Protein AF-0000000084883515 (afdb_homodimer)

Organism: Fusarium pseudograminearum (strain CS3096) (NCBI:txid1028729)

Secondary structure (DSSP, 8-state):
------------SSEEEE---HHHHHHHHHHHHHHHHHHHHHHHHHHHIIIII-SSB-HHHHHHHHHHHHHHHHHHHHHHHHHHHHHHHHHHHHHHHHS-B-HHHHHHHHTTTSHHHHHHHHHH---HHHHHHHHHHHHHHHHHHHHHHHHGGGEEEEE-SSB-B--S-EEEEEE--SS-PPSS---S----HHHHHHHHHHHHHHGGGS-EEETT-PPPTTBEE-TTS--EEEETTEEEEEEEEEEPPS-HHHHHHTTTT----EEEEEEEEEEEEEEEEEEEEESTTTT-SEEEEEEE-TTSS-EEEEEEE-----SSS-EEEEEEEEEESSTTEEEEEEEE--SS--EEEEEEEEEEEEET--SGGGPPPHHHHHHHHTGGG--SS---GGG--TTEEEEEE-TTSTT----TT-HHHHHHHHHHHHHHHHHHHHHHSPEEEEEE---B--EEEEES-HHHHHHHHHHHHHHHHHHHHHHHHHHTTSPPPPSSHHHHHHHTHHHHH---TTTEEEEEEEEEEETTTEEEEEEEEEETHHHHHTT-/------------SSEEEE---HHHHHHHHHHHHHHHHHHHHHHHHHHHIIIII-SSB-HHHHHHHHHHHHHHHHHHHHHHHHHHHHHHHHHHHHHHHHS-B-HHHHHHHHTTTSHHHHHHHHHH---HHHHHHHHHHHHHHHHHHHHHHHHGGGEEEEE-SSB-B--S-EEEEEE--SS-PPSS---S----HHHHHHHHHHHHHHGGGS-EEETT-PPPTTBEE-TTS--EEEETTEEEEEEEEEEPPS-HHHHHHTTTT----EEEEEEEEEEEEEEEEEEEEESTTTT-SEEEEEEE-TTSS-EEEEEEE-----SSS-EEEEEEEEEE-STTEEEEEEEE--SS--EEEEEEEEEPPPBT--SGGGPPPHHHHHHHHTGGG--SS---GGG--TTEEEEEE-TTSTT----TT-HHHHHHHHHHHHHHHHHHHHHHSPEEEEEE---B--EEEEES-HHHHHHHHHHHHHHHHHHHHHHHHHHTTSPPPPSSHHHHHHHTHHHHH---TTTEEEEEEEEEEETTTEEEEEEEEEEHHHHHHTT-

pLDDT: mean 80.45, std 13.88, range [23.86, 98.0]

Foldseek 3Di:
DPCPPPPPPPPFLFDKDFFDDLVVVVVVLVVLLVQLVVLLVQLVVLLCCQFPVVFWFDPVVVVVSVCSNVVSLVVNLVSLLVSLLVLLCLLLQLVQFPDWDAPLLNVLSNVLSDLVSLVVQLVPDPDPVSVVVSVVSNCVNVCSVVLSVVLVVQKDKDWDQWFFDQDDWDKKKFFQQQAQDADDPPVDPPSDPLRRLQRLQVLLQVLVVADEAAPPPDDDFGTWDDPNDHQWHDDLFFIKGWTKIWFDDPDPVVCVVVVVPDDTTITTHPKMKTKGKFKAKWWWDPDLQLQDQKTWTWDDDPVPDDTDIDIDGHDRPVHALKKKKKFFLPDAPDQLKGKIKIWHGHPPTIMIMIMIMHIDWIPPDDDPSSTNDRSSSNSLLRSNAGNSAADDPPVVPRRMGMDMGHNPDPLRPPPSRPRSVNRHSSRSSSSSSVVSSRVRGDIDMDIGRHTDTTIHMDRNDPPVSVVSSVCSSVVSVVSSVVSSVSSSVDRDFDDDPSSVCRQCVVVVPDPDSGFWIWGWDWADDDPVRITRIHIDIDGPVVVVVVVD/DPCPPPPPPPPFLFDKDFFDDLVVLVVVLVVLLVQLVVLLVQLVVLLCCQFPVVQWFDPVVVVVSCCSNVVSLVVNLVSLLVSLLVLLQLLLQLVQFPDWFAPLLNVLSNVLSDLVSLVVQLVPPPDVVSVVVSVVSNCVNVCSVVLSVVLVVQKDKDWDQWFFDQDDWDKKKFFQQQAQDADDPPVDPPPDPLRRLQRLQVLLQVLVQADEAAPPPDDDFGTWDDPNDHQWHDDLFFIKGWTKIWFDPPDPVVCVVVVVPDDTTITTHPKMKTKGKFKAKWWWDPDQQLQDQKTWTWDDDPVPDDTDIDIDGHDRPVHALKKKKKFFLVDAPDFLKGWIKIWHGHPPTIMIMIMIMHIGWIPPDDDPSSTNDRSSSNSLLRSNAGNSAADDCPVVPRRMGMDMGHNPDPLRDPPSRPRSVNRHSSRSSSSSSVVSSRVRGDIDMDIGRHTDTTIHMDRNDPPVSVVSSVCSSVVSVVSSVVSSVSSSVDRDFDDDPSSVCRQCVVVVPDPDSGFWIWGWDWADDDPVRITRIHIDIDGPVVVVVVVD

Nearest PDB structures (foldseek):
  8tn1-assembly1_B  TM=4.192E-01  e=4.732E+00  synthetic construct
  8xmf-assembly1_A  TM=3.199E-01  e=9.939E+00  Homo sapiens
  8dhm-assembly1_A  TM=3.535E-01  e=5.627E+00  Homo sapiens

Sequence (1096 aa):
MSFVPMEEDIRFRGLQASRTATWKYLVSVFLRWVVTLLLSIAIWKILWFYSEAMVIMAKPATRDFNVWITGLTIALGLAFAGSLDKLARDTRWWILSRRHRSRRKLEAILEAENVLSVLQMAFSSRRITIQVTAWSWFLVFVASQIGLAVLGLFYSVDVSDKLALQVIPGNVSIANMSAVQPLGFVFSDSQSRSDQEYAANMYGAMSLTYLTGVRGLEPQIGDLRLASDPDLFCDINGCDFMFVESSVPSDPEKELAEMSSWQPIMVATPRKMAISTKCESYPVISGGDGSSTEIEYRKNATSGKGQETVRVGVPFTAETDQTIFITNTSTTCGSGCSTVMALETSAKDPWFYSCNTTVGAVTNGTIPEHQVPEYVRVMVSHAIALQGFSANSSFNTSDLQYLVYPAQSPFRTPLQGTVQAIELTVSRFAAGVIAMMAKVNDAIVVDGLPPTKGWSLNVDHWDYILIILAVIVWFQFAFSVVVAFMATRVVMPHGGATSMAKVLCAMAADDDPNGTDWIYRSRKVSADGVYDLYLEGRPRAEQQGKSFMSFVPMEEDIRFRGLQASRTATWKYLVSVFLRWVVTLLLSIAIWKILWFYSEAMVIMAKPATRDFNVWITGLTIALGLAFAGSLDKLARDTRWWILSRRHRSRRKLEAILEAENVLSVLQMAFSSRRITIQVTAWSWFLVFVASQIGLAVLGLFYSVDVSDKLALQVIPGNVSIANMSAVQPLGFVFSDSQSRSDQEYAANMYGAMSLTYLTGVRGLEPQIGDLRLASDPDLFCDINGCDFMFVESSVPSDPEKELAEMSSWQPIMVATPRKMAISTKCESYPVISGGDGSSTEIEYRKNATSGKGQETVRVGVPFTAETDQTIFITNTSTTCGSGCSTVMALETSAKDPWFYSCNTTVGAVTNGTIPEHQVPEYVRVMVSHAIALQGFSANSSFNTSDLQYLVYPAQSPFRTPLQGTVQAIELTVSRFAAGVIAMMAKVNDAIVVDGLPPTKGWSLNVDHWDYILIILAVIVWFQFAFSVVVAFMATRVVMPHGGATSMAKVLCAMAADDDPNGTDWIYRSRKVSADGVYDLYLEGRPRAEQQGKSF

Structure (mmCIF, N/CA/C/O backbone):
data_AF-0000000084883515-model_v1
#
loop_
_entity.id
_entity.type
_entity.pdbx_description
1 polymer 'Uncharacterized protein'
#
loop_
_atom_site.group_PDB
_atom_site.id
_atom_site.type_symbol
_atom_site.label_atom_id
_atom_site.label_alt_id
_atom_site.label_comp_id
_atom_site.label_asym_id
_atom_site.label_entity_id
_atom_site.label_seq_id
_atom_site.pdbx_PDB_ins_code
_atom_site.Cartn_x
_atom_site.Cartn_y
_atom_site.Cartn_z
_atom_site.occupancy
_atom_site.B_iso_or_equiv
_atom_site.auth_seq_id
_atom_site.auth_comp_id
_atom_site.auth_asym_id
_atom_site.auth_atom_id
_atom_site.pdbx_PDB_model_num
ATOM 1 N N . MET A 1 1 ? 6.438 94.688 5.375 1 24.27 1 MET A N 1
ATOM 2 C CA . MET A 1 1 ? 6.875 93.812 6.441 1 24.27 1 MET A CA 1
ATOM 3 C C . MET A 1 1 ? 5.703 93 6.996 1 24.27 1 MET A C 1
ATOM 5 O O . MET A 1 1 ? 4.793 93.562 7.605 1 24.27 1 MET A O 1
ATOM 9 N N . SER A 1 2 ? 5.121 92.062 6.305 1 27.38 2 SER A N 1
ATOM 10 C CA . SER A 1 2 ? 3.939 91.25 6.512 1 27.38 2 SER A CA 1
ATOM 11 C C . SER A 1 2 ? 4.039 90.438 7.809 1 27.38 2 SER A C 1
ATOM 13 O O . SER A 1 2 ? 5.105 89.875 8.141 1 27.38 2 SER A O 1
ATOM 15 N N . PHE A 1 3 ? 3.295 90.812 8.922 1 29.69 3 PHE A N 1
ATOM 16 C CA . PHE A 1 3 ? 3.209 90.25 10.273 1 29.69 3 PHE A CA 1
ATOM 17 C C . PHE A 1 3 ? 3.051 88.75 10.227 1 29.69 3 PHE A C 1
ATOM 19 O O . PHE A 1 3 ? 2.053 88.25 9.711 1 29.69 3 PHE A O 1
ATOM 26 N N . VAL A 1 4 ? 4.094 88 9.883 1 36.75 4 VAL A N 1
ATOM 27 C CA . VAL A 1 4 ? 4.07 86.562 10.117 1 36.75 4 VAL A CA 1
ATOM 28 C C . VAL A 1 4 ? 3.582 86.25 11.531 1 36.75 4 VAL A C 1
ATOM 30 O O . VAL A 1 4 ? 4.164 86.75 12.508 1 36.75 4 VAL A O 1
ATOM 33 N N . PRO A 1 5 ? 2.24 86.125 11.711 1 36.12 5 PRO A N 1
ATOM 34 C CA . PRO A 1 5 ? 1.729 85.875 13.062 1 36.12 5 PRO A CA 1
ATOM 35 C C . PRO A 1 5 ? 2.645 85 13.883 1 36.12 5 PRO A C 1
ATOM 37 O O . PRO A 1 5 ? 3.344 84.125 13.328 1 36.12 5 PRO A O 1
ATOM 40 N N . MET A 1 6 ? 3.293 85.438 14.953 1 35.19 6 MET A N 1
ATOM 41 C CA . MET A 1 6 ? 4.105 84.875 16.031 1 35.19 6 MET A CA 1
ATOM 42 C C . MET A 1 6 ? 3.666 83.5 16.359 1 35.19 6 MET A C 1
ATOM 44 O O . MET A 1 6 ? 2.502 83.125 16.172 1 35.19 6 MET A O 1
ATOM 48 N N . GLU A 1 7 ? 4.602 82.5 16.391 1 37.88 7 GLU A N 1
ATOM 49 C CA . GLU A 1 7 ? 4.652 81.125 16.859 1 37.88 7 GLU A CA 1
ATOM 50 C C . GLU A 1 7 ? 3.799 80.938 18.109 1 37.88 7 GLU A C 1
ATOM 52 O O . GLU A 1 7 ? 4.242 81.25 19.219 1 37.88 7 GLU A O 1
ATOM 57 N N . GLU A 1 8 ? 2.633 81.5 18.281 1 39.34 8 GLU A N 1
ATOM 58 C CA . GLU A 1 8 ? 1.737 81.375 19.422 1 39.34 8 GLU A CA 1
ATOM 59 C C . GLU A 1 8 ? 1.772 80 20.016 1 39.34 8 GLU A C 1
ATOM 61 O O . GLU A 1 8 ? 2.062 79 19.312 1 39.34 8 GLU A O 1
ATOM 66 N N . ASP A 1 9 ? 1.884 79.812 21.422 1 43.44 9 ASP A N 1
ATOM 67 C CA . ASP A 1 9 ? 1.814 78.688 22.344 1 43.44 9 ASP A CA 1
ATOM 68 C C . ASP A 1 9 ? 0.822 77.625 21.859 1 43.44 9 ASP A C 1
ATOM 70 O O . ASP A 1 9 ? -0.387 77.75 22.062 1 43.44 9 ASP A O 1
ATOM 74 N N . ILE A 1 10 ? 0.94 77 20.75 1 50.69 10 ILE A N 1
ATOM 75 C CA . ILE A 1 10 ? 0.044 76 20.203 1 50.69 10 ILE A CA 1
ATOM 76 C C . ILE A 1 10 ? -0.158 74.875 21.219 1 50.69 10 ILE A C 1
ATOM 78 O O . ILE A 1 10 ? 0.788 74.125 21.562 1 50.69 10 ILE A O 1
ATOM 82 N N . ARG A 1 11 ? -1.005 74.875 22.203 1 62.22 11 ARG A N 1
ATOM 83 C CA . ARG A 1 11 ? -1.429 73.875 23.141 1 62.22 11 ARG A CA 1
ATOM 84 C C . ARG A 1 11 ? -1.944 72.625 22.406 1 62.22 11 ARG A C 1
ATOM 86 O O . ARG A 1 11 ? -2.969 72.688 21.719 1 62.22 11 ARG A O 1
ATOM 93 N N . PHE A 1 12 ? -1.076 71.562 22.266 1 72.62 12 PHE A N 1
ATOM 94 C CA . PHE A 1 12 ? -1.475 70.312 21.656 1 72.62 12 PHE A CA 1
ATOM 95 C C . PHE A 1 12 ? -2.566 69.625 22.484 1 72.62 12 PHE A C 1
ATOM 97 O O . PHE A 1 12 ? -2.477 69.562 23.703 1 72.62 12 PHE A O 1
ATOM 104 N N . ARG A 1 13 ? -3.639 69.312 21.875 1 75.12 13 ARG A N 1
ATOM 105 C CA . ARG A 1 13 ? -4.754 68.688 22.547 1 75.12 13 ARG A CA 1
ATOM 106 C C . ARG A 1 13 ? -4.465 67.188 22.75 1 75.12 13 ARG A C 1
ATOM 108 O O . ARG A 1 13 ? -4.988 66.562 23.672 1 75.12 13 ARG A O 1
ATOM 115 N N . GLY A 1 14 ? -3.564 66.812 21.797 1 79.44 14 GLY A N 1
ATOM 116 C CA . GLY A 1 14 ? -3.268 65.375 21.906 1 79.44 14 GLY A CA 1
ATOM 117 C C . GLY A 1 14 ? -1.815 65.062 21.609 1 79.44 14 GLY A C 1
ATOM 118 O O . GLY A 1 14 ? -0.911 65.625 22.234 1 79.44 14 GLY A O 1
ATOM 119 N N . LEU A 1 15 ? -1.63 64.188 20.5 1 83.38 15 LEU A N 1
ATOM 120 C CA . LEU A 1 15 ? -0.289 63.688 20.188 1 83.38 15 LEU A CA 1
ATOM 121 C C . LEU A 1 15 ? 0.311 64.438 19.031 1 83.38 15 LEU A C 1
ATOM 123 O O . LEU A 1 15 ? -0.37 64.75 18.031 1 83.38 15 LEU A O 1
ATOM 127 N N . GLN A 1 16 ? 1.554 64.938 19.312 1 79.44 16 GLN A N 1
ATOM 128 C CA . GLN A 1 16 ? 2.312 65.562 18.219 1 79.44 16 GLN A CA 1
ATOM 129 C C . GLN A 1 16 ? 2.953 64.5 17.328 1 79.44 16 GLN A C 1
ATOM 131 O O . GLN A 1 16 ? 3.686 63.656 17.797 1 79.44 16 GLN A O 1
ATOM 136 N N . ALA A 1 17 ? 2.451 64.438 16.141 1 80.88 17 ALA A N 1
ATOM 137 C CA . ALA A 1 17 ? 3.01 63.406 15.258 1 80.88 17 ALA A CA 1
ATOM 138 C C . ALA A 1 17 ? 3.379 64 13.906 1 80.88 17 ALA A C 1
ATOM 140 O O . ALA A 1 17 ? 2.83 65 13.5 1 80.88 17 ALA A O 1
ATOM 141 N N . SER A 1 18 ? 4.504 63.531 13.438 1 76.62 18 SER A N 1
ATOM 142 C CA . SER A 1 18 ? 4.879 63.906 12.07 1 76.62 18 SER A CA 1
ATOM 143 C C . SER A 1 18 ? 4.43 62.812 11.086 1 76.62 18 SER A C 1
ATOM 145 O O . SER A 1 18 ? 4.32 61.656 11.438 1 76.62 18 SER A O 1
ATOM 147 N N . ARG A 1 19 ? 3.973 63.312 9.961 1 75.12 19 ARG A N 1
ATOM 148 C CA . ARG A 1 19 ? 3.518 62.375 8.945 1 75.12 19 ARG A CA 1
ATOM 149 C C . ARG A 1 19 ? 4.66 61.469 8.477 1 75.12 19 ARG A C 1
ATOM 151 O O . ARG A 1 19 ? 5.742 61.969 8.141 1 75.12 19 ARG A O 1
ATOM 158 N N . THR A 1 20 ? 4.523 60.156 8.812 1 70.69 20 THR A N 1
ATOM 159 C CA . THR A 1 20 ? 5.492 59.219 8.25 1 70.69 20 THR A CA 1
ATOM 160 C C . THR A 1 20 ? 5.484 59.281 6.727 1 70.69 20 THR A C 1
ATOM 162 O O . THR A 1 20 ? 4.43 59.438 6.113 1 70.69 20 THR A O 1
ATOM 165 N N . ALA A 1 21 ? 6.73 59.344 6.18 1 74.81 21 ALA A N 1
ATOM 166 C CA . ALA A 1 21 ? 6.848 59.344 4.723 1 74.81 21 ALA A CA 1
ATOM 167 C C . ALA A 1 21 ? 6.086 58.188 4.098 1 74.81 21 ALA A C 1
ATOM 169 O O . ALA A 1 21 ? 6.227 57.031 4.535 1 74.81 21 ALA A O 1
ATOM 170 N N . THR A 1 22 ? 5.145 58.469 3.262 1 80.5 22 THR A N 1
ATOM 171 C CA . THR A 1 22 ? 4.312 57.5 2.576 1 80.5 22 THR A CA 1
ATOM 172 C C . THR A 1 22 ? 5.168 56.406 1.947 1 80.5 22 THR A C 1
ATOM 174 O O . THR A 1 22 ? 4.793 55.219 1.958 1 80.5 22 THR A O 1
ATOM 177 N N . TRP A 1 23 ? 6.418 56.781 1.527 1 83.25 23 TRP A N 1
ATOM 178 C CA . TRP A 1 23 ? 7.266 55.781 0.858 1 83.25 23 TRP A CA 1
ATOM 179 C C . TRP A 1 23 ? 7.82 54.781 1.854 1 83.25 23 TRP A C 1
ATOM 181 O O . TRP A 1 23 ? 7.945 53.594 1.541 1 83.25 23 TRP A O 1
ATOM 191 N N . LYS A 1 24 ? 8.117 55.188 3.02 1 81.56 24 LYS A N 1
ATOM 192 C CA . LYS A 1 24 ? 8.641 54.25 4.031 1 81.56 24 LYS A CA 1
ATOM 193 C C . LYS A 1 24 ? 7.566 53.281 4.473 1 81.56 24 LYS A C 1
ATOM 195 O O . LYS A 1 24 ? 7.859 52.094 4.711 1 81.56 24 LYS A O 1
ATOM 200 N N . TYR A 1 25 ? 6.406 53.781 4.523 1 83.94 25 TYR A N 1
ATOM 201 C CA . TYR A 1 25 ? 5.293 52.906 4.875 1 83.94 25 TYR A CA 1
ATOM 202 C C . TYR A 1 25 ? 5.035 51.875 3.777 1 83.94 25 TYR A C 1
ATOM 204 O O . TYR A 1 25 ? 4.852 50.688 4.059 1 83.94 25 TYR A O 1
ATOM 212 N N . LEU A 1 26 ? 5.098 52.344 2.541 1 87 26 LEU A N 1
ATOM 213 C CA . LEU A 1 26 ? 4.844 51.438 1.414 1 87 26 LEU A CA 1
ATOM 214 C C . LEU A 1 26 ? 5.934 50.375 1.305 1 87 26 LEU A C 1
ATOM 216 O O . LEU A 1 26 ? 5.652 49.219 0.978 1 87 26 LEU A O 1
ATOM 220 N N . VAL A 1 27 ? 7.125 50.719 1.646 1 88.25 27 VAL A N 1
ATOM 221 C CA . VAL A 1 27 ? 8.234 49.781 1.593 1 88.25 27 VAL A CA 1
ATOM 222 C C . VAL A 1 27 ? 8.078 48.75 2.689 1 88.25 27 VAL A C 1
ATOM 224 O O . VAL A 1 27 ? 8.367 47.562 2.477 1 88.25 27 VAL A O 1
ATOM 227 N N . SER A 1 28 ? 7.594 49.125 3.816 1 84.62 28 SER A N 1
ATOM 228 C CA . SER A 1 28 ? 7.406 48.188 4.914 1 84.62 28 SER A CA 1
ATOM 229 C C . SER A 1 28 ? 6.324 47.156 4.586 1 84.62 28 SER A C 1
ATOM 231 O O . SER A 1 28 ? 6.492 45.969 4.844 1 84.62 28 SER A O 1
ATOM 233 N N . VAL A 1 29 ? 5.289 47.625 4.039 1 87.12 29 VAL A N 1
ATOM 234 C CA . VAL A 1 29 ? 4.195 46.75 3.676 1 87.12 29 VAL A CA 1
ATOM 235 C C . VAL A 1 29 ? 4.629 45.844 2.529 1 87.12 29 VAL A C 1
ATOM 237 O O . VAL A 1 29 ? 4.293 44.656 2.51 1 87.12 29 VAL A O 1
ATOM 240 N N . PHE A 1 30 ? 5.422 46.375 1.703 1 90.62 30 PHE A N 1
ATOM 241 C CA . PHE A 1 30 ? 5.906 45.594 0.567 1 90.62 30 PHE A CA 1
ATOM 242 C C . PHE A 1 30 ? 6.875 44.5 1.024 1 90.62 30 PHE A C 1
ATOM 244 O O . PHE A 1 30 ? 6.852 43.375 0.512 1 90.62 30 PHE A O 1
ATOM 251 N N . LEU A 1 31 ? 7.707 44.844 1.965 1 91.19 31 LEU A N 1
ATOM 252 C CA . LEU A 1 31 ? 8.672 43.875 2.469 1 91.19 31 LEU A CA 1
ATOM 253 C C . LEU A 1 31 ? 7.957 42.688 3.148 1 91.19 31 LEU A C 1
ATOM 255 O O . LEU A 1 31 ? 8.383 41.531 3.025 1 91.19 31 LEU A O 1
ATOM 259 N N . ARG A 1 32 ? 6.941 42.969 3.834 1 90.44 32 ARG A N 1
ATOM 260 C CA . ARG A 1 32 ? 6.172 41.906 4.469 1 90.44 32 ARG A CA 1
ATOM 261 C C . ARG A 1 32 ? 5.512 41 3.426 1 90.44 32 ARG A C 1
ATOM 263 O O . ARG A 1 32 ? 5.41 39.781 3.619 1 90.44 32 ARG A O 1
ATOM 270 N N . TRP A 1 33 ? 5.094 41.594 2.404 1 92.5 33 TRP A N 1
ATOM 271 C CA . TRP A 1 33 ? 4.496 40.844 1.312 1 92.5 33 TRP A CA 1
ATOM 272 C C . TRP A 1 33 ? 5.539 39.938 0.633 1 92.5 33 TRP A C 1
ATOM 274 O O . TRP A 1 33 ? 5.25 38.812 0.275 1 92.5 33 TRP A O 1
ATOM 284 N N . VAL A 1 34 ? 6.762 40.469 0.482 1 94.69 34 VAL A N 1
ATOM 285 C CA . VAL A 1 34 ? 7.84 39.719 -0.148 1 94.69 34 VAL A CA 1
ATOM 286 C C . VAL A 1 34 ? 8.164 38.469 0.693 1 94.69 34 VAL A C 1
ATOM 288 O O . VAL A 1 34 ? 8.469 37.406 0.152 1 94.69 34 VAL A O 1
ATOM 291 N N . VAL A 1 35 ? 8.062 38.594 1.98 1 92.94 35 VAL A N 1
ATOM 292 C CA . VAL A 1 35 ? 8.312 37.469 2.855 1 92.94 35 VAL A CA 1
ATOM 293 C C . VAL A 1 35 ? 7.266 36.375 2.613 1 92.94 35 VAL A C 1
ATOM 295 O O . VAL A 1 35 ? 7.59 35.188 2.531 1 92.94 35 VAL A O 1
ATOM 298 N N . THR A 1 36 ? 6.066 36.781 2.463 1 91.69 36 THR A N 1
ATOM 299 C CA . THR A 1 36 ? 5 35.844 2.186 1 91.69 36 THR A CA 1
ATOM 300 C C . THR A 1 36 ? 5.203 35.188 0.823 1 91.69 36 THR A C 1
ATOM 302 O O . THR A 1 36 ? 4.984 33.969 0.669 1 91.69 36 THR A O 1
ATOM 305 N N . LEU A 1 37 ? 5.629 35.969 -0.054 1 95.19 37 LEU A N 1
ATOM 306 C CA . LEU A 1 37 ? 5.883 35.438 -1.392 1 95.19 37 LEU A CA 1
ATOM 307 C C . LEU A 1 37 ? 7.035 34.438 -1.373 1 95.19 37 LEU A C 1
ATOM 309 O O . LEU A 1 37 ? 6.93 33.375 -1.962 1 95.19 37 LEU A O 1
ATOM 313 N N . LEU A 1 38 ? 8.055 34.812 -0.662 1 96.12 38 LEU A N 1
ATOM 314 C CA . LEU A 1 38 ? 9.219 33.938 -0.605 1 96.12 38 LEU A CA 1
ATOM 315 C C . LEU A 1 38 ? 8.891 32.625 0.118 1 96.12 38 LEU A C 1
ATOM 317 O O . LEU A 1 38 ? 9.344 31.562 -0.29 1 96.12 38 LEU A O 1
ATOM 321 N N . LEU A 1 39 ? 8.133 32.75 1.149 1 94 39 LEU A N 1
ATOM 322 C CA . LEU A 1 39 ? 7.742 31.531 1.877 1 94 39 LEU A CA 1
ATOM 323 C C . LEU A 1 39 ? 6.84 30.656 1.023 1 94 39 LEU A C 1
ATOM 325 O O . LEU A 1 39 ? 6.945 29.422 1.067 1 94 39 LEU A O 1
ATOM 329 N N . SER A 1 40 ? 6.012 31.266 0.254 1 93.38 40 SER A N 1
ATOM 330 C CA . SER A 1 40 ? 5.137 30.516 -0.638 1 93.38 40 SER A CA 1
ATOM 331 C C . SER A 1 40 ? 5.938 29.828 -1.735 1 93.38 40 SER A C 1
ATOM 333 O O . SER A 1 40 ? 5.664 28.672 -2.07 1 93.38 40 SER A O 1
ATOM 335 N N . ILE A 1 41 ? 6.891 30.5 -2.221 1 95.69 41 ILE A N 1
ATOM 336 C CA . ILE A 1 41 ? 7.75 29.906 -3.242 1 95.69 41 ILE A CA 1
ATOM 337 C C . ILE A 1 41 ? 8.57 28.781 -2.635 1 95.69 41 ILE A C 1
ATOM 339 O O . ILE A 1 41 ? 8.773 27.734 -3.27 1 95.69 41 ILE A O 1
ATOM 343 N N . ALA A 1 42 ? 8.977 29.016 -1.414 1 95.5 42 ALA A N 1
ATOM 344 C CA . ALA A 1 42 ? 9.75 27.969 -0.731 1 95.5 42 ALA A CA 1
ATOM 345 C C . ALA A 1 42 ? 8.914 26.703 -0.541 1 95.5 42 ALA A C 1
ATOM 347 O O . ALA A 1 42 ? 9.406 25.594 -0.725 1 95.5 42 ALA A O 1
ATOM 348 N N . ILE A 1 43 ? 7.699 26.891 -0.186 1 93.38 43 ILE A N 1
ATOM 349 C CA . ILE A 1 43 ? 6.805 25.75 -0.009 1 93.38 43 ILE A CA 1
ATOM 350 C C . ILE A 1 43 ? 6.617 25.031 -1.343 1 93.38 43 ILE A C 1
ATOM 352 O O . ILE A 1 43 ? 6.695 23.812 -1.409 1 93.38 43 ILE A O 1
ATOM 356 N N . TRP A 1 44 ? 6.422 25.812 -2.365 1 93.81 44 TRP A N 1
ATOM 357 C CA . TRP A 1 44 ? 6.266 25.234 -3.697 1 93.81 44 TRP A CA 1
ATOM 358 C C . TRP A 1 44 ? 7.523 24.484 -4.109 1 93.81 44 TRP A C 1
ATOM 360 O O . TRP A 1 44 ? 7.434 23.359 -4.637 1 93.81 44 TRP A O 1
ATOM 370 N N . LYS A 1 45 ? 8.617 25.047 -3.85 1 94.31 45 LYS A N 1
ATOM 371 C CA . LYS A 1 45 ? 9.883 24.438 -4.25 1 94.31 45 LYS A CA 1
ATOM 372 C C . LYS A 1 45 ? 10.125 23.141 -3.48 1 94.31 45 LYS A C 1
ATOM 374 O O . LYS A 1 45 ? 10.625 22.172 -4.043 1 94.31 45 LYS A O 1
ATOM 379 N N . ILE A 1 46 ? 9.828 23.141 -2.27 1 93.19 46 ILE A N 1
ATOM 380 C CA . ILE A 1 46 ? 10.031 21.953 -1.454 1 93.19 46 ILE A CA 1
ATOM 381 C C . ILE A 1 46 ? 9.109 20.844 -1.93 1 93.19 46 ILE A C 1
ATOM 383 O O . ILE A 1 46 ? 9.523 19.672 -2.037 1 93.19 46 ILE A O 1
ATOM 387 N N . LEU A 1 47 ? 7.891 21.188 -2.188 1 91.62 47 LEU A N 1
ATOM 388 C CA . LEU A 1 47 ? 6.945 20.188 -2.682 1 91.62 47 LEU A CA 1
ATOM 389 C C . LEU A 1 47 ? 7.379 19.656 -4.047 1 91.62 47 LEU A C 1
ATOM 391 O O . LEU A 1 47 ? 7.293 18.453 -4.305 1 91.62 47 LEU A O 1
ATOM 395 N N . TRP A 1 48 ? 7.898 20.578 -4.832 1 91.5 48 TRP A N 1
ATOM 396 C CA . TRP A 1 48 ? 8.367 20.188 -6.156 1 91.5 48 TRP A CA 1
ATOM 397 C C . TRP A 1 48 ? 9.609 19.312 -6.055 1 91.5 48 TRP A C 1
ATOM 399 O O . TRP A 1 48 ? 9.727 18.297 -6.75 1 91.5 48 TRP A O 1
ATOM 409 N N . PHE A 1 49 ? 10.477 19.641 -5.184 1 91.38 49 PHE A N 1
ATOM 410 C CA . PHE A 1 49 ? 11.727 18.906 -5.016 1 91.38 49 PHE A CA 1
ATOM 411 C C . PHE A 1 49 ? 11.469 17.484 -4.535 1 91.38 49 PHE A C 1
ATOM 413 O O . PHE A 1 49 ? 12 16.531 -5.098 1 91.38 49 PHE A O 1
ATOM 420 N N . TYR A 1 50 ? 10.609 17.297 -3.582 1 89.38 50 TYR A N 1
ATOM 421 C CA . TYR A 1 50 ? 10.391 15.984 -2.992 1 89.38 50 TYR A CA 1
ATOM 422 C C . TYR A 1 50 ? 9.406 15.172 -3.818 1 89.38 50 TYR A C 1
ATOM 424 O O . TYR A 1 50 ? 9.328 13.945 -3.68 1 89.38 50 TYR A O 1
ATOM 432 N N . SER A 1 51 ? 8.664 15.75 -4.695 1 86.88 51 SER A N 1
ATOM 433 C CA . SER A 1 51 ? 7.711 15.016 -5.523 1 86.88 51 SER A CA 1
ATOM 434 C C . SER A 1 51 ? 8.32 14.641 -6.867 1 86.88 51 SER A C 1
ATOM 436 O O . SER A 1 51 ? 8.141 13.516 -7.344 1 86.88 51 SER A O 1
ATOM 438 N N . GLU A 1 52 ? 8.969 15.586 -7.473 1 84.56 52 GLU A N 1
ATOM 439 C CA . GLU A 1 52 ? 9.43 15.359 -8.844 1 84.56 52 GLU A CA 1
ATOM 440 C C . GLU A 1 52 ? 10.922 15.047 -8.883 1 84.56 52 GLU A C 1
ATOM 442 O O . GLU A 1 52 ? 11.367 14.211 -9.672 1 84.56 52 GLU A O 1
ATOM 447 N N . ALA A 1 53 ? 11.633 15.703 -8.055 1 80.5 53 ALA A N 1
ATOM 448 C CA . ALA A 1 53 ? 13.078 15.516 -8.109 1 80.5 53 ALA A CA 1
ATOM 449 C C . ALA A 1 53 ? 13.492 14.266 -7.336 1 80.5 53 ALA A C 1
ATOM 451 O O . ALA A 1 53 ? 14.352 13.5 -7.793 1 80.5 53 ALA A O 1
ATOM 452 N N . MET A 1 54 ? 12.945 14.117 -6.172 1 79.69 54 MET A N 1
ATOM 453 C CA . MET A 1 54 ? 13.234 12.93 -5.367 1 79.69 54 MET A CA 1
ATOM 454 C C . MET A 1 54 ? 12.109 11.906 -5.48 1 79.69 54 MET A C 1
ATOM 456 O O . MET A 1 54 ? 11.188 11.898 -4.66 1 79.69 54 MET A O 1
ATOM 460 N N . VAL A 1 55 ? 12.195 11.07 -6.406 1 74.25 55 VAL A N 1
ATOM 461 C CA . VAL A 1 55 ? 11.125 10.148 -6.766 1 74.25 55 VAL A CA 1
ATOM 462 C C . VAL A 1 55 ? 10.891 9.164 -5.625 1 74.25 55 VAL A C 1
ATOM 464 O O . VAL A 1 55 ? 9.758 8.75 -5.383 1 74.25 55 VAL A O 1
ATOM 467 N N . ILE A 1 56 ? 11.984 8.836 -4.809 1 79.94 56 ILE A N 1
ATOM 468 C CA . ILE A 1 56 ? 11.844 7.895 -3.701 1 79.94 56 ILE A CA 1
ATOM 469 C C . ILE A 1 56 ? 12.641 8.391 -2.496 1 79.94 56 ILE A C 1
ATOM 471 O O . ILE A 1 56 ? 13.742 8.914 -2.648 1 79.94 56 ILE A O 1
ATOM 475 N N . MET A 1 57 ? 11.883 8.312 -1.396 1 81.62 57 MET A N 1
ATOM 476 C CA . MET A 1 57 ? 12.492 8.805 -0.163 1 81.62 57 MET A CA 1
ATOM 477 C C . MET A 1 57 ? 12.695 7.672 0.836 1 81.62 57 MET A C 1
ATOM 479 O O . MET A 1 57 ? 11.852 6.781 0.944 1 81.62 57 MET A O 1
ATOM 483 N N . ALA A 1 58 ? 13.859 7.797 1.5 1 79 58 ALA A N 1
ATOM 484 C CA . ALA A 1 58 ? 14.078 6.922 2.648 1 79 58 ALA A CA 1
ATOM 485 C C . ALA A 1 58 ? 13.344 7.441 3.881 1 79 58 ALA A C 1
ATOM 487 O O . ALA A 1 58 ? 12.789 8.547 3.865 1 79 58 ALA A O 1
ATOM 488 N N . LYS A 1 59 ? 13.305 6.68 4.941 1 74.31 59 LYS A N 1
ATOM 489 C CA . LYS A 1 59 ? 12.562 7.027 6.152 1 74.31 59 LYS A CA 1
ATOM 490 C C . LYS A 1 59 ? 13.07 8.336 6.75 1 74.31 59 LYS A C 1
ATOM 492 O O . LYS A 1 59 ? 12.281 9.227 7.074 1 74.31 59 LYS A O 1
ATOM 497 N N . PRO A 1 60 ? 14.328 8.539 6.793 1 77.06 60 PRO A N 1
ATOM 498 C CA . PRO A 1 60 ? 14.789 9.828 7.332 1 77.06 60 PRO A CA 1
ATOM 499 C C . PRO A 1 60 ? 14.445 11.008 6.426 1 77.06 60 PRO A C 1
ATOM 501 O O . PRO A 1 60 ? 14.203 12.109 6.914 1 77.06 60 PRO A O 1
ATOM 504 N N . ALA A 1 61 ? 14.438 10.695 5.191 1 82.38 61 ALA A N 1
ATOM 505 C CA . ALA A 1 61 ? 14.094 11.773 4.262 1 82.38 61 ALA A CA 1
ATOM 506 C C . ALA A 1 61 ? 12.641 12.203 4.422 1 82.38 61 ALA A C 1
ATOM 508 O O . ALA A 1 61 ? 12.305 13.367 4.195 1 82.38 61 ALA A O 1
ATOM 509 N N . THR A 1 62 ? 11.883 11.289 4.75 1 80.94 62 THR A N 1
ATOM 510 C CA . THR A 1 62 ? 10.484 11.633 4.988 1 80.94 62 THR A CA 1
ATOM 511 C C . THR A 1 62 ? 10.344 12.523 6.219 1 80.94 62 THR A C 1
ATOM 513 O O . THR A 1 62 ? 9.508 13.422 6.246 1 80.94 62 THR A O 1
ATOM 516 N N . ARG A 1 63 ? 11.195 12.25 7.164 1 77.31 63 ARG A N 1
ATOM 517 C CA . ARG A 1 63 ? 11.195 13.086 8.359 1 77.31 63 ARG A CA 1
ATOM 518 C C . ARG A 1 63 ? 11.656 14.5 8.039 1 77.31 63 ARG A C 1
ATOM 520 O O . ARG A 1 63 ? 11.086 15.477 8.531 1 77.31 63 ARG A O 1
ATOM 527 N N . ASP A 1 64 ? 12.656 14.539 7.25 1 83.62 64 ASP A N 1
ATOM 528 C CA . ASP A 1 64 ? 13.141 15.852 6.836 1 83.62 64 ASP A CA 1
ATOM 529 C C . ASP A 1 64 ? 12.07 16.625 6.062 1 83.62 64 ASP A C 1
ATOM 531 O O . ASP A 1 64 ? 11.883 17.812 6.27 1 83.62 64 ASP A O 1
ATOM 535 N N . PHE A 1 65 ? 11.43 16 5.301 1 87.56 65 PHE A N 1
ATOM 536 C CA . PHE A 1 65 ? 10.367 16.641 4.535 1 87.56 65 PHE A CA 1
ATOM 537 C C . PHE A 1 65 ? 9.297 17.203 5.461 1 87.56 65 PHE A C 1
ATOM 539 O O . PHE A 1 65 ? 8.891 18.359 5.312 1 87.56 65 PHE A O 1
ATOM 546 N N . ASN A 1 66 ? 8.953 16.344 6.398 1 76.88 66 ASN A N 1
ATOM 547 C CA . ASN A 1 66 ? 7.906 16.766 7.332 1 76.88 66 ASN A CA 1
ATOM 548 C C . ASN A 1 66 ? 8.336 17.984 8.148 1 76.88 66 ASN A C 1
ATOM 550 O O . ASN A 1 66 ? 7.531 18.859 8.422 1 76.88 66 ASN A O 1
ATOM 554 N N . VAL A 1 67 ? 9.547 17.984 8.5 1 77.69 67 VAL A N 1
ATOM 555 C CA . VAL A 1 67 ? 10.07 19.109 9.266 1 77.69 67 VAL A CA 1
ATOM 556 C C . VAL A 1 67 ? 10.047 20.375 8.406 1 77.69 67 VAL A C 1
ATOM 558 O O . VAL A 1 67 ? 9.602 21.438 8.852 1 77.69 67 VAL A O 1
ATOM 561 N N . TRP A 1 68 ? 10.438 20.219 7.191 1 85.69 68 TRP A N 1
ATOM 562 C CA . TRP A 1 68 ? 10.5 21.375 6.293 1 85.69 68 TRP A CA 1
ATOM 563 C C . TRP A 1 68 ? 9.109 21.891 5.973 1 85.69 68 TRP A C 1
ATOM 565 O O . TRP A 1 68 ? 8.852 23.094 6.082 1 85.69 68 TRP A O 1
ATOM 575 N N . ILE A 1 69 ? 8.25 21.047 5.652 1 85.12 69 ILE A N 1
ATOM 576 C CA . ILE A 1 69 ? 6.934 21.484 5.211 1 85.12 69 ILE A CA 1
ATOM 577 C C . ILE A 1 69 ? 6.152 22.047 6.402 1 85.12 69 ILE A C 1
ATOM 579 O O . ILE A 1 69 ? 5.461 23.062 6.277 1 85.12 69 ILE A O 1
ATOM 583 N N . THR A 1 70 ? 6.246 21.438 7.531 1 75.38 70 THR A N 1
ATOM 584 C CA . THR A 1 70 ? 5.574 21.938 8.727 1 75.38 70 THR A CA 1
ATOM 585 C C . THR A 1 70 ? 6.164 23.281 9.156 1 75.38 70 THR A C 1
ATOM 587 O O . THR A 1 70 ? 5.426 24.219 9.469 1 75.38 70 THR A O 1
ATOM 590 N N . GLY A 1 71 ? 7.473 23.297 9.164 1 77.19 71 GLY A N 1
ATOM 591 C CA . GLY A 1 71 ? 8.125 24.547 9.523 1 77.19 71 GLY A CA 1
ATOM 592 C C . GLY A 1 71 ? 7.762 25.703 8.602 1 77.19 71 GLY A C 1
ATOM 593 O O . GLY A 1 71 ? 7.465 26.812 9.062 1 77.19 71 GLY A O 1
ATOM 594 N N . LEU A 1 72 ? 7.723 25.453 7.371 1 85.94 72 LEU A N 1
ATOM 595 C CA . LEU A 1 72 ? 7.43 26.5 6.398 1 85.94 72 LEU A CA 1
ATOM 596 C C . LEU A 1 72 ? 5.961 26.891 6.457 1 85.94 72 LEU A C 1
ATOM 598 O O . LEU A 1 72 ? 5.629 28.078 6.297 1 85.94 72 LEU A O 1
ATOM 602 N N . THR A 1 73 ? 5.109 25.984 6.676 1 82.06 73 THR A N 1
ATOM 603 C CA . THR A 1 73 ? 3.689 26.297 6.758 1 82.06 73 THR A CA 1
ATOM 604 C C . THR A 1 73 ? 3.391 27.109 8.016 1 82.06 73 THR A C 1
ATOM 606 O O . THR A 1 73 ? 2.59 28.047 7.988 1 82.06 73 THR A O 1
ATOM 609 N N . ILE A 1 74 ? 4.027 26.766 9.07 1 74.06 74 ILE A N 1
ATOM 610 C CA . ILE A 1 74 ? 3.877 27.531 10.297 1 74.06 74 ILE A CA 1
ATOM 611 C C . ILE A 1 74 ? 4.426 28.953 10.078 1 74.06 74 ILE A C 1
ATOM 613 O O . ILE A 1 74 ? 3.795 29.938 10.469 1 74.06 74 ILE A O 1
ATOM 617 N N . ALA A 1 75 ? 5.562 29 9.453 1 80.19 75 ALA A N 1
ATOM 618 C CA . ALA A 1 75 ? 6.168 30.297 9.18 1 80.19 75 ALA A CA 1
ATOM 619 C C . ALA A 1 75 ? 5.262 31.156 8.289 1 80.19 75 ALA A C 1
ATOM 621 O O . ALA A 1 75 ? 5.098 32.344 8.523 1 80.19 75 ALA A O 1
ATOM 622 N N . LEU A 1 76 ? 4.723 30.562 7.289 1 85.19 76 LEU A N 1
ATOM 623 C CA . LEU A 1 76 ? 3.824 31.266 6.391 1 85.19 76 LEU A CA 1
ATOM 624 C C . LEU A 1 76 ? 2.57 31.734 7.129 1 85.19 76 LEU A C 1
ATOM 626 O O . LEU A 1 76 ? 2.113 32.844 6.949 1 85.19 76 LEU A O 1
ATOM 630 N N . GLY A 1 77 ? 2.07 30.844 7.938 1 77.75 77 GLY A N 1
ATOM 631 C CA . GLY A 1 77 ? 0.909 31.219 8.734 1 77.75 77 GLY A CA 1
ATOM 632 C C . GLY A 1 77 ? 1.172 32.375 9.664 1 77.75 77 GLY A C 1
ATOM 633 O O . GLY A 1 77 ? 0.356 33.312 9.758 1 77.75 77 GLY A O 1
ATOM 634 N N . LEU A 1 78 ? 2.264 32.312 10.281 1 73.81 78 LEU A N 1
ATOM 635 C CA . LEU A 1 78 ? 2.631 33.375 11.203 1 73.81 78 LEU A CA 1
ATOM 636 C C . LEU A 1 78 ? 2.9 34.688 10.445 1 73.81 78 LEU A C 1
ATOM 638 O O . LEU A 1 78 ? 2.518 35.781 10.898 1 73.81 78 LEU A O 1
ATOM 642 N N . ALA A 1 79 ? 3.598 34.531 9.359 1 81.31 79 ALA A N 1
ATOM 643 C CA . ALA A 1 79 ? 3.875 35.719 8.547 1 81.31 79 ALA A CA 1
ATOM 644 C C . ALA A 1 79 ? 2.584 36.344 8.023 1 81.31 79 ALA A C 1
ATOM 646 O O . ALA A 1 79 ? 2.426 37.562 8.062 1 81.31 79 ALA A O 1
ATOM 647 N N . PHE A 1 80 ? 1.778 35.531 7.605 1 82 80 PHE A N 1
ATOM 648 C CA . PHE A 1 80 ? 0.5 36 7.086 1 82 80 PHE A CA 1
ATOM 649 C C . PHE A 1 80 ? -0.33 36.656 8.188 1 82 80 PHE A C 1
ATOM 651 O O . PHE A 1 80 ? -0.884 37.75 8 1 82 80 PHE A O 1
ATOM 658 N N . ALA A 1 81 ? -0.427 36.031 9.312 1 75.44 81 ALA A N 1
ATOM 659 C CA . ALA A 1 81 ? -1.166 36.594 10.445 1 75.44 81 ALA A CA 1
ATOM 660 C C . ALA A 1 81 ? -0.542 37.906 10.93 1 75.44 81 ALA A C 1
ATOM 662 O O . ALA A 1 81 ? -1.255 38.844 11.273 1 75.44 81 ALA A O 1
ATOM 663 N N . GLY A 1 82 ? 0.725 37.875 10.969 1 75.69 82 GLY A N 1
ATOM 664 C CA . GLY A 1 82 ? 1.419 39.094 11.367 1 75.69 82 GLY A CA 1
ATOM 665 C C . GLY A 1 82 ? 1.168 40.25 10.438 1 75.69 82 GLY A C 1
ATOM 666 O O . GLY A 1 82 ? 1.007 41.406 10.891 1 75.69 82 GLY A O 1
ATOM 667 N N . SER A 1 83 ? 1.126 39.969 9.211 1 83 83 SER A N 1
ATOM 668 C CA . SER A 1 83 ? 0.849 41.031 8.234 1 83 83 SER A CA 1
ATOM 669 C C . SER A 1 83 ? -0.582 41.531 8.367 1 83 83 SER A C 1
ATOM 671 O O . SER A 1 83 ? -0.826 42.75 8.281 1 83 83 SER A O 1
ATOM 673 N N . LEU A 1 84 ? -1.436 40.688 8.578 1 79.25 84 LEU A N 1
ATOM 674 C CA . LEU A 1 84 ? -2.832 41.094 8.727 1 79.25 84 LEU A CA 1
ATOM 675 C C . LEU A 1 84 ? -3.031 41.906 10 1 79.25 84 LEU A C 1
ATOM 677 O O . LEU A 1 84 ? -3.818 42.875 10.008 1 79.25 84 LEU A O 1
ATOM 681 N N . ASP A 1 85 ? -2.324 41.531 10.992 1 76.81 85 ASP A N 1
ATOM 682 C CA . ASP A 1 85 ? -2.396 42.281 12.242 1 76.81 85 ASP A CA 1
ATOM 683 C C . ASP A 1 85 ? -1.905 43.719 12.055 1 76.81 85 ASP A C 1
ATOM 685 O O . ASP A 1 85 ? -2.518 44.656 12.562 1 76.81 85 ASP A O 1
ATOM 689 N N . LYS A 1 86 ? -0.873 43.844 11.398 1 79.94 86 LYS A N 1
ATOM 690 C CA . LYS A 1 86 ? -0.34 45.188 11.141 1 79.94 86 LYS A CA 1
ATOM 691 C C . LYS A 1 86 ? -1.31 46.031 10.305 1 79.94 86 LYS A C 1
ATOM 693 O O . LYS A 1 86 ? -1.522 47.188 10.578 1 79.94 86 LYS A O 1
ATOM 698 N N . LEU A 1 87 ? -1.826 45.406 9.344 1 81.69 87 LEU A N 1
ATOM 699 C CA . LEU A 1 87 ? -2.76 46.094 8.469 1 81.69 87 LEU A CA 1
ATOM 700 C C . LEU A 1 87 ? -4.023 46.5 9.234 1 81.69 87 LEU A C 1
ATOM 702 O O . LEU A 1 87 ? -4.582 47.562 9 1 81.69 87 LEU A O 1
ATOM 706 N N . ALA A 1 88 ? -4.441 45.688 10.117 1 78.44 88 ALA A N 1
ATOM 707 C CA . ALA A 1 88 ? -5.605 46 10.945 1 78.44 88 ALA A CA 1
ATOM 708 C C . ALA A 1 88 ? -5.316 47.188 11.867 1 78.44 88 ALA A C 1
ATOM 710 O O . ALA A 1 88 ? -6.164 48.062 12.047 1 78.44 88 ALA A O 1
ATOM 711 N N . ARG A 1 89 ? -4.172 47.219 12.414 1 80.19 89 ARG A N 1
ATOM 712 C CA . ARG A 1 89 ? -3.783 48.312 13.305 1 80.19 89 ARG A CA 1
ATOM 713 C C . ARG A 1 89 ? -3.725 49.625 12.555 1 80.19 89 ARG A C 1
ATOM 715 O O . ARG A 1 89 ? -4.055 50.688 13.109 1 80.19 89 ARG A O 1
ATOM 722 N N . ASP A 1 90 ? -3.42 49.562 11.352 1 82.5 90 ASP A N 1
ATOM 723 C CA . ASP A 1 90 ? -3.305 50.781 10.562 1 82.5 90 ASP A CA 1
ATOM 724 C C . ASP A 1 90 ? -4.672 51.25 10.062 1 82.5 90 ASP A C 1
ATOM 726 O O . ASP A 1 90 ? -4.957 52.438 10.047 1 82.5 90 ASP A O 1
ATOM 730 N N . THR A 1 91 ? -5.469 50.344 9.727 1 81.69 91 THR A N 1
ATOM 731 C CA . THR A 1 91 ? -6.762 50.688 9.148 1 81.69 91 THR A CA 1
ATOM 732 C C . THR A 1 91 ? -7.703 51.25 10.211 1 81.69 91 THR A C 1
ATOM 734 O O . THR A 1 91 ? -8.641 52 9.906 1 81.69 91 THR A O 1
ATOM 737 N N . ARG A 1 92 ? -7.477 50.906 11.414 1 82.38 92 ARG A N 1
ATOM 738 C CA . ARG A 1 92 ? -8.398 51.344 12.469 1 82.38 92 ARG A CA 1
ATOM 739 C C . ARG A 1 92 ? -8.453 52.875 12.562 1 82.38 92 ARG A C 1
ATOM 741 O O . ARG A 1 92 ? -9.516 53.438 12.812 1 82.38 92 ARG A O 1
ATOM 748 N N . TRP A 1 93 ? -7.34 53.562 12.336 1 84 93 TRP A N 1
ATOM 749 C CA . TRP A 1 93 ? -7.305 55.031 12.469 1 84 93 TRP A CA 1
ATOM 750 C C . TRP A 1 93 ? -8.086 55.688 11.336 1 84 93 TRP A C 1
ATOM 752 O O . TRP A 1 93 ? -8.703 56.75 11.531 1 84 93 TRP A O 1
ATOM 762 N N . TRP A 1 94 ? -8.008 55.062 10.234 1 84.19 94 TRP A N 1
ATOM 763 C CA . TRP A 1 94 ? -8.812 55.594 9.133 1 84.19 94 TRP A CA 1
ATOM 764 C C . TRP A 1 94 ? -10.297 55.406 9.406 1 84.19 94 TRP A C 1
ATOM 766 O O . TRP A 1 94 ? -11.102 56.312 9.117 1 84.19 94 TRP A O 1
ATOM 776 N N . ILE A 1 95 ? -10.656 54.344 9.922 1 81.81 95 ILE A N 1
ATOM 777 C CA . ILE A 1 95 ? -12.055 54.062 10.227 1 81.81 95 ILE A CA 1
ATOM 778 C C . ILE A 1 95 ? -12.555 55.062 11.281 1 81.81 95 ILE A C 1
ATOM 780 O O . ILE A 1 95 ? -13.688 55.531 11.203 1 81.81 95 ILE A O 1
ATOM 784 N N . LEU A 1 96 ? -11.727 55.406 12.219 1 86.5 96 LEU A N 1
ATOM 785 C CA . LEU A 1 96 ? -12.094 56.312 13.305 1 86.5 96 LEU A CA 1
ATOM 786 C C . LEU A 1 96 ? -12.172 57.75 12.812 1 86.5 96 LEU A C 1
ATOM 788 O O . LEU A 1 96 ? -12.812 58.594 13.453 1 86.5 96 LEU A O 1
ATOM 792 N N . SER A 1 97 ? -11.609 58.094 11.711 1 87.25 97 SER A N 1
ATOM 793 C CA . SER A 1 97 ? -11.602 59.469 11.195 1 87.25 97 SER A CA 1
ATOM 794 C C . SER A 1 97 ? -12.82 59.719 10.312 1 87.25 97 SER A C 1
ATOM 796 O O . SER A 1 97 ? -13.094 60.875 9.953 1 87.25 97 SER A O 1
ATOM 798 N N . ARG A 1 98 ? -13.578 58.812 10.078 1 82.88 98 ARG A N 1
ATOM 799 C CA . ARG A 1 98 ? -14.656 59 9.109 1 82.88 98 ARG A CA 1
ATOM 800 C C . ARG A 1 98 ? -15.914 59.531 9.773 1 82.88 98 ARG A C 1
ATOM 802 O O . ARG A 1 98 ? -16.594 60.406 9.227 1 82.88 98 ARG A O 1
ATOM 809 N N . ARG A 1 99 ? -16.234 58.938 10.883 1 82.31 99 ARG A N 1
ATOM 810 C CA . ARG A 1 99 ? -17.469 59.375 11.516 1 82.31 99 ARG A CA 1
ATOM 811 C C . ARG A 1 99 ? -17.344 59.375 13.039 1 82.31 99 ARG A C 1
ATOM 813 O O . ARG A 1 99 ? -16.422 58.75 13.586 1 82.31 99 ARG A O 1
ATOM 820 N N . HIS A 1 100 ? -18.312 60.125 13.656 1 87.06 100 HIS A N 1
ATOM 821 C CA . HIS A 1 100 ? -18.406 60.125 15.109 1 87.06 100 HIS A CA 1
ATOM 822 C C . HIS A 1 100 ? -18.984 58.812 15.641 1 87.06 100 HIS A C 1
ATOM 824 O O . HIS A 1 100 ? -19.938 58.281 15.055 1 87.06 100 HIS A O 1
ATOM 830 N N . ARG A 1 101 ? -18.297 58.312 16.562 1 83.88 101 ARG A N 1
ATOM 831 C CA . ARG A 1 101 ? -18.75 57.062 17.141 1 83.88 101 ARG A CA 1
ATOM 832 C C . ARG A 1 101 ? -18.812 57.125 18.656 1 83.88 101 ARG A C 1
ATOM 834 O O . ARG A 1 101 ? -18.203 58 19.266 1 83.88 101 ARG A O 1
ATOM 841 N N . SER A 1 102 ? -19.609 56.156 19.125 1 83.38 102 SER A N 1
ATOM 842 C CA . SER A 1 102 ? -19.734 56.062 20.578 1 83.38 102 SER A CA 1
ATOM 843 C C . SER A 1 102 ? -18.469 55.5 21.219 1 83.38 102 SER A C 1
ATOM 845 O O . SER A 1 102 ? -17.625 54.938 20.516 1 83.38 102 SER A O 1
ATOM 847 N N . ARG A 1 103 ? -18.266 55.719 22.484 1 83.5 103 ARG A N 1
ATOM 848 C CA . ARG A 1 103 ? -17.078 55.312 23.234 1 83.5 103 ARG A CA 1
ATOM 849 C C . ARG A 1 103 ? -16.922 53.781 23.156 1 83.5 103 ARG A C 1
ATOM 851 O O . ARG A 1 103 ? -15.812 53.281 22.984 1 83.5 103 ARG A O 1
ATOM 858 N N . ARG A 1 104 ? -17.906 53.094 23.266 1 77.31 104 ARG A N 1
ATOM 859 C CA . ARG A 1 104 ? -17.844 51.625 23.25 1 77.31 104 ARG A CA 1
ATOM 860 C C . ARG A 1 104 ? -17.375 51.094 21.906 1 77.31 104 ARG A C 1
ATOM 862 O O . ARG A 1 104 ? -16.562 50.188 21.844 1 77.31 104 ARG A O 1
ATOM 869 N N . LYS A 1 105 ? -17.859 51.625 20.875 1 79.12 105 LYS A N 1
ATOM 870 C CA . LYS A 1 105 ? -17.469 51.219 19.531 1 79.12 105 LYS A CA 1
ATOM 871 C C . LYS A 1 105 ? -16.016 51.625 19.234 1 79.12 105 LYS A C 1
ATOM 873 O O . LYS A 1 105 ? -15.297 50.875 18.578 1 79.12 105 LYS A O 1
ATOM 878 N N . LEU A 1 106 ? -15.695 52.75 19.703 1 83 106 LEU A N 1
ATOM 879 C CA . LEU A 1 106 ? -14.312 53.188 19.516 1 83 106 LEU A CA 1
ATOM 880 C C . LEU A 1 106 ? -13.336 52.25 20.219 1 83 106 LEU A C 1
ATOM 882 O O . LEU A 1 106 ? -12.289 51.906 19.656 1 83 106 LEU A O 1
ATOM 886 N N . GLU A 1 107 ? -13.672 51.812 21.391 1 80.81 107 GLU A N 1
ATOM 887 C CA . GLU A 1 107 ? -12.812 50.906 22.125 1 80.81 107 GLU A CA 1
ATOM 888 C C . GLU A 1 107 ? -12.719 49.531 21.406 1 80.81 107 GLU A C 1
ATOM 890 O O . GLU A 1 107 ? -11.656 48.938 21.375 1 80.81 107 GLU A O 1
ATOM 895 N N . ALA A 1 108 ? -13.734 49.156 20.859 1 77.81 108 ALA A N 1
ATOM 896 C CA . ALA A 1 108 ? -13.75 47.875 20.141 1 77.81 108 ALA A CA 1
ATOM 897 C C . ALA A 1 108 ? -12.875 47.938 18.891 1 77.81 108 ALA A C 1
ATOM 899 O O . ALA A 1 108 ? -12.195 46.969 18.547 1 77.81 108 ALA A O 1
ATOM 900 N N . ILE A 1 109 ? -12.906 49.031 18.234 1 78.44 109 ILE A N 1
ATOM 901 C CA . ILE A 1 109 ? -12.117 49.219 17.016 1 78.44 109 ILE A CA 1
ATOM 902 C C . ILE A 1 109 ? -10.633 49.281 17.375 1 78.44 109 ILE A C 1
ATOM 904 O O . ILE A 1 109 ? -9.789 48.781 16.625 1 78.44 109 ILE A O 1
ATOM 908 N N . LEU A 1 110 ? -10.406 49.844 18.516 1 81.12 110 LEU A N 1
ATOM 909 C CA . LEU A 1 110 ? -9.008 49.969 18.922 1 81.12 110 LEU A CA 1
ATOM 910 C C . LEU A 1 110 ? -8.445 48.625 19.328 1 81.12 110 LEU A C 1
ATOM 912 O O . LEU A 1 110 ? -7.234 48.406 19.25 1 81.12 110 LEU A O 1
ATOM 916 N N . GLU A 1 111 ? -9.336 47.719 19.734 1 74.38 111 GLU A N 1
ATOM 917 C CA . GLU A 1 111 ? -8.898 46.375 20.109 1 74.38 111 GLU A CA 1
ATOM 918 C C . GLU A 1 111 ? -9.125 45.375 18.953 1 74.38 111 GLU A C 1
ATOM 920 O O . GLU A 1 111 ? -9.367 44.188 19.188 1 74.38 111 GLU A O 1
ATOM 925 N N . ALA A 1 112 ? -9.211 45.781 17.844 1 69.5 112 ALA A N 1
ATOM 926 C CA . ALA A 1 112 ? -9.492 44.969 16.672 1 69.5 112 ALA A CA 1
ATOM 927 C C . ALA A 1 112 ? -8.43 43.875 16.5 1 69.5 112 ALA A C 1
ATOM 929 O O . ALA A 1 112 ? -8.641 42.906 15.758 1 69.5 112 ALA A O 1
ATOM 930 N N . GLU A 1 113 ? -7.344 43.906 17.219 1 66.62 113 GLU A N 1
ATOM 931 C CA . GLU A 1 113 ? -6.301 42.906 17.094 1 66.62 113 GLU A CA 1
ATOM 932 C C . GLU A 1 113 ? -6.723 41.594 17.766 1 66.62 113 GLU A C 1
ATOM 934 O O . GLU A 1 113 ? -6.215 40.531 17.438 1 66.62 113 GLU A O 1
ATOM 939 N N . ASN A 1 114 ? -7.66 41.75 18.594 1 66.81 114 ASN A N 1
ATOM 940 C CA . ASN A 1 114 ? -8.188 40.562 19.281 1 66.81 114 ASN A CA 1
ATOM 941 C C . ASN A 1 114 ? -9.461 40.062 18.609 1 66.81 114 ASN A C 1
ATOM 943 O O . ASN A 1 114 ? -10.445 40.781 18.5 1 66.81 114 ASN A O 1
ATOM 947 N N . VAL A 1 115 ? -9.328 38.844 18.141 1 66.12 115 VAL A N 1
ATOM 948 C CA . VAL A 1 115 ? -10.422 38.25 17.391 1 66.12 115 VAL A CA 1
ATOM 949 C C . VAL A 1 115 ? -11.688 38.219 18.25 1 66.12 115 VAL A C 1
ATOM 951 O O . VAL A 1 115 ? -12.789 38.438 17.734 1 66.12 115 VAL A O 1
ATOM 954 N N . LEU A 1 116 ? -11.5 38.094 19.5 1 63.66 116 LEU A N 1
ATOM 955 C CA . LEU A 1 116 ? -12.664 38.031 20.375 1 63.66 116 LEU A CA 1
ATOM 956 C C . LEU A 1 116 ? -13.367 39.375 20.453 1 63.66 116 LEU A C 1
ATOM 958 O O . LEU A 1 116 ? -14.602 39.438 20.484 1 63.66 116 LEU A O 1
ATOM 962 N N . SER A 1 117 ? -12.547 40.375 20.422 1 67.56 117 SER A N 1
ATOM 963 C CA . SER A 1 117 ? -13.125 41.719 20.469 1 67.56 117 SER A CA 1
ATOM 964 C C . SER A 1 117 ? -13.859 42.031 19.172 1 67.56 117 SER A C 1
ATOM 966 O O . SER A 1 117 ? -14.906 42.688 19.188 1 67.56 117 SER A O 1
ATOM 968 N N . VAL A 1 118 ? -13.32 41.469 18.156 1 71.25 118 VAL A N 1
ATOM 969 C CA . VAL A 1 118 ? -13.945 41.688 16.859 1 71.25 118 VAL A CA 1
ATOM 970 C C . VAL A 1 118 ? -15.273 40.938 16.781 1 71.25 118 VAL A C 1
ATOM 972 O O . VAL A 1 118 ? -16.25 41.469 16.25 1 71.25 118 VAL A O 1
ATOM 975 N N . LEU A 1 119 ? -15.211 39.75 17.359 1 72.81 119 LEU A N 1
ATOM 976 C CA . LEU A 1 119 ? -16.438 38.969 17.344 1 72.81 119 LEU A CA 1
ATOM 977 C C . LEU A 1 119 ? -17.516 39.594 18.219 1 72.81 119 LEU A C 1
ATOM 979 O O . LEU A 1 119 ? -18.688 39.594 17.844 1 72.81 119 LEU A O 1
ATOM 983 N N . GLN A 1 120 ? -17.141 40.125 19.312 1 70.75 120 GLN A N 1
ATOM 984 C CA . GLN A 1 120 ? -18.078 40.812 20.188 1 70.75 120 GLN A CA 1
ATOM 985 C C . GLN A 1 120 ? -18.672 42.031 19.516 1 70.75 120 GLN A C 1
ATOM 987 O O . GLN A 1 120 ? -19.859 42.344 19.672 1 70.75 120 GLN A O 1
ATOM 992 N N . MET A 1 121 ? -17.859 42.719 18.812 1 72.56 121 MET A N 1
ATOM 993 C CA . MET A 1 121 ? -18.297 43.906 18.094 1 72.56 121 MET A CA 1
ATOM 994 C C . MET A 1 121 ? -19.266 43.562 16.969 1 72.56 121 MET A C 1
ATOM 996 O O . MET A 1 121 ? -20.234 44.25 16.719 1 72.56 121 MET A O 1
ATOM 1000 N N . ALA A 1 122 ? -18.969 42.438 16.406 1 74.19 122 ALA A N 1
ATOM 1001 C CA . ALA A 1 122 ? -19.828 42 15.297 1 74.19 122 ALA A CA 1
ATOM 1002 C C . ALA A 1 122 ? -21.219 41.656 15.797 1 74.19 122 ALA A C 1
ATOM 1004 O O . ALA A 1 122 ? -22.219 41.938 15.109 1 74.19 122 ALA A O 1
ATOM 1005 N N . PHE A 1 123 ? -21.328 41.188 17 1 74.62 123 PHE A N 1
ATOM 1006 C CA . PHE A 1 123 ? -22.625 40.75 17.516 1 74.62 123 PHE A CA 1
ATOM 1007 C C . PHE A 1 123 ? -23.344 41.906 18.203 1 74.62 123 PHE A C 1
ATOM 1009 O O . PHE A 1 123 ? -24.578 41.938 18.25 1 74.62 123 PHE A O 1
ATOM 1016 N N . SER A 1 124 ? -22.656 42.906 18.703 1 69.75 124 SER A N 1
ATOM 1017 C CA . SER A 1 124 ? -23.266 43.938 19.5 1 69.75 124 SER A CA 1
ATOM 1018 C C . SER A 1 124 ? -23.625 45.156 18.641 1 69.75 124 SER A C 1
ATOM 1020 O O . SER A 1 124 ? -24.438 46 19.047 1 69.75 124 SER A O 1
ATOM 1022 N N . SER A 1 125 ? -23.047 45.219 17.469 1 71.5 125 SER A N 1
ATOM 1023 C CA . SER A 1 125 ? -23.25 46.438 16.703 1 71.5 125 SER A CA 1
ATOM 1024 C C . SER A 1 125 ? -24.547 46.375 15.914 1 71.5 125 SER A C 1
ATOM 1026 O O . SER A 1 125 ? -24.969 45.312 15.461 1 71.5 125 SER A O 1
ATOM 1028 N N . ARG A 1 126 ? -25.375 47.344 15.922 1 72.44 126 ARG A N 1
ATOM 1029 C CA . ARG A 1 126 ? -26.641 47.438 15.211 1 72.44 126 ARG A CA 1
ATOM 1030 C C . ARG A 1 126 ? -26.438 47.938 13.781 1 72.44 126 ARG A C 1
ATOM 1032 O O . ARG A 1 126 ? -27.312 47.781 12.938 1 72.44 126 ARG A O 1
ATOM 1039 N N . ARG A 1 127 ? -25.219 48.469 13.516 1 71.88 127 ARG A N 1
ATOM 1040 C CA . ARG A 1 127 ? -25 48.969 12.164 1 71.88 127 ARG A CA 1
ATOM 1041 C C . ARG A 1 127 ? -24.438 47.906 11.25 1 71.88 127 ARG A C 1
ATOM 1043 O O . ARG A 1 127 ? -23.5 47.188 11.617 1 71.88 127 ARG A O 1
ATOM 1050 N N . ILE A 1 128 ? -24.938 47.844 10.133 1 77.31 128 ILE A N 1
ATOM 1051 C CA . ILE A 1 128 ? -24.625 46.812 9.172 1 77.31 128 ILE A CA 1
ATOM 1052 C C . ILE A 1 128 ? -23.203 46.969 8.664 1 77.31 128 ILE A C 1
ATOM 1054 O O . ILE A 1 128 ? -22.516 45.969 8.414 1 77.31 128 ILE A O 1
ATOM 1058 N N . THR A 1 129 ? -22.703 48.188 8.547 1 72.31 129 THR A N 1
ATOM 1059 C CA . THR A 1 129 ? -21.359 48.406 8.008 1 72.31 129 THR A CA 1
ATOM 1060 C C . THR A 1 129 ? -20.297 47.844 8.953 1 72.31 129 THR A C 1
ATOM 1062 O O . THR A 1 129 ? -19.297 47.281 8.516 1 72.31 129 THR A O 1
ATOM 1065 N N . ILE A 1 130 ? -20.484 48 10.234 1 72.5 130 ILE A N 1
ATOM 1066 C CA . ILE A 1 130 ? -19.547 47.5 11.219 1 72.5 130 ILE A CA 1
ATOM 1067 C C . ILE A 1 130 ? -19.609 45.969 11.258 1 72.5 130 ILE A C 1
ATOM 1069 O O . ILE A 1 130 ? -18.594 45.312 11.391 1 72.5 130 ILE A O 1
ATOM 1073 N N . GLN A 1 131 ? -20.812 45.5 11.023 1 77.06 131 GLN A N 1
ATOM 1074 C CA . GLN A 1 131 ? -20.984 44.062 11.023 1 77.06 131 GLN A CA 1
ATOM 1075 C C . GLN A 1 131 ? -20.266 43.438 9.844 1 77.06 131 GLN A C 1
ATOM 1077 O O . GLN A 1 131 ? -19.578 42.406 10 1 77.06 131 GLN A O 1
ATOM 1082 N N . VAL A 1 132 ? -20.328 44.031 8.773 1 74.69 132 VAL A N 1
ATOM 1083 C CA . VAL A 1 132 ? -19.734 43.469 7.566 1 74.69 132 VAL A CA 1
ATOM 1084 C C . VAL A 1 132 ? -18.219 43.5 7.668 1 74.69 132 VAL A C 1
ATOM 1086 O O . VAL A 1 132 ? -17.531 42.562 7.289 1 74.69 132 VAL A O 1
ATOM 1089 N N . THR A 1 133 ? -17.75 44.562 8.227 1 73.38 133 THR A N 1
ATOM 1090 C CA . THR A 1 133 ? -16.297 44.656 8.336 1 73.38 133 THR A CA 1
ATOM 1091 C C . THR A 1 133 ? -15.75 43.688 9.359 1 73.38 133 THR A C 1
ATOM 1093 O O . THR A 1 133 ? -14.711 43.062 9.133 1 73.38 133 THR A O 1
ATOM 1096 N N . ALA A 1 134 ? -16.484 43.594 10.422 1 75.12 134 ALA A N 1
ATOM 1097 C CA . ALA A 1 134 ? -16.047 42.688 11.469 1 75.12 134 ALA A CA 1
ATOM 1098 C C . ALA A 1 134 ? -16.094 41.219 10.992 1 75.12 134 ALA A C 1
ATOM 1100 O O . ALA A 1 134 ? -15.148 40.469 11.211 1 75.12 134 ALA A O 1
ATOM 1101 N N . TRP A 1 135 ? -17.109 40.938 10.297 1 77.06 135 TRP A N 1
ATOM 1102 C CA . TRP A 1 135 ? -17.25 39.562 9.797 1 77.06 135 TRP A CA 1
ATOM 1103 C C . TRP A 1 135 ? -16.219 39.281 8.703 1 77.06 135 TRP A C 1
ATOM 1105 O O . TRP A 1 135 ? -15.656 38.188 8.641 1 77.06 135 TRP A O 1
ATOM 1115 N N . SER A 1 136 ? -16.062 40.188 7.863 1 72.62 136 SER A N 1
ATOM 1116 C CA . SER A 1 136 ? -15.07 40 6.809 1 72.62 136 SER A CA 1
ATOM 1117 C C . SER A 1 136 ? -13.672 39.812 7.387 1 72.62 136 SER A C 1
ATOM 1119 O O . SER A 1 136 ? -12.922 38.969 6.906 1 72.62 136 SER A O 1
ATOM 1121 N N . TRP A 1 137 ? -13.5 40.531 8.469 1 72.56 137 TRP A N 1
ATOM 1122 C CA . TRP A 1 137 ? -12.203 40.406 9.125 1 72.56 137 TRP A CA 1
ATOM 1123 C C . TRP A 1 137 ? -12.078 39.031 9.781 1 72.56 137 TRP A C 1
ATOM 1125 O O . TRP A 1 137 ? -11.031 38.375 9.695 1 72.56 137 TRP A O 1
ATOM 1135 N N . PHE A 1 138 ? -13.062 38.594 10.312 1 71.69 138 PHE A N 1
ATOM 1136 C CA . PHE A 1 138 ? -13.086 37.281 10.953 1 71.69 138 PHE A CA 1
ATOM 1137 C C . PHE A 1 138 ? -12.898 36.156 9.93 1 71.69 138 PHE A C 1
ATOM 1139 O O . PHE A 1 138 ? -12.148 35.219 10.172 1 71.69 138 PHE A O 1
ATOM 1146 N N . LEU A 1 139 ? -13.5 36.344 8.875 1 71.25 139 LEU A N 1
ATOM 1147 C CA . LEU A 1 139 ? -13.414 35.312 7.832 1 71.25 139 LEU A CA 1
ATOM 1148 C C . LEU A 1 139 ? -12.008 35.25 7.242 1 71.25 139 LEU A C 1
ATOM 1150 O O . LEU A 1 139 ? -11.5 34.188 6.945 1 71.25 139 LEU A O 1
ATOM 1154 N N . VAL A 1 140 ? -11.477 36.344 7.105 1 68.62 140 VAL A N 1
ATOM 1155 C CA . VAL A 1 140 ? -10.117 36.406 6.574 1 68.62 140 VAL A CA 1
ATOM 1156 C C . VAL A 1 140 ? -9.156 35.719 7.543 1 68.62 140 VAL A C 1
ATOM 1158 O O . VAL A 1 140 ? -8.258 35 7.121 1 68.62 140 VAL A O 1
ATOM 1161 N N . PHE A 1 141 ? -9.445 35.938 8.789 1 66.38 141 PHE A N 1
ATOM 1162 C CA . PHE A 1 141 ? -8.594 35.344 9.805 1 66.38 141 PHE A CA 1
ATOM 1163 C C . PHE A 1 141 ? -8.734 33.812 9.797 1 66.38 141 PHE A C 1
ATOM 1165 O O . PHE A 1 141 ? -7.734 33.094 9.82 1 66.38 141 PHE A O 1
ATOM 1172 N N . VAL A 1 142 ? -9.875 33.406 9.727 1 66.5 142 VAL A N 1
ATOM 1173 C CA . VAL A 1 142 ? -10.156 31.984 9.75 1 66.5 142 VAL A CA 1
ATOM 1174 C C . VAL A 1 142 ? -9.633 31.328 8.477 1 66.5 142 VAL A C 1
ATOM 1176 O O . VAL A 1 142 ? -9.031 30.25 8.523 1 66.5 142 VAL A O 1
ATOM 1179 N N . ALA A 1 143 ? -9.922 31.953 7.434 1 65.75 143 ALA A N 1
ATOM 1180 C CA . ALA A 1 143 ? -9.484 31.438 6.141 1 65.75 143 ALA A CA 1
ATOM 1181 C C . ALA A 1 143 ? -7.969 31.297 6.082 1 65.75 143 ALA A C 1
ATOM 1183 O O . ALA A 1 143 ? -7.445 30.359 5.492 1 65.75 143 ALA A O 1
ATOM 1184 N N . SER A 1 144 ? -7.367 32.219 6.773 1 64.19 144 SER A N 1
ATOM 1185 C CA . SER A 1 144 ? -5.906 32.188 6.738 1 64.19 144 SER A CA 1
ATOM 1186 C C . SER A 1 144 ? -5.363 30.969 7.504 1 64.19 144 SER A C 1
ATOM 1188 O O . SER A 1 144 ? -4.348 30.391 7.117 1 64.19 144 SER A O 1
ATOM 1190 N N . GLN A 1 145 ? -6.078 30.672 8.477 1 62.78 145 GLN A N 1
ATOM 1191 C CA . GLN A 1 145 ? -5.645 29.516 9.266 1 62.78 145 GLN A CA 1
ATOM 1192 C C . GLN A 1 145 ? -5.996 28.203 8.578 1 62.78 145 GLN A C 1
ATOM 1194 O O . GLN A 1 145 ? -5.211 27.266 8.602 1 62.78 145 GLN A O 1
ATOM 1199 N N . ILE A 1 146 ? -7.098 28.234 7.902 1 63.78 146 ILE A N 1
ATOM 1200 C CA . ILE A 1 146 ? -7.594 27.016 7.258 1 63.78 146 ILE A CA 1
ATOM 1201 C C . ILE A 1 146 ? -6.812 26.766 5.973 1 63.78 146 ILE A C 1
ATOM 1203 O O . ILE A 1 146 ? -6.543 25.609 5.621 1 63.78 146 ILE A O 1
ATOM 1207 N N . GLY A 1 147 ? -6.551 27.875 5.363 1 62.19 147 GLY A N 1
ATOM 1208 C CA . GLY A 1 147 ? -5.91 27.719 4.066 1 62.19 147 GLY A CA 1
ATOM 1209 C C . GLY A 1 147 ? -4.621 26.922 4.137 1 62.19 147 GLY A C 1
ATOM 1210 O O . GLY A 1 147 ? -4.383 26.047 3.309 1 62.19 147 GLY A O 1
ATOM 1211 N N . LEU A 1 148 ? -3.928 27.078 5.152 1 66.38 148 LEU A N 1
ATOM 1212 C CA . LEU A 1 148 ? -2.646 26.391 5.258 1 66.38 148 LEU A CA 1
ATOM 1213 C C . LEU A 1 148 ? -2.85 24.922 5.617 1 66.38 148 LEU A C 1
ATOM 1215 O O . LEU A 1 148 ? -2.094 24.047 5.164 1 66.38 148 LEU A O 1
ATOM 1219 N N . ALA A 1 149 ? -3.938 24.688 6.297 1 67.38 149 ALA A N 1
ATOM 1220 C CA . ALA A 1 149 ? -4.234 23.297 6.676 1 67.38 149 ALA A CA 1
ATOM 1221 C C . ALA A 1 149 ? -4.758 22.516 5.484 1 67.38 149 ALA A C 1
ATOM 1223 O O . ALA A 1 149 ? -4.543 21.297 5.391 1 67.38 149 ALA A O 1
ATOM 1224 N N . VAL A 1 150 ? -5.332 23.219 4.566 1 72.06 150 VAL A N 1
ATOM 1225 C CA . VAL A 1 150 ? -5.93 22.562 3.41 1 72.06 150 VAL A CA 1
ATOM 1226 C C . VAL A 1 150 ? -4.828 22.094 2.461 1 72.06 150 VAL A C 1
ATOM 1228 O O . VAL A 1 150 ? -5.02 21.125 1.709 1 72.06 150 VAL A O 1
ATOM 1231 N N . LEU A 1 151 ? -3.723 22.75 2.586 1 76.88 151 LEU A N 1
ATOM 1232 C CA . LEU A 1 151 ? -2.602 22.344 1.746 1 76.88 151 LEU A CA 1
ATOM 1233 C C . LEU A 1 151 ? -2.225 20.891 2 1 76.88 151 LEU A C 1
ATOM 1235 O O . LEU A 1 151 ? -1.85 20.172 1.073 1 76.88 151 LEU A O 1
ATOM 1239 N N . GLY A 1 152 ? -2.447 20.484 3.152 1 72.75 152 GLY A N 1
ATOM 1240 C CA . GLY A 1 152 ? -2.08 19.125 3.529 1 72.75 152 GLY A CA 1
ATOM 1241 C C . GLY A 1 152 ? -2.986 18.078 2.924 1 72.75 152 GLY A C 1
ATOM 1242 O O . GLY A 1 152 ? -2.623 16.906 2.855 1 72.75 152 GLY A O 1
ATOM 1243 N N . LEU A 1 153 ? -4.035 18.484 2.363 1 67 153 LEU A N 1
ATOM 1244 C CA . LEU A 1 153 ? -4.988 17.531 1.788 1 67 153 LEU A CA 1
ATOM 1245 C C . LEU A 1 153 ? -4.594 17.156 0.365 1 67 153 LEU A C 1
ATOM 1247 O O . LEU A 1 153 ? -5.086 16.172 -0.182 1 67 153 LEU A O 1
ATOM 1251 N N . PHE A 1 154 ? -3.711 17.906 -0.158 1 77.56 154 PHE A N 1
ATOM 1252 C CA . PHE A 1 154 ? -3.469 17.719 -1.583 1 77.56 154 PHE A CA 1
ATOM 1253 C C . PHE A 1 154 ? -2.143 17 -1.816 1 77.56 154 PHE A C 1
ATOM 1255 O O . PHE A 1 154 ? -1.694 16.875 -2.957 1 77.56 154 PHE A O 1
ATOM 1262 N N . TYR A 1 155 ? -1.545 16.641 -0.759 1 77.44 155 TYR A N 1
ATOM 1263 C CA . TYR A 1 155 ? -0.365 15.805 -0.912 1 77.44 155 TYR A CA 1
ATOM 1264 C C . TYR A 1 155 ? -0.332 14.711 0.151 1 77.44 155 TYR A C 1
ATOM 1266 O O . TYR A 1 155 ? -0.906 14.867 1.231 1 77.44 155 TYR A O 1
ATOM 1274 N N . SER A 1 156 ? 0.222 13.57 -0.295 1 75.94 156 SER A N 1
ATOM 1275 C CA . SER A 1 156 ? 0.326 12.445 0.634 1 75.94 156 SER A CA 1
ATOM 1276 C C . SER A 1 156 ? 1.646 11.703 0.458 1 75.94 156 SER A C 1
ATOM 1278 O O . SER A 1 156 ? 2.209 11.68 -0.638 1 75.94 156 SER A O 1
ATOM 1280 N N . VAL A 1 157 ? 2.1 11.273 1.61 1 75.31 157 VAL A N 1
ATOM 1281 C CA . VAL A 1 157 ? 3.283 10.422 1.578 1 75.31 157 VAL A CA 1
ATOM 1282 C C . VAL A 1 157 ? 2.863 8.953 1.619 1 75.31 157 VAL A C 1
ATOM 1284 O O . VAL A 1 157 ? 2.285 8.492 2.607 1 75.31 157 VAL A O 1
ATOM 1287 N N . ASP A 1 158 ? 3.113 8.328 0.498 1 72.69 158 ASP A N 1
ATOM 1288 C CA . ASP A 1 158 ? 2.707 6.93 0.388 1 72.69 158 ASP A CA 1
ATOM 1289 C C . ASP A 1 158 ? 3.91 6.023 0.147 1 72.69 158 ASP A C 1
ATOM 1291 O O . ASP A 1 158 ? 4.977 6.492 -0.263 1 72.69 158 ASP A O 1
ATOM 1295 N N . VAL A 1 159 ? 3.615 4.781 0.505 1 71.25 159 VAL A N 1
ATOM 1296 C CA . VAL A 1 159 ? 4.641 3.799 0.168 1 71.25 159 VAL A CA 1
ATOM 1297 C C . VAL A 1 159 ? 4.777 3.697 -1.35 1 71.25 159 VAL A C 1
ATOM 1299 O O . VAL A 1 159 ? 3.777 3.676 -2.07 1 71.25 159 VAL A O 1
ATOM 1302 N N . SER A 1 160 ? 6.016 3.693 -1.759 1 72.69 160 SER A N 1
ATOM 1303 C CA . SER A 1 160 ? 6.25 3.656 -3.199 1 72.69 160 SER A CA 1
ATOM 1304 C C . SER A 1 160 ? 5.844 2.309 -3.789 1 72.69 160 SER A C 1
ATOM 1306 O O . SER A 1 160 ? 6.121 1.261 -3.201 1 72.69 160 SER A O 1
ATOM 1308 N N . ASP A 1 161 ? 5.164 2.324 -4.871 1 66.44 161 ASP A N 1
ATOM 1309 C CA . ASP A 1 161 ? 4.75 1.088 -5.527 1 66.44 161 ASP A CA 1
ATOM 1310 C C . ASP A 1 161 ? 5.598 0.815 -6.77 1 66.44 161 ASP A C 1
ATOM 1312 O O . ASP A 1 161 ? 5.449 -0.228 -7.406 1 66.44 161 ASP A O 1
ATOM 1316 N N . LYS A 1 162 ? 6.582 1.68 -7.004 1 69.19 162 LYS A N 1
ATOM 1317 C CA . LYS A 1 162 ? 7.285 1.497 -8.273 1 69.19 162 LYS A CA 1
ATOM 1318 C C . LYS A 1 162 ? 8.758 1.166 -8.039 1 69.19 162 LYS A C 1
ATOM 1320 O O . LYS A 1 162 ? 9.328 0.316 -8.727 1 69.19 162 LYS A O 1
ATOM 1325 N N . LEU A 1 163 ? 9.352 1.906 -7.086 1 73.5 163 LEU A N 1
ATOM 1326 C CA . LEU A 1 163 ? 10.789 1.729 -6.898 1 73.5 163 LEU A CA 1
ATOM 1327 C C . LEU A 1 163 ? 11.102 1.375 -5.449 1 73.5 163 LEU A C 1
ATOM 1329 O O . LEU A 1 163 ? 10.414 1.825 -4.531 1 73.5 163 LEU A O 1
ATOM 1333 N N . ALA A 1 164 ? 12.07 0.474 -5.328 1 73.38 164 ALA A N 1
ATOM 1334 C CA . ALA A 1 164 ? 12.57 0.143 -3.996 1 73.38 164 ALA A CA 1
ATOM 1335 C C . ALA A 1 164 ? 13.93 0.793 -3.744 1 73.38 164 ALA A C 1
ATOM 1337 O O . ALA A 1 164 ? 14.641 1.146 -4.688 1 73.38 164 ALA A O 1
ATOM 1338 N N . LEU A 1 165 ? 14.156 1.052 -2.48 1 70.69 165 LEU A N 1
ATOM 1339 C CA . LEU A 1 165 ? 15.438 1.638 -2.088 1 70.69 165 LEU A CA 1
ATOM 1340 C C . LEU A 1 165 ? 16.453 0.551 -1.785 1 70.69 165 LEU A C 1
ATOM 1342 O O . LEU A 1 165 ? 16.156 -0.424 -1.095 1 70.69 165 LEU A O 1
ATOM 1346 N N . GLN A 1 166 ? 17.594 0.644 -2.555 1 70.69 166 GLN A N 1
ATOM 1347 C CA . GLN A 1 166 ? 18.688 -0.279 -2.291 1 70.69 166 GLN A CA 1
ATOM 1348 C C . GLN A 1 166 ? 19.953 0.472 -1.863 1 70.69 166 GLN A C 1
ATOM 1350 O O . GLN A 1 166 ? 20.891 0.603 -2.645 1 70.69 166 GLN A O 1
ATOM 1355 N N . VAL A 1 167 ? 19.922 0.981 -0.674 1 67.62 167 VAL A N 1
ATOM 1356 C CA . VAL A 1 167 ? 21.031 1.865 -0.328 1 67.62 167 VAL A CA 1
ATOM 1357 C C . VAL A 1 167 ? 21.859 1.236 0.785 1 67.62 167 VAL A C 1
ATOM 1359 O O . VAL A 1 167 ? 23.094 1.38 0.807 1 67.62 167 VAL A O 1
ATOM 1362 N N . ILE A 1 168 ? 21.328 0.416 1.564 1 72.69 168 ILE A N 1
ATOM 1363 C CA . ILE A 1 168 ? 22.047 -0.114 2.715 1 72.69 168 ILE A CA 1
ATOM 1364 C C . ILE A 1 168 ? 22.438 -1.57 2.461 1 72.69 168 ILE A C 1
ATOM 1366 O O . ILE A 1 168 ? 21.578 -2.389 2.107 1 72.69 168 ILE A O 1
ATOM 1370 N N . PRO A 1 169 ? 23.719 -1.795 2.549 1 84.94 169 PRO A N 1
ATOM 1371 C CA . PRO A 1 169 ? 24.125 -3.191 2.375 1 84.94 169 PRO A CA 1
ATOM 1372 C C . PRO A 1 169 ? 23.547 -4.109 3.449 1 84.94 169 PRO A C 1
ATOM 1374 O O . PRO A 1 169 ? 23.406 -3.703 4.605 1 84.94 169 PRO A O 1
ATOM 1377 N N . GLY A 1 170 ? 23.094 -5.145 3.08 1 86.44 170 GLY A N 1
ATOM 1378 C CA . GLY A 1 170 ? 22.531 -6.129 3.982 1 86.44 170 GLY A CA 1
ATOM 1379 C C . GLY A 1 170 ? 22.328 -7.484 3.334 1 86.44 170 GLY A C 1
ATOM 1380 O O . GLY A 1 170 ? 23 -7.824 2.361 1 86.44 170 GLY A O 1
ATOM 1381 N N . ASN A 1 171 ? 21.469 -8.219 3.979 1 88.56 171 ASN A N 1
ATOM 1382 C CA . ASN A 1 171 ? 21.172 -9.555 3.477 1 88.56 171 ASN A CA 1
ATOM 1383 C C . ASN A 1 171 ? 20.047 -9.539 2.445 1 88.56 171 ASN A C 1
ATOM 1385 O O . ASN A 1 171 ? 19.047 -8.836 2.621 1 88.56 171 ASN A O 1
ATOM 1389 N N . VAL A 1 172 ? 20.391 -10.188 1.383 1 90.75 172 VAL A N 1
ATOM 1390 C CA . VAL A 1 172 ? 19.375 -10.328 0.342 1 90.75 172 VAL A CA 1
ATOM 1391 C C . VAL A 1 172 ? 19.094 -11.812 0.083 1 90.75 172 VAL A C 1
ATOM 1393 O O . VAL A 1 172 ? 20 -12.648 0.2 1 90.75 172 VAL A O 1
ATOM 1396 N N . SER A 1 173 ? 17.891 -12.07 -0.176 1 92.44 173 SER A N 1
ATOM 1397 C CA . SER A 1 173 ? 17.484 -13.438 -0.492 1 92.44 173 SER A CA 1
ATOM 1398 C C . SER A 1 173 ? 17.453 -13.664 -1.999 1 92.44 173 SER A C 1
ATOM 1400 O O . SER A 1 173 ? 16.828 -12.891 -2.732 1 92.44 173 SER A O 1
ATOM 1402 N N . ILE A 1 174 ? 18.172 -14.695 -2.471 1 93.88 174 ILE A N 1
ATOM 1403 C CA . ILE A 1 174 ? 18.172 -15.062 -3.883 1 93.88 174 ILE A CA 1
ATOM 1404 C C . ILE A 1 174 ? 17.797 -16.531 -4.035 1 93.88 174 ILE A C 1
ATOM 1406 O O . ILE A 1 174 ? 17.906 -17.312 -3.082 1 93.88 174 ILE A O 1
ATOM 1410 N N . ALA A 1 175 ? 17.281 -16.859 -5.164 1 93.31 175 ALA A N 1
ATOM 1411 C CA . ALA A 1 175 ? 16.906 -18.25 -5.418 1 93.31 175 ALA A CA 1
ATOM 1412 C C . ALA A 1 175 ? 18.125 -19.141 -5.531 1 93.31 175 ALA A C 1
ATOM 1414 O O . ALA A 1 175 ? 19.125 -18.766 -6.156 1 93.31 175 ALA A O 1
ATOM 1415 N N . ASN A 1 176 ? 18.109 -20.281 -4.902 1 94.19 176 ASN A N 1
ATOM 1416 C CA . ASN A 1 176 ? 19.141 -21.297 -5.062 1 94.19 176 ASN A CA 1
ATOM 1417 C C . ASN A 1 176 ? 19.016 -22.031 -6.395 1 94.19 176 ASN A C 1
ATOM 1419 O O . ASN A 1 176 ? 18.141 -22.906 -6.543 1 94.19 176 ASN A O 1
ATOM 1423 N N . MET A 1 177 ? 19.891 -21.734 -7.285 1 95.44 177 MET A N 1
ATOM 1424 C CA . MET A 1 177 ? 19.781 -22.312 -8.625 1 95.44 177 MET A CA 1
ATOM 1425 C C . MET A 1 177 ? 20.766 -23.453 -8.812 1 95.44 177 MET A C 1
ATOM 1427 O O . MET A 1 177 ? 21.094 -23.828 -9.938 1 95.44 177 MET A O 1
ATOM 1431 N N . SER A 1 178 ? 21.312 -24.047 -7.758 1 93.5 178 SER A N 1
ATOM 1432 C CA . SER A 1 178 ? 22.328 -25.078 -7.832 1 93.5 178 SER A CA 1
ATOM 1433 C C . SER A 1 178 ? 21.75 -26.391 -8.344 1 93.5 178 SER A C 1
ATOM 1435 O O . SER A 1 178 ? 22.469 -27.203 -8.945 1 93.5 178 SER A O 1
ATOM 1437 N N . ALA A 1 179 ? 20.469 -26.578 -8.078 1 92.12 179 ALA A N 1
ATOM 1438 C CA . ALA A 1 179 ? 19.781 -27.797 -8.516 1 92.12 179 ALA A CA 1
ATOM 1439 C C . ALA A 1 179 ? 18.281 -27.562 -8.68 1 92.12 179 ALA A C 1
ATOM 1441 O O . ALA A 1 179 ? 17.75 -26.578 -8.148 1 92.12 179 ALA A O 1
ATOM 1442 N N . VAL A 1 180 ? 17.719 -28.422 -9.461 1 90.5 180 VAL A N 1
ATOM 1443 C CA . VAL A 1 180 ? 16.25 -28.406 -9.562 1 90.5 180 VAL A CA 1
ATOM 1444 C C . VAL A 1 180 ? 15.648 -29.094 -8.352 1 90.5 180 VAL A C 1
ATOM 1446 O O . VAL A 1 180 ? 15.828 -30.312 -8.164 1 90.5 180 VAL A O 1
ATOM 1449 N N . GLN A 1 181 ? 14.984 -28.312 -7.543 1 83.94 181 GLN A N 1
ATOM 1450 C CA . GLN A 1 181 ? 14.367 -28.875 -6.348 1 83.94 181 GLN A CA 1
ATOM 1451 C C . GLN A 1 181 ? 12.906 -29.234 -6.605 1 83.94 181 GLN A C 1
ATOM 1453 O O . GLN A 1 181 ? 12.094 -28.375 -6.945 1 83.94 181 GLN A O 1
ATOM 1458 N N . PRO A 1 182 ? 12.609 -30.469 -6.523 1 78.44 182 PRO A N 1
ATOM 1459 C CA . PRO A 1 182 ? 11.227 -30.875 -6.789 1 78.44 182 PRO A CA 1
ATOM 1460 C C . PRO A 1 182 ? 10.242 -30.297 -5.781 1 78.44 182 PRO A C 1
ATOM 1462 O O . PRO A 1 182 ? 10.594 -30.062 -4.621 1 78.44 182 PRO A O 1
ATOM 1465 N N . LEU A 1 183 ? 9.031 -29.953 -6.305 1 74.31 183 LEU A N 1
ATOM 1466 C CA . LEU A 1 183 ? 7.941 -29.453 -5.477 1 74.31 183 LEU A CA 1
ATOM 1467 C C . LEU A 1 183 ? 7.367 -30.562 -4.598 1 74.31 183 LEU A C 1
ATOM 1469 O O . LEU A 1 183 ? 7.227 -31.703 -5.047 1 74.31 183 LEU A O 1
ATOM 1473 N N . GLY A 1 184 ? 6.996 -30.281 -3.348 1 60.5 184 GLY A N 1
ATOM 1474 C CA . GLY A 1 184 ? 6.293 -31.203 -2.471 1 60.5 184 GLY A CA 1
ATOM 1475 C C . GLY A 1 184 ? 7.199 -31.844 -1.433 1 60.5 184 GLY A C 1
ATOM 1476 O O . GLY A 1 184 ? 8.414 -31.609 -1.432 1 60.5 184 GLY A O 1
ATOM 1477 N N . PHE A 1 185 ? 6.656 -32.406 -0.32 1 48.41 185 PHE A N 1
ATOM 1478 C CA . PHE A 1 185 ? 7.352 -33.125 0.757 1 48.41 185 PHE A CA 1
ATOM 1479 C C . PHE A 1 185 ? 8.172 -34.281 0.211 1 48.41 185 PHE A C 1
ATOM 1481 O O . PHE A 1 185 ? 7.621 -35.312 -0.173 1 48.41 185 PHE A O 1
ATOM 1488 N N . VAL A 1 186 ? 9.047 -33.906 -0.584 1 48.75 186 VAL A N 1
ATOM 1489 C CA . VAL A 1 186 ? 9.828 -35.062 -1.003 1 48.75 186 VAL A CA 1
ATOM 1490 C C . VAL A 1 186 ? 10.477 -35.719 0.214 1 48.75 186 VAL A C 1
ATOM 1492 O O . VAL A 1 186 ? 11.266 -35.062 0.917 1 48.75 186 VAL A O 1
ATOM 1495 N N . PHE A 1 187 ? 9.758 -36.531 0.885 1 40.69 187 PHE A N 1
ATOM 1496 C CA . PHE A 1 187 ? 10.367 -37.281 1.986 1 40.69 187 PHE A CA 1
ATOM 1497 C C . PHE A 1 187 ? 11.812 -37.625 1.663 1 40.69 187 PHE A C 1
ATOM 1499 O O . PHE A 1 187 ? 12.625 -37.844 2.568 1 40.69 187 PHE A O 1
ATOM 1506 N N . SER A 1 188 ? 11.977 -38.219 0.525 1 42 188 SER A N 1
ATOM 1507 C CA . SER A 1 188 ? 13.336 -38.719 0.439 1 42 188 SER A CA 1
ATOM 1508 C C . SER A 1 188 ? 14.32 -37.625 0.02 1 42 188 SER A C 1
ATOM 1510 O O . SER A 1 188 ? 14.016 -36.812 -0.843 1 42 188 SER A O 1
ATOM 1512 N N . ASP A 1 189 ? 15.086 -37.25 0.866 1 44.97 189 ASP A N 1
ATOM 1513 C CA . ASP A 1 189 ? 16.312 -36.469 0.669 1 44.97 189 ASP A CA 1
ATOM 1514 C C . ASP A 1 189 ? 16.891 -36.719 -0.72 1 44.97 189 ASP A C 1
ATOM 1516 O O . ASP A 1 189 ? 17.984 -36.219 -1.032 1 44.97 189 ASP A O 1
ATOM 1520 N N . SER A 1 190 ? 16.547 -37.75 -1.406 1 48.66 190 SER A N 1
ATOM 1521 C CA . SER A 1 190 ? 17.391 -38.156 -2.525 1 48.66 190 SER A CA 1
ATOM 1522 C C . SER A 1 190 ? 17.125 -37.281 -3.752 1 48.66 190 SER A C 1
ATOM 1524 O O . SER A 1 190 ? 16 -37.219 -4.25 1 48.66 190 SER A O 1
ATOM 1526 N N . GLN A 1 191 ? 17.734 -36.156 -3.797 1 63.16 191 GLN A N 1
ATOM 1527 C CA . GLN A 1 191 ? 17.906 -35.312 -4.992 1 63.16 191 GLN A CA 1
ATOM 1528 C C . GLN A 1 191 ? 18.5 -36.156 -6.137 1 63.16 191 GLN A C 1
ATOM 1530 O O . GLN A 1 191 ? 19.625 -35.875 -6.582 1 63.16 191 GLN A O 1
ATOM 1535 N N . SER A 1 192 ? 17.781 -37.25 -6.52 1 74.38 192 SER A N 1
ATOM 1536 C CA . SER A 1 192 ? 18.266 -38.062 -7.637 1 74.38 192 SER A CA 1
ATOM 1537 C C . SER A 1 192 ? 18.109 -37.312 -8.961 1 74.38 192 SER A C 1
ATOM 1539 O O . SER A 1 192 ? 17.344 -36.344 -9.055 1 74.38 192 SER A O 1
ATOM 1541 N N . ARG A 1 193 ? 18.953 -37.625 -9.852 1 81.06 193 ARG A N 1
ATOM 1542 C CA . ARG A 1 193 ? 18.922 -37.031 -11.188 1 81.06 193 ARG A CA 1
ATOM 1543 C C . ARG A 1 193 ? 17.547 -37.219 -11.828 1 81.06 193 ARG A C 1
ATOM 1545 O O . ARG A 1 193 ? 17.031 -36.312 -12.469 1 81.06 193 ARG A O 1
ATOM 1552 N N . SER A 1 194 ? 16.922 -38.344 -11.562 1 78.88 194 SER A N 1
ATOM 1553 C CA . SER A 1 194 ? 15.602 -38.656 -12.125 1 78.88 194 SER A CA 1
ATOM 1554 C C . SER A 1 194 ? 14.531 -37.719 -11.547 1 78.88 194 SER A C 1
ATOM 1556 O O . SER A 1 194 ? 13.633 -37.281 -12.258 1 78.88 194 SER A O 1
ATOM 1558 N N . ASP A 1 195 ? 14.75 -37.375 -10.305 1 78.38 195 ASP A N 1
ATOM 1559 C CA . ASP A 1 195 ? 13.805 -36.469 -9.656 1 78.38 195 ASP A CA 1
ATOM 1560 C C . ASP A 1 195 ? 13.914 -35.062 -10.234 1 78.38 195 ASP A C 1
ATOM 1562 O O . ASP A 1 195 ? 12.906 -34.375 -10.438 1 78.38 195 ASP A O 1
ATOM 1566 N N . GLN A 1 196 ? 15.047 -34.75 -10.5 1 86.62 196 GLN A N 1
ATOM 1567 C CA . GLN A 1 196 ? 15.273 -33.438 -11.039 1 86.62 196 GLN A CA 1
ATOM 1568 C C . GLN A 1 196 ? 14.742 -33.312 -12.461 1 86.62 196 GLN A C 1
ATOM 1570 O O . GLN A 1 196 ? 14.18 -32.281 -12.844 1 86.62 196 GLN A O 1
ATOM 1575 N N . GLU A 1 197 ? 14.922 -34.406 -13.219 1 88.81 197 GLU A N 1
ATOM 1576 C CA . GLU A 1 197 ? 14.438 -34.406 -14.602 1 88.81 197 GLU A CA 1
ATOM 1577 C C . GLU A 1 197 ? 12.914 -34.312 -14.656 1 88.81 197 GLU A C 1
ATOM 1579 O O . GLU A 1 197 ? 12.359 -33.562 -15.477 1 88.81 197 GLU A O 1
ATOM 1584 N N . TYR A 1 198 ? 12.32 -34.969 -13.797 1 83.56 198 TYR A N 1
ATOM 1585 C CA . TYR A 1 198 ? 10.867 -34.906 -13.734 1 83.56 198 TYR A CA 1
ATOM 1586 C C . TYR A 1 198 ? 10.414 -33.531 -13.305 1 83.56 198 TYR A C 1
ATOM 1588 O O . TYR A 1 198 ? 9.469 -32.969 -13.875 1 83.56 198 TYR A O 1
ATOM 1596 N N . ALA A 1 199 ? 11.055 -33.031 -12.273 1 86.31 199 ALA A N 1
ATOM 1597 C CA . ALA A 1 199 ? 10.711 -31.719 -11.781 1 86.31 199 ALA A CA 1
ATOM 1598 C C . ALA A 1 199 ? 10.914 -30.656 -12.859 1 86.31 199 ALA A C 1
ATOM 1600 O O . ALA A 1 199 ? 10.109 -29.719 -12.984 1 86.31 199 ALA A O 1
ATOM 1601 N N . ALA A 1 200 ? 11.922 -30.797 -13.586 1 92.5 200 ALA A N 1
ATOM 1602 C CA . ALA A 1 200 ? 12.203 -29.828 -14.641 1 92.5 200 ALA A CA 1
ATOM 1603 C C . ALA A 1 200 ? 11.07 -29.797 -15.672 1 92.5 200 ALA A C 1
ATOM 1605 O O . ALA A 1 200 ? 10.633 -28.734 -16.094 1 92.5 200 ALA A O 1
ATOM 1606 N N . ASN A 1 201 ? 10.656 -30.922 -16.078 1 91.44 201 ASN A N 1
ATOM 1607 C CA . ASN A 1 201 ? 9.547 -30.953 -17.031 1 91.44 201 ASN A CA 1
ATOM 1608 C C . ASN A 1 201 ? 8.281 -30.344 -16.438 1 91.44 201 ASN A C 1
ATOM 1610 O O . ASN A 1 201 ? 7.598 -29.562 -17.109 1 91.44 201 ASN A O 1
ATOM 1614 N N . MET A 1 202 ? 8.07 -30.703 -15.227 1 86.56 202 MET A N 1
ATOM 1615 C CA . MET A 1 202 ? 6.883 -30.156 -14.562 1 86.56 202 MET A CA 1
ATOM 1616 C C . MET A 1 202 ? 6.957 -28.641 -14.469 1 86.56 202 MET A C 1
ATOM 1618 O O . MET A 1 202 ? 5.961 -27.953 -14.688 1 86.56 202 MET A O 1
ATOM 1622 N N . TYR A 1 203 ? 8.07 -28.219 -14.18 1 91.5 203 TYR A N 1
ATOM 1623 C CA . TYR A 1 203 ? 8.258 -26.766 -14.047 1 91.5 203 TYR A CA 1
ATOM 1624 C C . TYR A 1 203 ? 8.039 -26.078 -15.383 1 91.5 203 TYR A C 1
ATOM 1626 O O . TYR A 1 203 ? 7.473 -24.984 -15.438 1 91.5 203 TYR A O 1
ATOM 1634 N N . GLY A 1 204 ? 8.469 -26.656 -16.422 1 92.56 204 GLY A N 1
ATOM 1635 C CA . GLY A 1 204 ? 8.211 -26.078 -17.734 1 92.56 204 GLY A CA 1
ATOM 1636 C C . GLY A 1 204 ? 6.734 -25.953 -18.047 1 92.56 204 GLY A C 1
ATOM 1637 O O . GLY A 1 204 ? 6.289 -24.922 -18.547 1 92.56 204 GLY A O 1
ATOM 1638 N N . ALA A 1 205 ? 6.059 -26.922 -17.672 1 87.19 205 ALA A N 1
ATOM 1639 C CA . ALA A 1 205 ? 4.613 -26.891 -17.891 1 87.19 205 ALA A CA 1
ATOM 1640 C C . ALA A 1 205 ? 3.939 -25.891 -16.969 1 87.19 205 ALA A C 1
ATOM 1642 O O . ALA A 1 205 ? 3.051 -25.141 -17.391 1 87.19 205 ALA A O 1
ATOM 1643 N N . MET A 1 206 ? 4.426 -25.891 -15.789 1 85.56 206 MET A N 1
ATOM 1644 C CA . MET A 1 206 ? 3.846 -25 -14.781 1 85.56 206 MET A CA 1
ATOM 1645 C C . MET A 1 206 ? 4.113 -23.547 -15.133 1 85.56 206 MET A C 1
ATOM 1647 O O . MET A 1 206 ? 3.344 -22.656 -14.75 1 85.56 206 MET A O 1
ATOM 1651 N N . SER A 1 207 ? 5.098 -23.297 -15.789 1 90.06 207 SER A N 1
ATOM 1652 C CA . SER A 1 207 ? 5.488 -21.938 -16.109 1 90.06 207 SER A CA 1
ATOM 1653 C C . SER A 1 207 ? 4.492 -21.266 -17.047 1 90.06 207 SER A C 1
ATOM 1655 O O . SER A 1 207 ? 4.516 -20.047 -17.234 1 90.06 207 SER A O 1
ATOM 1657 N N . LEU A 1 208 ? 3.545 -22.047 -17.562 1 85.25 208 LEU A N 1
ATOM 1658 C CA . LEU A 1 208 ? 2.529 -21.484 -18.453 1 85.25 208 LEU A CA 1
ATOM 1659 C C . LEU A 1 208 ? 1.603 -20.547 -17.688 1 85.25 208 LEU A C 1
ATOM 1661 O O . LEU A 1 208 ? 0.901 -19.734 -18.281 1 85.25 208 LEU A O 1
ATOM 1665 N N . THR A 1 209 ? 1.657 -20.672 -16.391 1 79.69 209 THR A N 1
ATOM 1666 C CA . THR A 1 209 ? 0.822 -19.797 -15.57 1 79.69 209 THR A CA 1
ATOM 1667 C C . THR A 1 209 ? 1.442 -18.406 -15.453 1 79.69 209 THR A C 1
ATOM 1669 O O . THR A 1 209 ? 0.773 -17.453 -15.047 1 79.69 209 THR A O 1
ATOM 1672 N N . TYR A 1 210 ? 2.676 -18.344 -15.836 1 83.19 210 TYR A N 1
ATOM 1673 C CA . TYR A 1 210 ? 3.359 -17.062 -15.766 1 83.19 210 TYR A CA 1
ATOM 1674 C C . TYR A 1 210 ? 3.107 -16.234 -17.016 1 83.19 210 TYR A C 1
ATOM 1676 O O . TYR A 1 210 ? 3.047 -16.781 -18.125 1 83.19 210 TYR A O 1
ATOM 1684 N N . LEU A 1 211 ? 3.1 -14.977 -16.797 1 82.75 211 LEU A N 1
ATOM 1685 C CA . LEU A 1 211 ? 3 -14.07 -17.938 1 82.75 211 LEU A CA 1
ATOM 1686 C C . LEU A 1 211 ? 4.336 -13.961 -18.656 1 82.75 211 LEU A C 1
ATOM 1688 O O . LEU A 1 211 ? 5.395 -14.008 -18.031 1 82.75 211 LEU A O 1
ATOM 1692 N N . THR A 1 212 ? 4.16 -13.938 -19.953 1 89 212 THR A N 1
ATOM 1693 C CA . THR A 1 212 ? 5.348 -13.734 -20.781 1 89 212 THR A CA 1
ATOM 1694 C C . THR A 1 212 ? 5.383 -12.32 -21.344 1 89 212 THR A C 1
ATOM 1696 O O . THR A 1 212 ? 4.43 -11.875 -21.984 1 89 212 THR A O 1
ATOM 1699 N N . GLY A 1 213 ? 6.488 -11.664 -21.016 1 88.75 213 GLY A N 1
ATOM 1700 C CA . GLY A 1 213 ? 6.656 -10.328 -21.562 1 88.75 213 GLY A CA 1
ATOM 1701 C C . GLY A 1 213 ? 7.363 -10.312 -22.906 1 88.75 213 GLY A C 1
ATOM 1702 O O . GLY A 1 213 ? 7.812 -11.359 -23.375 1 88.75 213 GLY A O 1
ATOM 1703 N N . VAL A 1 214 ? 7.375 -9.156 -23.438 1 90.62 214 VAL A N 1
ATOM 1704 C CA . VAL A 1 214 ? 8.047 -8.953 -24.719 1 90.62 214 VAL A CA 1
ATOM 1705 C C . VAL A 1 214 ? 9.508 -8.578 -24.484 1 90.62 214 VAL A C 1
ATOM 1707 O O . VAL A 1 214 ? 9.805 -7.719 -23.656 1 90.62 214 VAL A O 1
ATOM 1710 N N . ARG A 1 215 ? 10.289 -9.305 -25.234 1 91.31 215 ARG A N 1
ATOM 1711 C CA . ARG A 1 215 ? 11.703 -8.984 -25.141 1 91.31 215 ARG A CA 1
ATOM 1712 C C . ARG A 1 215 ? 11.969 -7.523 -25.516 1 91.31 215 ARG A C 1
ATOM 1714 O O . ARG A 1 215 ? 11.422 -7.023 -26.5 1 91.31 215 ARG A O 1
ATOM 1721 N N . GLY A 1 216 ? 12.742 -6.773 -24.75 1 86.38 216 GLY A N 1
ATOM 1722 C CA . GLY A 1 216 ? 12.977 -5.352 -24.938 1 86.38 216 GLY A CA 1
ATOM 1723 C C . GLY A 1 216 ? 12.242 -4.484 -23.938 1 86.38 216 GLY A C 1
ATOM 1724 O O . GLY A 1 216 ? 12.609 -3.33 -23.703 1 86.38 216 GLY A O 1
ATOM 1725 N N . LEU A 1 217 ? 11.227 -5.043 -23.344 1 88.12 217 LEU A N 1
ATOM 1726 C CA . LEU A 1 217 ? 10.461 -4.32 -22.328 1 88.12 217 LEU A CA 1
ATOM 1727 C C . LEU A 1 217 ? 10.734 -4.883 -20.938 1 88.12 217 LEU A C 1
ATOM 1729 O O . LEU A 1 217 ? 9.812 -5.016 -20.141 1 88.12 217 LEU A O 1
ATOM 1733 N N . GLU A 1 218 ? 11.945 -5.246 -20.719 1 90.25 218 GLU A N 1
ATOM 1734 C CA . GLU A 1 218 ? 12.344 -5.762 -19.422 1 90.25 218 GLU A CA 1
ATOM 1735 C C . GLU A 1 218 ? 12.375 -4.648 -18.375 1 90.25 218 GLU A C 1
ATOM 1737 O O . GLU A 1 218 ? 12.578 -3.479 -18.719 1 90.25 218 GLU A O 1
ATOM 1742 N N . PRO A 1 219 ? 12.133 -4.996 -17.219 1 87.62 219 PRO A N 1
ATOM 1743 C CA . PRO A 1 219 ? 12.195 -3.992 -16.156 1 87.62 219 PRO A CA 1
ATOM 1744 C C . PRO A 1 219 ? 13.609 -3.449 -15.945 1 87.62 219 PRO A C 1
ATOM 1746 O O . PRO A 1 219 ? 14.586 -4.098 -16.328 1 87.62 219 PRO A O 1
ATOM 1749 N N . GLN A 1 220 ? 13.625 -2.309 -15.414 1 85.25 220 GLN A N 1
ATOM 1750 C CA . GLN A 1 220 ? 14.914 -1.706 -15.078 1 85.25 220 GLN A CA 1
ATOM 1751 C C . GLN A 1 220 ? 15.414 -2.184 -13.719 1 85.25 220 GLN A C 1
ATOM 1753 O O . GLN A 1 220 ? 14.633 -2.678 -12.906 1 85.25 220 GLN A O 1
ATOM 1758 N N . ILE A 1 221 ? 16.688 -2.053 -13.555 1 83.25 221 ILE A N 1
ATOM 1759 C CA . ILE A 1 221 ? 17.297 -2.447 -12.297 1 83.25 221 ILE A CA 1
ATOM 1760 C C . ILE A 1 221 ? 16.688 -1.646 -11.148 1 83.25 221 ILE A C 1
ATOM 1762 O O . ILE A 1 221 ? 16.562 -0.423 -11.234 1 83.25 221 ILE A O 1
ATOM 1766 N N . GLY A 1 222 ? 16.266 -2.365 -10.148 1 80.75 222 GLY A N 1
ATOM 1767 C CA . GLY A 1 222 ? 15.727 -1.688 -8.984 1 80.75 222 GLY A CA 1
ATOM 1768 C C . GLY A 1 222 ? 14.219 -1.539 -9.016 1 80.75 222 GLY A C 1
ATOM 1769 O O . GLY A 1 222 ? 13.609 -1.125 -8.023 1 80.75 222 GLY A O 1
ATOM 1770 N N . ASP A 1 223 ? 13.602 -1.895 -10.117 1 84.06 223 ASP A N 1
ATOM 1771 C CA . ASP A 1 223 ? 12.148 -1.825 -10.219 1 84.06 223 ASP A CA 1
ATOM 1772 C C . ASP A 1 223 ? 11.477 -2.816 -9.273 1 84.06 223 ASP A C 1
ATOM 1774 O O . ASP A 1 223 ? 11.914 -3.965 -9.156 1 84.06 223 ASP A O 1
ATOM 1778 N N . LEU A 1 224 ? 10.484 -2.285 -8.633 1 84.44 224 LEU A N 1
ATOM 1779 C CA . LEU A 1 224 ? 9.703 -3.176 -7.781 1 84.44 224 LEU A CA 1
ATOM 1780 C C . LEU A 1 224 ? 8.93 -4.195 -8.617 1 84.44 224 LEU A C 1
ATOM 1782 O O . LEU A 1 224 ? 8.336 -3.842 -9.633 1 84.44 224 LEU A O 1
ATOM 1786 N N . ARG A 1 225 ? 9.039 -5.406 -8.133 1 84.38 225 ARG A N 1
ATOM 1787 C CA . ARG A 1 225 ? 8.352 -6.477 -8.852 1 84.38 225 ARG A CA 1
ATOM 1788 C C . ARG A 1 225 ? 7.27 -7.109 -7.988 1 84.38 225 ARG A C 1
ATOM 1790 O O . ARG A 1 225 ? 7.469 -7.316 -6.789 1 84.38 225 ARG A O 1
ATOM 1797 N N . LEU A 1 226 ? 6.141 -7.34 -8.633 1 76.38 226 LEU A N 1
ATOM 1798 C CA . LEU A 1 226 ? 5.059 -8.07 -7.988 1 76.38 226 LEU A CA 1
ATOM 1799 C C . LEU A 1 226 ? 5.047 -9.531 -8.438 1 76.38 226 LEU A C 1
ATOM 1801 O O . LEU A 1 226 ? 5.641 -9.875 -9.461 1 76.38 226 LEU A O 1
ATOM 1805 N N . ALA A 1 227 ? 4.379 -10.273 -7.695 1 70.56 227 ALA A N 1
ATOM 1806 C CA . ALA A 1 227 ? 4.309 -11.695 -8.016 1 70.56 227 ALA A CA 1
ATOM 1807 C C . ALA A 1 227 ? 3.613 -11.922 -9.352 1 70.56 227 ALA A C 1
ATOM 1809 O O . ALA A 1 227 ? 3.895 -12.906 -10.047 1 70.56 227 ALA A O 1
ATOM 1810 N N . SER A 1 228 ? 2.842 -10.945 -9.766 1 72.25 228 SER A N 1
ATOM 1811 C CA . SER A 1 228 ? 2.074 -11.102 -11 1 72.25 228 SER A CA 1
ATOM 1812 C C . SER A 1 228 ? 2.848 -10.578 -12.203 1 72.25 228 SER A C 1
ATOM 1814 O O . SER A 1 228 ? 2.445 -10.797 -13.344 1 72.25 228 SER A O 1
ATOM 1816 N N . ASP A 1 229 ? 3.938 -9.992 -11.984 1 80.06 229 ASP A N 1
ATOM 1817 C CA . ASP A 1 229 ? 4.723 -9.438 -13.086 1 80.06 229 ASP A CA 1
ATOM 1818 C C . ASP A 1 229 ? 5.484 -10.531 -13.828 1 80.06 229 ASP A C 1
ATOM 1820 O O . ASP A 1 229 ? 5.902 -11.523 -13.219 1 80.06 229 ASP A O 1
ATOM 1824 N N . PRO A 1 230 ? 5.625 -10.32 -15.102 1 87.69 230 PRO A N 1
ATOM 1825 C CA . PRO A 1 230 ? 6.379 -11.32 -15.859 1 87.69 230 PRO A CA 1
ATOM 1826 C C . PRO A 1 230 ? 7.883 -11.266 -15.586 1 87.69 230 PRO A C 1
ATOM 1828 O O . PRO A 1 230 ? 8.438 -10.18 -15.406 1 87.69 230 PRO A O 1
ATOM 1831 N N . ASP A 1 231 ? 8.477 -12.383 -15.508 1 89.06 231 ASP A N 1
ATOM 1832 C CA . ASP A 1 231 ? 9.922 -12.484 -15.383 1 89.06 231 ASP A CA 1
ATOM 1833 C C . ASP A 1 231 ? 10.547 -13.102 -16.625 1 89.06 231 ASP A C 1
ATOM 1835 O O . ASP A 1 231 ? 11.766 -13.234 -16.719 1 89.06 231 ASP A O 1
ATOM 1839 N N . LEU A 1 232 ? 9.633 -13.531 -17.531 1 94.5 232 LEU A N 1
ATOM 1840 C CA . LEU A 1 232 ? 10.07 -14.102 -18.812 1 94.5 232 LEU A CA 1
ATOM 1841 C C . LEU A 1 232 ? 9.789 -13.148 -19.969 1 94.5 232 LEU A C 1
ATOM 1843 O O . LEU A 1 232 ? 8.695 -12.594 -20.062 1 94.5 232 LEU A O 1
ATOM 1847 N N . PHE A 1 233 ? 10.828 -12.977 -20.766 1 95.06 233 PHE A N 1
ATOM 1848 C CA . PHE A 1 233 ? 10.695 -12.109 -21.938 1 95.06 233 PHE A CA 1
ATOM 1849 C C . PHE A 1 233 ? 11.164 -12.836 -23.188 1 95.06 233 PHE A C 1
ATOM 1851 O O . PHE A 1 233 ? 12.32 -13.242 -23.297 1 95.06 233 PHE A O 1
ATOM 1858 N N . CYS A 1 234 ? 10.188 -12.992 -24.125 1 95.31 234 CYS A N 1
ATOM 1859 C CA . CYS A 1 234 ? 10.492 -13.812 -25.281 1 95.31 234 CYS A CA 1
ATOM 1860 C C . CYS A 1 234 ? 10.258 -13.039 -26.578 1 95.31 234 CYS A C 1
ATOM 1862 O O . CYS A 1 234 ? 9.5 -12.07 -26.594 1 95.31 234 CYS A O 1
ATOM 1864 N N . ASP A 1 235 ? 11.031 -13.391 -27.562 1 93.38 235 ASP A N 1
ATOM 1865 C CA . ASP A 1 235 ? 10.836 -12.992 -28.953 1 93.38 235 ASP A CA 1
ATOM 1866 C C . ASP A 1 235 ? 11.133 -14.148 -29.906 1 93.38 235 ASP A C 1
ATOM 1868 O O . ASP A 1 235 ? 11.211 -15.305 -29.484 1 93.38 235 ASP A O 1
ATOM 1872 N N . ILE A 1 236 ? 11.219 -13.93 -31.203 1 89 236 ILE A N 1
ATOM 1873 C CA . ILE A 1 236 ? 11.406 -14.961 -32.219 1 89 236 ILE A CA 1
ATOM 1874 C C . ILE A 1 236 ? 12.781 -15.602 -32.062 1 89 236 ILE A C 1
ATOM 1876 O O . ILE A 1 236 ? 12.984 -16.766 -32.406 1 89 236 ILE A O 1
ATOM 1880 N N . ASN A 1 237 ? 13.695 -14.875 -31.391 1 91.19 237 ASN A N 1
ATOM 1881 C CA . ASN A 1 237 ? 15.07 -15.352 -31.312 1 91.19 237 ASN A CA 1
ATOM 1882 C C . ASN A 1 237 ? 15.336 -16.109 -30.016 1 91.19 237 ASN A C 1
ATOM 1884 O O . ASN A 1 237 ? 16.391 -16.719 -29.844 1 91.19 237 ASN A O 1
ATOM 1888 N N . GLY A 1 238 ? 14.414 -16 -29.109 1 94.94 238 GLY A N 1
ATOM 1889 C CA . GLY A 1 238 ? 14.625 -16.688 -27.844 1 94.94 238 GLY A CA 1
ATOM 1890 C C . GLY A 1 238 ? 13.953 -16 -26.672 1 94.94 238 GLY A C 1
ATOM 1891 O O . GLY A 1 238 ? 13.055 -15.172 -26.859 1 94.94 238 GLY A O 1
ATOM 1892 N N . CYS A 1 239 ? 14.305 -16.516 -25.516 1 96.81 239 CYS A N 1
ATOM 1893 C CA . CYS A 1 239 ? 13.703 -15.984 -24.297 1 96.81 239 CYS A CA 1
ATOM 1894 C C . CYS A 1 239 ? 14.773 -15.602 -23.281 1 96.81 239 CYS A C 1
ATOM 1896 O O . CYS A 1 239 ? 15.836 -16.219 -23.234 1 96.81 239 CYS A O 1
ATOM 1898 N N . ASP A 1 240 ? 14.477 -14.555 -22.516 1 96.44 240 ASP A N 1
ATOM 1899 C CA . ASP A 1 240 ? 15.336 -14.109 -21.438 1 96.44 240 ASP A CA 1
ATOM 1900 C C . ASP A 1 240 ? 14.625 -14.242 -20.078 1 96.44 240 ASP A C 1
ATOM 1902 O O . ASP A 1 240 ? 13.43 -13.953 -19.969 1 96.44 240 ASP A O 1
ATOM 1906 N N . PHE A 1 241 ? 15.375 -14.711 -19.156 1 96.62 241 PHE A N 1
ATOM 1907 C CA . PHE A 1 241 ? 14.883 -14.727 -17.781 1 96.62 241 PHE A CA 1
ATOM 1908 C C . PHE A 1 241 ? 15.641 -13.711 -16.922 1 96.62 241 PHE A C 1
ATOM 1910 O O . PHE A 1 241 ? 16.875 -13.688 -16.922 1 96.62 241 PHE A O 1
ATOM 1917 N N . MET A 1 242 ? 14.867 -12.93 -16.25 1 95.56 242 MET A N 1
ATOM 1918 C CA . MET A 1 242 ? 15.461 -11.93 -15.367 1 95.56 242 MET A CA 1
ATOM 1919 C C . MET A 1 242 ? 15.328 -12.336 -13.898 1 95.56 242 MET A C 1
ATOM 1921 O O . MET A 1 242 ? 14.227 -12.633 -13.438 1 95.56 242 MET A O 1
ATOM 1925 N N . PHE A 1 243 ? 16.438 -12.281 -13.203 1 95.5 243 PHE A N 1
ATOM 1926 C CA . PHE A 1 243 ? 16.438 -12.664 -11.797 1 95.5 243 PHE A CA 1
ATOM 1927 C C . PHE A 1 243 ? 15.906 -11.531 -10.93 1 95.5 243 PHE A C 1
ATOM 1929 O O . PHE A 1 243 ? 16.047 -10.352 -11.273 1 95.5 243 PHE A O 1
ATOM 1936 N N . VAL A 1 244 ? 15.305 -11.945 -9.852 1 92.31 244 VAL A N 1
ATOM 1937 C CA . VAL A 1 244 ? 14.82 -10.984 -8.859 1 92.31 244 VAL A CA 1
ATOM 1938 C C . VAL A 1 244 ? 15.484 -11.258 -7.512 1 92.31 244 VAL A C 1
ATOM 1940 O O . VAL A 1 244 ? 15.969 -12.367 -7.262 1 92.31 244 VAL A O 1
ATOM 1943 N N . GLU A 1 245 ? 15.586 -10.219 -6.715 1 90.94 245 GLU A N 1
ATOM 1944 C CA . GLU A 1 245 ? 16.062 -10.312 -5.34 1 90.94 245 GLU A CA 1
ATOM 1945 C C . GLU A 1 245 ? 15 -9.867 -4.348 1 90.94 245 GLU A C 1
ATOM 1947 O O . GLU A 1 245 ? 14.203 -8.969 -4.641 1 90.94 245 GLU A O 1
ATOM 1952 N N . SER A 1 246 ? 14.961 -10.594 -3.264 1 89.31 246 SER A N 1
ATOM 1953 C CA . SER A 1 246 ? 13.922 -10.305 -2.279 1 89.31 246 SER A CA 1
ATOM 1954 C C . SER A 1 246 ? 14.531 -9.891 -0.942 1 89.31 246 SER A C 1
ATOM 1956 O O . SER A 1 246 ? 15.68 -10.234 -0.645 1 89.31 246 SER A O 1
ATOM 1958 N N . SER A 1 247 ? 13.75 -9.125 -0.179 1 86.12 247 SER A N 1
ATOM 1959 C CA . SER A 1 247 ? 14.18 -8.711 1.153 1 86.12 247 SER A CA 1
ATOM 1960 C C . SER A 1 247 ? 14.047 -9.852 2.156 1 86.12 247 SER A C 1
ATOM 1962 O O . SER A 1 247 ? 13.25 -10.773 1.953 1 86.12 247 SER A O 1
ATOM 1964 N N . VAL A 1 248 ? 14.914 -9.812 3.098 1 81.88 248 VAL A N 1
ATOM 1965 C CA . VAL A 1 248 ? 14.875 -10.797 4.172 1 81.88 248 VAL A CA 1
ATOM 1966 C C . VAL A 1 248 ? 14.195 -10.195 5.402 1 81.88 248 VAL A C 1
ATOM 1968 O O . VAL A 1 248 ? 14.383 -9.016 5.711 1 81.88 248 VAL A O 1
ATOM 1971 N N . PRO A 1 249 ? 13.195 -11.016 5.934 1 70.44 249 PRO A N 1
ATOM 1972 C CA . PRO A 1 249 ? 12.57 -10.469 7.141 1 70.44 249 PRO A CA 1
ATOM 1973 C C . PRO A 1 249 ? 13.586 -10.18 8.25 1 70.44 249 PRO A C 1
ATOM 1975 O O . PRO A 1 249 ? 14.562 -10.914 8.398 1 70.44 249 PRO A O 1
ATOM 1978 N N . SER A 1 250 ? 13.672 -8.969 8.711 1 60.12 250 SER A N 1
ATOM 1979 C CA . SER A 1 250 ? 14.602 -8.578 9.766 1 60.12 250 SER A CA 1
ATOM 1980 C C . SER A 1 250 ? 14.398 -9.43 11.023 1 60.12 250 SER A C 1
ATOM 1982 O O . SER A 1 250 ? 15.359 -9.758 11.719 1 60.12 250 SER A O 1
ATOM 1984 N N . ASP A 1 251 ? 13.133 -9.719 11.359 1 56 251 ASP A N 1
ATOM 1985 C CA . ASP A 1 251 ? 12.828 -10.539 12.531 1 56 251 ASP A CA 1
ATOM 1986 C C . ASP A 1 251 ? 11.914 -11.703 12.164 1 56 251 ASP A C 1
ATOM 1988 O O . ASP A 1 251 ? 10.711 -11.523 11.977 1 56 251 ASP A O 1
ATOM 1992 N N . PRO A 1 252 ? 12.602 -12.844 11.914 1 54.28 252 PRO A N 1
ATOM 1993 C CA . PRO A 1 252 ? 11.828 -14 11.453 1 54.28 252 PRO A CA 1
ATOM 1994 C C . PRO A 1 252 ? 10.641 -14.32 12.367 1 54.28 252 PRO A C 1
ATOM 1996 O O . PRO A 1 252 ? 9.578 -14.727 11.883 1 54.28 252 PRO A O 1
ATOM 1999 N N . GLU A 1 253 ? 10.828 -14.164 13.625 1 49.97 253 GLU A N 1
ATOM 2000 C CA . GLU A 1 253 ? 9.773 -14.5 14.578 1 49.97 253 GLU A CA 1
ATOM 2001 C C . GLU A 1 253 ? 8.578 -13.562 14.438 1 49.97 253 GLU A C 1
ATOM 2003 O O . GLU A 1 253 ? 7.43 -14 14.484 1 49.97 253 GLU A O 1
ATOM 2008 N N . LYS A 1 254 ? 8.891 -12.438 14.602 1 49.78 254 LYS A N 1
ATOM 2009 C CA . LYS A 1 254 ? 7.789 -11.477 14.523 1 49.78 254 LYS A CA 1
ATOM 2010 C C . LYS A 1 254 ? 7.09 -11.555 13.172 1 49.78 254 LYS A C 1
ATOM 2012 O O . LYS A 1 254 ? 5.871 -11.398 13.086 1 49.78 254 LYS A O 1
ATOM 2017 N N . GLU A 1 255 ? 7.852 -11.711 12.227 1 48.81 255 GLU A N 1
ATOM 2018 C CA . GLU A 1 255 ? 7.301 -11.766 10.875 1 48.81 255 GLU A CA 1
ATOM 2019 C C . GLU A 1 255 ? 6.5 -13.047 10.648 1 48.81 255 GLU A C 1
ATOM 2021 O O . GLU A 1 255 ? 5.531 -13.055 9.891 1 48.81 255 GLU A O 1
ATOM 2026 N N . LEU A 1 256 ? 7.004 -14.047 11.273 1 45.72 256 LEU A N 1
ATOM 2027 C CA . LEU A 1 256 ? 6.164 -15.242 11.266 1 45.72 256 LEU A CA 1
ATOM 2028 C C . LEU A 1 256 ? 4.797 -14.945 11.875 1 45.72 256 LEU A C 1
ATOM 2030 O O . LEU A 1 256 ? 3.777 -15.453 11.398 1 45.72 256 LEU A O 1
ATOM 2034 N N . ALA A 1 257 ? 5 -14.344 13.055 1 44.25 257 ALA A N 1
ATOM 2035 C CA . ALA A 1 257 ? 3.734 -14.047 13.719 1 44.25 257 ALA A CA 1
ATOM 2036 C C . ALA A 1 257 ? 2.836 -13.18 12.844 1 44.25 257 ALA A C 1
ATOM 2038 O O . ALA A 1 257 ? 1.612 -13.336 12.852 1 44.25 257 ALA A O 1
ATOM 2039 N N . GLU A 1 258 ? 3.455 -12.242 12.164 1 44.5 258 GLU A N 1
ATOM 2040 C CA . GLU A 1 258 ? 2.684 -11.391 11.258 1 44.5 258 GLU A CA 1
ATOM 2041 C C . GLU A 1 258 ? 2.703 -11.938 9.836 1 44.5 258 GLU A C 1
ATOM 2043 O O . GLU A 1 258 ? 2.703 -11.172 8.867 1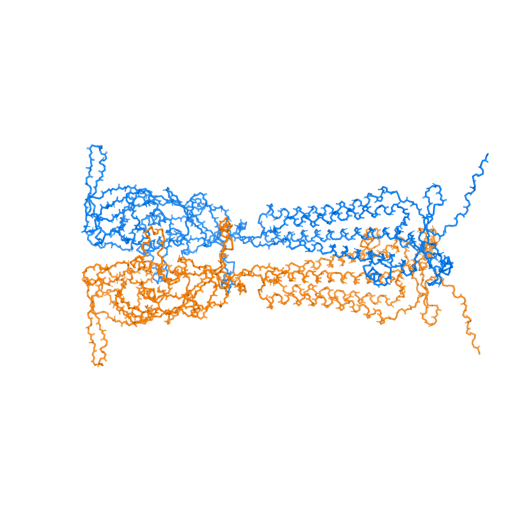 44.5 258 GLU A O 1
ATOM 2048 N N . MET A 1 259 ? 3.232 -12.984 9.602 1 44.19 259 MET A N 1
ATOM 2049 C CA . MET A 1 259 ? 3.445 -13.742 8.375 1 44.19 259 MET A CA 1
ATOM 2050 C C . MET A 1 259 ? 2.361 -13.438 7.348 1 44.19 259 MET A C 1
ATOM 2052 O O . MET A 1 259 ? 2.635 -13.383 6.148 1 44.19 259 MET A O 1
ATOM 2056 N N . SER A 1 260 ? 1.146 -13.43 7.863 1 44.75 260 SER A N 1
ATOM 2057 C CA . SER A 1 260 ? 0.057 -13.25 6.906 1 44.75 260 SER A CA 1
ATOM 2058 C C . SER A 1 260 ? 0.21 -11.945 6.133 1 44.75 260 SER A C 1
ATOM 2060 O O . SER A 1 260 ? -0.257 -11.828 5 1 44.75 260 SER A O 1
ATOM 2062 N N . SER A 1 261 ? 1.007 -10.945 6.762 1 51.16 261 SER A N 1
ATOM 2063 C CA . SER A 1 261 ? 0.918 -9.648 6.109 1 51.16 261 SER A CA 1
ATOM 2064 C C . SER A 1 261 ? 2.254 -9.242 5.496 1 51.16 261 SER A C 1
ATOM 2066 O O . SER A 1 261 ? 2.346 -8.227 4.809 1 51.16 261 SER A O 1
ATOM 2068 N N . TRP A 1 262 ? 3.258 -10.164 5.75 1 56.31 262 TRP A N 1
ATOM 2069 C CA . TRP A 1 262 ? 4.527 -9.695 5.207 1 56.31 262 TRP A CA 1
ATOM 2070 C C . TRP A 1 262 ? 4.75 -10.227 3.797 1 56.31 262 TRP A C 1
ATOM 2072 O O . TRP A 1 262 ? 4.613 -11.43 3.553 1 56.31 262 TRP A O 1
ATOM 2082 N N . GLN A 1 263 ? 4.82 -9.312 2.914 1 65.25 263 GLN A N 1
ATOM 2083 C CA . GLN A 1 263 ? 5.242 -9.68 1.567 1 65.25 263 GLN A CA 1
ATOM 2084 C C . GLN A 1 263 ? 6.66 -9.188 1.279 1 65.25 263 GLN A C 1
ATOM 2086 O O . GLN A 1 263 ? 6.988 -8.031 1.544 1 65.25 263 GLN A O 1
ATOM 2091 N N . PRO A 1 264 ? 7.496 -10.203 1.033 1 77.12 264 PRO A N 1
ATOM 2092 C CA . PRO A 1 264 ? 8.836 -9.75 0.662 1 77.12 264 PRO A CA 1
ATOM 2093 C C . PRO A 1 264 ? 8.828 -8.742 -0.487 1 77.12 264 PRO A C 1
ATOM 2095 O O . PRO A 1 264 ? 8 -8.852 -1.396 1 77.12 264 PRO A O 1
ATOM 2098 N N . ILE A 1 265 ? 9.68 -7.816 -0.334 1 82.06 265 ILE A N 1
ATOM 2099 C CA . ILE A 1 265 ? 9.859 -6.859 -1.419 1 82.06 265 ILE A CA 1
ATOM 2100 C C . ILE A 1 265 ? 10.812 -7.434 -2.461 1 82.06 265 ILE A C 1
ATOM 2102 O O . ILE A 1 265 ? 11.922 -7.867 -2.125 1 82.06 265 ILE A O 1
ATOM 2106 N N . MET A 1 266 ? 10.312 -7.492 -3.656 1 88.31 266 MET A N 1
ATOM 2107 C CA . MET A 1 266 ? 11.117 -8.047 -4.742 1 88.31 266 MET A CA 1
ATOM 2108 C C . MET A 1 266 ? 11.531 -6.953 -5.723 1 88.31 266 MET A C 1
ATOM 2110 O O . MET A 1 266 ? 10.727 -6.082 -6.066 1 88.31 266 MET A O 1
ATOM 2114 N N . VAL A 1 267 ? 12.797 -7.031 -6.125 1 90.06 267 VAL A N 1
ATOM 2115 C CA . VAL A 1 267 ? 13.312 -6.035 -7.062 1 90.06 267 VAL A CA 1
ATOM 2116 C C . VAL A 1 267 ? 14.008 -6.738 -8.227 1 90.06 267 VAL A C 1
ATOM 2118 O O . VAL A 1 267 ? 14.57 -7.824 -8.062 1 90.06 267 VAL A O 1
ATOM 2121 N N . ALA A 1 268 ? 13.945 -6.09 -9.352 1 91.44 268 ALA A N 1
ATOM 2122 C CA . ALA A 1 268 ? 14.617 -6.621 -10.539 1 91.44 268 ALA A CA 1
ATOM 2123 C C . ALA A 1 268 ? 16.125 -6.402 -10.461 1 91.44 268 ALA A C 1
ATOM 2125 O O . ALA A 1 268 ? 16.578 -5.352 -10 1 91.44 268 ALA A O 1
ATOM 2126 N N . THR A 1 269 ? 16.922 -7.328 -10.828 1 91.69 269 THR A N 1
ATOM 2127 C CA . THR A 1 269 ? 18.375 -7.246 -10.891 1 91.69 269 THR A CA 1
ATOM 2128 C C . THR A 1 269 ? 18.859 -7.266 -12.336 1 91.69 269 THR A C 1
ATOM 2130 O O . THR A 1 269 ? 18.094 -7.57 -13.25 1 91.69 269 THR A O 1
ATOM 2133 N N . PRO A 1 270 ? 20.109 -6.914 -12.555 1 91.38 270 PRO A N 1
ATOM 2134 C CA . PRO A 1 270 ? 20.625 -6.969 -13.922 1 91.38 270 PRO A CA 1
ATOM 2135 C C . PRO A 1 270 ? 21.016 -8.383 -14.344 1 91.38 270 PRO A C 1
ATOM 2137 O O . PRO A 1 270 ? 21.406 -8.602 -15.492 1 91.38 270 PRO A O 1
ATOM 2140 N N . ARG A 1 271 ? 20.922 -9.297 -13.469 1 95.19 271 ARG A N 1
ATOM 2141 C CA . ARG A 1 271 ? 21.25 -10.68 -13.812 1 95.19 271 ARG A CA 1
ATOM 2142 C C . ARG A 1 271 ? 20.203 -11.289 -14.727 1 95.19 271 ARG A C 1
ATOM 2144 O O . ARG A 1 271 ? 19 -11.195 -14.445 1 95.19 271 ARG A O 1
ATOM 2151 N N . LYS A 1 272 ? 20.625 -11.883 -15.75 1 95.69 272 LYS A N 1
ATOM 2152 C CA . LYS A 1 272 ? 19.688 -12.5 -16.688 1 95.69 272 LYS A CA 1
ATOM 2153 C C . LYS A 1 272 ? 20.297 -13.734 -17.344 1 95.69 272 LYS A C 1
ATOM 2155 O O . LYS A 1 272 ? 21.516 -13.93 -17.312 1 95.69 272 LYS A O 1
ATOM 2160 N N . MET A 1 273 ? 19.5 -14.562 -17.781 1 97.19 273 MET A N 1
ATOM 2161 C CA . MET A 1 273 ? 19.875 -15.734 -18.562 1 97.19 273 MET A CA 1
ATOM 2162 C C . MET A 1 273 ? 19.156 -15.727 -19.922 1 97.19 273 MET A C 1
ATOM 2164 O O . MET A 1 273 ? 17.969 -15.438 -20 1 97.19 273 MET A O 1
ATOM 2168 N N . ALA A 1 274 ? 19.953 -16.016 -20.922 1 97.25 274 ALA A N 1
ATOM 2169 C CA . ALA A 1 274 ? 19.391 -16.047 -22.266 1 97.25 274 ALA A CA 1
ATOM 2170 C C . ALA A 1 274 ? 19.266 -17.484 -22.766 1 97.25 274 ALA A C 1
ATOM 2172 O O . ALA A 1 274 ? 20.188 -18.281 -22.625 1 97.25 274 ALA A O 1
ATOM 2173 N N . ILE A 1 275 ? 18.141 -17.828 -23.297 1 98 275 ILE A N 1
ATOM 2174 C CA . ILE A 1 275 ? 17.875 -19.141 -23.875 1 98 275 ILE A CA 1
ATOM 2175 C C . ILE A 1 275 ? 17.547 -19 -25.359 1 98 275 ILE A C 1
ATOM 2177 O O . ILE A 1 275 ? 16.734 -18.156 -25.75 1 98 275 ILE A O 1
ATOM 2181 N N . SER A 1 276 ? 18.156 -19.75 -26.125 1 97 276 SER A N 1
ATOM 2182 C CA . SER A 1 276 ? 17.906 -19.734 -27.562 1 97 276 SER A CA 1
ATOM 2183 C C . SER A 1 276 ? 17.875 -21.156 -28.141 1 97 276 SER A C 1
ATOM 2185 O O . SER A 1 276 ? 18.625 -22.031 -27.688 1 97 276 SER A O 1
ATOM 2187 N N . THR A 1 277 ? 16.969 -21.375 -29.047 1 97.12 277 THR A N 1
ATOM 2188 C CA . THR A 1 277 ? 16.828 -22.672 -29.703 1 97.12 277 THR A CA 1
ATOM 2189 C C . THR A 1 277 ? 16.922 -22.516 -31.219 1 97.12 277 THR A C 1
ATOM 2191 O O . THR A 1 277 ? 16.406 -21.547 -31.781 1 97.12 277 THR A O 1
ATOM 2194 N N . LYS A 1 278 ? 17.688 -23.344 -31.859 1 96.5 278 LYS A N 1
ATOM 2195 C CA . LYS A 1 278 ? 17.766 -23.453 -33.312 1 96.5 278 LYS A CA 1
ATOM 2196 C C . LYS A 1 278 ? 17.297 -24.812 -33.812 1 96.5 278 LYS A C 1
ATOM 2198 O O . LYS A 1 278 ? 17.781 -25.844 -33.312 1 96.5 278 LYS A O 1
ATOM 2203 N N . CYS A 1 279 ? 16.328 -24.766 -34.719 1 95.56 279 CYS A N 1
ATOM 2204 C CA . CYS A 1 279 ? 15.742 -26.031 -35.156 1 95.56 279 CYS A CA 1
ATOM 2205 C C . CYS A 1 279 ? 15.852 -26.188 -36.656 1 95.56 279 CYS A C 1
ATOM 2207 O O . CYS A 1 279 ? 16.031 -25.219 -37.406 1 95.56 279 CYS A O 1
ATOM 2209 N N . GLU A 1 280 ? 15.867 -27.438 -37.094 1 93.56 280 GLU A N 1
ATOM 2210 C CA . GLU A 1 280 ? 15.68 -27.844 -38.5 1 93.56 280 GLU A CA 1
ATOM 2211 C C . GLU A 1 280 ? 14.414 -28.688 -38.656 1 93.56 280 GLU A C 1
ATOM 2213 O O . GLU A 1 280 ? 14.07 -29.469 -37.781 1 93.56 280 GLU A O 1
ATOM 2218 N N . SER A 1 281 ? 13.703 -28.422 -39.688 1 93.56 281 SER A N 1
ATOM 2219 C CA . SER A 1 281 ? 12.469 -29.172 -39.906 1 93.56 281 SER A CA 1
ATOM 2220 C C . SER A 1 281 ? 12.57 -30.047 -41.156 1 93.56 281 SER A C 1
ATOM 2222 O O . SER A 1 281 ? 13.172 -29.641 -42.156 1 93.56 281 SER A O 1
ATOM 2224 N N . TYR A 1 282 ? 11.953 -31.234 -41.062 1 92.56 282 TYR A N 1
ATOM 2225 C CA . TYR A 1 282 ? 11.945 -32.219 -42.156 1 92.56 282 TYR A CA 1
ATOM 2226 C C . TYR A 1 282 ? 10.562 -32.812 -42.344 1 92.56 282 TYR A C 1
ATOM 2228 O O . TYR A 1 282 ? 9.922 -33.219 -41.344 1 92.56 282 TYR A O 1
ATOM 2236 N N . PRO A 1 283 ? 10.062 -32.844 -43.594 1 90.81 283 PRO A N 1
ATOM 2237 C CA . PRO A 1 283 ? 8.805 -33.531 -43.812 1 90.81 283 PRO A CA 1
ATOM 2238 C C . PRO A 1 283 ? 8.961 -35.062 -43.688 1 90.81 283 PRO A C 1
ATOM 2240 O O . PRO A 1 283 ? 9.93 -35.625 -44.219 1 90.81 283 PRO A O 1
ATOM 2243 N N . VAL A 1 284 ? 8.094 -35.656 -42.969 1 91.88 284 VAL A N 1
ATOM 2244 C CA . VAL A 1 284 ? 8.148 -37.125 -42.781 1 91.88 284 VAL A CA 1
ATOM 2245 C C . VAL A 1 284 ? 7.434 -37.812 -43.938 1 91.88 284 VAL A C 1
ATOM 2247 O O . VAL A 1 284 ? 6.301 -37.438 -44.281 1 91.88 284 VAL A O 1
ATOM 2250 N N . ILE A 1 285 ? 8.07 -38.844 -44.531 1 88.75 285 ILE A N 1
ATOM 2251 C CA . ILE A 1 285 ? 7.539 -39.469 -45.75 1 88.75 285 ILE A CA 1
ATOM 2252 C C . ILE A 1 285 ? 6.812 -40.75 -45.344 1 88.75 285 ILE A C 1
ATOM 2254 O O . ILE A 1 285 ? 5.852 -41.156 -46 1 88.75 285 ILE A O 1
ATOM 2258 N N . SER A 1 286 ? 7.332 -41.375 -44.312 1 88.56 286 SER A N 1
ATOM 2259 C CA . SER A 1 286 ? 6.703 -42.625 -43.875 1 88.56 286 SER A CA 1
ATOM 2260 C C . SER A 1 286 ? 6.676 -42.75 -42.375 1 88.56 286 SER A C 1
ATOM 2262 O O . SER A 1 286 ? 7.637 -42.375 -41.688 1 88.56 286 SER A O 1
ATOM 2264 N N . GLY A 1 287 ? 5.527 -43.25 -41.812 1 85.62 287 GLY A N 1
ATOM 2265 C CA . GLY A 1 287 ? 5.41 -43.562 -40.406 1 85.62 287 GLY A CA 1
ATOM 2266 C C . GLY A 1 287 ? 5.023 -42.344 -39.562 1 85.62 287 GLY A C 1
ATOM 2267 O O . GLY A 1 287 ? 5.172 -42.375 -38.344 1 85.62 287 GLY A O 1
ATOM 2268 N N . GLY A 1 288 ? 4.652 -41.312 -40.156 1 86.19 288 GLY A N 1
ATOM 2269 C CA . GLY A 1 288 ? 4.414 -40.062 -39.438 1 86.19 288 GLY A CA 1
ATOM 2270 C C . GLY A 1 288 ? 3.062 -40.031 -38.75 1 86.19 288 GLY A C 1
ATOM 2271 O O . GLY A 1 288 ? 2.738 -39.062 -38.062 1 86.19 288 GLY A O 1
ATOM 2272 N N . ASP A 1 289 ? 2.293 -41.062 -38.875 1 82.38 289 ASP A N 1
ATOM 2273 C CA . ASP A 1 289 ? 0.961 -41.094 -38.281 1 82.38 289 ASP A CA 1
ATOM 2274 C C . ASP A 1 289 ? 1.015 -41.594 -36.844 1 82.38 289 ASP A C 1
ATOM 2276 O O . ASP A 1 289 ? -0.005 -41.625 -36.156 1 82.38 289 ASP A O 1
ATOM 2280 N N . GLY A 1 290 ? 2.129 -41.969 -36.344 1 77.56 290 GLY A N 1
ATOM 2281 C CA . GLY A 1 290 ? 2.271 -42.438 -34.969 1 77.56 290 GLY A CA 1
ATOM 2282 C C . GLY A 1 290 ? 2.174 -43.938 -34.844 1 77.56 290 GLY A C 1
ATOM 2283 O O . GLY A 1 290 ? 2.334 -44.469 -33.75 1 77.56 290 GLY A O 1
ATOM 2284 N N . SER A 1 291 ? 1.951 -44.688 -35.906 1 75.25 291 SER A N 1
ATOM 2285 C CA . SER A 1 291 ? 1.706 -46.125 -35.844 1 75.25 291 SER A CA 1
ATOM 2286 C C . SER A 1 291 ? 2.992 -46.906 -36.062 1 75.25 291 SER A C 1
ATOM 2288 O O . SER A 1 291 ? 2.979 -48.156 -36.031 1 75.25 291 SER A O 1
ATOM 2290 N N . SER A 1 292 ? 4.016 -46.219 -36.281 1 78.69 292 SER A N 1
ATOM 2291 C CA . SER A 1 292 ? 5.281 -46.906 -36.531 1 78.69 292 SER A CA 1
ATOM 2292 C C . SER A 1 292 ? 6.348 -46.469 -35.531 1 78.69 292 SER A C 1
ATOM 2294 O O . SER A 1 292 ? 6.262 -45.406 -34.938 1 78.69 292 SER A O 1
ATOM 2296 N N . THR A 1 293 ? 7.305 -47.375 -35.25 1 83.12 293 THR A N 1
ATOM 2297 C CA . THR A 1 293 ? 8.406 -47.062 -34.344 1 83.12 293 THR A CA 1
ATOM 2298 C C . THR A 1 293 ? 9.594 -46.5 -35.125 1 83.12 293 THR A C 1
ATOM 2300 O O . THR A 1 293 ? 10.656 -46.25 -34.531 1 83.12 293 THR A O 1
ATOM 2303 N N . GLU A 1 294 ? 9.336 -46.375 -36.406 1 87.44 294 GLU A N 1
ATOM 2304 C CA . GLU A 1 294 ? 10.383 -45.812 -37.219 1 87.44 294 GLU A CA 1
ATOM 2305 C C . GLU A 1 294 ? 9.789 -44.812 -38.25 1 87.44 294 GLU A C 1
ATOM 2307 O O . GLU A 1 294 ? 8.727 -45.094 -38.812 1 87.44 294 GLU A O 1
ATOM 2312 N N . ILE A 1 295 ? 10.508 -43.719 -38.344 1 90.31 295 ILE A N 1
ATOM 2313 C CA . ILE A 1 295 ? 10.062 -42.75 -39.344 1 90.31 295 ILE A CA 1
ATOM 2314 C C . ILE A 1 295 ? 11.18 -42.5 -40.375 1 90.31 295 ILE A C 1
ATOM 2316 O O . ILE A 1 295 ? 12.352 -42.719 -40.062 1 90.31 295 ILE A O 1
ATOM 2320 N N . GLU A 1 296 ? 10.711 -42.156 -41.562 1 91.69 296 GLU A N 1
ATOM 2321 C CA . GLU A 1 296 ? 11.641 -41.75 -42.625 1 91.69 296 GLU A CA 1
ATOM 2322 C C . GLU A 1 296 ? 11.414 -40.312 -43.062 1 91.69 296 GLU A C 1
ATOM 2324 O O . GLU A 1 296 ? 10.273 -39.906 -43.25 1 91.69 296 GLU A O 1
ATOM 2329 N N . TYR A 1 297 ? 12.477 -39.562 -43.031 1 90.19 297 TYR A N 1
ATOM 2330 C CA . TYR A 1 297 ? 12.367 -38.219 -43.562 1 90.19 297 TYR A CA 1
ATOM 2331 C C . TYR A 1 297 ? 13.477 -37.938 -44.562 1 90.19 297 TYR A C 1
ATOM 2333 O O . TYR A 1 297 ? 14.469 -38.656 -44.625 1 90.19 297 TYR A O 1
ATOM 2341 N N . ARG A 1 298 ? 13.234 -36.906 -45.438 1 83.44 298 ARG A N 1
ATOM 2342 C CA . ARG A 1 298 ? 14.188 -36.531 -46.469 1 83.44 298 ARG A CA 1
ATOM 2343 C C . ARG A 1 298 ? 15.008 -35.312 -46.062 1 83.44 298 ARG A C 1
ATOM 2345 O O . ARG A 1 298 ? 14.461 -34.312 -45.562 1 83.44 298 ARG A O 1
ATOM 2352 N N . LYS A 1 299 ? 16.281 -35.531 -45.906 1 82.69 299 LYS A N 1
ATOM 2353 C CA . LYS A 1 299 ? 17.219 -34.438 -45.656 1 82.69 299 LYS A CA 1
ATOM 2354 C C . LYS A 1 299 ? 18.031 -34.094 -46.875 1 82.69 299 LYS A C 1
ATOM 2356 O O . LYS A 1 299 ? 18.312 -34.969 -47.719 1 82.69 299 LYS A O 1
ATOM 2361 N N . ASN A 1 300 ? 18.172 -32.75 -47.094 1 73.25 300 ASN A N 1
ATOM 2362 C CA . ASN A 1 300 ? 19.031 -32.375 -48.219 1 73.25 300 ASN A CA 1
ATOM 2363 C C . ASN A 1 300 ? 20.469 -32.812 -48 1 73.25 300 ASN A C 1
ATOM 2365 O O . ASN A 1 300 ? 21.016 -32.688 -46.875 1 73.25 300 ASN A O 1
ATOM 2369 N N . ALA A 1 301 ? 20.953 -33.656 -48.781 1 63.44 301 ALA A N 1
ATOM 2370 C CA . ALA A 1 301 ? 22.312 -34.188 -48.688 1 63.44 301 ALA A CA 1
ATOM 2371 C C . ALA A 1 301 ? 23.344 -33.062 -48.625 1 63.44 301 ALA A C 1
ATOM 2373 O O . ALA A 1 301 ? 23.156 -32.031 -49.281 1 63.44 301 ALA A O 1
ATOM 2374 N N . THR A 1 302 ? 24.234 -33 -47.562 1 59.28 302 THR A N 1
ATOM 2375 C CA . THR A 1 302 ? 25.328 -32.062 -47.438 1 59.28 302 THR A CA 1
ATOM 2376 C C . THR A 1 302 ? 26.094 -31.953 -48.75 1 59.28 302 THR A C 1
ATOM 2378 O O . THR A 1 302 ? 26.797 -30.969 -49 1 59.28 302 THR A O 1
ATOM 2381 N N . SER A 1 303 ? 26.281 -33.031 -49.406 1 55.16 303 SER A N 1
ATOM 2382 C CA . SER A 1 303 ? 27.188 -33.031 -50.562 1 55.16 303 SER A CA 1
ATOM 2383 C C . SER A 1 303 ? 26.484 -32.5 -51.812 1 55.16 303 SER A C 1
ATOM 2385 O O . SER A 1 303 ? 27 -32.656 -52.938 1 55.16 303 SER A O 1
ATOM 2387 N N . GLY A 1 304 ? 25.562 -31.609 -51.875 1 53.16 304 GLY A N 1
ATOM 2388 C CA . GLY A 1 304 ? 25.016 -30.891 -53 1 53.16 304 GLY A CA 1
ATOM 2389 C C . GLY A 1 304 ? 23.938 -31.656 -53.75 1 53.16 304 GLY A C 1
ATOM 2390 O O . GLY A 1 304 ? 23.016 -31.047 -54.312 1 53.16 304 GLY A O 1
ATOM 2391 N N . LYS A 1 305 ? 24.094 -32.812 -54.531 1 58.59 305 LYS A N 1
ATOM 2392 C CA . LYS A 1 305 ? 23.406 -33.312 -55.719 1 58.59 305 LYS A CA 1
ATOM 2393 C C . LYS A 1 305 ? 22.406 -34.406 -55.344 1 58.59 305 LYS A C 1
ATOM 2395 O O . LYS A 1 305 ? 21.844 -35.094 -56.219 1 58.59 305 LYS A O 1
ATOM 2400 N N . GLY A 1 306 ? 21.562 -34.406 -53.938 1 63.09 306 GLY A N 1
ATOM 2401 C CA . GLY A 1 306 ? 20.469 -35.375 -53.812 1 63.09 306 GLY A CA 1
ATOM 2402 C C . GLY A 1 306 ? 19.844 -35.406 -52.438 1 63.09 306 GLY A C 1
ATOM 2403 O O . GLY A 1 306 ? 20.297 -34.688 -51.531 1 63.09 306 GLY A O 1
ATOM 2404 N N . GLN A 1 307 ? 18.547 -35.688 -52.25 1 73.69 307 GLN A N 1
ATOM 2405 C CA . GLN A 1 307 ? 17.812 -35.906 -51.031 1 73.69 307 GLN A CA 1
ATOM 2406 C C . GLN A 1 307 ? 18.125 -37.25 -50.406 1 73.69 307 GLN A C 1
ATOM 2408 O O . GLN A 1 307 ? 18.219 -38.25 -51.125 1 73.69 307 GLN A O 1
ATOM 2413 N N . GLU A 1 308 ? 18.766 -37.25 -49.281 1 81.81 308 GLU A N 1
ATOM 2414 C CA . GLU A 1 308 ? 19 -38.5 -48.562 1 81.81 308 GLU A CA 1
ATOM 2415 C C . GLU A 1 308 ? 17.875 -38.812 -47.594 1 81.81 308 GLU A C 1
ATOM 2417 O O . GLU A 1 308 ? 17.312 -37.875 -46.969 1 81.81 308 GLU A O 1
ATOM 2422 N N . THR A 1 309 ? 17.422 -40.094 -47.625 1 86.44 309 THR A N 1
ATOM 2423 C CA . THR A 1 309 ? 16.391 -40.562 -46.688 1 86.44 309 THR A CA 1
ATOM 2424 C C . THR A 1 309 ? 17.016 -41.062 -45.406 1 86.44 309 THR A C 1
ATOM 2426 O O . THR A 1 309 ? 17.938 -41.875 -45.406 1 86.44 309 THR A O 1
ATOM 2429 N N . VAL A 1 310 ? 16.656 -40.438 -44.344 1 88.62 310 VAL A N 1
ATOM 2430 C CA . VAL A 1 310 ? 17.172 -40.781 -43 1 88.62 310 VAL A CA 1
ATOM 2431 C C . VAL A 1 310 ? 16.078 -41.5 -42.188 1 88.62 310 VAL A C 1
ATOM 2433 O O . VAL A 1 310 ? 14.93 -41.062 -42.188 1 88.62 310 VAL A O 1
ATOM 2436 N N . ARG A 1 311 ? 16.422 -42.594 -41.625 1 89.88 311 ARG A N 1
ATOM 2437 C CA . ARG A 1 311 ? 15.508 -43.312 -40.75 1 89.88 311 ARG A CA 1
ATOM 2438 C C . ARG A 1 311 ? 15.844 -43.094 -39.281 1 89.88 311 ARG A C 1
ATOM 2440 O O . ARG A 1 311 ? 17.016 -43.156 -38.875 1 89.88 311 ARG A O 1
ATOM 2447 N N . VAL A 1 312 ? 14.875 -42.719 -38.5 1 86.75 312 VAL A N 1
ATOM 2448 C CA . VAL A 1 312 ? 15.07 -42.469 -37.062 1 86.75 312 VAL A CA 1
ATOM 2449 C C . VAL A 1 312 ? 14.047 -43.25 -36.25 1 86.75 312 VAL A C 1
ATOM 2451 O O . VAL A 1 312 ? 12.891 -43.375 -36.656 1 86.75 312 VAL A O 1
ATOM 2454 N N . GLY A 1 313 ? 14.508 -43.875 -35.188 1 81.81 313 GLY A N 1
ATOM 2455 C CA . GLY A 1 313 ? 13.609 -44.562 -34.25 1 81.81 313 GLY A CA 1
ATOM 2456 C C . GLY A 1 313 ? 12.828 -43.594 -33.375 1 81.81 313 GLY A C 1
ATOM 2457 O O . GLY A 1 313 ? 13.383 -42.656 -32.812 1 81.81 313 GLY A O 1
ATOM 2458 N N . VAL A 1 314 ? 11.453 -43.75 -33.375 1 81.75 314 VAL A N 1
ATOM 2459 C CA . VAL A 1 314 ? 10.594 -42.938 -32.531 1 81.75 314 VAL A CA 1
ATOM 2460 C C . VAL A 1 314 ? 9.695 -43.844 -31.688 1 81.75 314 VAL A C 1
ATOM 2462 O O . VAL A 1 314 ? 9.453 -45 -32.031 1 81.75 314 VAL A O 1
ATOM 2465 N N . PRO A 1 315 ? 9.352 -43.312 -30.578 1 74.94 315 PRO A N 1
ATOM 2466 C CA . PRO A 1 315 ? 8.43 -44.094 -29.75 1 74.94 315 PRO A CA 1
ATOM 2467 C C . PRO A 1 315 ? 7.055 -44.25 -30.406 1 74.94 315 PRO A C 1
ATOM 2469 O O . PRO A 1 315 ? 6.629 -43.375 -31.172 1 74.94 315 PRO A O 1
ATOM 2472 N N . PHE A 1 316 ? 6.434 -45.344 -30.016 1 66.19 316 PHE A N 1
ATOM 2473 C CA . PHE A 1 316 ? 5.102 -45.656 -30.516 1 66.19 316 PHE A CA 1
ATOM 2474 C C . PHE A 1 316 ? 4.043 -44.844 -29.766 1 66.19 316 PHE A C 1
ATOM 2476 O O . PHE A 1 316 ? 4.016 -44.844 -28.531 1 66.19 316 PHE A O 1
ATOM 2483 N N . THR A 1 317 ? 3.229 -43.938 -30.359 1 64.56 317 THR A N 1
ATOM 2484 C CA . THR A 1 317 ? 2.209 -43.125 -29.672 1 64.56 317 THR A CA 1
ATOM 2485 C C . THR A 1 317 ? 0.811 -43.656 -30.031 1 64.56 317 THR A C 1
ATOM 2487 O O . THR A 1 317 ? -0.156 -43.344 -29.328 1 64.56 317 THR A O 1
ATOM 2490 N N . ALA A 1 318 ? 0.623 -44.594 -30.828 1 56.41 318 ALA A N 1
ATOM 2491 C CA . ALA A 1 318 ? -0.622 -45.25 -31.219 1 56.41 318 ALA A CA 1
ATOM 2492 C C . ALA A 1 318 ? -1.633 -44.219 -31.75 1 56.41 318 ALA A C 1
ATOM 2494 O O . ALA A 1 318 ? -2.635 -44.594 -32.375 1 56.41 318 ALA A O 1
ATOM 2495 N N . GLU A 1 319 ? -1.594 -42.875 -31.391 1 65.94 319 GLU A N 1
ATOM 2496 C CA . GLU A 1 319 ? -2.576 -41.875 -31.828 1 65.94 319 GLU A CA 1
ATOM 2497 C C . GLU A 1 319 ? -1.935 -40.812 -32.719 1 65.94 319 GLU A C 1
ATOM 2499 O O . GLU A 1 319 ? -0.719 -40.625 -32.656 1 65.94 319 GLU A O 1
ATOM 2504 N N . THR A 1 320 ? -2.951 -40.25 -33.531 1 72.25 320 THR A N 1
ATOM 2505 C CA . THR A 1 320 ? -2.514 -39.188 -34.406 1 72.25 320 THR A CA 1
ATOM 2506 C C . THR A 1 320 ? -2.689 -37.812 -33.75 1 72.25 320 THR A C 1
ATOM 2508 O O . THR A 1 320 ? -3.277 -37.719 -32.656 1 72.25 320 THR A O 1
ATOM 2511 N N . ASP A 1 321 ? -1.989 -36.844 -34.219 1 77.94 321 ASP A N 1
ATOM 2512 C CA . ASP A 1 321 ? -2.1 -35.438 -33.844 1 77.94 321 ASP A CA 1
ATOM 2513 C C . ASP A 1 321 ? -1.478 -35.188 -32.469 1 77.94 321 ASP A C 1
ATOM 2515 O O . ASP A 1 321 ? -2.088 -34.562 -31.609 1 77.94 321 ASP A O 1
ATOM 2519 N N . GLN A 1 322 ? -0.414 -35.844 -32.281 1 79.81 322 GLN A N 1
ATOM 2520 C CA . GLN A 1 322 ? 0.381 -35.656 -31.078 1 79.81 322 GLN A CA 1
ATOM 2521 C C . GLN A 1 322 ? 1.793 -35.188 -31.422 1 79.81 322 GLN A C 1
ATOM 2523 O O . GLN A 1 322 ? 2.234 -35.312 -32.562 1 79.81 322 GLN A O 1
ATOM 2528 N N . THR A 1 323 ? 2.295 -34.531 -30.484 1 86.25 323 THR A N 1
ATOM 2529 C CA . THR A 1 323 ? 3.705 -34.188 -30.641 1 86.25 323 THR A CA 1
ATOM 2530 C C . THR A 1 323 ? 4.551 -34.938 -29.594 1 86.25 323 THR A C 1
ATOM 2532 O O . THR A 1 323 ? 4.23 -34.938 -28.406 1 86.25 323 THR A O 1
ATOM 2535 N N . ILE A 1 324 ? 5.559 -35.562 -30.094 1 86.62 324 ILE A N 1
ATOM 2536 C CA . ILE A 1 324 ? 6.469 -36.312 -29.219 1 86.62 324 ILE A CA 1
ATOM 2537 C C . ILE A 1 324 ? 7.824 -35.625 -29.172 1 86.62 324 ILE A C 1
ATOM 2539 O O . ILE A 1 324 ? 8.422 -35.344 -30.219 1 86.62 324 ILE A O 1
ATOM 2543 N N . PHE A 1 325 ? 8.195 -35.344 -28.047 1 92 325 PHE A N 1
ATOM 2544 C CA . PHE A 1 325 ? 9.547 -34.812 -27.859 1 92 325 PHE A CA 1
ATOM 2545 C C . PHE A 1 325 ? 10.477 -35.906 -27.344 1 92 325 PHE A C 1
ATOM 2547 O O . PHE A 1 325 ? 10.133 -36.625 -26.422 1 92 325 PHE A O 1
ATOM 2554 N N . ILE A 1 326 ? 11.641 -36 -28.016 1 90.56 326 ILE A N 1
ATOM 2555 C CA . ILE A 1 326 ? 12.609 -37.031 -27.719 1 90.56 326 ILE A CA 1
ATOM 2556 C C . ILE A 1 326 ? 13.977 -36.406 -27.453 1 90.56 326 ILE A C 1
ATOM 2558 O O . ILE A 1 326 ? 14.391 -35.5 -28.156 1 90.56 326 ILE A O 1
ATOM 2562 N N . THR A 1 327 ? 14.594 -36.906 -26.422 1 93.06 327 THR A N 1
ATOM 2563 C CA . THR A 1 327 ? 15.945 -36.406 -26.172 1 93.06 327 THR A CA 1
ATOM 2564 C C . THR A 1 327 ? 16.844 -37.562 -25.703 1 93.06 327 THR A C 1
ATOM 2566 O O . THR A 1 327 ? 16.359 -38.562 -25.188 1 93.06 327 THR A O 1
ATOM 2569 N N . ASN A 1 328 ? 18.109 -37.406 -26.047 1 88.12 328 ASN A N 1
ATOM 2570 C CA . ASN A 1 328 ? 19.172 -38.25 -25.516 1 88.12 328 ASN A CA 1
ATOM 2571 C C . ASN A 1 328 ? 20 -37.5 -24.469 1 88.12 328 ASN A C 1
ATOM 2573 O O . ASN A 1 328 ? 20.719 -36.562 -24.797 1 88.12 328 ASN A O 1
ATOM 2577 N N . THR A 1 329 ? 19.906 -37.969 -23.234 1 87.5 329 THR A N 1
ATOM 2578 C CA . THR A 1 329 ? 20.5 -37.219 -22.125 1 87.5 329 THR A CA 1
ATOM 2579 C C . THR A 1 329 ? 22.031 -37.375 -22.156 1 87.5 329 THR A C 1
ATOM 2581 O O . THR A 1 329 ? 22.734 -36.625 -21.469 1 87.5 329 THR A O 1
ATOM 2584 N N . SER A 1 330 ? 22.562 -38.219 -22.953 1 82.81 330 SER A N 1
ATOM 2585 C CA . SER A 1 330 ? 24 -38.438 -23 1 82.81 330 SER A CA 1
ATOM 2586 C C . SER A 1 330 ? 24.656 -37.594 -24.094 1 82.81 330 SER A C 1
ATOM 2588 O O . SER A 1 330 ? 25.891 -37.469 -24.125 1 82.81 330 SER A O 1
ATOM 2590 N N . THR A 1 331 ? 23.844 -37 -24.953 1 81.12 331 THR A N 1
ATOM 2591 C CA . THR A 1 331 ? 24.422 -36.219 -26.047 1 81.12 331 THR A CA 1
ATOM 2592 C C . THR A 1 331 ? 24.266 -34.719 -25.781 1 81.12 331 THR A C 1
ATOM 2594 O O . THR A 1 331 ? 23.219 -34.281 -25.312 1 81.12 331 THR A O 1
ATOM 2597 N N . THR A 1 332 ? 25.422 -34.062 -25.875 1 86.12 332 THR A N 1
ATOM 2598 C CA . THR A 1 332 ? 25.406 -32.594 -25.703 1 86.12 332 THR A CA 1
ATOM 2599 C C . THR A 1 332 ? 25.875 -31.891 -26.969 1 86.12 332 THR A C 1
ATOM 2601 O O . THR A 1 332 ? 26.656 -32.469 -27.734 1 86.12 332 THR A O 1
ATOM 2604 N N . CYS A 1 333 ? 25.375 -30.766 -27.281 1 91.75 333 CYS A N 1
ATOM 2605 C CA . CYS A 1 333 ? 25.75 -29.969 -28.453 1 91.75 333 CYS A CA 1
ATOM 2606 C C . CYS A 1 333 ? 26.672 -28.812 -28.047 1 91.75 333 CYS A C 1
ATOM 2608 O O . CYS A 1 333 ? 26.828 -27.859 -28.797 1 91.75 333 CYS A O 1
ATOM 2610 N N . GLY A 1 334 ? 27.203 -28.812 -26.875 1 91.25 334 GLY A N 1
ATOM 2611 C CA . GLY A 1 334 ? 28.062 -27.75 -26.359 1 91.25 334 GLY A CA 1
ATOM 2612 C C . GLY A 1 334 ? 27.75 -27.406 -24.906 1 91.25 334 GLY A C 1
ATOM 2613 O O . GLY A 1 334 ? 27.016 -28.125 -24.234 1 91.25 334 GLY A O 1
ATOM 2614 N N . SER A 1 335 ? 28.312 -26.234 -24.516 1 93.25 335 SER A N 1
ATOM 2615 C CA . SER A 1 335 ? 28.109 -25.797 -23.125 1 93.25 335 SER A CA 1
ATOM 2616 C C . SER A 1 335 ? 26.672 -25.328 -22.906 1 93.25 335 SER A C 1
ATOM 2618 O O . SER A 1 335 ? 26.219 -24.375 -23.547 1 93.25 335 SER A O 1
ATOM 2620 N N . GLY A 1 336 ? 25.984 -26.016 -22.016 1 95.44 336 GLY A N 1
ATOM 2621 C CA . GLY A 1 336 ? 24.609 -25.656 -21.703 1 95.44 336 GLY A CA 1
ATOM 2622 C C . GLY A 1 336 ? 23.641 -25.953 -22.812 1 95.44 336 GLY A C 1
ATOM 2623 O O . GLY A 1 336 ? 22.547 -25.359 -22.875 1 95.44 336 GLY A O 1
ATOM 2624 N N . CYS A 1 337 ? 24.031 -26.812 -23.703 1 96.38 337 CYS A N 1
ATOM 2625 C CA . CYS A 1 337 ? 23.234 -27.078 -24.891 1 96.38 337 CYS A CA 1
ATOM 2626 C C . CYS A 1 337 ? 22.844 -28.562 -24.953 1 96.38 337 CYS A C 1
ATOM 2628 O O . CYS A 1 337 ? 23.641 -29.422 -24.594 1 96.38 337 CYS A O 1
ATOM 2630 N N . SER A 1 338 ? 21.641 -28.797 -25.359 1 96.25 338 SER A N 1
ATOM 2631 C CA . SER A 1 338 ? 21.172 -30.156 -25.594 1 96.25 338 SER A CA 1
ATOM 2632 C C . SER A 1 338 ? 20.312 -30.234 -26.859 1 96.25 338 SER A C 1
ATOM 2634 O O . SER A 1 338 ? 19.875 -29.203 -27.375 1 96.25 338 SER A O 1
ATOM 2636 N N . THR A 1 339 ? 20.203 -31.469 -27.312 1 95.31 339 THR A N 1
ATOM 2637 C CA . THR A 1 339 ? 19.422 -31.688 -28.531 1 95.31 339 THR A CA 1
ATOM 2638 C C . THR A 1 339 ? 18.062 -32.312 -28.188 1 95.31 339 THR A C 1
ATOM 2640 O O . THR A 1 339 ? 17.984 -33.25 -27.422 1 95.31 339 THR A O 1
ATOM 2643 N N . VAL A 1 340 ? 17.078 -31.719 -28.75 1 95.12 340 VAL A N 1
ATOM 2644 C CA . VAL A 1 340 ? 15.719 -32.219 -28.594 1 95.12 340 VAL A CA 1
ATOM 2645 C C . VAL A 1 340 ? 15.102 -32.469 -29.969 1 95.12 340 VAL A C 1
ATOM 2647 O O . VAL A 1 340 ? 15.164 -31.609 -30.859 1 95.12 340 VAL A O 1
ATOM 2650 N N . MET A 1 341 ? 14.609 -33.656 -30.125 1 93.62 341 MET A N 1
ATOM 2651 C CA . MET A 1 341 ? 13.875 -34 -31.344 1 93.62 341 MET A CA 1
ATOM 2652 C C . MET A 1 341 ? 12.367 -33.938 -31.094 1 93.62 341 MET A C 1
ATOM 2654 O O . MET A 1 341 ? 11.914 -34.219 -30 1 93.62 341 MET A O 1
ATOM 2658 N N . ALA A 1 342 ? 11.688 -33.5 -32.094 1 92.81 342 ALA A N 1
ATOM 2659 C CA . ALA A 1 342 ? 10.234 -33.438 -32 1 92.81 342 ALA A CA 1
ATOM 2660 C C . ALA A 1 342 ? 9.562 -34.031 -33.219 1 92.81 342 ALA A C 1
ATOM 2662 O O . ALA A 1 342 ? 9.984 -33.781 -34.344 1 92.81 342 ALA A O 1
ATOM 2663 N N . LEU A 1 343 ? 8.641 -34.938 -33.031 1 90.69 343 LEU A N 1
ATOM 2664 C CA . LEU A 1 343 ? 7.84 -35.5 -34.094 1 90.69 343 LEU A CA 1
ATOM 2665 C C . LEU A 1 343 ? 6.383 -35.062 -33.969 1 90.69 343 LEU A C 1
ATOM 2667 O O . LEU A 1 343 ? 5.723 -35.344 -32.969 1 90.69 343 LEU A O 1
ATOM 2671 N N . GLU A 1 344 ? 5.969 -34.375 -34.938 1 89.38 344 GLU A N 1
ATOM 2672 C CA . GLU A 1 344 ? 4.559 -34.031 -35.062 1 89.38 344 GLU A CA 1
ATOM 2673 C C . GLU A 1 344 ? 3.803 -35.062 -35.875 1 89.38 344 GLU A C 1
ATOM 2675 O O . GLU A 1 344 ? 3.963 -35.125 -37.094 1 89.38 344 GLU A O 1
ATOM 2680 N N . THR A 1 345 ? 3.041 -35.812 -35.219 1 86.69 345 THR A N 1
ATOM 2681 C CA . THR A 1 345 ? 2.32 -36.875 -35.938 1 86.69 345 THR A CA 1
ATOM 2682 C C . THR A 1 345 ? 1.062 -36.312 -36.594 1 86.69 345 THR A C 1
ATOM 2684 O O . THR A 1 345 ? 0.393 -35.438 -36.031 1 86.69 345 THR A O 1
ATOM 2687 N N . SER A 1 346 ? 0.843 -36.656 -37.75 1 84.88 346 SER A N 1
ATOM 2688 C CA . SER A 1 346 ? -0.339 -36.281 -38.531 1 84.88 346 SER A CA 1
ATOM 2689 C C . SER A 1 346 ? -0.626 -37.312 -39.625 1 84.88 346 SER A C 1
ATOM 2691 O O . SER A 1 346 ? 0.296 -37.938 -40.156 1 84.88 346 SER A O 1
ATOM 2693 N N . ALA A 1 347 ? -1.911 -37.469 -39.844 1 80.69 347 ALA A N 1
ATOM 2694 C CA . ALA A 1 347 ? -2.266 -38.375 -40.938 1 80.69 347 ALA A CA 1
ATOM 2695 C C . ALA A 1 347 ? -1.936 -37.75 -42.281 1 80.69 347 ALA A C 1
ATOM 2697 O O . ALA A 1 347 ? -1.632 -38.469 -43.25 1 80.69 347 ALA A O 1
ATOM 2698 N N . LYS A 1 348 ? -1.913 -36.469 -42.344 1 81.5 348 LYS A N 1
ATOM 2699 C CA . LYS A 1 348 ? -1.778 -35.812 -43.625 1 81.5 348 LYS A CA 1
ATOM 2700 C C . LYS A 1 348 ? -0.383 -35.219 -43.781 1 81.5 348 LYS A C 1
ATOM 2702 O O . LYS A 1 348 ? 0.279 -35.438 -44.812 1 81.5 348 LYS A O 1
ATOM 2707 N N . ASP A 1 349 ? 0.027 -34.469 -42.75 1 86.81 349 ASP A N 1
ATOM 2708 C CA . ASP A 1 349 ? 1.27 -33.719 -42.906 1 86.81 349 ASP A CA 1
ATOM 2709 C C . ASP A 1 349 ? 2.127 -33.844 -41.625 1 86.81 349 ASP A C 1
ATOM 2711 O O . ASP A 1 349 ? 2.305 -32.875 -40.906 1 86.81 349 ASP A O 1
ATOM 2715 N N . PRO A 1 350 ? 2.752 -35.031 -41.438 1 90.44 350 PRO A N 1
ATOM 2716 C CA . PRO A 1 350 ? 3.652 -35.188 -40.281 1 90.44 350 PRO A CA 1
ATOM 2717 C C . PRO A 1 350 ? 5.004 -34.5 -40.5 1 90.44 350 PRO A C 1
ATOM 2719 O O . PRO A 1 350 ? 5.516 -34.5 -41.625 1 90.44 350 PRO A O 1
ATOM 2722 N N . TRP A 1 351 ? 5.559 -33.969 -39.469 1 91.69 351 TRP A N 1
ATOM 2723 C CA . TRP A 1 351 ? 6.832 -33.25 -39.562 1 91.69 351 TRP A CA 1
ATOM 2724 C C . TRP A 1 351 ? 7.77 -33.719 -38.438 1 91.69 351 TRP A C 1
ATOM 2726 O O . TRP A 1 351 ? 7.324 -34.031 -37.344 1 91.69 351 TRP A O 1
ATOM 2736 N N . PHE A 1 352 ? 9.008 -33.719 -38.75 1 92.56 352 PHE A N 1
ATOM 2737 C CA . PHE A 1 352 ? 10.078 -34.031 -37.812 1 92.56 352 PHE A CA 1
ATOM 2738 C C . PHE A 1 352 ? 11 -32.844 -37.625 1 92.56 352 PHE A C 1
ATOM 2740 O O . PHE A 1 352 ? 11.336 -32.156 -38.625 1 92.56 352 PHE A O 1
ATOM 2747 N N . TYR A 1 353 ? 11.305 -32.562 -36.406 1 93.56 353 TYR A N 1
ATOM 2748 C CA . TYR A 1 353 ? 12.172 -31.438 -36.062 1 93.56 353 TYR A CA 1
ATOM 2749 C C . TYR A 1 353 ? 13.383 -31.891 -35.281 1 93.56 353 TYR A C 1
ATOM 2751 O O . TYR A 1 353 ? 13.281 -32.812 -34.438 1 93.56 353 TYR A O 1
ATOM 2759 N N . SER A 1 354 ? 14.5 -31.344 -35.5 1 93.56 354 SER A N 1
ATOM 2760 C CA . SER A 1 354 ? 15.703 -31.469 -34.688 1 93.56 354 SER A CA 1
ATOM 2761 C C . SER A 1 354 ? 16.141 -30.125 -34.156 1 93.56 354 SER A C 1
ATOM 2763 O O . SER A 1 354 ? 16.484 -29.219 -34.938 1 93.56 354 SER A O 1
ATOM 2765 N N . CYS A 1 355 ? 16.125 -30 -32.906 1 95.5 355 CYS A N 1
ATOM 2766 C CA . CYS A 1 355 ? 16.359 -28.703 -32.281 1 95.5 355 CYS A CA 1
ATOM 2767 C C . CYS A 1 355 ? 17.547 -28.75 -31.328 1 95.5 355 CYS A C 1
ATOM 2769 O O . CYS A 1 355 ? 17.719 -29.734 -30.609 1 95.5 355 CYS A O 1
ATOM 2771 N N . ASN A 1 356 ? 18.391 -27.75 -31.344 1 96.94 356 ASN A N 1
ATOM 2772 C CA . ASN A 1 356 ? 19.438 -27.5 -30.359 1 96.94 356 ASN A CA 1
ATOM 2773 C C . ASN A 1 356 ? 19.109 -26.297 -29.469 1 96.94 356 ASN A C 1
ATOM 2775 O O . ASN A 1 356 ? 19 -25.172 -29.969 1 96.94 356 ASN A O 1
ATOM 2779 N N . THR A 1 357 ? 18.875 -26.578 -28.266 1 97.12 357 THR A N 1
ATOM 2780 C CA . THR A 1 357 ? 18.547 -25.531 -27.312 1 97.12 357 THR A CA 1
ATOM 2781 C C . THR A 1 357 ? 19.75 -25.203 -26.438 1 97.12 357 THR A C 1
ATOM 2783 O O . THR A 1 357 ? 20.344 -26.094 -25.828 1 97.12 357 THR A O 1
ATOM 2786 N N . THR A 1 358 ? 20.125 -23.938 -26.375 1 97.75 358 THR A N 1
ATOM 2787 C CA . THR A 1 358 ? 21.234 -23.469 -25.562 1 97.75 358 THR A CA 1
ATOM 2788 C C . THR A 1 358 ? 20.75 -22.562 -24.438 1 97.75 358 THR A C 1
ATOM 2790 O O . THR A 1 358 ? 20.047 -21.578 -24.672 1 97.75 358 THR A O 1
ATOM 2793 N N . VAL A 1 359 ? 21.031 -22.953 -23.25 1 98 359 VAL A N 1
ATOM 2794 C CA . VAL A 1 359 ? 20.781 -22.125 -22.062 1 98 359 VAL A CA 1
ATOM 2795 C C . VAL A 1 359 ? 22.062 -21.438 -21.641 1 98 359 VAL A C 1
ATOM 2797 O O . VAL A 1 359 ? 23 -22.078 -21.156 1 98 359 VAL A O 1
ATOM 2800 N N . GLY A 1 360 ? 22.078 -20.156 -21.828 1 96.62 360 GLY A N 1
ATOM 2801 C CA . GLY A 1 360 ? 23.281 -19.391 -21.531 1 96.62 360 GLY A CA 1
ATOM 2802 C C . GLY A 1 360 ? 23.594 -19.297 -20.062 1 96.62 360 GLY A C 1
ATOM 2803 O O . GLY A 1 360 ? 22.734 -19.609 -19.219 1 96.62 360 GLY A O 1
ATOM 2804 N N . ALA A 1 361 ? 24.844 -18.906 -19.828 1 96.56 361 ALA A N 1
ATOM 2805 C CA . ALA A 1 361 ? 25.234 -18.625 -18.453 1 96.56 361 ALA A CA 1
ATOM 2806 C C . ALA A 1 361 ? 24.625 -17.328 -17.953 1 96.56 361 ALA A C 1
ATOM 2808 O O . ALA A 1 361 ? 24.078 -16.547 -18.734 1 96.56 361 ALA A O 1
ATOM 2809 N N . VAL A 1 362 ? 24.656 -17.234 -16.641 1 97.5 362 VAL A N 1
ATOM 2810 C CA . VAL A 1 362 ? 24.094 -16.031 -16.047 1 97.5 362 VAL A CA 1
ATOM 2811 C C . VAL A 1 362 ? 24.953 -14.82 -16.422 1 97.5 362 VAL A C 1
ATOM 2813 O O . VAL A 1 362 ? 26.172 -14.844 -16.266 1 97.5 362 VAL A O 1
ATOM 2816 N N . THR A 1 363 ? 24.312 -13.844 -16.984 1 96 363 THR A N 1
ATOM 2817 C CA . THR A 1 363 ? 24.984 -12.586 -17.281 1 96 363 THR A CA 1
ATOM 2818 C C . THR A 1 363 ? 24.906 -11.625 -16.094 1 96 363 THR A C 1
ATOM 2820 O O . THR A 1 363 ? 23.875 -11.539 -15.43 1 96 363 THR A O 1
ATOM 2823 N N . ASN A 1 364 ? 25.969 -10.953 -15.758 1 93.69 364 ASN A N 1
ATOM 2824 C CA . ASN A 1 364 ? 26.062 -9.953 -14.711 1 93.69 364 ASN A CA 1
ATOM 2825 C C . ASN A 1 364 ? 26 -10.578 -13.32 1 93.69 364 ASN A C 1
ATOM 2827 O O . ASN A 1 364 ? 25.422 -10.008 -12.398 1 93.69 364 ASN A O 1
ATOM 2831 N N . GLY A 1 365 ? 26.438 -11.828 -13.312 1 92.94 365 GLY A N 1
ATOM 2832 C CA . GLY A 1 365 ? 26.609 -12.43 -12 1 92.94 365 GLY A CA 1
ATOM 2833 C C . GLY A 1 365 ? 27.906 -12.016 -11.32 1 92.94 365 GLY A C 1
ATOM 2834 O O . GLY A 1 365 ? 28.969 -12.023 -11.945 1 92.94 365 GLY A O 1
ATOM 2835 N N . THR A 1 366 ? 27.859 -11.672 -10.047 1 90.44 366 THR A N 1
ATOM 2836 C CA . THR A 1 366 ? 29.031 -11.133 -9.375 1 90.44 366 THR A CA 1
ATOM 2837 C C . THR A 1 366 ? 29.578 -12.117 -8.344 1 90.44 366 THR A C 1
ATOM 2839 O O . THR A 1 366 ? 30.75 -12.07 -7.988 1 90.44 366 THR A O 1
ATOM 2842 N N . ILE A 1 367 ? 28.781 -13.031 -7.906 1 93.25 367 ILE A N 1
ATOM 2843 C CA . ILE A 1 367 ? 29.203 -14.008 -6.906 1 93.25 367 ILE A CA 1
ATOM 2844 C C . ILE A 1 367 ? 28.938 -15.422 -7.422 1 93.25 367 ILE A C 1
ATOM 2846 O O . ILE A 1 367 ? 28.141 -15.617 -8.344 1 93.25 367 ILE A O 1
ATOM 2850 N N . PRO A 1 368 ? 29.531 -16.391 -6.852 1 93.56 368 PRO A N 1
ATOM 2851 C CA . PRO A 1 368 ? 29.344 -17.766 -7.316 1 93.56 368 PRO A CA 1
ATOM 2852 C C . PRO A 1 368 ? 27.906 -18.266 -7.129 1 93.56 368 PRO A C 1
ATOM 2854 O O . PRO A 1 368 ? 27.422 -19.078 -7.926 1 93.56 368 PRO A O 1
ATOM 2857 N N . GLU A 1 369 ? 27.266 -17.75 -6.145 1 94.12 369 GLU A N 1
ATOM 2858 C CA . GLU A 1 369 ? 25.906 -18.188 -5.867 1 94.12 369 GLU A CA 1
ATOM 2859 C C . GLU A 1 369 ? 24.938 -17.703 -6.945 1 94.12 369 GLU A C 1
ATOM 2861 O O . GLU A 1 369 ? 23.812 -18.203 -7.055 1 94.12 369 GLU A O 1
ATOM 2866 N N . HIS A 1 370 ? 25.484 -16.781 -7.781 1 94.5 370 HIS A N 1
ATOM 2867 C CA . HIS A 1 370 ? 24.641 -16.25 -8.852 1 94.5 370 HIS A CA 1
ATOM 2868 C C . HIS A 1 370 ? 24.641 -17.203 -10.055 1 94.5 370 HIS A C 1
ATOM 2870 O O . HIS A 1 370 ? 23.766 -17.094 -10.922 1 94.5 370 HIS A O 1
ATOM 2876 N N . GLN A 1 371 ? 25.531 -18.078 -10.055 1 95.19 371 GLN A N 1
ATOM 2877 C CA . GLN A 1 371 ? 25.719 -18.875 -11.25 1 95.19 371 GLN A CA 1
ATOM 2878 C C . GLN A 1 371 ? 24.844 -20.125 -11.227 1 95.19 371 GLN A C 1
ATOM 2880 O O . GLN A 1 371 ? 24.516 -20.641 -10.148 1 95.19 371 GLN A O 1
ATOM 2885 N N . VAL A 1 372 ? 24.406 -20.5 -12.359 1 96.75 372 VAL A N 1
ATOM 2886 C CA . VAL A 1 372 ? 23.719 -21.766 -12.555 1 96.75 372 VAL A CA 1
ATOM 2887 C C . VAL A 1 372 ? 24.672 -22.797 -13.141 1 96.75 372 VAL A C 1
ATOM 2889 O O . VAL A 1 372 ? 25.266 -22.578 -14.195 1 96.75 372 VAL A O 1
ATOM 2892 N N . PRO A 1 373 ? 24.859 -23.859 -12.445 1 96 373 PRO A N 1
ATOM 2893 C CA . PRO A 1 373 ? 25.812 -24.875 -12.93 1 96 373 PRO A CA 1
ATOM 2894 C C . PRO A 1 373 ? 25.438 -25.391 -14.32 1 96 373 PRO A C 1
ATOM 2896 O O . PRO A 1 373 ? 24.281 -25.359 -14.711 1 96 373 PRO A O 1
ATOM 2899 N N . GLU A 1 374 ? 26.438 -25.906 -14.984 1 95.56 374 GLU A N 1
ATOM 2900 C CA . GLU A 1 374 ? 26.266 -26.375 -16.359 1 95.56 374 GLU A CA 1
ATOM 2901 C C . GLU A 1 374 ? 25.312 -27.578 -16.422 1 95.56 374 GLU A C 1
ATOM 2903 O O . GLU A 1 374 ? 24.531 -27.688 -17.359 1 95.56 374 GLU A O 1
ATOM 2908 N N . TYR A 1 375 ? 25.406 -28.438 -15.477 1 93.88 375 TYR A N 1
ATOM 2909 C CA . TYR A 1 375 ? 24.547 -29.625 -15.531 1 93.88 375 TYR A CA 1
ATOM 2910 C C . TYR A 1 375 ? 23.078 -29.25 -15.453 1 93.88 375 TYR A C 1
ATOM 2912 O O . TYR A 1 375 ? 22.234 -29.875 -16.094 1 93.88 375 TYR A O 1
ATOM 2920 N N . VAL A 1 376 ? 22.797 -28.234 -14.672 1 95.62 376 VAL A N 1
ATOM 2921 C CA . VAL A 1 376 ? 21.422 -27.75 -14.578 1 95.62 376 VAL A CA 1
ATOM 2922 C C . VAL A 1 376 ? 21.016 -27.109 -15.898 1 95.62 376 VAL A C 1
ATOM 2924 O O . VAL A 1 376 ? 19.891 -27.328 -16.391 1 95.62 376 VAL A O 1
ATOM 2927 N N . ARG A 1 377 ? 21.859 -26.359 -16.516 1 97.38 377 ARG A N 1
ATOM 2928 C CA . ARG A 1 377 ? 21.562 -25.703 -17.797 1 97.38 377 ARG A CA 1
ATOM 2929 C C . ARG A 1 377 ? 21.281 -26.719 -18.891 1 97.38 377 ARG A C 1
ATOM 2931 O O . ARG A 1 377 ? 20.375 -26.547 -19.688 1 97.38 377 ARG A O 1
ATOM 2938 N N . VAL A 1 378 ? 22.031 -27.781 -18.844 1 96.44 378 VAL A N 1
ATOM 2939 C CA . VAL A 1 378 ? 21.844 -28.844 -19.828 1 96.44 378 VAL A CA 1
ATOM 2940 C C . VAL A 1 378 ? 20.5 -29.531 -19.578 1 96.44 378 VAL A C 1
ATOM 2942 O O . VAL A 1 378 ? 19.734 -29.781 -20.516 1 96.44 378 VAL A O 1
ATOM 2945 N N . MET A 1 379 ? 20.188 -29.781 -18.391 1 94.81 379 MET A N 1
ATOM 2946 C CA . MET A 1 379 ? 18.938 -30.422 -18.047 1 94.81 379 MET A CA 1
ATOM 2947 C C . MET A 1 379 ? 17.75 -29.578 -18.469 1 94.81 379 MET A C 1
ATOM 2949 O O . MET A 1 379 ? 16.781 -30.078 -19.031 1 94.81 379 MET A O 1
ATOM 2953 N N . VAL A 1 380 ? 17.828 -28.344 -18.219 1 96.88 380 VAL A N 1
ATOM 2954 C CA . VAL A 1 380 ? 16.766 -27.406 -18.531 1 96.88 380 VAL A CA 1
ATOM 2955 C C . VAL A 1 380 ? 16.578 -27.297 -20.031 1 96.88 380 VAL A C 1
ATOM 2957 O O . VAL A 1 380 ? 15.453 -27.156 -20.516 1 96.88 380 VAL A O 1
ATOM 2960 N N . SER A 1 381 ? 17.625 -27.391 -20.812 1 97.25 381 SER A N 1
ATOM 2961 C CA . SER A 1 381 ? 17.594 -27.219 -22.266 1 97.25 381 SER A CA 1
ATOM 2962 C C . SER A 1 381 ? 16.75 -28.297 -22.938 1 97.25 381 SER A C 1
ATOM 2964 O O . SER A 1 381 ? 16.219 -28.094 -24.031 1 97.25 381 SER A O 1
ATOM 2966 N N . HIS A 1 382 ? 16.656 -29.469 -22.359 1 96.38 382 HIS A N 1
ATOM 2967 C CA . HIS A 1 382 ? 15.852 -30.516 -22.969 1 96.38 382 HIS A CA 1
ATOM 2968 C C . HIS A 1 382 ? 14.734 -30.984 -22.047 1 96.38 382 HIS A C 1
ATOM 2970 O O . HIS A 1 382 ? 14.273 -32.125 -22.125 1 96.38 382 HIS A O 1
ATOM 2976 N N . ALA A 1 383 ? 14.336 -30.109 -21.125 1 96.19 383 ALA A N 1
ATOM 2977 C CA . ALA A 1 383 ? 13.359 -30.438 -20.094 1 96.19 383 ALA A CA 1
ATOM 2978 C C . ALA A 1 383 ? 12.023 -30.844 -20.719 1 96.19 383 ALA A C 1
ATOM 2980 O O . ALA A 1 383 ? 11.281 -31.641 -20.141 1 96.19 383 ALA A O 1
ATOM 2981 N N . ILE A 1 384 ? 11.695 -30.359 -21.875 1 94.56 384 ILE A N 1
ATOM 2982 C CA . ILE A 1 384 ? 10.406 -30.609 -22.5 1 94.56 384 ILE A CA 1
ATOM 2983 C C . ILE A 1 384 ? 10.258 -32.094 -22.828 1 94.56 384 ILE A C 1
ATOM 2985 O O . ILE A 1 384 ? 9.141 -32.594 -22.922 1 94.56 384 ILE A O 1
ATOM 2989 N N . ALA A 1 385 ? 11.359 -32.75 -23 1 93.56 385 ALA A N 1
ATOM 2990 C CA . ALA A 1 385 ? 11.336 -34.156 -23.406 1 93.56 385 ALA A CA 1
ATOM 2991 C C . ALA A 1 385 ? 11.625 -35.094 -22.219 1 93.56 385 ALA A C 1
ATOM 2993 O O . ALA A 1 385 ? 11.625 -36.312 -22.359 1 93.56 385 ALA A O 1
ATOM 2994 N N . LEU A 1 386 ? 11.867 -34.5 -21.062 1 90.19 386 LEU A N 1
ATOM 2995 C CA . LEU A 1 386 ? 12.266 -35.312 -19.906 1 90.19 386 LEU A CA 1
ATOM 2996 C C . LEU A 1 386 ? 11.039 -35.875 -19.188 1 90.19 386 LEU A C 1
ATOM 2998 O O . LEU A 1 386 ? 10.023 -35.188 -19.078 1 90.19 386 LEU A O 1
ATOM 3002 N N . GLN A 1 387 ? 11.062 -37.062 -18.797 1 81 387 GLN A N 1
ATOM 3003 C CA . GLN A 1 387 ? 9.992 -37.656 -18.016 1 81 387 GLN A CA 1
ATOM 3004 C C . GLN A 1 387 ? 10.516 -38.219 -16.688 1 81 387 GLN A C 1
ATOM 3006 O O . GLN A 1 387 ? 9.734 -38.625 -15.836 1 81 387 GLN A O 1
ATOM 3011 N N . GLY A 1 388 ? 11.867 -38.219 -16.484 1 73.31 388 GLY A N 1
ATOM 3012 C CA . GLY A 1 388 ? 12.453 -38.656 -15.227 1 73.31 388 GLY A CA 1
ATOM 3013 C C . GLY A 1 388 ? 12.812 -40.125 -15.211 1 73.31 388 GLY A C 1
ATOM 3014 O O . GLY A 1 388 ? 13.328 -40.625 -14.211 1 73.31 388 GLY A O 1
ATOM 3015 N N . PHE A 1 389 ? 12.414 -40.875 -16.203 1 70.69 389 PHE A N 1
ATOM 3016 C CA . PHE A 1 389 ? 12.812 -42.281 -16.312 1 70.69 389 PHE A CA 1
ATOM 3017 C C . PHE A 1 389 ? 13.07 -42.656 -17.766 1 70.69 389 PHE A C 1
ATOM 3019 O O . PHE A 1 389 ? 12.57 -42 -18.688 1 70.69 389 PHE A O 1
ATOM 3026 N N . SER A 1 390 ? 14.031 -43.594 -17.828 1 64.31 390 SER A N 1
ATOM 3027 C CA . SER A 1 390 ? 14.43 -44 -19.172 1 64.31 390 SER A CA 1
ATOM 3028 C C . SER A 1 390 ? 13.281 -44.719 -19.906 1 64.31 390 SER A C 1
ATOM 3030 O O . SER A 1 390 ? 12.5 -45.438 -19.281 1 64.31 390 SER A O 1
ATOM 3032 N N . ALA A 1 391 ? 12.961 -44.219 -21.094 1 59.41 391 ALA A N 1
ATOM 3033 C CA . ALA A 1 391 ? 11.938 -44.844 -21.922 1 59.41 391 ALA A CA 1
ATOM 3034 C C . ALA A 1 391 ? 12.195 -46.344 -22.078 1 59.41 391 ALA A C 1
ATOM 3036 O O . ALA A 1 391 ? 13.344 -46.781 -22.062 1 59.41 391 ALA A O 1
ATOM 3037 N N . ASN A 1 392 ? 11.383 -47.156 -21.656 1 52.91 392 ASN A N 1
ATOM 3038 C CA . ASN A 1 392 ? 11.508 -48.594 -21.781 1 52.91 392 ASN A CA 1
ATOM 3039 C C . ASN A 1 392 ? 12.422 -49 -22.938 1 52.91 392 ASN A C 1
ATOM 3041 O O . ASN A 1 392 ? 12.664 -48.188 -23.844 1 52.91 392 ASN A O 1
ATOM 3045 N N . SER A 1 393 ? 12.789 -50.281 -22.875 1 47.88 393 SER A N 1
ATOM 3046 C CA . SER A 1 393 ? 13.664 -51.312 -23.453 1 47.88 393 SER A CA 1
ATOM 3047 C C . SER A 1 393 ? 13.57 -51.312 -24.984 1 47.88 393 SER A C 1
ATOM 3049 O O . SER A 1 393 ? 14.281 -52.031 -25.656 1 47.88 393 SER A O 1
ATOM 3051 N N . SER A 1 394 ? 12.5 -50.812 -25.469 1 46.03 394 SER A N 1
ATOM 3052 C CA . SER A 1 394 ? 12.57 -51.188 -26.875 1 46.03 394 SER A CA 1
ATOM 3053 C C . SER A 1 394 ? 13.734 -50.469 -27.578 1 46.03 394 SER A C 1
ATOM 3055 O O . SER A 1 394 ? 14.094 -50.844 -28.703 1 46.03 394 SER A O 1
ATOM 3057 N N . PHE A 1 395 ? 14.102 -49.344 -27.047 1 47.44 395 PHE A N 1
ATOM 3058 C CA . PHE A 1 395 ? 15.18 -48.719 -27.812 1 47.44 395 PHE A CA 1
ATOM 3059 C C . PHE A 1 395 ? 16.547 -49.094 -27.25 1 47.44 395 PHE A C 1
ATOM 3061 O O . PHE A 1 395 ? 17.578 -48.625 -27.719 1 47.44 395 PHE A O 1
ATOM 3068 N N . ASN A 1 396 ? 16.594 -50.219 -26.688 1 46.72 396 ASN A N 1
ATOM 3069 C CA . ASN A 1 396 ? 17.875 -50.719 -26.203 1 46.72 396 ASN A CA 1
ATOM 3070 C C . ASN A 1 396 ? 18.75 -49.594 -25.672 1 46.72 396 ASN A C 1
ATOM 3072 O O . ASN A 1 396 ? 19.969 -49.75 -25.562 1 46.72 396 ASN A O 1
ATOM 3076 N N . THR A 1 397 ? 18.328 -48.312 -25.719 1 54.44 397 THR A N 1
ATOM 3077 C CA . THR A 1 397 ? 19.281 -47.312 -25.25 1 54.44 397 THR A CA 1
ATOM 3078 C C . THR A 1 397 ? 18.797 -46.688 -23.953 1 54.44 397 THR A C 1
ATOM 3080 O O . THR A 1 397 ? 17.672 -46.188 -23.859 1 54.44 397 THR A O 1
ATOM 3083 N N . SER A 1 398 ? 19.531 -46.781 -22.812 1 61.5 398 SER A N 1
ATOM 3084 C CA . SER A 1 398 ? 19.281 -46.438 -21.422 1 61.5 398 SER A CA 1
ATOM 3085 C C . SER A 1 398 ? 19.188 -44.906 -21.25 1 61.5 398 SER A C 1
ATOM 3087 O O . SER A 1 398 ? 18.703 -44.438 -20.234 1 61.5 398 SER A O 1
ATOM 3089 N N . ASP A 1 399 ? 19.484 -44.062 -22.281 1 77.44 399 ASP A N 1
ATOM 3090 C CA . ASP A 1 399 ? 19.531 -42.625 -21.984 1 77.44 399 ASP A CA 1
ATOM 3091 C C . ASP A 1 399 ? 18.516 -41.875 -22.812 1 77.44 399 ASP A C 1
ATOM 3093 O O . ASP A 1 399 ? 18.562 -40.625 -22.891 1 77.44 399 ASP A O 1
ATOM 3097 N N . LEU A 1 400 ? 17.562 -42.688 -23.422 1 84.5 400 LEU A N 1
ATOM 3098 C CA . LEU A 1 400 ? 16.547 -42 -24.234 1 84.5 400 LEU A CA 1
ATOM 3099 C C . LEU A 1 400 ? 15.297 -41.719 -23.406 1 84.5 400 LEU A C 1
ATOM 3101 O O . LEU A 1 400 ? 14.828 -42.594 -22.656 1 84.5 400 LEU A O 1
ATOM 3105 N N . GLN A 1 401 ? 14.906 -40.469 -23.438 1 87.25 401 GLN A N 1
ATOM 3106 C CA . GLN A 1 401 ? 13.656 -40.094 -22.797 1 87.25 401 GLN A CA 1
ATOM 3107 C C . GLN A 1 401 ? 12.719 -39.406 -23.797 1 87.25 401 GLN A C 1
ATOM 3109 O O . GLN A 1 401 ? 13.172 -38.781 -24.766 1 87.25 401 GLN A O 1
ATOM 3114 N N . TYR A 1 402 ? 11.438 -39.594 -23.641 1 86.25 402 TYR A N 1
ATOM 3115 C CA . TYR A 1 402 ? 10.477 -38.906 -24.5 1 86.25 402 TYR A CA 1
ATOM 3116 C C . TYR A 1 402 ? 9.18 -38.625 -23.75 1 86.25 402 TYR A C 1
ATOM 3118 O O . TYR A 1 402 ? 8.867 -39.281 -22.766 1 86.25 402 TYR A O 1
ATOM 3126 N N . LEU A 1 403 ? 8.547 -37.656 -24.172 1 84.06 403 LEU A N 1
ATOM 3127 C CA . LEU A 1 403 ? 7.238 -37.281 -23.641 1 84.06 403 LEU A CA 1
ATOM 3128 C C . LEU A 1 403 ? 6.266 -36.969 -24.781 1 84.06 403 LEU A C 1
ATOM 3130 O O . LEU A 1 403 ? 6.633 -36.312 -25.75 1 84.06 403 LEU A O 1
ATOM 3134 N N . VAL A 1 404 ? 5.07 -37.531 -24.641 1 78.81 404 VAL A N 1
ATOM 3135 C CA . VAL A 1 404 ? 4.039 -37.312 -25.641 1 78.81 404 VAL A CA 1
ATOM 3136 C C . VAL A 1 404 ? 3.066 -36.25 -25.188 1 78.81 404 VAL A C 1
ATOM 3138 O O . VAL A 1 404 ? 2.545 -36.281 -24.078 1 78.81 404 VAL A O 1
ATOM 3141 N N . TYR A 1 405 ? 2.924 -35.281 -26 1 81 405 TYR A N 1
ATOM 3142 C CA . TYR A 1 405 ? 1.955 -34.219 -25.75 1 81 405 TYR A CA 1
ATOM 3143 C C . TYR A 1 405 ? 0.738 -34.375 -26.656 1 81 405 TYR A C 1
ATOM 3145 O O . TYR A 1 405 ? 0.857 -34.312 -27.875 1 81 405 TYR A O 1
ATOM 3153 N N . PRO A 1 406 ? -0.333 -34.531 -26.031 1 75.06 406 PRO A N 1
ATOM 3154 C CA . PRO A 1 406 ? -1.537 -34.75 -26.844 1 75.06 406 PRO A CA 1
ATOM 3155 C C . PRO A 1 406 ? -1.971 -33.469 -27.578 1 75.06 406 PRO A C 1
ATOM 3157 O O . PRO A 1 406 ? -1.372 -32.406 -27.406 1 75.06 406 PRO A O 1
ATOM 3160 N N . ALA A 1 407 ? -2.91 -33.625 -28.484 1 67.88 407 ALA A N 1
ATOM 3161 C CA . ALA A 1 407 ? -3.383 -32.562 -29.359 1 67.88 407 ALA A CA 1
ATOM 3162 C C . ALA A 1 407 ? -3.869 -31.359 -28.547 1 67.88 407 ALA A C 1
ATOM 3164 O O . ALA A 1 407 ? -3.77 -30.219 -29 1 67.88 407 ALA A O 1
ATOM 3165 N N . GLN A 1 408 ? -4.176 -31.688 -27.344 1 64.06 408 GLN A N 1
ATOM 3166 C CA . GLN A 1 408 ? -4.805 -30.641 -26.531 1 64.06 408 GLN A CA 1
ATOM 3167 C C . GLN A 1 408 ? -3.779 -29.922 -25.672 1 64.06 408 GLN A C 1
ATOM 3169 O O . GLN A 1 408 ? -4.109 -28.938 -25 1 64.06 408 GLN A O 1
ATOM 3174 N N . SER A 1 409 ? -2.586 -30.328 -25.812 1 73.88 409 SER A N 1
ATOM 3175 C CA . SER A 1 409 ? -1.527 -29.688 -25.031 1 73.88 409 SER A CA 1
ATOM 3176 C C . SER A 1 409 ? -1.06 -28.391 -25.703 1 73.88 409 SER A C 1
ATOM 3178 O O . SER A 1 409 ? -1.056 -28.297 -26.938 1 73.88 409 SER A O 1
ATOM 3180 N N . PRO A 1 410 ? -0.853 -27.375 -24.797 1 73.56 410 PRO A N 1
ATOM 3181 C CA . PRO A 1 410 ? -0.31 -26.141 -25.375 1 73.56 410 PRO A CA 1
ATOM 3182 C C . PRO A 1 410 ? 1.01 -26.359 -26.109 1 73.56 410 PRO A C 1
ATOM 3184 O O . PRO A 1 410 ? 1.443 -25.484 -26.875 1 73.56 410 PRO A O 1
ATOM 3187 N N . PHE A 1 411 ? 1.502 -27.516 -25.984 1 77.12 411 PHE A N 1
ATOM 3188 C CA . PHE A 1 411 ? 2.797 -27.766 -26.609 1 77.12 411 PHE A CA 1
ATOM 3189 C C . PHE A 1 411 ? 2.629 -28.531 -27.922 1 77.12 411 PHE A C 1
ATOM 3191 O O . PHE A 1 411 ? 3.615 -28.891 -28.562 1 77.12 411 PHE A O 1
ATOM 3198 N N . ARG A 1 412 ? 1.322 -28.781 -28.219 1 71.38 412 ARG A N 1
ATOM 3199 C CA . ARG A 1 412 ? 1.065 -29.516 -29.453 1 71.38 412 ARG A CA 1
ATOM 3200 C C . ARG A 1 412 ? 0.479 -28.594 -30.516 1 71.38 412 ARG A C 1
ATOM 3202 O O . ARG A 1 412 ? -0.098 -29.062 -31.5 1 71.38 412 ARG A O 1
ATOM 3209 N N . THR A 1 413 ? 0.842 -27.453 -30.781 1 65.25 413 THR A N 1
ATOM 3210 C CA . THR A 1 413 ? 0.293 -26.672 -31.891 1 65.25 413 THR A CA 1
ATOM 3211 C C . THR A 1 413 ? 0.932 -27.094 -33.219 1 65.25 413 THR A C 1
ATOM 3213 O O . THR A 1 413 ? 2.158 -27.172 -33.312 1 65.25 413 THR A O 1
ATOM 3216 N N . PRO A 1 414 ? -0.116 -27.672 -34.031 1 72.31 414 PRO A N 1
ATOM 3217 C CA . PRO A 1 414 ? 0.48 -28 -35.344 1 72.31 414 PRO A CA 1
ATOM 3218 C C . PRO A 1 414 ? 1.323 -26.875 -35.906 1 72.31 414 PRO A C 1
ATOM 3220 O O . PRO A 1 414 ? 0.821 -25.766 -36.125 1 72.31 414 PRO A O 1
ATOM 3223 N N . LEU A 1 415 ? 2.543 -27.156 -36.094 1 79.81 415 LEU A N 1
ATOM 3224 C CA . LEU A 1 415 ? 3.461 -26.125 -36.562 1 79.81 415 LEU A CA 1
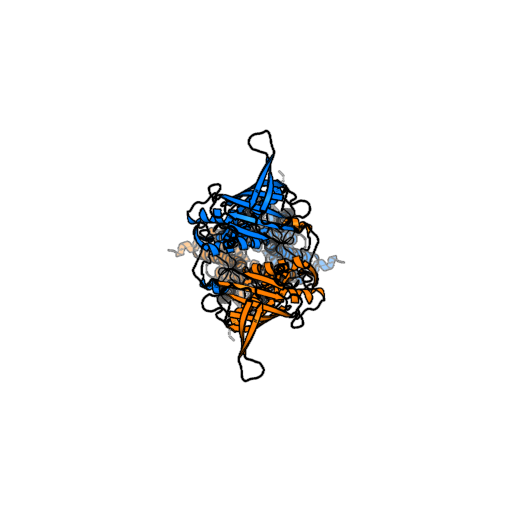ATOM 3225 C C . LEU A 1 415 ? 3.721 -26.234 -38.062 1 79.81 415 LEU A C 1
ATOM 3227 O O . LEU A 1 415 ? 4.246 -25.312 -38.688 1 79.81 415 LEU A O 1
ATOM 3231 N N . GLN A 1 416 ? 3.232 -27.297 -38.719 1 80.94 416 GLN A N 1
ATOM 3232 C CA . GLN A 1 416 ? 3.309 -27.516 -40.156 1 80.94 416 GLN A CA 1
ATOM 3233 C C . GLN A 1 416 ? 4.699 -27.188 -40.688 1 80.94 416 GLN A C 1
ATOM 3235 O O . GLN A 1 416 ? 4.828 -26.5 -41.719 1 80.94 416 GLN A O 1
ATOM 3240 N N . GLY A 1 417 ? 5.688 -27.484 -39.906 1 85.19 417 GLY A N 1
ATOM 3241 C CA . GLY A 1 417 ? 7.055 -27.344 -40.375 1 85.19 417 GLY A CA 1
ATOM 3242 C C . GLY A 1 417 ? 7.645 -25.969 -40.094 1 85.19 417 GLY A C 1
ATOM 3243 O O . GLY A 1 417 ? 8.773 -25.672 -40.5 1 85.19 417 GLY A O 1
ATOM 3244 N N . THR A 1 418 ? 6.938 -25.125 -39.469 1 89.19 418 THR A N 1
ATOM 3245 C CA . THR A 1 418 ? 7.445 -23.797 -39.156 1 89.19 418 THR A CA 1
ATOM 3246 C C . THR A 1 418 ? 8.508 -23.875 -38.062 1 89.19 418 THR A C 1
ATOM 3248 O O . THR A 1 418 ? 8.18 -24.109 -36.875 1 89.19 418 THR A O 1
ATOM 3251 N N . VAL A 1 419 ? 9.688 -23.547 -38.406 1 92.31 419 VAL A N 1
ATOM 3252 C CA . VAL A 1 419 ? 10.836 -23.703 -37.531 1 92.31 419 VAL A CA 1
ATOM 3253 C C . VAL A 1 419 ? 10.789 -22.672 -36.406 1 92.31 419 VAL A C 1
ATOM 3255 O O . VAL A 1 419 ? 11.102 -22.969 -35.25 1 92.31 419 VAL A O 1
ATOM 3258 N N . GLN A 1 420 ? 10.359 -21.469 -36.719 1 90.88 420 GLN A N 1
ATOM 3259 C CA . GLN A 1 420 ? 10.344 -20.391 -35.75 1 90.88 420 GLN A CA 1
ATOM 3260 C C . GLN A 1 420 ? 9.375 -20.688 -34.594 1 90.88 420 GLN A C 1
ATOM 3262 O O . GLN A 1 420 ? 9.656 -20.375 -33.438 1 90.88 420 GLN A O 1
ATOM 3267 N N . ALA A 1 421 ? 8.312 -21.297 -34.906 1 88.94 421 ALA A N 1
ATOM 3268 C CA . ALA A 1 421 ? 7.289 -21.578 -33.906 1 88.94 421 ALA A CA 1
ATOM 3269 C C . ALA A 1 421 ? 7.777 -22.641 -32.906 1 88.94 421 ALA A C 1
ATOM 3271 O O . ALA A 1 421 ? 7.574 -22.5 -31.688 1 88.94 421 ALA A O 1
ATOM 3272 N N . ILE A 1 422 ? 8.391 -23.672 -33.406 1 92.19 422 ILE A N 1
ATOM 3273 C CA . ILE A 1 422 ? 8.867 -24.719 -32.5 1 92.19 422 ILE A CA 1
ATOM 3274 C C . ILE A 1 422 ? 10.055 -24.203 -31.688 1 92.19 422 ILE A C 1
ATOM 3276 O O . ILE A 1 422 ? 10.227 -24.562 -30.531 1 92.19 422 ILE A O 1
ATOM 3280 N N . GLU A 1 423 ? 10.859 -23.359 -32.344 1 95.12 423 GLU A N 1
ATOM 3281 C CA . GLU A 1 423 ? 11.969 -22.734 -31.609 1 95.12 423 GLU A CA 1
ATOM 3282 C C . GLU A 1 423 ? 11.477 -21.922 -30.422 1 95.12 423 GLU A C 1
ATOM 3284 O O . GLU A 1 423 ? 12.047 -22 -29.328 1 95.12 423 GLU A O 1
ATOM 3289 N N . LEU A 1 424 ? 10.477 -21.219 -30.656 1 92.31 424 LEU A N 1
ATOM 3290 C CA . LEU A 1 424 ? 9.922 -20.406 -29.578 1 92.31 424 LEU A CA 1
ATOM 3291 C C . LEU A 1 424 ? 9.32 -21.297 -28.5 1 92.31 424 LEU A C 1
ATOM 3293 O O . LEU A 1 424 ? 9.469 -21 -27.297 1 92.31 424 LEU A O 1
ATOM 3297 N N . THR A 1 425 ? 8.664 -22.344 -28.844 1 90.94 425 THR A N 1
ATOM 3298 C CA . THR A 1 425 ? 8.031 -23.234 -27.875 1 90.94 425 THR A CA 1
ATOM 3299 C C . THR A 1 425 ? 9.07 -23.875 -26.969 1 90.94 425 THR A C 1
ATOM 3301 O O . THR A 1 425 ? 8.922 -23.891 -25.75 1 90.94 425 THR A O 1
ATOM 3304 N N . VAL A 1 426 ? 10.102 -24.359 -27.562 1 94.81 426 VAL A N 1
ATOM 3305 C CA . VAL A 1 426 ? 11.125 -25.062 -26.797 1 94.81 426 VAL A CA 1
ATOM 3306 C C . VAL A 1 426 ? 11.906 -24.062 -25.953 1 94.81 426 VAL A C 1
ATOM 3308 O O . VAL A 1 426 ? 12.219 -24.344 -24.781 1 94.81 426 VAL A O 1
ATOM 3311 N N . SER A 1 427 ? 12.172 -22.906 -26.5 1 95.94 427 SER A N 1
ATOM 3312 C CA . SER A 1 427 ? 12.875 -21.875 -25.75 1 95.94 427 SER A CA 1
ATOM 3313 C C . SER A 1 427 ? 12.047 -21.406 -24.547 1 95.94 427 SER A C 1
ATOM 3315 O O . SER A 1 427 ? 12.578 -21.266 -23.438 1 95.94 427 SER A O 1
ATOM 3317 N N . ARG A 1 428 ? 10.82 -21.172 -24.828 1 94.62 428 ARG A N 1
ATOM 3318 C CA . ARG A 1 428 ? 9.945 -20.719 -23.75 1 94.62 428 ARG A CA 1
ATOM 3319 C C . ARG A 1 428 ? 9.812 -21.781 -22.656 1 94.62 428 ARG A C 1
ATOM 3321 O O . ARG A 1 428 ? 9.734 -21.453 -21.469 1 94.62 428 ARG A O 1
ATOM 3328 N N . PHE A 1 429 ? 9.711 -23 -23.047 1 94.75 429 PHE A N 1
ATOM 3329 C CA . PHE A 1 429 ? 9.633 -24.094 -22.078 1 94.75 429 PHE A CA 1
ATOM 3330 C C . PHE A 1 429 ? 10.875 -24.109 -21.203 1 94.75 429 PHE A C 1
ATOM 3332 O O . PHE A 1 429 ? 10.766 -24.219 -19.969 1 94.75 429 PHE A O 1
ATOM 3339 N N . ALA A 1 430 ? 11.977 -24.031 -21.812 1 97.38 430 ALA A N 1
ATOM 3340 C CA . ALA A 1 430 ? 13.227 -24.047 -21.062 1 97.38 430 ALA A CA 1
ATOM 3341 C C . ALA A 1 430 ? 13.344 -22.828 -20.156 1 97.38 430 ALA A C 1
ATOM 3343 O O . ALA A 1 430 ? 13.734 -22.938 -18.984 1 97.38 430 ALA A O 1
ATOM 3344 N N . ALA A 1 431 ? 13.023 -21.719 -20.688 1 97.12 431 ALA A N 1
ATOM 3345 C CA . ALA A 1 431 ? 13.039 -20.5 -19.875 1 97.12 431 ALA A CA 1
ATOM 3346 C C . ALA A 1 431 ? 12.062 -20.609 -18.703 1 97.12 431 ALA A C 1
ATOM 3348 O O . ALA A 1 431 ? 12.336 -20.125 -17.609 1 97.12 431 ALA A O 1
ATOM 3349 N N . GLY A 1 432 ? 10.961 -21.188 -19 1 95.88 432 GLY A N 1
ATOM 3350 C CA . GLY A 1 432 ? 9.969 -21.406 -17.953 1 95.88 432 GLY A CA 1
ATOM 3351 C C . GLY A 1 432 ? 10.477 -22.25 -16.812 1 95.88 432 GLY A C 1
ATOM 3352 O O . GLY A 1 432 ? 10.156 -22 -15.656 1 95.88 432 GLY A O 1
ATOM 3353 N N . VAL A 1 433 ? 11.258 -23.234 -17.141 1 96.56 433 VAL A N 1
ATOM 3354 C CA . VAL A 1 433 ? 11.844 -24.078 -16.109 1 96.56 433 VAL A CA 1
ATOM 3355 C C . VAL A 1 433 ? 12.711 -23.234 -15.18 1 96.56 433 VAL A C 1
ATOM 3357 O O . VAL A 1 433 ? 12.617 -23.344 -13.953 1 96.56 433 VAL A O 1
ATOM 3360 N N . ILE A 1 434 ? 13.484 -22.406 -15.758 1 97.12 434 ILE A N 1
ATOM 3361 C CA . ILE A 1 434 ? 14.367 -21.547 -14.969 1 97.12 434 ILE A CA 1
ATOM 3362 C C . ILE A 1 434 ? 13.539 -20.625 -14.094 1 97.12 434 ILE A C 1
ATOM 3364 O O . ILE A 1 434 ? 13.844 -20.438 -12.914 1 97.12 434 ILE A O 1
ATOM 3368 N N . ALA A 1 435 ? 12.539 -20.062 -14.672 1 94.81 435 ALA A N 1
ATOM 3369 C CA . ALA A 1 435 ? 11.672 -19.141 -13.938 1 94.81 435 ALA A CA 1
ATOM 3370 C C . ALA A 1 435 ? 11.008 -19.844 -12.758 1 94.81 435 ALA A C 1
ATOM 3372 O O . ALA A 1 435 ? 10.969 -19.312 -11.648 1 94.81 435 ALA A O 1
ATOM 3373 N N . MET A 1 436 ? 10.531 -21 -13.008 1 92.69 436 MET A N 1
ATOM 3374 C CA . MET A 1 436 ? 9.867 -21.75 -11.945 1 92.69 436 MET A CA 1
ATOM 3375 C C . MET A 1 436 ? 10.875 -22.188 -10.891 1 92.69 436 MET A C 1
ATOM 3377 O O . MET A 1 436 ? 10.555 -22.219 -9.695 1 92.69 436 MET A O 1
ATOM 3381 N N . MET A 1 437 ? 12.031 -22.594 -11.258 1 93.5 437 MET A N 1
ATOM 3382 C CA . MET A 1 437 ? 13.078 -22.938 -10.305 1 93.5 437 MET A CA 1
ATOM 3383 C C . MET A 1 437 ? 13.359 -21.766 -9.359 1 93.5 437 MET A C 1
ATOM 3385 O O . MET A 1 437 ? 13.477 -21.969 -8.148 1 93.5 437 MET A O 1
ATOM 3389 N N . ALA A 1 438 ? 13.422 -20.641 -9.953 1 93.25 438 ALA A N 1
ATOM 3390 C CA . ALA A 1 438 ? 13.727 -19.453 -9.164 1 93.25 438 ALA A CA 1
ATOM 3391 C C . ALA A 1 438 ? 12.617 -19.172 -8.148 1 93.25 438 ALA A C 1
ATOM 3393 O O . ALA A 1 438 ? 12.875 -18.609 -7.086 1 93.25 438 ALA A O 1
ATOM 3394 N N . LYS A 1 439 ? 11.453 -19.516 -8.469 1 87.12 439 LYS A N 1
ATOM 3395 C CA . LYS A 1 439 ? 10.312 -19.234 -7.598 1 87.12 439 LYS A CA 1
ATOM 3396 C C . LYS A 1 439 ? 10.148 -20.328 -6.547 1 87.12 439 LYS A C 1
ATOM 3398 O O . LYS A 1 439 ? 9.773 -20.047 -5.406 1 87.12 439 LYS A O 1
ATOM 3403 N N . VAL A 1 440 ? 10.469 -21.562 -6.902 1 85.56 440 VAL A N 1
ATOM 3404 C CA . VAL A 1 440 ? 10.102 -22.688 -6.062 1 85.56 440 VAL A CA 1
ATOM 3405 C C . VAL A 1 440 ? 11.297 -23.125 -5.215 1 85.56 440 VAL A C 1
ATOM 3407 O O . VAL A 1 440 ? 11.133 -23.562 -4.074 1 85.56 440 VAL A O 1
ATOM 3410 N N . ASN A 1 441 ? 12.453 -23.031 -5.754 1 88.25 441 ASN A N 1
ATOM 3411 C CA . ASN A 1 441 ? 13.633 -23.469 -5.016 1 88.25 441 ASN A CA 1
ATOM 3412 C C . ASN A 1 441 ? 13.789 -22.703 -3.703 1 88.25 441 ASN A C 1
ATOM 3414 O O . ASN A 1 441 ? 13.25 -21.609 -3.553 1 88.25 441 ASN A O 1
ATOM 3418 N N . ASP A 1 442 ? 14.531 -23.328 -2.869 1 87.12 442 ASP A N 1
ATOM 3419 C CA . ASP A 1 442 ? 14.844 -22.672 -1.61 1 87.12 442 ASP A CA 1
ATOM 3420 C C . ASP A 1 442 ? 15.672 -21.406 -1.85 1 87.12 442 ASP A C 1
ATOM 3422 O O . ASP A 1 442 ? 16.5 -21.359 -2.766 1 87.12 442 ASP A O 1
ATOM 3426 N N . ALA A 1 443 ? 15.398 -20.5 -1.013 1 89.81 443 ALA A N 1
ATOM 3427 C CA . ALA A 1 443 ? 16.156 -19.266 -1.12 1 89.81 443 ALA A CA 1
ATOM 3428 C C . ALA A 1 443 ? 17.438 -19.328 -0.286 1 89.81 443 ALA A C 1
ATOM 3430 O O . ALA A 1 443 ? 17.484 -20.047 0.714 1 89.81 443 ALA A O 1
ATOM 3431 N N . ILE A 1 444 ? 18.438 -18.672 -0.762 1 93.25 444 ILE A N 1
ATOM 3432 C CA . ILE A 1 444 ? 19.688 -18.516 -0.003 1 93.25 444 ILE A CA 1
ATOM 3433 C C . ILE A 1 444 ? 19.906 -17.047 0.308 1 93.25 444 ILE A C 1
ATOM 3435 O O . ILE A 1 444 ? 19.531 -16.172 -0.476 1 93.25 444 ILE A O 1
ATOM 3439 N N . VAL A 1 445 ? 20.469 -16.859 1.479 1 92.69 445 VAL A N 1
ATOM 3440 C CA . VAL A 1 445 ? 20.734 -15.5 1.916 1 92.69 445 VAL A CA 1
ATOM 3441 C C . VAL A 1 445 ? 22.188 -15.133 1.616 1 92.69 445 VAL A C 1
ATOM 3443 O O . VAL A 1 445 ? 23.109 -15.859 2.002 1 92.69 445 VAL A O 1
ATOM 3446 N N . VAL A 1 446 ? 22.359 -14.125 0.855 1 93.31 446 VAL A N 1
ATOM 3447 C CA . VAL A 1 446 ? 23.703 -13.664 0.508 1 93.31 446 VAL A CA 1
ATOM 3448 C C . VAL A 1 446 ? 23.844 -12.188 0.86 1 93.31 446 VAL A C 1
ATOM 3450 O O . VAL A 1 446 ? 22.859 -11.523 1.197 1 93.31 446 VAL A O 1
ATOM 3453 N N . ASP A 1 447 ? 25.047 -11.734 0.73 1 89.81 447 ASP A N 1
ATOM 3454 C CA . ASP A 1 447 ? 25.312 -10.312 0.976 1 89.81 447 ASP A CA 1
ATOM 3455 C C . ASP A 1 447 ? 25 -9.477 -0.261 1 89.81 447 ASP A C 1
ATOM 3457 O O . ASP A 1 447 ? 25.359 -9.852 -1.379 1 89.81 447 ASP A O 1
ATOM 3461 N N . GLY A 1 448 ? 24.203 -8.445 -0.084 1 88.19 448 GLY A N 1
ATOM 3462 C CA . GLY A 1 448 ? 23.859 -7.52 -1.152 1 88.19 448 GLY A CA 1
ATOM 3463 C C . GLY A 1 448 ? 23.156 -6.27 -0.656 1 88.19 448 GLY A C 1
ATOM 3464 O O . GLY A 1 448 ? 23.469 -5.75 0.413 1 88.19 448 GLY A O 1
ATOM 3465 N N . LEU A 1 449 ? 22.406 -5.707 -1.514 1 86 449 LEU A N 1
ATOM 3466 C CA . LEU A 1 449 ? 21.609 -4.531 -1.16 1 86 449 LEU A CA 1
ATOM 3467 C C . LEU A 1 449 ? 20.141 -4.883 -1.037 1 86 449 LEU A C 1
ATOM 3469 O O . LEU A 1 449 ? 19.422 -4.93 -2.041 1 86 449 LEU A O 1
ATOM 3473 N N . PRO A 1 450 ? 19.719 -5.141 0.169 1 85.81 450 PRO A N 1
ATOM 3474 C CA . PRO A 1 450 ? 18.312 -5.512 0.335 1 85.81 450 PRO A CA 1
ATOM 3475 C C . PRO A 1 450 ? 17.359 -4.387 -0.059 1 85.81 450 PRO A C 1
ATOM 3477 O O . PRO A 1 450 ? 17.594 -3.223 0.261 1 85.81 450 PRO A O 1
ATOM 3480 N N . PRO A 1 451 ? 16.344 -4.754 -0.808 1 85.44 451 PRO A N 1
ATOM 3481 C CA . PRO A 1 451 ? 15.336 -3.748 -1.156 1 85.44 451 PRO A CA 1
ATOM 3482 C C . PRO A 1 451 ? 14.477 -3.334 0.036 1 85.44 451 PRO A C 1
ATOM 3484 O O . PRO A 1 451 ? 14.07 -4.184 0.832 1 85.44 451 PRO A O 1
ATOM 3487 N N . THR A 1 452 ? 14.383 -2.109 0.245 1 79.5 452 THR A N 1
ATOM 3488 C CA . THR A 1 452 ? 13.523 -1.58 1.301 1 79.5 452 THR A CA 1
ATOM 3489 C C . THR A 1 452 ? 12.406 -0.726 0.712 1 79.5 452 THR A C 1
ATOM 3491 O O . THR A 1 452 ? 12.539 -0.19 -0.39 1 79.5 452 THR A O 1
ATOM 3494 N N . LYS A 1 453 ? 11.289 -0.749 1.499 1 74.88 453 LYS A N 1
ATOM 3495 C CA . LYS A 1 453 ? 10.164 0.057 1.048 1 74.88 453 LYS A CA 1
ATOM 3496 C C . LYS A 1 453 ? 10.492 1.545 1.095 1 74.88 453 LYS A C 1
ATOM 3498 O O . LYS A 1 453 ? 11.102 2.021 2.055 1 74.88 453 LYS A O 1
ATOM 3503 N N . GLY A 1 454 ? 10.367 2.141 -0.042 1 76.56 454 GLY A N 1
ATOM 3504 C CA . GLY A 1 454 ? 10.531 3.584 -0.086 1 76.56 454 GLY A CA 1
ATOM 3505 C C . GLY A 1 454 ? 9.219 4.34 -0.051 1 76.56 454 GLY A C 1
ATOM 3506 O O . GLY A 1 454 ? 8.148 3.736 -0.139 1 76.56 454 GLY A O 1
ATOM 3507 N N . TRP A 1 455 ? 9.375 5.664 0.252 1 80.5 455 TRP A N 1
ATOM 3508 C CA . TRP A 1 455 ? 8.211 6.535 0.296 1 80.5 455 TRP A CA 1
ATOM 3509 C C . TRP A 1 455 ? 8.266 7.574 -0.816 1 80.5 455 TRP A C 1
ATOM 3511 O O . TRP A 1 455 ? 9.344 8.008 -1.221 1 80.5 455 TRP A O 1
ATOM 3521 N N . SER A 1 456 ? 7.105 7.766 -1.367 1 83.12 456 SER A N 1
ATOM 3522 C CA . SER A 1 456 ? 7.016 8.789 -2.398 1 83.12 456 SER A CA 1
ATOM 3523 C C . SER A 1 456 ? 5.953 9.828 -2.055 1 83.12 456 SER A C 1
ATOM 3525 O O . SER A 1 456 ? 4.918 9.5 -1.474 1 83.12 456 SER A O 1
ATOM 3527 N N . LEU A 1 457 ? 6.297 11.047 -2.361 1 85.94 457 LEU A N 1
ATOM 3528 C CA . LEU A 1 457 ? 5.344 12.133 -2.193 1 85.94 457 LEU A CA 1
ATOM 3529 C C . LEU A 1 457 ? 4.457 12.281 -3.428 1 85.94 457 LEU A C 1
ATOM 3531 O O . LEU A 1 457 ? 4.953 12.555 -4.523 1 85.94 457 LEU A O 1
ATOM 3535 N N . ASN A 1 458 ? 3.193 12.023 -3.221 1 81.56 458 ASN A N 1
ATOM 3536 C CA . ASN A 1 458 ? 2.242 12.125 -4.324 1 81.56 458 ASN A CA 1
ATOM 3537 C C . ASN A 1 458 ? 1.38 13.375 -4.211 1 81.56 458 ASN A C 1
ATOM 3539 O O . ASN A 1 458 ? 0.744 13.609 -3.18 1 81.56 458 ASN A O 1
ATOM 3543 N N . VAL A 1 459 ? 1.502 14.188 -5.285 1 84.12 459 VAL A N 1
ATOM 3544 C CA . VAL A 1 459 ? 0.67 15.383 -5.371 1 84.12 459 VAL A CA 1
ATOM 3545 C C . VAL A 1 459 ? -0.446 15.164 -6.391 1 84.12 459 VAL A C 1
ATOM 3547 O O . VAL A 1 459 ? -0.186 15.055 -7.59 1 84.12 459 VAL A O 1
ATOM 3550 N N . ASP A 1 460 ? -1.645 14.992 -5.953 1 73.19 460 ASP A N 1
ATOM 3551 C CA . ASP A 1 460 ? -2.785 14.688 -6.812 1 73.19 460 ASP A CA 1
ATOM 3552 C C . ASP A 1 460 ? -3.055 15.828 -7.793 1 73.19 460 ASP A C 1
ATOM 3554 O O . ASP A 1 460 ? -3.293 15.594 -8.977 1 73.19 460 ASP A O 1
ATOM 3558 N N . HIS A 1 461 ? -3.057 17.062 -7.211 1 82 461 HIS A N 1
ATOM 3559 C CA . HIS A 1 461 ? -3.402 18.203 -8.039 1 82 461 HIS A CA 1
ATOM 3560 C C . HIS A 1 461 ? -2.475 19.391 -7.762 1 82 461 HIS A C 1
ATOM 3562 O O . HIS A 1 461 ? -2.705 20.156 -6.828 1 82 461 HIS A O 1
ATOM 3568 N N . TRP A 1 462 ? -1.536 19.594 -8.594 1 86.38 462 TRP A N 1
ATOM 3569 C CA . TRP A 1 462 ? -0.615 20.719 -8.492 1 86.38 462 TRP A CA 1
ATOM 3570 C C . TRP A 1 462 ? -1.346 22.047 -8.695 1 86.38 462 TRP A C 1
ATOM 3572 O O . TRP A 1 462 ? -0.99 23.047 -8.094 1 86.38 462 TRP A O 1
ATOM 3582 N N . ASP A 1 463 ? -2.385 21.922 -9.453 1 89.69 463 ASP A N 1
ATOM 3583 C CA . ASP A 1 463 ? -3.146 23.141 -9.75 1 89.69 463 ASP A CA 1
ATOM 3584 C C . ASP A 1 463 ? -3.777 23.719 -8.492 1 89.69 463 ASP A C 1
ATOM 3586 O O . ASP A 1 463 ? -3.75 24.922 -8.273 1 89.69 463 ASP A O 1
ATOM 3590 N N . TYR A 1 464 ? -4.293 22.875 -7.754 1 84.75 464 TYR A N 1
ATOM 3591 C CA . TYR A 1 464 ? -4.957 23.359 -6.547 1 84.75 464 TYR A CA 1
ATOM 3592 C C . TYR A 1 464 ? -3.947 23.938 -5.562 1 84.75 464 TYR A C 1
ATOM 3594 O O . TYR A 1 464 ? -4.223 24.953 -4.898 1 84.75 464 TYR A O 1
ATOM 3602 N N . ILE A 1 465 ? -2.811 23.328 -5.449 1 87.12 465 ILE A N 1
ATOM 3603 C CA . ILE A 1 465 ? -1.772 23.828 -4.559 1 87.12 465 ILE A CA 1
ATOM 3604 C C . ILE A 1 465 ? -1.342 25.219 -5.016 1 87.12 465 ILE A C 1
ATOM 3606 O O . ILE A 1 465 ? -1.227 26.141 -4.199 1 87.12 465 ILE A O 1
ATOM 3610 N N . LEU A 1 466 ? -1.187 25.406 -6.289 1 90.56 466 LEU A N 1
ATOM 3611 C CA . LEU A 1 466 ? -0.767 26.688 -6.832 1 90.56 466 LEU A CA 1
ATOM 3612 C C . LEU A 1 466 ? -1.857 27.75 -6.648 1 90.56 466 LEU A C 1
ATOM 3614 O O . LEU A 1 466 ? -1.563 28.906 -6.355 1 90.56 466 LEU A O 1
ATOM 3618 N N . ILE A 1 467 ? -3.041 27.297 -6.766 1 88.88 467 ILE A N 1
ATOM 3619 C 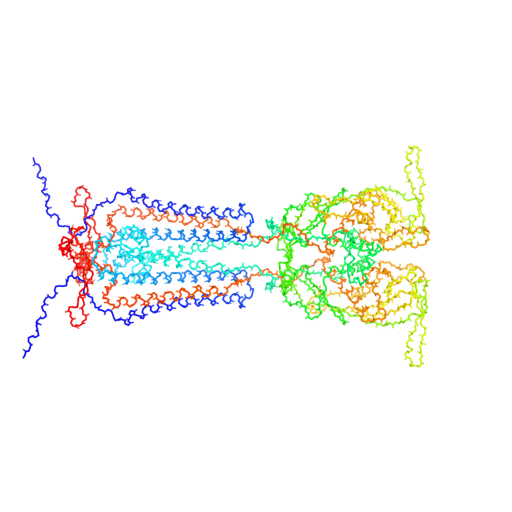CA . ILE A 1 467 ? -4.152 28.234 -6.586 1 88.88 467 ILE A CA 1
ATOM 3620 C C . ILE A 1 467 ? -4.219 28.688 -5.129 1 88.88 467 ILE A C 1
ATOM 3622 O O . ILE A 1 467 ? -4.41 29.875 -4.852 1 88.88 467 ILE A O 1
ATOM 3626 N N . ILE A 1 468 ? -4.066 27.812 -4.227 1 85.31 468 ILE A N 1
ATOM 3627 C CA . ILE A 1 468 ? -4.125 28.156 -2.807 1 85.31 468 ILE A CA 1
ATOM 3628 C C . ILE A 1 468 ? -3.01 29.141 -2.467 1 85.31 468 ILE A C 1
ATOM 3630 O O . ILE A 1 468 ? -3.256 30.172 -1.837 1 85.31 468 ILE A O 1
ATOM 3634 N N . LEU A 1 469 ? -1.819 28.812 -2.902 1 89.19 469 LEU A N 1
ATOM 3635 C CA . LEU A 1 469 ? -0.686 29.672 -2.619 1 89.19 469 LEU A CA 1
ATOM 3636 C C . LEU A 1 469 ? -0.85 31.031 -3.316 1 89.19 469 LEU A C 1
ATOM 3638 O O . LEU A 1 469 ? -0.579 32.062 -2.723 1 89.19 469 LEU A O 1
ATOM 3642 N N . ALA A 1 470 ? -1.389 31.016 -4.523 1 91.12 470 ALA A N 1
ATOM 3643 C CA . ALA A 1 470 ? -1.608 32.25 -5.277 1 91.12 470 ALA A CA 1
ATOM 3644 C C . ALA A 1 470 ? -2.695 33.094 -4.629 1 91.12 470 ALA A C 1
ATOM 3646 O O . ALA A 1 470 ? -2.582 34.312 -4.574 1 91.12 470 ALA A O 1
ATOM 3647 N N . VAL A 1 471 ? -3.666 32.469 -4.176 1 87 471 VAL A N 1
ATOM 3648 C CA . VAL A 1 471 ? -4.758 33.188 -3.529 1 87 471 VAL A CA 1
ATOM 3649 C C . VAL A 1 471 ? -4.246 33.875 -2.268 1 87 471 VAL A C 1
ATOM 3651 O O . VAL A 1 471 ? -4.605 35.031 -1.992 1 87 471 VAL A O 1
ATOM 3654 N N . ILE A 1 472 ? -3.422 33.219 -1.513 1 84.75 472 ILE A N 1
ATOM 3655 C CA . ILE A 1 472 ? -2.873 33.812 -0.292 1 84.75 472 ILE A CA 1
ATOM 3656 C C . ILE A 1 472 ? -2.018 35.031 -0.639 1 84.75 472 ILE A C 1
ATOM 3658 O O . ILE A 1 472 ? -2.178 36.094 -0.045 1 84.75 472 ILE A O 1
ATOM 3662 N N . VAL A 1 473 ? -1.176 34.875 -1.63 1 90.06 473 VAL A N 1
ATOM 3663 C CA . VAL A 1 473 ? -0.252 35.938 -2.021 1 90.06 473 VAL A CA 1
ATOM 3664 C C . VAL A 1 473 ? -1.03 37.094 -2.615 1 90.06 473 VAL A C 1
ATOM 3666 O O . VAL A 1 473 ? -0.806 38.25 -2.246 1 90.06 473 VAL A O 1
ATOM 3669 N N . TRP A 1 474 ? -1.963 36.844 -3.428 1 91.06 474 TRP A N 1
ATOM 3670 C CA . TRP A 1 474 ? -2.723 37.875 -4.102 1 91.06 474 TRP A CA 1
ATOM 3671 C C . TRP A 1 474 ? -3.674 38.562 -3.129 1 91.06 474 TRP A C 1
ATOM 3673 O O . TRP A 1 474 ? -3.869 39.781 -3.199 1 91.06 474 TRP A O 1
ATOM 3683 N N . PHE A 1 475 ? -4.238 37.781 -2.35 1 85.81 475 PHE A N 1
ATOM 3684 C CA . PHE A 1 475 ? -5.137 38.375 -1.358 1 85.81 475 PHE A CA 1
ATOM 3685 C C . PHE A 1 475 ? -4.383 39.312 -0.431 1 85.81 475 PHE A C 1
ATOM 3687 O O . PHE A 1 475 ? -4.859 40.406 -0.134 1 85.81 475 PHE A O 1
ATOM 3694 N N . GLN A 1 476 ? -3.271 38.938 0.067 1 87.38 476 GLN A N 1
ATOM 3695 C CA . GLN A 1 476 ? -2.484 39.781 0.941 1 87.38 476 GLN A CA 1
ATOM 3696 C C . GLN A 1 476 ? -2.045 41.062 0.212 1 87.38 476 GLN A C 1
ATOM 3698 O O . GLN A 1 476 ? -2.047 42.156 0.791 1 87.38 476 GLN A O 1
ATOM 3703 N N . PHE A 1 477 ? -1.738 40.875 -1.052 1 91.19 477 PHE A N 1
ATOM 3704 C CA . PHE A 1 477 ? -1.309 42.031 -1.841 1 91.19 477 PHE A CA 1
ATOM 3705 C C . PHE A 1 477 ? -2.459 43 -2.045 1 91.19 477 PHE A C 1
ATOM 3707 O O . PHE A 1 477 ? -2.309 44.219 -1.815 1 91.19 477 PHE A O 1
ATOM 3714 N N . ALA A 1 478 ? -3.564 42.531 -2.459 1 89.44 478 ALA A N 1
ATOM 3715 C CA . ALA A 1 478 ? -4.738 43.375 -2.689 1 89.44 478 ALA A CA 1
ATOM 3716 C C . ALA A 1 478 ? -5.168 44.094 -1.408 1 89.44 478 ALA A C 1
ATOM 3718 O O . ALA A 1 478 ? -5.465 45.281 -1.421 1 89.44 478 ALA A O 1
ATOM 3719 N N . PHE A 1 479 ? -5.133 43.344 -0.375 1 85.25 479 PHE A N 1
ATOM 3720 C CA . PHE A 1 479 ? -5.523 43.938 0.911 1 85.25 479 PHE A CA 1
ATOM 3721 C C . PHE A 1 479 ? -4.52 44.969 1.365 1 85.25 479 PHE A C 1
ATOM 3723 O O . PHE A 1 479 ? -4.902 46 1.921 1 85.25 479 PHE A O 1
ATOM 3730 N N . SER A 1 480 ? -3.295 44.719 1.172 1 88.38 480 SER A N 1
ATOM 3731 C CA . SER A 1 480 ? -2.254 45.656 1.551 1 88.38 480 SER A CA 1
ATOM 3732 C C . SER A 1 480 ? -2.363 46.938 0.744 1 88.38 480 SER A C 1
ATOM 3734 O O . SER A 1 480 ? -2.156 48.031 1.278 1 88.38 480 SER A O 1
ATOM 3736 N N . VAL A 1 481 ? -2.719 46.812 -0.464 1 87.56 481 VAL A N 1
ATOM 3737 C CA . VAL A 1 481 ? -2.85 48 -1.325 1 87.56 481 VAL A CA 1
ATOM 3738 C C . VAL A 1 481 ? -4.043 48.844 -0.877 1 87.56 481 VAL A C 1
ATOM 3740 O O . VAL A 1 481 ? -3.945 50.062 -0.779 1 87.56 481 VAL A O 1
ATOM 3743 N N . VAL A 1 482 ? -5.09 48.219 -0.594 1 85.38 482 VAL A N 1
ATOM 3744 C CA . VAL A 1 482 ? -6.285 48.906 -0.15 1 85.38 482 VAL A CA 1
ATOM 3745 C C . VAL A 1 482 ? -6.004 49.625 1.165 1 85.38 482 VAL A C 1
ATOM 3747 O O . VAL A 1 482 ? -6.355 50.812 1.326 1 85.38 482 VAL A O 1
ATOM 3750 N N . VAL A 1 483 ? -5.336 48.969 2.051 1 84.44 483 VAL A N 1
ATOM 3751 C CA . VAL A 1 483 ? -5.051 49.562 3.359 1 84.44 483 VAL A CA 1
ATOM 3752 C C . VAL A 1 483 ? -4.02 50.656 3.217 1 84.44 483 VAL A C 1
ATOM 3754 O O . VAL A 1 483 ? -4.094 51.688 3.914 1 84.44 483 VAL A O 1
ATOM 3757 N N . ALA A 1 484 ? -3.125 50.438 2.318 1 84.56 484 ALA A N 1
ATOM 3758 C CA . ALA A 1 484 ? -2.141 51.5 2.084 1 84.56 484 ALA A CA 1
ATOM 3759 C C . ALA A 1 484 ? -2.809 52.781 1.557 1 84.56 484 ALA A C 1
ATOM 3761 O O . ALA A 1 484 ? -2.449 53.875 1.954 1 84.56 484 ALA A O 1
ATOM 3762 N N . PHE A 1 485 ? -3.781 52.656 0.749 1 85.5 485 PHE A N 1
ATOM 3763 C CA . PHE A 1 485 ? -4.512 53.781 0.205 1 85.5 485 PHE A CA 1
ATOM 3764 C C . PHE A 1 485 ? -5.316 54.469 1.294 1 85.5 485 PHE A C 1
ATOM 3766 O O . PHE A 1 485 ? -5.387 55.719 1.331 1 85.5 485 PHE A O 1
ATOM 3773 N N . MET A 1 486 ? -5.801 53.75 2.168 1 82.88 486 MET A N 1
ATOM 3774 C CA . MET A 1 486 ? -6.598 54.312 3.254 1 82.88 486 MET A CA 1
ATOM 3775 C C . MET A 1 486 ? -5.699 54.938 4.316 1 82.88 486 MET A C 1
ATOM 3777 O O . MET A 1 486 ? -6.016 56 4.855 1 82.88 486 MET A O 1
ATOM 3781 N N . ALA A 1 487 ? -4.625 54.281 4.586 1 78.62 487 ALA A N 1
ATOM 3782 C CA . ALA A 1 487 ? -3.744 54.719 5.676 1 78.62 487 ALA A CA 1
ATOM 3783 C C . ALA A 1 487 ? -2.955 55.969 5.293 1 78.62 487 ALA A C 1
ATOM 3785 O O . ALA A 1 487 ? -2.547 56.75 6.16 1 78.62 487 ALA A O 1
ATOM 3786 N N . THR A 1 488 ? -2.768 56.188 4.066 1 80.06 488 THR A N 1
ATOM 3787 C CA . THR A 1 488 ? -1.997 57.344 3.639 1 80.06 488 THR A CA 1
ATOM 3788 C C . THR A 1 488 ? -2.863 58.594 3.648 1 80.06 488 THR A C 1
ATOM 3790 O O . THR A 1 488 ? -2.35 59.719 3.57 1 80.06 488 THR A O 1
ATOM 3793 N N . ARG A 1 489 ? -4.113 58.469 3.938 1 80.31 489 ARG A N 1
ATOM 3794 C CA . ARG A 1 489 ? -5.012 59.625 3.953 1 80.31 489 ARG A CA 1
ATOM 3795 C C . ARG A 1 489 ? -5.066 60.25 5.34 1 80.31 489 ARG A C 1
ATOM 3797 O O . ARG A 1 489 ? -5.48 61.406 5.484 1 80.31 489 ARG A O 1
ATOM 3804 N N . VAL A 1 490 ? -4.723 59.469 6.289 1 82.69 490 VAL A N 1
ATOM 3805 C CA . VAL A 1 490 ? -4.754 60 7.652 1 82.69 490 VAL A CA 1
ATOM 3806 C C . VAL A 1 490 ? -3.381 59.844 8.297 1 82.69 490 VAL A C 1
ATOM 3808 O O . VAL A 1 490 ? -2.609 58.969 7.918 1 82.69 490 VAL A O 1
ATOM 3811 N N . VAL A 1 491 ? -3.076 60.781 9.141 1 84.25 491 VAL A N 1
ATOM 3812 C CA . VAL A 1 491 ? -1.82 60.656 9.875 1 84.25 491 VAL A CA 1
ATOM 3813 C C . VAL A 1 491 ? -1.991 59.719 11.047 1 84.25 491 VAL A C 1
ATOM 3815 O O . VAL A 1 491 ? -2.871 59.906 11.891 1 84.25 491 VAL A O 1
ATOM 3818 N N . MET A 1 492 ? -1.249 58.688 11.008 1 83.69 492 MET A N 1
ATOM 3819 C CA . MET A 1 492 ? -1.352 57.688 12.039 1 83.69 492 MET A CA 1
ATOM 3820 C C . MET A 1 492 ? -0.33 57.906 13.148 1 83.69 492 MET A C 1
ATOM 3822 O O . MET A 1 492 ? 0.786 58.375 12.883 1 83.69 492 MET A O 1
ATOM 3826 N N . PRO A 1 493 ? -0.904 57.719 14.383 1 82 493 PRO A N 1
ATOM 3827 C CA . PRO A 1 493 ? 0.068 57.812 15.477 1 82 493 PRO A CA 1
ATOM 3828 C C . PRO A 1 493 ? 1.146 56.719 15.414 1 82 493 PRO A C 1
ATOM 3830 O O . PRO A 1 493 ? 0.912 55.656 14.867 1 82 493 PRO A O 1
ATOM 3833 N N . HIS A 1 494 ? 2.32 57.219 15.812 1 71.81 494 HIS A N 1
ATOM 3834 C CA . HIS A 1 494 ? 3.395 56.219 15.859 1 71.81 494 HIS A CA 1
ATOM 3835 C C . HIS A 1 494 ? 3.07 55.094 16.844 1 71.81 494 HIS A C 1
ATOM 3837 O O . HIS A 1 494 ? 2.371 55.312 17.828 1 71.81 494 HIS A O 1
ATOM 3843 N N . GLY A 1 495 ? 3.094 53.969 16.578 1 68.06 495 GLY A N 1
ATOM 3844 C CA . GLY A 1 495 ? 2.818 52.781 17.391 1 68.06 495 GLY A CA 1
ATOM 3845 C C . GLY A 1 495 ? 3.283 52.906 18.828 1 68.06 495 GLY A C 1
ATOM 3846 O O . GLY A 1 495 ? 4.105 53.781 19.141 1 68.06 495 GLY A O 1
ATOM 3847 N N . GLY A 1 496 ? 2.551 52.438 19.844 1 73.06 496 GLY A N 1
ATOM 3848 C CA . GLY A 1 496 ? 2.912 52.438 21.25 1 73.06 496 GLY A CA 1
ATOM 3849 C C . GLY A 1 496 ? 1.752 52.75 22.172 1 73.06 496 GLY A C 1
ATOM 3850 O O . GLY A 1 496 ? 0.795 53.406 21.75 1 73.06 496 GLY A O 1
ATOM 3851 N N . ALA A 1 497 ? 1.831 52.375 23.25 1 76.94 497 ALA A N 1
ATOM 3852 C CA . ALA A 1 497 ? 0.778 52.594 24.234 1 76.94 497 ALA A CA 1
ATOM 3853 C C . ALA A 1 497 ? 0.718 54.062 24.656 1 76.94 497 ALA A C 1
ATOM 3855 O O . ALA A 1 497 ? -0.366 54.594 24.891 1 76.94 497 ALA A O 1
ATOM 3856 N N . THR A 1 498 ? 1.851 54.781 24.641 1 80.5 498 THR A N 1
ATOM 3857 C CA . THR A 1 498 ? 1.887 56.156 25.062 1 80.5 498 THR A CA 1
ATOM 3858 C C . THR A 1 498 ? 1.242 57.062 24 1 80.5 498 THR A C 1
ATOM 3860 O O . THR A 1 498 ? 0.514 58 24.344 1 80.5 498 THR A O 1
ATOM 3863 N N . SER A 1 499 ? 1.602 56.719 22.844 1 82.19 499 SER A N 1
ATOM 3864 C CA . SER A 1 499 ? 0.997 57.5 21.766 1 82.19 499 SER A CA 1
ATOM 3865 C C . SER A 1 499 ? -0.519 57.344 21.75 1 82.19 499 SER A C 1
ATOM 3867 O O . SER A 1 499 ? -1.253 58.312 21.516 1 82.19 499 SER A O 1
ATOM 3869 N N . MET A 1 500 ? -0.9 56.219 22.047 1 84.88 500 MET A N 1
ATOM 3870 C CA . MET A 1 500 ? -2.338 55.938 22.078 1 84.88 500 MET A CA 1
ATOM 3871 C C . MET A 1 500 ? -2.996 56.656 23.25 1 84.88 500 MET A C 1
ATOM 3873 O O . MET A 1 500 ? -4.102 57.188 23.125 1 84.88 500 MET A O 1
ATOM 3877 N N . ALA A 1 501 ? -2.305 56.656 24.312 1 83.56 501 ALA A N 1
ATOM 3878 C CA . ALA A 1 501 ? -2.842 57.312 25.5 1 83.56 501 ALA A CA 1
ATOM 3879 C C . ALA A 1 501 ? -2.979 58.812 25.281 1 83.56 501 ALA A C 1
ATOM 3881 O O . ALA A 1 501 ? -3.939 59.438 25.734 1 83.56 501 ALA A O 1
ATOM 3882 N N . LYS A 1 502 ? -2.078 59.375 24.562 1 84.94 502 LYS A N 1
ATOM 3883 C CA . LYS A 1 502 ? -2.123 60.812 24.297 1 84.94 502 LYS A CA 1
ATOM 3884 C C . LYS A 1 502 ? -3.279 61.188 23.375 1 84.94 502 LYS A C 1
ATOM 3886 O O . LYS A 1 502 ? -3.928 62.219 23.547 1 84.94 502 LYS A O 1
ATOM 3891 N N . VAL A 1 503 ? -3.473 60.344 22.516 1 86.44 503 VAL A N 1
ATOM 3892 C CA . VAL A 1 503 ? -4.562 60.562 21.578 1 86.44 503 VAL A CA 1
ATOM 3893 C C . VAL A 1 503 ? -5.902 60.406 22.297 1 86.44 503 VAL A C 1
ATOM 3895 O O . VAL A 1 503 ? -6.859 61.125 22 1 86.44 503 VAL A O 1
ATOM 3898 N N . LEU A 1 504 ? -5.934 59.531 23.281 1 87.38 504 LEU A N 1
ATOM 3899 C CA . LEU A 1 504 ? -7.199 59.219 23.953 1 87.38 504 LEU A CA 1
ATOM 3900 C C . LEU A 1 504 ? -7.367 60.062 25.203 1 87.38 504 LEU A C 1
ATOM 3902 O O . LEU A 1 504 ? -8.312 59.875 25.969 1 87.38 504 LEU A O 1
ATOM 3906 N N . CYS A 1 505 ? -6.543 60.969 25.406 1 82.25 505 CYS A N 1
ATOM 3907 C CA . CYS A 1 505 ? -6.547 61.781 26.641 1 82.25 505 CYS A CA 1
ATOM 3908 C C . CYS A 1 505 ? -7.871 62.5 26.812 1 82.25 505 CYS A C 1
ATOM 3910 O O . CYS A 1 505 ? -8.445 62.5 27.891 1 82.25 505 CYS A O 1
ATOM 3912 N N . ALA A 1 506 ? -8.352 63.031 25.719 1 81.06 506 ALA A N 1
ATOM 3913 C CA . ALA A 1 506 ? -9.609 63.781 25.797 1 81.06 506 ALA A CA 1
ATOM 3914 C C . ALA A 1 506 ? -10.773 62.875 26.141 1 81.06 506 ALA A C 1
ATOM 3916 O O . ALA A 1 506 ? -11.656 63.25 26.922 1 81.06 506 ALA A O 1
ATOM 3917 N N . MET A 1 507 ? -10.719 61.781 25.609 1 85.19 507 MET A N 1
ATOM 3918 C CA . MET A 1 507 ? -11.797 60.844 25.875 1 85.19 507 MET A CA 1
ATOM 3919 C C . MET A 1 507 ? -11.688 60.281 27.281 1 85.19 507 MET A C 1
ATOM 3921 O O . MET A 1 507 ? -12.703 60 27.938 1 85.19 507 MET A O 1
ATOM 3925 N N . ALA A 1 508 ? -10.492 60.062 27.766 1 80.94 508 ALA A N 1
ATOM 3926 C CA . ALA A 1 508 ? -10.266 59.531 29.109 1 80.94 508 ALA A CA 1
ATOM 3927 C C . ALA A 1 508 ? -10.672 60.531 30.172 1 80.94 508 ALA A C 1
ATOM 3929 O O . ALA A 1 508 ? -11.062 60.156 31.281 1 80.94 508 ALA A O 1
ATOM 3930 N N . ALA A 1 509 ? -10.633 61.75 29.797 1 75.25 509 ALA A N 1
ATOM 3931 C CA . ALA A 1 509 ? -10.953 62.812 30.75 1 75.25 509 ALA A CA 1
ATOM 3932 C C . ALA A 1 509 ? -12.461 63.031 30.844 1 75.25 509 ALA A C 1
ATOM 3934 O O . ALA A 1 509 ? -12.953 63.594 31.812 1 75.25 509 ALA A O 1
ATOM 3935 N N . ASP A 1 510 ? -13.117 62.5 29.828 1 76.56 510 ASP A N 1
ATOM 3936 C CA . ASP A 1 510 ? -14.562 62.688 29.812 1 76.56 510 ASP A CA 1
ATOM 3937 C C . ASP A 1 510 ? -15.273 61.719 30.734 1 76.56 510 ASP A C 1
ATOM 3939 O O . ASP A 1 510 ? -15.062 60.5 30.656 1 76.56 510 ASP A O 1
ATOM 3943 N N . ASP A 1 511 ? -15.992 62.156 31.766 1 63.66 511 ASP A N 1
ATOM 3944 C CA . ASP A 1 511 ? -16.625 61.375 32.781 1 63.66 511 ASP A CA 1
ATOM 3945 C C . ASP A 1 511 ? -18 60.844 32.344 1 63.66 511 ASP A C 1
ATOM 3947 O O . ASP A 1 511 ? -18.609 60 32.969 1 63.66 511 ASP A O 1
ATOM 3951 N N . ASP A 1 512 ? -18.531 61.406 31.172 1 65.5 512 ASP A N 1
ATOM 3952 C CA . ASP A 1 512 ? -19.859 60.969 30.75 1 65.5 512 ASP A CA 1
ATOM 3953 C C . ASP A 1 512 ? -19.766 59.906 29.656 1 65.5 512 ASP A C 1
ATOM 3955 O O . ASP A 1 512 ? -19.516 60.219 28.5 1 65.5 512 ASP A O 1
ATOM 3959 N N . PRO A 1 513 ? -19.844 58.625 30.031 1 66.31 513 PRO A N 1
ATOM 3960 C CA . PRO A 1 513 ? -19.625 57.531 29.078 1 66.31 513 PRO A CA 1
ATOM 3961 C C . PRO A 1 513 ? -20.672 57.531 27.953 1 66.31 513 PRO A C 1
ATOM 3963 O O . PRO A 1 513 ? -20.391 57.062 26.844 1 66.31 513 PRO A O 1
ATOM 3966 N N . ASN A 1 514 ? -21.844 57.969 28.172 1 67 514 ASN A N 1
ATOM 3967 C CA . ASN A 1 514 ? -22.922 57.781 27.203 1 67 514 ASN A CA 1
ATOM 3968 C C . ASN A 1 514 ? -23.281 59.094 26.516 1 67 514 ASN A C 1
ATOM 3970 O O . ASN A 1 514 ? -24.141 59.125 25.641 1 67 514 ASN A O 1
ATOM 3974 N N . GLY A 1 515 ? -22.547 60.188 26.797 1 69.5 515 GLY A N 1
ATOM 3975 C CA . GLY A 1 515 ? -23.094 61.438 26.297 1 69.5 515 GLY A CA 1
ATOM 3976 C C . GLY A 1 515 ? -22.297 62.031 25.141 1 69.5 515 GLY A C 1
ATOM 3977 O O . GLY A 1 515 ? -22.75 62.938 24.469 1 69.5 515 GLY A O 1
ATOM 3978 N N . THR A 1 516 ? -21.047 61.469 24.844 1 83.69 516 THR A N 1
ATOM 3979 C CA . THR A 1 516 ? -20.219 62.125 23.859 1 83.69 516 THR A CA 1
ATOM 3980 C C . THR A 1 516 ? -19.797 61.188 22.75 1 83.69 516 THR A C 1
ATOM 3982 O O . THR A 1 516 ? -19.469 60.031 23.016 1 83.69 516 THR A O 1
ATOM 3985 N N . ASP A 1 517 ? -20.031 61.562 21.531 1 88.94 517 ASP A N 1
ATOM 3986 C CA . ASP A 1 517 ? -19.469 60.844 20.375 1 88.94 517 ASP A CA 1
ATOM 3987 C C . ASP A 1 517 ? -18.094 61.406 20 1 88.94 517 ASP A C 1
ATOM 3989 O O . ASP A 1 517 ? -17.844 62.594 20.141 1 88.94 517 ASP A O 1
ATOM 3993 N N . TRP A 1 518 ? -17.219 60.438 19.594 1 89.56 518 TRP A N 1
ATOM 3994 C CA . TRP A 1 518 ? -15.844 60.844 19.375 1 89.56 518 TRP A CA 1
ATOM 3995 C C . TRP A 1 518 ? -15.43 60.562 17.922 1 89.56 518 TRP A C 1
ATOM 3997 O O . TRP A 1 518 ? -15.922 59.625 17.297 1 89.56 518 TRP A O 1
ATOM 4007 N N . ILE A 1 519 ? -14.617 61.406 17.344 1 90.19 519 ILE A N 1
ATOM 4008 C CA . ILE A 1 519 ? -14.047 61.25 16.016 1 90.19 519 ILE A CA 1
ATOM 4009 C C . ILE A 1 519 ? -12.555 61.562 16.047 1 90.19 519 ILE A C 1
ATOM 4011 O O . ILE A 1 519 ? -12.117 62.469 16.781 1 90.19 519 ILE A O 1
ATOM 4015 N N . TYR A 1 520 ? -11.773 60.812 15.336 1 90.5 520 TYR A N 1
ATOM 4016 C CA . TYR A 1 520 ? -10.336 61.031 15.227 1 90.5 520 TYR A CA 1
ATOM 4017 C C . TYR A 1 520 ? -10.031 62.156 14.227 1 90.5 520 TYR A C 1
ATOM 4019 O O . TYR A 1 520 ? -10.578 62.156 13.117 1 90.5 520 TYR A O 1
ATOM 4027 N N . ARG A 1 521 ? -9.242 63.125 14.672 1 88.44 521 ARG A N 1
ATOM 4028 C CA . ARG A 1 521 ? -8.875 64.25 13.797 1 88.44 521 ARG A CA 1
ATOM 4029 C C . ARG A 1 521 ? -7.363 64.438 13.781 1 88.44 521 ARG A C 1
ATOM 4031 O O . ARG A 1 521 ? -6.695 64.25 14.797 1 88.44 521 ARG A O 1
ATOM 4038 N N . SER A 1 522 ? -6.895 64.625 12.617 1 86.56 522 SER A N 1
ATOM 4039 C CA . SER A 1 522 ? -5.5 65 12.414 1 86.56 522 SER A CA 1
ATOM 4040 C C . SER A 1 522 ? -5.383 66.438 11.859 1 86.56 522 SER A C 1
ATOM 4042 O O . SER A 1 522 ? -5.562 66.688 10.656 1 86.56 522 SER A O 1
ATOM 4044 N N . ARG A 1 523 ? -5.059 67.375 12.734 1 82.94 523 ARG A N 1
ATOM 4045 C CA . ARG A 1 523 ? -4.98 68.75 12.312 1 82.94 523 ARG A CA 1
ATOM 4046 C C . ARG A 1 523 ? -3.531 69.188 12.094 1 82.94 523 ARG A C 1
ATOM 4048 O O . ARG A 1 523 ? -2.67 68.938 12.945 1 82.94 523 ARG A O 1
ATOM 4055 N N . LYS A 1 524 ? -3.303 69.812 10.992 1 83.25 524 LYS A N 1
ATOM 4056 C CA . LYS A 1 524 ? -1.973 70.312 10.672 1 83.25 524 LYS A CA 1
ATOM 4057 C C . LYS A 1 524 ? -1.691 71.625 11.43 1 83.25 524 LYS A C 1
ATOM 4059 O O . LYS A 1 524 ? -2.447 72.562 11.312 1 83.25 524 LYS A O 1
ATOM 4064 N N . VAL A 1 525 ? -0.75 71.562 12.32 1 80.5 525 VAL A N 1
ATOM 4065 C CA . VAL A 1 525 ? -0.464 72.75 13.133 1 80.5 525 VAL A CA 1
ATOM 4066 C C . VAL A 1 525 ? 0.673 73.5 12.5 1 80.5 525 VAL A C 1
ATOM 4068 O O . VAL A 1 525 ? 0.652 74.75 12.508 1 80.5 525 VAL A O 1
ATOM 4071 N N . SER A 1 526 ? 1.741 72.812 12.141 1 75.62 526 SER A N 1
ATOM 4072 C CA . SER A 1 526 ? 2.861 73.625 11.617 1 75.62 526 SER A CA 1
ATOM 4073 C C . SER A 1 526 ? 3.127 73.25 10.156 1 75.62 526 SER A C 1
ATOM 4075 O O . SER A 1 526 ? 2.713 72.188 9.664 1 75.62 526 SER A O 1
ATOM 4077 N N . ALA A 1 527 ? 3.666 74.312 9.516 1 67.5 527 ALA A N 1
ATOM 4078 C CA . ALA A 1 527 ? 4.027 74.25 8.109 1 67.5 527 ALA A CA 1
ATOM 4079 C C . ALA A 1 527 ? 5.074 73.125 7.902 1 67.5 527 ALA A C 1
ATOM 4081 O O . ALA A 1 527 ? 5.207 72.562 6.801 1 67.5 527 ALA A O 1
ATOM 4082 N N . ASP A 1 528 ? 5.809 72.812 9.023 1 66 528 ASP A N 1
ATOM 4083 C CA . ASP A 1 528 ? 6.926 71.938 8.859 1 66 528 ASP A CA 1
ATOM 4084 C C . ASP A 1 528 ? 6.453 70.438 8.93 1 66 528 ASP A C 1
ATOM 4086 O O . ASP A 1 528 ? 7.266 69.562 9.07 1 66 528 ASP A O 1
ATOM 4090 N N . GLY A 1 529 ? 5.133 70.25 8.828 1 72.12 529 GLY A N 1
ATOM 4091 C CA . GLY A 1 529 ? 4.68 68.875 8.719 1 72.12 529 GLY A CA 1
ATOM 4092 C C . GLY A 1 529 ? 4.293 68.25 10.055 1 72.12 529 GLY A C 1
ATOM 4093 O O . GLY A 1 529 ? 4.352 67.062 10.234 1 72.12 529 GLY A O 1
ATOM 4094 N N . VAL A 1 530 ? 4.102 69.062 11.094 1 81.06 530 VAL A N 1
ATOM 4095 C CA . VAL A 1 530 ? 3.701 68.5 12.398 1 81.06 530 VAL A CA 1
ATOM 4096 C C . VAL A 1 530 ? 2.18 68.562 12.516 1 81.06 530 VAL A C 1
ATOM 4098 O O . VAL A 1 530 ? 1.54 69.562 12.125 1 81.06 530 VAL A O 1
ATOM 4101 N N . TYR A 1 531 ? 1.66 67.375 12.898 1 85.69 531 TYR A N 1
ATOM 4102 C CA . TYR A 1 531 ? 0.215 67.25 13.047 1 85.69 531 TYR A CA 1
ATOM 4103 C C . TYR A 1 531 ? -0.17 67.062 14.5 1 85.69 531 TYR A C 1
ATOM 4105 O O . TYR A 1 531 ? 0.624 66.562 15.289 1 85.69 531 TYR A O 1
ATOM 4113 N N . ASP A 1 532 ? -1.28 67.625 14.867 1 85.69 532 ASP A N 1
ATOM 4114 C CA . ASP A 1 532 ? -1.9 67.312 16.156 1 85.69 532 ASP A CA 1
ATOM 4115 C C . ASP A 1 532 ? -2.986 66.25 16.031 1 85.69 532 ASP A C 1
ATOM 4117 O O . ASP A 1 532 ? -3.984 66.5 15.328 1 85.69 532 ASP A O 1
ATOM 4121 N N . LEU A 1 533 ? -2.744 65.188 16.656 1 88.56 533 LEU A N 1
ATOM 4122 C CA . LEU A 1 533 ? -3.693 64.062 16.609 1 88.56 533 LEU A CA 1
ATOM 4123 C C . LEU A 1 533 ? -4.531 64 17.875 1 88.56 533 LEU A C 1
ATOM 4125 O O . LEU A 1 533 ? -3.986 63.969 18.984 1 88.56 533 LEU A O 1
ATOM 4129 N N . TYR A 1 534 ? -5.816 64.062 17.797 1 87.94 534 TYR A N 1
ATOM 4130 C CA . TYR A 1 534 ? -6.676 64.062 18.969 1 87.94 534 TYR A CA 1
ATOM 4131 C C . TYR A 1 534 ? -8.07 63.531 18.625 1 87.94 534 TYR A C 1
ATOM 4133 O O . TYR A 1 534 ? -8.391 63.344 17.453 1 87.94 534 TYR A O 1
ATOM 4141 N N . LEU A 1 535 ? -8.789 63.188 19.641 1 89.69 535 LEU A N 1
ATOM 4142 C CA . LEU A 1 535 ? -10.188 62.812 19.484 1 89.69 535 LEU A CA 1
ATOM 4143 C C . LEU A 1 535 ? -11.109 64 19.828 1 89.69 535 LEU A C 1
ATOM 4145 O O . LEU A 1 535 ? -10.953 64.625 20.859 1 89.69 535 LEU A O 1
ATOM 4149 N N . GLU A 1 536 ? -11.961 64.312 18.875 1 87.5 536 GLU A N 1
ATOM 4150 C CA . GLU A 1 536 ? -12.914 65.375 19.078 1 87.5 536 GLU A CA 1
ATOM 4151 C C . GLU A 1 536 ? -14.273 64.875 19.516 1 87.5 536 GLU A C 1
ATOM 4153 O O . GLU A 1 536 ? -14.805 63.906 18.906 1 87.5 536 GLU A O 1
ATOM 4158 N N . GLY A 1 537 ? -14.766 65.375 20.672 1 87.06 537 GLY A N 1
ATOM 4159 C CA . GLY A 1 537 ? -16.047 64.938 21.203 1 87.06 537 GLY A CA 1
ATOM 4160 C C . GLY A 1 537 ? -17.203 65.875 20.797 1 87.06 537 GLY A C 1
ATOM 4161 O O . GLY A 1 537 ? -17.031 67.062 20.734 1 87.06 537 GLY A O 1
ATOM 4162 N N . ARG A 1 538 ? -18.219 65.25 20.328 1 83.69 538 ARG A N 1
ATOM 4163 C CA . ARG A 1 538 ? -19.453 66 20.078 1 83.69 538 ARG A CA 1
ATOM 4164 C C . ARG A 1 538 ? -20.578 65.5 20.969 1 83.69 538 ARG A C 1
ATOM 4166 O O . ARG A 1 538 ? -20.859 64.312 21.016 1 83.69 538 ARG A O 1
ATOM 4173 N N . PRO A 1 539 ? -21.188 66.438 21.844 1 78.94 539 PRO A N 1
ATOM 4174 C CA . PRO A 1 539 ? -22.297 66 22.703 1 78.94 539 PRO A CA 1
ATOM 4175 C C . PRO A 1 539 ? -23.469 65.438 21.891 1 78.94 539 PRO A C 1
ATOM 4177 O O . PRO A 1 539 ? -23.797 66 20.828 1 78.94 539 PRO A O 1
ATOM 4180 N N . ARG A 1 540 ? -24.094 64.25 22.188 1 76.62 540 ARG A N 1
ATOM 4181 C CA . ARG A 1 540 ? -25.188 63.594 21.5 1 76.62 540 ARG A CA 1
ATOM 4182 C C . ARG A 1 540 ? -26.438 64.5 21.469 1 76.62 540 ARG A C 1
ATOM 4184 O O . ARG A 1 540 ? -27.234 64.375 20.547 1 76.62 540 ARG A O 1
ATOM 4191 N N . ALA A 1 541 ? -26.734 65.25 22.547 1 61.72 541 ALA A N 1
ATOM 4192 C CA . ALA A 1 541 ? -27.922 66.125 22.562 1 61.72 541 ALA A CA 1
ATOM 4193 C C . ALA A 1 541 ? -27.953 67.062 21.375 1 61.72 541 ALA A C 1
ATOM 4195 O O . ALA A 1 541 ? -29.016 67.375 20.859 1 61.72 541 ALA A O 1
ATOM 4196 N N . GLU A 1 542 ? -26.969 67.562 20.984 1 55.94 542 GLU A N 1
ATOM 4197 C CA . GLU A 1 542 ? -26.984 68.562 19.906 1 55.94 542 GLU A CA 1
ATOM 4198 C C . GLU A 1 542 ? -27.25 67.875 18.562 1 55.94 542 GLU A C 1
ATOM 4200 O O . GLU A 1 542 ? -27.688 68.5 17.609 1 55.94 542 GLU A O 1
ATOM 4205 N N . GLN A 1 543 ? -27.031 66.75 18.453 1 51.53 543 GLN A N 1
ATOM 4206 C CA . GLN A 1 543 ? -27.281 66.062 17.172 1 51.53 543 GLN A CA 1
ATOM 4207 C C . GLN A 1 543 ? -28.766 65.812 17 1 51.53 543 GLN A C 1
ATOM 4209 O O . GLN A 1 543 ? -29.25 65.562 15.883 1 51.53 543 GLN A O 1
ATOM 4214 N N . GLN A 1 544 ? -29.547 65.5 18.047 1 46.59 544 GLN A N 1
ATOM 4215 C CA . GLN A 1 544 ? -30.984 65.312 17.828 1 46.59 544 GLN A CA 1
ATOM 4216 C C . GLN A 1 544 ? -31.625 66.625 17.344 1 46.59 544 GLN A C 1
ATOM 4218 O O . GLN A 1 544 ? -32.781 66.625 16.891 1 46.59 544 GLN A O 1
ATOM 4223 N N . GLY A 1 545 ? -31.109 67.812 17.688 1 42.91 545 GLY A N 1
ATOM 4224 C CA . GLY A 1 545 ? -31.828 69 17.188 1 42.91 545 GLY A CA 1
ATOM 4225 C C . GLY A 1 545 ? -31.719 69.188 15.68 1 42.91 545 GLY A C 1
ATOM 4226 O O . GLY A 1 545 ? -32.438 70 15.086 1 42.91 545 GLY A O 1
ATOM 4227 N N . LYS A 1 546 ? -30.578 68.938 15.047 1 44.97 546 LYS A N 1
ATOM 4228 C CA . LYS A 1 546 ? -30.578 69.312 13.625 1 44.97 546 LYS A CA 1
ATOM 4229 C C . LYS A 1 546 ? -31.328 68.25 12.805 1 44.97 546 LYS A C 1
ATOM 4231 O O . LYS A 1 546 ? -31.328 68.312 11.57 1 44.97 546 LYS A O 1
ATOM 4236 N N . SER A 1 547 ? -31.734 67.188 13.414 1 36.53 547 SER A N 1
ATOM 4237 C CA . SER A 1 547 ? -32.594 66.438 12.516 1 36.53 547 SER A CA 1
ATOM 4238 C C . SER A 1 547 ? -34.031 66.938 12.516 1 36.53 547 SER A C 1
ATOM 4240 O O . SER A 1 547 ? -34.969 66.25 12.156 1 36.53 547 SER A O 1
ATOM 4242 N N . PHE A 1 548 ? -34.25 68.25 12.984 1 28.56 548 PHE A N 1
ATOM 4243 C CA . PHE A 1 548 ? -35.531 68.625 12.43 1 28.56 548 PHE A CA 1
ATOM 4244 C C . PHE A 1 548 ? -35.375 69.062 10.977 1 28.56 548 PHE A C 1
ATOM 4246 O O . PHE A 1 548 ? -34.375 69.688 10.609 1 28.56 548 PHE A O 1
ATOM 4253 N N . MET B 1 1 ? -17.875 62.031 69.75 1 23.86 1 MET B N 1
ATOM 4254 C CA . MET B 1 1 ? -18.234 62.25 68.375 1 23.86 1 MET B CA 1
ATOM 4255 C C . MET B 1 1 ? -16.984 62.312 67.5 1 23.86 1 MET B C 1
ATOM 4257 O O . MET B 1 1 ? -16.156 63.219 67.625 1 23.86 1 MET B O 1
ATOM 4261 N N . SER B 1 2 ? -16.281 61.219 67.25 1 26.94 2 SER B N 1
ATOM 4262 C CA . SER B 1 2 ? -15.008 61 66.562 1 26.94 2 SER B CA 1
ATOM 4263 C C . SER B 1 2 ? -15.047 61.531 65.125 1 26.94 2 SER B C 1
ATOM 4265 O O . SER B 1 2 ? -16.047 61.344 64.438 1 26.94 2 SER B O 1
ATOM 4267 N N . PHE B 1 3 ? -14.391 62.688 64.75 1 30.44 3 PHE B N 1
ATOM 4268 C CA . PHE B 1 3 ? -14.281 63.406 63.5 1 30.44 3 PHE B CA 1
ATOM 4269 C C . PHE B 1 3 ? -13.938 62.438 62.375 1 30.44 3 PHE B C 1
ATOM 4271 O O . PHE B 1 3 ? -12.875 61.812 62.375 1 30.44 3 PHE B O 1
ATOM 4278 N N . VAL B 1 4 ? -14.883 61.625 61.906 1 36.44 4 VAL B N 1
ATOM 4279 C CA . VAL B 1 4 ? -14.719 60.938 60.656 1 36.44 4 VAL B CA 1
ATOM 4280 C C . VAL B 1 4 ? -14.211 61.906 59.594 1 36.44 4 VAL B C 1
ATOM 4282 O O . VAL B 1 4 ? -14.852 62.938 59.312 1 36.44 4 VAL B O 1
ATOM 4285 N N . PRO B 1 5 ? -12.867 62.062 59.5 1 35.5 5 PRO B N 1
ATOM 4286 C CA . PRO B 1 5 ? -12.359 63.031 58.5 1 35.5 5 PRO B CA 1
ATOM 4287 C C . PRO B 1 5 ? -13.188 63.031 57.219 1 35.5 5 PRO B C 1
ATOM 4289 O O . PRO B 1 5 ? -13.797 62.031 56.844 1 35.5 5 PRO B O 1
ATOM 4292 N N . MET B 1 6 ? -13.891 64.125 56.875 1 34.69 6 MET B N 1
ATOM 4293 C CA . MET B 1 6 ? -14.656 64.562 55.719 1 34.69 6 MET B CA 1
ATOM 4294 C C . MET B 1 6 ? -14.07 63.969 54.438 1 34.69 6 MET B C 1
ATOM 4296 O O . MET B 1 6 ? -12.867 63.688 54.375 1 34.69 6 MET B O 1
ATOM 4300 N N . GLU B 1 7 ? -14.891 63.25 53.594 1 37.28 7 GLU B N 1
ATOM 4301 C CA . GLU B 1 7 ? -14.789 62.75 52.25 1 37.28 7 GLU B CA 1
ATOM 4302 C C . GLU B 1 7 ? -13.953 63.688 51.375 1 37.28 7 GLU B C 1
ATOM 4304 O O . GLU B 1 7 ? -14.445 64.75 50.906 1 37.28 7 GLU B O 1
ATOM 4309 N N . GLU B 1 8 ? -12.844 64.25 51.781 1 39.12 8 GLU B N 1
ATOM 4310 C CA . GLU B 1 8 ? -11.969 65.125 51.031 1 39.12 8 GLU B CA 1
ATOM 4311 C C . GLU B 1 8 ? -11.906 64.75 49.562 1 39.12 8 GLU B C 1
ATOM 4313 O O . GLU B 1 8 ? -12.094 63.594 49.219 1 39.12 8 GLU B O 1
ATOM 4318 N N . ASP B 1 9 ? -12.102 65.688 48.562 1 43.31 9 ASP B N 1
ATOM 4319 C CA . ASP B 1 9 ? -11.984 65.75 47.094 1 43.31 9 ASP B CA 1
ATOM 4320 C C . ASP B 1 9 ? -10.875 64.812 46.625 1 43.31 9 ASP B C 1
ATOM 4322 O O . ASP B 1 9 ? -9.695 65.125 46.688 1 43.31 9 ASP B O 1
ATOM 4326 N N . ILE B 1 10 ? -10.875 63.531 46.781 1 49.91 10 ILE B N 1
ATOM 4327 C CA . ILE B 1 10 ? -9.875 62.562 46.375 1 49.91 10 ILE B CA 1
ATOM 4328 C C . ILE B 1 10 ? -9.594 62.719 44.875 1 49.91 10 ILE B C 1
ATOM 4330 O O . ILE B 1 10 ? -10.477 62.469 44.062 1 49.91 10 ILE B O 1
ATOM 4334 N N . ARG B 1 11 ? -8.805 63.594 44.375 1 61.75 11 ARG B N 1
ATOM 4335 C CA . ARG B 1 11 ? -8.32 63.781 43.031 1 61.75 11 ARG B CA 1
ATOM 4336 C C . ARG B 1 11 ? -7.637 62.5 42.531 1 61.75 11 ARG B C 1
ATOM 4338 O O . ARG B 1 11 ? -6.586 62.094 43.031 1 61.75 11 ARG B O 1
ATOM 4345 N N . PHE B 1 12 ? -8.375 61.656 41.719 1 71.69 12 PHE B N 1
ATOM 4346 C CA . PHE B 1 12 ? -7.812 60.438 41.125 1 71.69 12 PHE B CA 1
ATOM 4347 C C . PHE B 1 12 ? -6.699 60.812 40.156 1 71.69 12 PHE B C 1
ATOM 4349 O O . PHE B 1 12 ? -6.855 61.719 39.344 1 71.69 12 PHE B O 1
ATOM 4356 N N . ARG B 1 13 ? -5.562 60.25 40.344 1 74.5 13 ARG B N 1
ATOM 4357 C CA . ARG B 1 13 ? -4.422 60.5 39.469 1 74.5 13 ARG B CA 1
ATOM 4358 C C . ARG B 1 13 ? -4.543 59.719 38.188 1 74.5 13 ARG B C 1
ATOM 4360 O O . ARG B 1 13 ? -3.994 60.094 37.156 1 74.5 13 ARG B O 1
ATOM 4367 N N . GLY B 1 14 ? -5.359 58.625 38.438 1 79.31 14 GLY B N 1
ATOM 4368 C CA . GLY B 1 14 ? -5.488 57.812 37.25 1 79.31 14 GLY B CA 1
ATOM 4369 C C . GLY B 1 14 ? -6.867 57.188 37.094 1 79.31 14 GLY B C 1
ATOM 4370 O O . GLY B 1 14 ? -7.871 57.906 37.094 1 79.31 14 GLY B O 1
ATOM 4371 N N . LEU B 1 15 ? -6.871 55.75 37.062 1 83.19 15 LEU B N 1
ATOM 4372 C CA . LEU B 1 15 ? -8.125 55.062 36.812 1 83.19 15 LEU B CA 1
ATOM 4373 C C . LEU B 1 15 ? -8.742 54.562 38.125 1 83.19 15 LEU B C 1
ATOM 4375 O O . LEU B 1 15 ? -8.039 54.031 39 1 83.19 15 LEU B O 1
ATOM 4379 N N . GLN B 1 16 ? -10.047 54.938 38.25 1 79.44 16 GLN B N 1
ATOM 4380 C CA . GLN B 1 16 ? -10.805 54.375 39.375 1 79.44 16 GLN B CA 1
ATOM 4381 C C . GLN B 1 16 ? -11.258 52.969 39.062 1 79.44 16 GLN B C 1
ATOM 4383 O O . GLN B 1 16 ? -11.906 52.719 38.062 1 79.44 16 GLN B O 1
ATOM 4388 N N . ALA B 1 17 ? -10.68 52.031 39.75 1 80.94 17 ALA B N 1
ATOM 4389 C CA . ALA B 1 17 ? -11.055 50.656 39.469 1 80.94 17 ALA B CA 1
ATOM 4390 C C . ALA B 1 17 ? -11.406 49.906 40.75 1 80.94 17 ALA B C 1
ATOM 4392 O O . ALA B 1 17 ? -10.977 50.312 41.844 1 80.94 17 ALA B O 1
ATOM 4393 N N . SER B 1 18 ? -12.422 49.125 40.625 1 76.88 18 SER B N 1
ATOM 4394 C CA . SER B 1 18 ? -12.75 48.25 41.75 1 76.88 18 SER B CA 1
ATOM 4395 C C . SER B 1 18 ? -12.125 46.875 41.531 1 76.88 18 SER B C 1
ATOM 4397 O O . SER B 1 18 ? -11.891 46.438 40.406 1 76.88 18 SER B O 1
ATOM 4399 N N . ARG B 1 19 ? -11.656 46.344 42.656 1 75.44 19 ARG B N 1
ATOM 4400 C CA . ARG B 1 19 ? -11.031 45.031 42.562 1 75.44 19 ARG B CA 1
ATOM 4401 C C . ARG B 1 19 ? -12.039 43.969 42.125 1 75.44 19 ARG B C 1
ATOM 4403 O O . ARG B 1 19 ? -13.148 43.875 42.656 1 75.44 19 ARG B O 1
ATOM 4410 N N . THR B 1 20 ? -11.766 43.438 40.875 1 71.06 20 THR B N 1
ATOM 4411 C CA . THR B 1 20 ? -12.586 42.312 40.438 1 71.06 20 THR B CA 1
ATOM 4412 C C . THR B 1 20 ? -12.492 41.156 41.438 1 71.06 20 THR B C 1
ATOM 4414 O O . THR B 1 20 ? -11.43 40.906 42 1 71.06 20 THR B O 1
ATOM 4417 N N . ALA B 1 21 ? -13.703 40.625 41.781 1 75 21 ALA B N 1
ATOM 4418 C CA . ALA B 1 21 ? -13.734 39.469 42.688 1 75 21 ALA B CA 1
ATOM 4419 C C . ALA B 1 21 ? -12.812 38.344 42.219 1 75 21 ALA B C 1
ATOM 4421 O O . ALA B 1 21 ? -12.844 38 41.031 1 75 21 ALA B O 1
ATOM 4422 N N . THR B 1 22 ? -11.883 37.969 43 1 80.69 22 THR B N 1
ATOM 4423 C CA . THR B 1 22 ? -10.906 36.938 42.719 1 80.69 22 THR B CA 1
ATOM 4424 C C . THR B 1 22 ? -11.602 35.688 42.188 1 80.69 22 THR B C 1
ATOM 4426 O O . THR B 1 22 ? -11.094 35.031 41.281 1 80.69 22 THR B O 1
ATOM 4429 N N . TRP B 1 23 ? -12.859 35.438 42.656 1 83.38 23 TRP B N 1
ATOM 4430 C CA . TRP B 1 23 ? -13.555 34.219 42.25 1 83.38 23 TRP B CA 1
ATOM 4431 C C . TRP B 1 23 ? -14.039 34.312 40.812 1 83.38 23 TRP B C 1
ATOM 4433 O O . TRP B 1 23 ? -14.016 33.344 40.062 1 83.38 23 TRP B O 1
ATOM 4443 N N . LYS B 1 24 ? -14.445 35.438 40.375 1 81.69 24 LYS B N 1
ATOM 4444 C CA . LYS B 1 24 ? -14.906 35.625 39.031 1 81.69 24 LYS B CA 1
ATOM 4445 C C . LYS B 1 24 ? -13.758 35.5 38.031 1 81.69 24 LYS B C 1
ATOM 4447 O O . LYS B 1 24 ? -13.922 34.938 36.938 1 81.69 24 LYS B O 1
ATOM 4452 N N . TYR B 1 25 ? -12.664 35.969 38.469 1 84.12 25 TYR B N 1
ATOM 4453 C CA . TYR B 1 25 ? -11.477 35.844 37.625 1 84.12 25 TYR B CA 1
ATOM 4454 C C . TYR B 1 25 ? -11.047 34.375 37.5 1 84.12 25 TYR B C 1
ATOM 4456 O O . TYR B 1 25 ? -10.75 33.906 36.406 1 84.12 25 TYR B O 1
ATOM 4464 N N . LEU B 1 26 ? -11.102 33.688 38.625 1 87.12 26 LEU B N 1
ATOM 4465 C CA . LEU B 1 26 ? -10.688 32.281 38.625 1 87.12 26 LEU B CA 1
ATOM 4466 C C . LEU B 1 26 ? -11.641 31.422 37.812 1 87.12 26 LEU B C 1
ATOM 4468 O O . LEU B 1 26 ? -11.211 30.5 37.125 1 87.12 26 LEU B O 1
ATOM 4472 N N . VAL B 1 27 ? -12.883 31.766 37.812 1 88.25 27 VAL B N 1
ATOM 4473 C CA . VAL B 1 27 ? -13.875 31.016 37.062 1 88.25 27 VAL B CA 1
ATOM 4474 C C . VAL B 1 27 ? -13.656 31.25 35.562 1 88.25 27 VAL B C 1
ATOM 4476 O O . VAL B 1 27 ? -13.797 30.328 34.75 1 88.25 27 VAL B O 1
ATOM 4479 N N . SER B 1 28 ? -13.289 32.438 35.188 1 84.69 28 SER B N 1
ATOM 4480 C CA . SER B 1 28 ? -13.055 32.75 33.781 1 84.69 28 SER B CA 1
ATOM 4481 C C . SER B 1 28 ? -11.844 31.969 33.25 1 84.69 28 SER B C 1
ATOM 4483 O O . SER B 1 28 ? -11.883 31.422 32.156 1 84.69 28 SER B O 1
ATOM 4485 N N . VAL B 1 29 ? -10.836 31.938 34.031 1 87.12 29 VAL B N 1
ATOM 4486 C CA . VAL B 1 29 ? -9.625 31.234 33.625 1 87.12 29 VAL B CA 1
ATOM 4487 C C . VAL B 1 29 ? -9.891 29.734 33.594 1 87.12 29 VAL B C 1
ATOM 4489 O O . VAL B 1 29 ? -9.414 29.031 32.719 1 87.12 29 VAL B O 1
ATOM 4492 N N . PHE B 1 30 ? -10.703 29.312 34.5 1 90.62 30 PHE B N 1
ATOM 4493 C CA . PHE B 1 30 ? -11.031 27.906 34.562 1 90.62 30 PHE B CA 1
ATOM 4494 C C . PHE B 1 30 ? -11.891 27.484 33.375 1 90.62 30 PHE B C 1
ATOM 4496 O O . PHE B 1 30 ? -11.703 26.391 32.812 1 90.62 30 PHE B O 1
ATOM 4503 N N . LEU B 1 31 ? -12.797 28.328 33 1 91.19 31 LEU B N 1
ATOM 4504 C CA . LEU B 1 31 ? -13.664 28 31.859 1 91.19 31 LEU B CA 1
ATOM 4505 C C . LEU B 1 31 ? -12.859 27.906 30.578 1 91.19 31 LEU B C 1
ATOM 4507 O O . LEU B 1 31 ? -13.141 27.047 29.734 1 91.19 31 LEU B O 1
ATOM 4511 N N . ARG B 1 32 ? -11.922 28.734 30.406 1 90.44 32 ARG B N 1
ATOM 4512 C CA . ARG B 1 32 ? -11.062 28.656 29.234 1 90.44 32 ARG B CA 1
ATOM 4513 C C . ARG B 1 32 ? -10.25 27.375 29.219 1 90.44 32 ARG B C 1
ATOM 4515 O O . ARG B 1 32 ? -10.016 26.781 28.156 1 90.44 32 ARG B O 1
ATOM 4522 N N . TRP B 1 33 ? -9.852 26.984 30.344 1 92.5 33 TRP B N 1
ATOM 4523 C CA . TRP B 1 33 ? -9.109 25.734 30.469 1 92.5 33 TRP B CA 1
ATOM 4524 C C . TRP B 1 33 ? -10 24.547 30.141 1 92.5 33 TRP B C 1
ATOM 4526 O O . TRP B 1 33 ? -9.562 23.594 29.484 1 92.5 33 TRP B O 1
ATOM 4536 N N . VAL B 1 34 ? -11.266 24.594 30.562 1 94.62 34 VAL B N 1
ATOM 4537 C CA . VAL B 1 34 ? -12.211 23.516 30.297 1 94.62 34 VAL B CA 1
ATOM 4538 C C . VAL B 1 34 ? -12.438 23.375 28.797 1 94.62 34 VAL B C 1
ATOM 4540 O O . VAL B 1 34 ? -12.586 22.266 28.281 1 94.62 34 VAL B O 1
ATOM 4543 N N . VAL B 1 35 ? -12.43 24.469 28.109 1 92.94 35 VAL B N 1
ATOM 4544 C CA . VAL B 1 35 ? -12.594 24.422 26.656 1 92.94 35 VAL B CA 1
ATOM 4545 C C . VAL B 1 35 ? -11.414 23.703 26.016 1 92.94 35 VAL B C 1
ATOM 4547 O O . VAL B 1 35 ? -11.594 22.859 25.125 1 92.94 35 VAL B O 1
ATOM 4550 N N . THR B 1 36 ? -10.258 23.969 26.5 1 91.56 36 THR B N 1
ATOM 4551 C CA . THR B 1 36 ? -9.07 23.297 26 1 91.56 36 THR B CA 1
ATOM 4552 C C . THR B 1 36 ? -9.125 21.797 26.312 1 91.56 36 THR B C 1
ATOM 4554 O O . THR B 1 36 ? -8.758 20.969 25.484 1 91.56 36 THR B O 1
ATOM 4557 N N . LEU B 1 37 ? -9.594 21.562 27.453 1 95.06 37 LEU B N 1
ATOM 4558 C CA . LEU B 1 37 ? -9.711 20.156 27.859 1 95.06 37 LEU B CA 1
ATOM 4559 C C . LEU B 1 37 ? -10.734 19.422 27 1 95.06 37 LEU B C 1
ATOM 4561 O O . LEU B 1 37 ? -10.477 18.312 26.531 1 95.06 37 LEU B O 1
ATOM 4565 N N . LEU B 1 38 ? -11.82 20.078 26.781 1 96.06 38 LEU B N 1
ATOM 4566 C CA . LEU B 1 38 ? -12.883 19.453 26 1 96.06 38 LEU B CA 1
ATOM 4567 C C . LEU B 1 38 ? -12.445 19.266 24.562 1 96.06 38 LEU B C 1
ATOM 4569 O O . LEU B 1 38 ? -12.75 18.234 23.953 1 96.06 38 LEU B O 1
ATOM 4573 N N . LEU B 1 39 ? -11.758 20.219 24.031 1 94.06 39 LEU B N 1
ATOM 4574 C CA . LEU B 1 39 ? -11.273 20.094 22.656 1 94.06 39 LEU B CA 1
ATOM 4575 C C . LEU B 1 39 ? -10.227 19 22.562 1 94.06 39 LEU B C 1
ATOM 4577 O O . LEU B 1 39 ? -10.18 18.266 21.562 1 94.06 39 LEU B O 1
ATOM 4581 N N . SER B 1 40 ? -9.43 18.875 23.578 1 93.38 40 SER B N 1
ATOM 4582 C CA . SER B 1 40 ? -8.422 17.812 23.594 1 93.38 40 SER B CA 1
ATOM 4583 C C . SER B 1 40 ? -9.07 16.438 23.688 1 93.38 40 SER B C 1
ATOM 4585 O O . SER B 1 40 ? -8.648 15.5 23.016 1 93.38 40 SER B O 1
ATOM 4587 N N . ILE B 1 41 ? -10.07 16.359 24.453 1 95.62 41 ILE B N 1
ATOM 4588 C CA . ILE B 1 41 ? -10.797 15.109 24.578 1 95.62 41 ILE B CA 1
ATOM 4589 C C . ILE B 1 41 ? -11.5 14.789 23.266 1 95.62 41 ILE B C 1
ATOM 4591 O O . ILE B 1 41 ? -11.539 13.633 22.828 1 95.62 41 ILE B O 1
ATOM 4595 N N . ALA B 1 42 ? -12.008 15.836 22.672 1 95.5 42 ALA B N 1
ATOM 4596 C CA . ALA B 1 42 ? -12.68 15.641 21.375 1 95.5 42 ALA B CA 1
ATOM 4597 C C . ALA B 1 42 ? -11.711 15.109 20.328 1 95.5 42 ALA B C 1
ATOM 4599 O O . ALA B 1 42 ? -12.062 14.227 19.547 1 95.5 42 ALA B O 1
ATOM 4600 N N . ILE B 1 43 ? -10.562 15.641 20.328 1 93.44 43 ILE B N 1
ATOM 4601 C CA . ILE B 1 43 ? -9.547 15.188 19.391 1 93.44 43 ILE B CA 1
ATOM 4602 C C . ILE B 1 43 ? -9.203 13.727 19.672 1 93.44 43 ILE B C 1
ATOM 4604 O O . ILE B 1 43 ? -9.125 12.914 18.75 1 93.44 43 ILE B O 1
ATOM 4608 N N . TRP B 1 44 ? -9.039 13.438 20.922 1 93.81 44 TRP B N 1
ATOM 4609 C CA . TRP B 1 44 ? -8.742 12.062 21.312 1 93.81 44 TRP B CA 1
ATOM 4610 C C . TRP B 1 44 ? -9.867 11.125 20.891 1 93.81 44 TRP B C 1
ATOM 4612 O O . TRP B 1 44 ? -9.625 10.047 20.359 1 93.81 44 TRP B O 1
ATOM 4622 N N . LYS B 1 45 ? -11.039 11.547 21.125 1 94.25 45 LYS B N 1
ATOM 4623 C CA . LYS B 1 45 ? -12.195 10.711 20.812 1 94.25 45 LYS B CA 1
ATOM 4624 C C . LYS B 1 45 ? -12.328 10.484 19.312 1 94.25 45 LYS B C 1
ATOM 4626 O O . LYS B 1 45 ? -12.672 9.391 18.875 1 94.25 45 LYS B O 1
ATOM 4631 N N . ILE B 1 46 ? -12.117 11.469 18.578 1 93.06 46 ILE B N 1
ATOM 4632 C CA . ILE B 1 46 ? -12.219 11.344 17.125 1 93.06 46 ILE B CA 1
ATOM 4633 C C . ILE B 1 46 ? -11.141 10.398 16.609 1 93.06 46 ILE B C 1
ATOM 4635 O O . ILE B 1 46 ? -11.406 9.555 15.742 1 93.06 46 ILE B O 1
ATOM 4639 N N . LEU B 1 47 ? -9.953 10.555 17.109 1 91.62 47 LEU B N 1
ATOM 4640 C CA . LEU B 1 47 ? -8.867 9.672 16.688 1 91.62 47 LEU B CA 1
ATOM 4641 C C . LEU B 1 47 ? -9.156 8.227 17.094 1 91.62 47 LEU B C 1
ATOM 4643 O O . LEU B 1 47 ? -8.914 7.301 16.328 1 91.62 47 LEU B O 1
ATOM 4647 N N . TRP B 1 48 ? -9.727 8.125 18.281 1 91.25 48 TRP B N 1
ATOM 4648 C CA . TRP B 1 48 ? -10.07 6.789 18.766 1 91.25 48 TRP B CA 1
ATOM 4649 C C . TRP B 1 48 ? -11.211 6.188 17.953 1 91.25 48 TRP B C 1
ATOM 4651 O O . TRP B 1 48 ? -11.164 5.008 17.594 1 91.25 48 TRP B O 1
ATOM 4661 N N . PHE B 1 49 ? -12.188 6.949 17.609 1 91.19 49 PHE B N 1
ATOM 4662 C CA . PHE B 1 49 ? -13.352 6.488 16.859 1 91.19 49 PHE B CA 1
ATOM 4663 C C . PHE B 1 49 ? -12.953 6.02 15.469 1 91.19 49 PHE B C 1
ATOM 4665 O O . PHE B 1 49 ? -13.328 4.926 15.047 1 91.19 49 PHE B O 1
ATOM 4672 N N . TYR B 1 50 ? -12.117 6.758 14.797 1 89.19 50 TYR B N 1
ATOM 4673 C CA . TYR B 1 50 ? -11.781 6.434 13.414 1 89.19 50 TYR B CA 1
ATOM 4674 C C . TYR B 1 50 ? -10.656 5.41 13.352 1 89.19 50 TYR B C 1
ATOM 4676 O O . TYR B 1 50 ? -10.453 4.766 12.32 1 89.19 50 TYR B O 1
ATOM 4684 N N . SER B 1 51 ? -9.93 5.184 14.367 1 86.81 51 SER B N 1
ATOM 4685 C CA . SER B 1 51 ? -8.844 4.207 14.367 1 86.81 51 SER B CA 1
ATOM 4686 C C . SER B 1 51 ? -9.32 2.852 14.875 1 86.81 51 SER B C 1
ATOM 4688 O O . SER B 1 51 ? -8.977 1.812 14.312 1 86.81 51 SER B O 1
ATOM 4690 N N . GLU B 1 52 ? -10.047 2.879 15.969 1 84.5 52 GLU B N 1
ATOM 4691 C CA . GLU B 1 52 ? -10.391 1.62 16.625 1 84.5 52 GLU B CA 1
ATOM 4692 C C . GLU B 1 52 ? -11.82 1.208 16.312 1 84.5 52 GLU B C 1
ATOM 4694 O O . GLU B 1 52 ? -12.109 0.022 16.125 1 84.5 52 GLU B O 1
ATOM 4699 N N . ALA B 1 53 ? -12.648 2.162 16.234 1 80.31 53 ALA B N 1
ATOM 4700 C CA . ALA B 1 53 ? -14.055 1.816 16.031 1 80.31 53 ALA B CA 1
ATOM 4701 C C . ALA B 1 53 ? -14.359 1.6 14.555 1 80.31 53 ALA B C 1
ATOM 4703 O O . ALA B 1 53 ? -15.078 0.669 14.188 1 80.31 53 ALA B O 1
ATOM 4704 N N . MET B 1 54 ? -13.867 2.502 13.75 1 79.25 54 MET B N 1
ATOM 4705 C CA . MET B 1 54 ? -14.055 2.367 12.305 1 79.25 54 MET B CA 1
ATOM 4706 C C . MET B 1 54 ? -12.812 1.781 11.648 1 79.25 54 MET B C 1
ATOM 4708 O O . MET B 1 54 ? -11.945 2.521 11.18 1 79.25 54 MET B O 1
ATOM 4712 N N . VAL B 1 55 ? -12.734 0.537 11.586 1 73.62 55 VAL B N 1
ATOM 4713 C CA . VAL B 1 55 ? -11.547 -0.185 11.141 1 73.62 55 VAL B CA 1
ATOM 4714 C C . VAL B 1 55 ? -11.266 0.142 9.672 1 73.62 55 VAL B C 1
ATOM 4716 O O . VAL B 1 55 ? -10.102 0.233 9.266 1 73.62 55 VAL B O 1
ATOM 4719 N N . ILE B 1 56 ? -12.359 0.442 8.844 1 80 56 ILE B N 1
ATOM 4720 C CA . ILE B 1 56 ? -12.188 0.757 7.43 1 80 56 ILE B CA 1
ATOM 4721 C C . ILE B 1 56 ? -13.102 1.912 7.039 1 80 56 ILE B C 1
ATOM 4723 O O . ILE B 1 56 ? -14.25 1.982 7.488 1 80 56 ILE B O 1
ATOM 4727 N N . MET B 1 57 ? -12.414 2.824 6.336 1 81.69 57 MET B N 1
ATOM 4728 C CA . MET B 1 57 ? -13.148 4.016 5.926 1 81.69 57 MET B CA 1
ATOM 4729 C C . MET B 1 57 ? -13.273 4.082 4.406 1 81.69 57 MET B C 1
ATOM 4731 O O . MET B 1 57 ? -12.344 3.713 3.686 1 81.69 57 MET B O 1
ATOM 4735 N N . ALA B 1 58 ? -14.492 4.539 4.031 1 79.06 58 ALA B N 1
ATOM 4736 C CA . ALA B 1 58 ? -14.672 4.871 2.623 1 79.06 58 ALA B CA 1
ATOM 4737 C C . ALA B 1 58 ? -14.062 6.234 2.299 1 79.06 58 ALA B C 1
ATOM 4739 O O . ALA B 1 58 ? -13.648 6.969 3.199 1 79.06 58 ALA B O 1
ATOM 4740 N N . LYS B 1 59 ? -14 6.586 1.042 1 74.69 59 LYS B N 1
ATOM 4741 C CA . LYS B 1 59 ? -13.375 7.828 0.6 1 74.69 59 LYS B CA 1
ATOM 4742 C C . LYS B 1 59 ? -14.07 9.039 1.212 1 74.69 59 LYS B C 1
ATOM 4744 O O . LYS B 1 59 ? -13.414 9.938 1.751 1 74.69 59 LYS B O 1
ATOM 4749 N N . PRO B 1 60 ? -15.328 9.062 1.279 1 76.88 60 PRO B N 1
ATOM 4750 C CA . PRO B 1 60 ? -15.969 10.219 1.912 1 76.88 60 PRO B CA 1
ATOM 4751 C C . PRO B 1 60 ? -15.727 10.273 3.418 1 76.88 60 PRO B C 1
ATOM 4753 O O . PRO B 1 60 ? -15.641 11.367 3.994 1 76.88 60 PRO B O 1
ATOM 4756 N N . ALA B 1 61 ? -15.609 9.117 3.949 1 82.38 61 ALA B N 1
ATOM 4757 C CA . ALA B 1 61 ? -15.352 9.094 5.387 1 82.38 61 ALA B CA 1
ATOM 4758 C C . ALA B 1 61 ? -13.969 9.648 5.707 1 82.38 61 ALA B C 1
ATOM 4760 O O . ALA B 1 61 ? -13.758 10.227 6.773 1 82.38 61 ALA B O 1
ATOM 4761 N N . THR B 1 62 ? -13.125 9.438 4.828 1 80.94 62 THR B N 1
ATOM 4762 C CA . THR B 1 62 ? -11.797 9.992 5.027 1 80.94 62 THR B CA 1
ATOM 4763 C C . THR B 1 62 ? -11.828 11.516 4.965 1 80.94 62 THR B C 1
ATOM 4765 O O . THR B 1 62 ? -11.109 12.195 5.699 1 80.94 62 THR B O 1
ATOM 4768 N N . ARG B 1 63 ? -12.695 11.992 4.109 1 77 63 ARG B N 1
ATOM 4769 C CA . ARG B 1 63 ? -12.859 13.438 4.02 1 77 63 ARG B CA 1
ATOM 4770 C C . ARG B 1 63 ? -13.477 14 5.297 1 77 63 ARG B C 1
ATOM 4772 O O . ARG B 1 63 ? -13.055 15.047 5.785 1 77 63 ARG B O 1
ATOM 4779 N N . ASP B 1 64 ? -14.43 13.281 5.766 1 83.5 64 ASP B N 1
ATOM 4780 C CA . ASP B 1 64 ? -15.039 13.711 7.016 1 83.5 64 ASP B CA 1
ATOM 4781 C C . ASP B 1 64 ? -14.031 13.695 8.156 1 83.5 64 ASP B C 1
ATOM 4783 O O . ASP B 1 64 ? -14 14.617 8.977 1 83.5 64 ASP B O 1
ATOM 4787 N N . PHE B 1 65 ? -13.273 12.805 8.188 1 87.5 65 PHE B N 1
ATOM 4788 C CA . PHE B 1 65 ? -12.25 12.719 9.227 1 87.5 65 PHE B CA 1
ATOM 4789 C C . PHE B 1 65 ? -11.312 13.914 9.156 1 87.5 65 PHE B C 1
ATOM 4791 O O . PHE B 1 65 ? -11.039 14.555 10.18 1 87.5 65 PHE B O 1
ATOM 4798 N N . ASN B 1 66 ? -10.914 14.156 7.934 1 76.62 66 ASN B N 1
ATOM 4799 C CA . ASN B 1 66 ? -9.9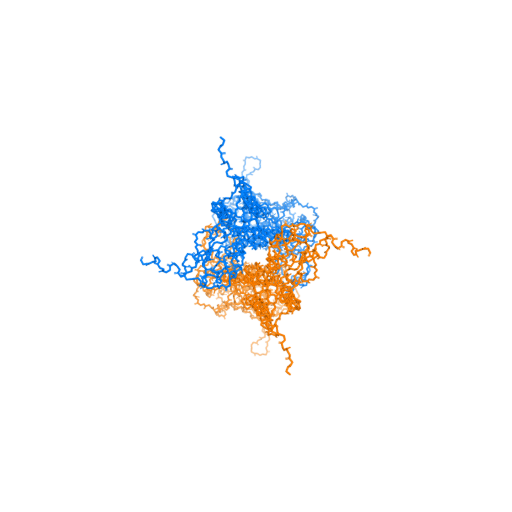77 15.258 7.738 1 76.62 66 ASN B CA 1
ATOM 4800 C C . ASN B 1 66 ? -10.594 16.594 8.148 1 76.62 66 ASN B C 1
ATOM 4802 O O . ASN B 1 66 ? -9.914 17.453 8.711 1 76.62 66 ASN B O 1
ATOM 4806 N N . VAL B 1 67 ? -11.82 16.734 7.852 1 77.19 67 VAL B N 1
ATOM 4807 C CA . VAL B 1 67 ? -12.516 17.969 8.219 1 77.19 67 VAL B CA 1
ATOM 4808 C C . VAL B 1 67 ? -12.594 18.078 9.742 1 77.19 67 VAL B C 1
ATOM 4810 O O . VAL B 1 67 ? -12.305 19.125 10.312 1 77.19 67 VAL B O 1
ATOM 4813 N N . TRP B 1 68 ? -12.891 16.984 10.359 1 85.5 68 TRP B N 1
ATOM 4814 C CA . TRP B 1 68 ? -13.047 16.984 11.805 1 85.5 68 TRP B CA 1
ATOM 4815 C C . TRP B 1 68 ? -11.711 17.219 12.5 1 85.5 68 TRP B C 1
ATOM 4817 O O . TRP B 1 68 ? -11.594 18.078 13.383 1 85.5 68 TRP B O 1
ATOM 4827 N N . ILE B 1 69 ? -10.727 16.547 12.086 1 85.06 69 ILE B N 1
ATOM 4828 C CA . ILE B 1 69 ? -9.453 16.641 12.789 1 85.06 69 ILE B CA 1
ATOM 4829 C C . ILE B 1 69 ? -8.812 18 12.523 1 85.06 69 ILE B C 1
ATOM 4831 O O . ILE B 1 69 ? -8.242 18.609 13.43 1 85.06 69 ILE B O 1
ATOM 4835 N N . THR B 1 70 ? -8.891 18.469 11.336 1 75.25 70 THR B N 1
ATOM 4836 C CA . THR B 1 70 ? -8.359 19.797 11.023 1 75.25 70 THR B CA 1
ATOM 4837 C C . THR B 1 70 ? -9.125 20.891 11.766 1 75.25 70 THR B C 1
ATOM 4839 O O . THR B 1 70 ? -8.523 21.797 12.344 1 75.25 70 THR B O 1
ATOM 4842 N N . GLY B 1 71 ? -10.438 20.75 11.703 1 77.12 71 GLY B N 1
ATOM 4843 C CA . GLY B 1 71 ? -11.25 21.719 12.414 1 77.12 71 GLY B CA 1
ATOM 4844 C C . GLY B 1 71 ? -10.977 21.75 13.906 1 77.12 71 GLY B C 1
ATOM 4845 O O . GLY B 1 71 ? -10.836 22.828 14.492 1 77.12 71 GLY B O 1
ATOM 4846 N N . LEU B 1 72 ? -10.844 20.641 14.477 1 86 72 LEU B N 1
ATOM 4847 C CA . LEU B 1 72 ? -10.625 20.562 15.914 1 86 72 LEU B CA 1
ATOM 4848 C C . LEU B 1 72 ? -9.219 21.016 16.281 1 86 72 LEU B C 1
ATOM 4850 O O . LEU B 1 72 ? -9.023 21.656 17.312 1 86 72 LEU B O 1
ATOM 4854 N N . THR B 1 73 ? -8.266 20.75 15.477 1 82 73 THR B N 1
ATOM 4855 C CA . THR B 1 73 ? -6.898 21.172 15.766 1 82 73 THR B CA 1
ATOM 4856 C C . THR B 1 73 ? -6.77 22.688 15.625 1 82 73 THR B C 1
ATOM 4858 O O . THR B 1 73 ? -6.082 23.344 16.422 1 82 73 THR B O 1
ATOM 4861 N N . ILE B 1 74 ? -7.422 23.219 14.672 1 74.12 74 ILE B N 1
ATOM 4862 C CA . ILE B 1 74 ? -7.438 24.672 14.523 1 74.12 74 ILE B CA 1
ATOM 4863 C C . ILE B 1 74 ? -8.141 25.297 15.727 1 74.12 74 ILE B C 1
ATOM 4865 O O . ILE B 1 74 ? -7.652 26.281 16.297 1 74.12 74 ILE B O 1
ATOM 4869 N N . ALA B 1 75 ? -9.242 24.703 16.094 1 80.25 75 ALA B N 1
ATOM 4870 C CA . ALA B 1 75 ? -9.984 25.219 17.234 1 80.25 75 ALA B CA 1
ATOM 4871 C C . ALA B 1 75 ? -9.133 25.156 18.5 1 80.25 75 ALA B C 1
ATOM 4873 O O . ALA B 1 75 ? -9.125 26.094 19.297 1 80.25 75 ALA B O 1
ATOM 4874 N N . LEU B 1 76 ? -8.477 24.078 18.688 1 85.38 76 LEU B N 1
ATOM 4875 C CA . LEU B 1 76 ? -7.617 23.922 19.859 1 85.38 76 LEU B CA 1
ATOM 4876 C C . LEU B 1 76 ? -6.469 24.922 19.828 1 85.38 76 LEU B C 1
ATOM 4878 O O . LEU B 1 76 ? -6.137 25.531 20.859 1 85.38 76 LEU B O 1
ATOM 4882 N N . GLY B 1 77 ? -5.906 25.062 18.688 1 77.88 77 GLY B N 1
ATOM 4883 C CA . GLY B 1 77 ? -4.844 26.047 18.547 1 77.88 77 GLY B CA 1
ATOM 4884 C C . GLY B 1 77 ? -5.293 27.469 18.859 1 77.88 77 GLY B C 1
ATOM 4885 O O . GLY B 1 77 ? -4.598 28.203 19.562 1 77.88 77 GLY B O 1
ATOM 4886 N N . LEU B 1 78 ? -6.402 27.781 18.359 1 74.38 78 LEU B N 1
ATOM 4887 C CA . LEU B 1 78 ? -6.945 29.109 18.594 1 74.38 78 LEU B CA 1
ATOM 4888 C C . LEU B 1 78 ? -7.32 29.281 20.062 1 74.38 78 LEU B C 1
ATOM 4890 O O . LEU B 1 78 ? -7.09 30.344 20.656 1 74.38 78 LEU B O 1
ATOM 4894 N N . ALA B 1 79 ? -7.934 28.25 20.594 1 81.44 79 ALA B N 1
ATOM 4895 C CA . ALA B 1 79 ? -8.305 28.312 22 1 81.44 79 ALA B CA 1
ATOM 4896 C C . ALA B 1 79 ? -7.062 28.438 22.875 1 81.44 79 ALA B C 1
ATOM 4898 O O . ALA B 1 79 ? -7.051 29.234 23.828 1 81.44 79 ALA B O 1
ATOM 4899 N N . PHE B 1 80 ? -6.148 27.719 22.578 1 82.06 80 PHE B N 1
ATOM 4900 C CA . PHE B 1 80 ? -4.902 27.75 23.328 1 82.06 80 PHE B CA 1
ATOM 4901 C C . PHE B 1 80 ? -4.215 29.109 23.203 1 82.06 80 PHE B C 1
ATOM 4903 O O . PHE B 1 80 ? -3.779 29.688 24.188 1 82.06 80 PHE B O 1
ATOM 4910 N N . ALA B 1 81 ? -4.105 29.625 22.016 1 75.56 81 ALA B N 1
ATOM 4911 C CA . ALA B 1 81 ? -3.502 30.922 21.781 1 75.56 81 ALA B CA 1
ATOM 4912 C C . ALA B 1 81 ? -4.301 32.031 22.469 1 75.56 81 ALA B C 1
ATOM 4914 O O . ALA B 1 81 ? -3.721 32.969 23.031 1 75.56 81 ALA B O 1
ATOM 4915 N N . GLY B 1 82 ? -5.562 31.906 22.359 1 75.81 82 GLY B N 1
ATOM 4916 C CA . GLY B 1 82 ? -6.418 32.875 23.016 1 75.81 82 GLY B CA 1
ATOM 4917 C C . GLY B 1 82 ? -6.25 32.906 24.516 1 75.81 82 GLY B C 1
ATOM 4918 O O . GLY B 1 82 ? -6.246 33.969 25.141 1 75.81 82 GLY B O 1
ATOM 4919 N N . SER B 1 83 ? -6.117 31.766 25.062 1 83.19 83 SER B N 1
ATOM 4920 C CA . SER B 1 83 ? -5.91 31.688 26.516 1 83.19 83 SER B CA 1
ATOM 4921 C C . SER B 1 83 ? -4.559 32.281 26.906 1 83.19 83 SER B C 1
ATOM 4923 O O . SER B 1 83 ? -4.453 32.969 27.922 1 83.19 83 SER B O 1
ATOM 4925 N N . LEU B 1 84 ? -3.615 32.031 26.172 1 79.56 84 LEU B N 1
ATOM 4926 C CA . LEU B 1 84 ? -2.287 32.531 26.469 1 79.56 84 LEU B CA 1
ATOM 4927 C C . LEU B 1 84 ? -2.256 34.062 26.328 1 79.56 84 LEU B C 1
ATOM 4929 O O . LEU B 1 84 ? -1.585 34.75 27.094 1 79.56 84 LEU B O 1
ATOM 4933 N N . ASP B 1 85 ? -2.969 34.531 25.359 1 77 85 ASP B N 1
ATOM 4934 C CA . ASP B 1 85 ? -3.053 35.969 25.172 1 77 85 ASP B CA 1
ATOM 4935 C C . ASP B 1 85 ? -3.697 36.625 26.375 1 77 85 ASP B C 1
ATOM 4937 O O . ASP B 1 85 ? -3.229 37.688 26.828 1 77 85 ASP B O 1
ATOM 4941 N N . LYS B 1 86 ? -4.707 36.094 26.844 1 80.12 86 LYS B N 1
ATOM 4942 C CA . LYS B 1 86 ? -5.379 36.656 28.016 1 80.12 86 LYS B CA 1
ATOM 4943 C C . LYS B 1 86 ? -4.461 36.625 29.234 1 80.12 86 LYS B C 1
ATOM 4945 O O . LYS B 1 86 ? -4.406 37.594 30 1 80.12 86 LYS B O 1
ATOM 4950 N N . LEU B 1 87 ? -3.814 35.562 29.359 1 81.81 87 LEU B N 1
ATOM 4951 C CA . LEU B 1 87 ? -2.92 35.406 30.516 1 81.81 87 LEU B CA 1
ATOM 4952 C C . LEU B 1 87 ? -1.76 36.406 30.406 1 81.81 87 LEU B C 1
ATOM 4954 O O . LEU B 1 87 ? -1.316 36.938 31.422 1 81.81 87 LEU B O 1
ATOM 4958 N N . ALA B 1 88 ? -1.302 36.656 29.25 1 78.69 88 ALA B N 1
ATOM 4959 C CA . ALA B 1 88 ? -0.234 37.625 29.047 1 78.69 88 ALA B CA 1
ATOM 4960 C C . ALA B 1 88 ? -0.715 39.031 29.375 1 78.69 88 ALA B C 1
ATOM 4962 O O . ALA B 1 88 ? 0.014 39.844 29.984 1 78.69 88 ALA B O 1
ATOM 4963 N N . ARG B 1 89 ? -1.886 39.344 29 1 80.12 89 ARG B N 1
ATOM 4964 C CA . ARG B 1 89 ? -2.451 40.656 29.281 1 80.12 89 ARG B CA 1
ATOM 4965 C C . ARG B 1 89 ? -2.617 40.875 30.781 1 80.12 89 ARG B C 1
ATOM 4967 O O . ARG B 1 89 ? -2.441 42 31.266 1 80.12 89 ARG B O 1
ATOM 4974 N N . ASP B 1 90 ? -2.846 39.875 31.453 1 82.62 90 ASP B N 1
ATOM 4975 C CA . ASP B 1 90 ? -3.057 40 32.875 1 82.62 90 ASP B CA 1
ATOM 4976 C C . ASP B 1 90 ? -1.727 40.062 33.625 1 82.62 90 ASP B C 1
ATOM 4978 O O . ASP B 1 90 ? -1.583 40.812 34.594 1 82.62 90 ASP B O 1
ATOM 4982 N N . THR B 1 91 ? -0.807 39.312 33.188 1 81.88 91 THR B N 1
ATOM 4983 C CA . THR B 1 91 ? 0.469 39.25 33.906 1 81.88 91 THR B CA 1
ATOM 4984 C C . THR B 1 91 ? 1.28 40.5 33.719 1 81.88 91 THR B C 1
ATOM 4986 O O . THR B 1 91 ? 2.141 40.844 34.531 1 81.88 91 THR B O 1
ATOM 4989 N N . ARG B 1 92 ? 1.02 41.219 32.688 1 82.56 92 ARG B N 1
ATOM 4990 C CA . ARG B 1 92 ? 1.819 42.406 32.406 1 82.56 92 ARG B CA 1
ATOM 4991 C C . ARG B 1 92 ? 1.693 43.438 33.531 1 82.56 92 ARG B C 1
ATOM 4993 O O . ARG B 1 92 ? 2.668 44.094 33.906 1 82.56 92 ARG B O 1
ATOM 5000 N N . TRP B 1 93 ? 0.521 43.562 34.188 1 84.25 93 TRP B N 1
ATOM 5001 C CA . TRP B 1 93 ? 0.31 44.531 35.219 1 84.25 93 TRP B CA 1
ATOM 5002 C C . TRP B 1 93 ? 1.07 44.156 36.5 1 84.25 93 TRP B C 1
ATOM 5004 O O . TRP B 1 93 ? 1.547 45.031 37.219 1 84.25 93 TRP B O 1
ATOM 5014 N N . TRP B 1 94 ? 1.128 42.906 36.688 1 84.31 94 TRP B N 1
ATOM 5015 C CA . TRP B 1 94 ? 1.927 42.469 37.844 1 84.31 94 TRP B CA 1
ATOM 5016 C C . TRP B 1 94 ? 3.408 42.75 37.594 1 84.31 94 TRP B C 1
ATOM 5018 O O . TRP B 1 94 ? 4.121 43.156 38.531 1 84.31 94 TRP B O 1
ATOM 5028 N N . ILE B 1 95 ? 3.861 42.531 36.469 1 82.19 95 ILE B N 1
ATOM 5029 C CA . ILE B 1 95 ? 5.262 42.781 36.125 1 82.19 95 ILE B CA 1
ATOM 5030 C C . ILE B 1 95 ? 5.582 44.25 36.281 1 82.19 95 ILE B C 1
ATOM 5032 O O . ILE B 1 95 ? 6.648 44.625 36.781 1 82.19 95 ILE B O 1
ATOM 5036 N N . LEU B 1 96 ? 4.66 45.094 35.938 1 86.75 96 LEU B N 1
ATOM 5037 C CA . LEU B 1 96 ? 4.852 46.562 35.969 1 86.75 96 LEU B CA 1
ATOM 5038 C C . LEU B 1 96 ? 4.793 47.062 37.406 1 86.75 96 LEU B C 1
ATOM 5040 O O . LEU B 1 96 ? 5.289 48.156 37.719 1 86.75 96 LEU B O 1
ATOM 5044 N N . SER B 1 97 ? 4.258 46.344 38.344 1 87.5 97 SER B N 1
ATOM 5045 C CA . SER B 1 97 ? 4.121 46.75 39.719 1 87.5 97 SER B CA 1
ATOM 5046 C C . SER B 1 97 ? 5.348 46.375 40.531 1 87.5 97 SER B C 1
ATOM 5048 O O . SER B 1 97 ? 5.504 46.844 41.688 1 87.5 97 SER B O 1
ATOM 5050 N N . ARG B 1 98 ? 6.219 45.719 40.031 1 83.12 98 ARG B N 1
ATOM 5051 C CA . ARG B 1 98 ? 7.324 45.188 40.812 1 83.12 98 ARG B CA 1
ATOM 5052 C C . ARG B 1 98 ? 8.469 46.219 40.875 1 83.12 98 ARG B C 1
ATOM 5054 O O . ARG B 1 98 ? 9.07 46.375 41.938 1 83.12 98 ARG B O 1
ATOM 5061 N N . ARG B 1 99 ? 8.789 46.75 39.781 1 82.31 99 ARG B N 1
ATOM 5062 C CA . ARG B 1 99 ? 9.938 47.656 39.781 1 82.31 99 ARG B CA 1
ATOM 5063 C C . ARG B 1 99 ? 9.719 48.812 38.812 1 82.31 99 ARG B C 1
ATOM 5065 O O . ARG B 1 99 ? 8.852 48.75 37.938 1 82.31 99 ARG B O 1
ATOM 5072 N N . HIS B 1 100 ? 10.547 49.875 39.062 1 87.19 100 HIS B N 1
ATOM 5073 C CA . HIS B 1 100 ? 10.547 51.031 38.188 1 87.19 100 HIS B CA 1
ATOM 5074 C C . HIS B 1 100 ? 11.258 50.719 36.875 1 87.19 100 HIS B C 1
ATOM 5076 O O . HIS B 1 100 ? 12.289 50.062 36.875 1 87.19 100 HIS B O 1
ATOM 5082 N N . ARG B 1 101 ? 10.578 51.062 35.875 1 84.25 101 ARG B N 1
ATOM 5083 C CA . ARG B 1 101 ? 11.141 50.781 34.562 1 84.25 101 ARG B CA 1
ATOM 5084 C C . ARG B 1 101 ? 11.094 52.031 33.656 1 84.25 101 ARG B C 1
ATOM 5086 O O . ARG B 1 101 ? 10.352 52.969 33.938 1 84.25 101 ARG B O 1
ATOM 5093 N N . SER B 1 102 ? 11.992 51.906 32.656 1 83.38 102 SER B N 1
ATOM 5094 C CA . SER B 1 102 ? 12.031 53 31.703 1 83.38 102 SER B CA 1
ATOM 5095 C C . SER B 1 102 ? 10.805 53 30.797 1 83.38 102 SER B C 1
ATOM 5097 O O . SER B 1 102 ? 10.078 52 30.734 1 83.38 102 SER B O 1
ATOM 5099 N N . ARG B 1 103 ? 10.492 54.094 30.172 1 83.62 103 ARG B N 1
ATOM 5100 C CA . ARG B 1 103 ? 9.328 54.281 29.312 1 83.62 103 ARG B CA 1
ATOM 5101 C C . ARG B 1 103 ? 9.352 53.281 28.156 1 83.62 103 ARG B C 1
ATOM 5103 O O . ARG B 1 103 ? 8.32 52.688 27.828 1 83.62 103 ARG B O 1
ATOM 5110 N N . ARG B 1 104 ? 10.391 53.031 27.594 1 77.56 104 ARG B N 1
ATOM 5111 C CA . ARG B 1 104 ? 10.508 52.125 26.453 1 77.56 104 ARG B CA 1
ATOM 5112 C C . ARG B 1 104 ? 10.188 50.688 26.875 1 77.56 104 ARG B C 1
ATOM 5114 O O . ARG B 1 104 ? 9.484 49.969 26.141 1 77.56 104 ARG B O 1
ATOM 5121 N N . LYS B 1 105 ? 10.656 50.281 27.938 1 79.31 105 LYS B N 1
ATOM 5122 C CA . LYS B 1 105 ? 10.398 48.938 28.438 1 79.31 105 LYS B CA 1
ATOM 5123 C C . LYS B 1 105 ? 8.938 48.781 28.844 1 79.31 105 LYS B C 1
ATOM 5125 O O . LYS B 1 105 ? 8.344 47.719 28.625 1 79.31 105 LYS B O 1
ATOM 5130 N N . LEU B 1 106 ? 8.453 49.781 29.438 1 83.25 106 LEU B N 1
ATOM 5131 C CA . LEU B 1 106 ? 7.051 49.75 29.828 1 83.25 106 LEU B CA 1
ATOM 5132 C C . LEU B 1 106 ? 6.145 49.625 28.609 1 83.25 106 LEU B C 1
ATOM 5134 O O . LEU B 1 106 ? 5.18 48.844 28.641 1 83.25 106 LEU B O 1
ATOM 5138 N N . GLU B 1 107 ? 6.453 50.281 27.562 1 80.88 107 GLU B N 1
ATOM 5139 C CA . GLU B 1 107 ? 5.664 50.188 26.328 1 80.88 107 GLU B CA 1
ATOM 5140 C C . GLU B 1 107 ? 5.773 48.812 25.703 1 80.88 107 GLU B C 1
ATOM 5142 O O . GLU B 1 107 ? 4.793 48.281 25.188 1 80.88 107 GLU B O 1
ATOM 5147 N N . ALA B 1 108 ? 6.859 48.25 25.797 1 77.81 108 ALA B N 1
ATOM 5148 C CA . ALA B 1 108 ? 7.062 46.906 25.266 1 77.81 108 ALA B CA 1
ATOM 5149 C C . ALA B 1 108 ? 6.266 45.875 26.047 1 77.81 108 ALA B C 1
ATOM 5151 O O . ALA B 1 108 ? 5.727 44.938 25.469 1 77.81 108 ALA B O 1
ATOM 5152 N N . ILE B 1 109 ? 6.211 46.031 27.312 1 78.69 109 ILE B N 1
ATOM 5153 C CA . ILE B 1 109 ? 5.484 45.094 28.156 1 78.69 109 ILE B CA 1
ATOM 5154 C C . ILE B 1 109 ? 3.98 45.25 27.922 1 78.69 109 ILE B C 1
ATOM 5156 O O . ILE B 1 109 ? 3.244 44.25 27.953 1 78.69 109 ILE B O 1
ATOM 5160 N N . LEU B 1 110 ? 3.611 46.469 27.625 1 81.06 110 LEU B N 1
ATOM 5161 C CA . LEU B 1 110 ? 2.189 46.688 27.406 1 81.06 110 LEU B CA 1
ATOM 5162 C C . LEU B 1 110 ? 1.755 46.094 26.062 1 81.06 110 LEU B C 1
ATOM 5164 O O . LEU B 1 110 ? 0.585 45.75 25.875 1 81.06 110 LEU B O 1
ATOM 5168 N N . GLU B 1 111 ? 2.717 45.969 25.156 1 74.5 111 GLU B N 1
ATOM 5169 C CA . GLU B 1 111 ? 2.416 45.344 23.859 1 74.5 111 GLU B CA 1
ATOM 5170 C C . GLU B 1 111 ? 2.828 43.875 23.812 1 74.5 111 GLU B C 1
ATOM 5172 O O . GLU B 1 111 ? 3.219 43.375 22.766 1 74.5 111 GLU B O 1
ATOM 5177 N N . ALA B 1 112 ? 2.91 43.281 24.828 1 69.88 112 ALA B N 1
ATOM 5178 C CA . ALA B 1 112 ? 3.354 41.875 24.938 1 69.88 112 ALA B CA 1
ATOM 5179 C C . ALA B 1 112 ? 2.449 40.969 24.141 1 69.88 112 ALA B C 1
ATOM 5181 O O . ALA B 1 112 ? 2.816 39.812 23.859 1 69.88 112 ALA B O 1
ATOM 5182 N N . GLU B 1 113 ? 1.326 41.406 23.656 1 67 113 GLU B N 1
ATOM 5183 C CA . GLU B 1 113 ? 0.423 40.562 22.891 1 67 113 GLU B CA 1
ATOM 5184 C C . GLU B 1 113 ? 0.958 40.344 21.469 1 67 113 GLU B C 1
ATOM 5186 O O . GLU B 1 113 ? 0.605 39.344 20.828 1 67 113 GLU B O 1
ATOM 5191 N N . ASN B 1 114 ? 1.818 41.188 21.125 1 67.25 114 ASN B N 1
ATOM 5192 C CA . ASN B 1 114 ? 2.443 41.062 19.812 1 67.25 114 ASN B CA 1
ATOM 5193 C C . ASN B 1 114 ? 3.797 40.375 19.891 1 67.25 114 ASN B C 1
ATOM 5195 O O . ASN B 1 114 ? 4.703 40.844 20.578 1 67.25 114 ASN B O 1
ATOM 5199 N N . VAL B 1 115 ? 3.84 39.25 19.25 1 66.94 115 VAL B N 1
ATOM 5200 C CA . VAL B 1 115 ? 5.035 38.406 19.312 1 66.94 115 VAL B CA 1
ATOM 5201 C C . VAL B 1 115 ? 6.246 39.188 18.812 1 66.94 115 VAL B C 1
ATOM 5203 O O . VAL B 1 115 ? 7.348 39.062 19.359 1 66.94 115 VAL B O 1
ATOM 5206 N N . LEU B 1 116 ? 6.008 40.062 17.906 1 63.75 116 LEU B N 1
ATOM 5207 C CA . LEU B 1 116 ? 7.121 40.844 17.375 1 63.75 116 LEU B CA 1
ATOM 5208 C C . LEU B 1 116 ? 7.664 41.812 18.406 1 63.75 116 LEU B C 1
ATOM 5210 O O . LEU B 1 116 ? 8.875 42.031 18.484 1 63.75 116 LEU B O 1
ATOM 5214 N N . SER B 1 117 ? 6.734 42.312 19.156 1 67.75 117 SER B N 1
ATOM 5215 C CA . SER B 1 117 ? 7.164 43.25 20.188 1 67.75 117 SER B CA 1
ATOM 5216 C C . SER B 1 117 ? 7.926 42.531 21.297 1 67.75 117 SER B C 1
ATOM 5218 O O . SER B 1 117 ? 8.891 43.094 21.844 1 67.75 117 SER B O 1
ATOM 5220 N N . VAL B 1 118 ? 7.512 41.312 21.469 1 71.94 118 VAL B N 1
ATOM 5221 C CA . VAL B 1 118 ? 8.18 40.531 22.5 1 71.94 118 VAL B CA 1
ATOM 5222 C C . VAL B 1 118 ? 9.578 40.156 22.031 1 71.94 118 VAL B C 1
ATOM 5224 O O . VAL B 1 118 ? 10.531 40.188 22.812 1 71.94 118 VAL B O 1
ATOM 5227 N N . LEU B 1 119 ? 9.633 39.844 20.75 1 73.25 119 LEU B N 1
ATOM 5228 C CA . LEU B 1 119 ? 10.938 39.469 20.203 1 73.25 119 LEU B CA 1
ATOM 5229 C C . LEU B 1 119 ? 11.883 40.688 20.188 1 73.25 119 LEU B C 1
ATOM 5231 O O . LEU B 1 119 ? 13.07 40.531 20.484 1 73.25 119 LEU B O 1
ATOM 5235 N N . GLN B 1 120 ? 11.391 41.812 19.906 1 70.88 120 GLN B N 1
ATOM 5236 C CA . GLN B 1 120 ? 12.211 43.031 19.922 1 70.88 120 GLN B CA 1
ATOM 5237 C C . GLN B 1 120 ? 12.688 43.344 21.328 1 70.88 120 GLN B C 1
ATOM 5239 O O . GLN B 1 120 ? 13.828 43.781 21.516 1 70.88 120 GLN B O 1
ATOM 5244 N N . MET B 1 121 ? 11.836 43.125 22.266 1 72.88 121 MET B N 1
ATOM 5245 C CA . MET B 1 121 ? 12.188 43.375 23.672 1 72.88 121 MET B CA 1
ATOM 5246 C C . MET B 1 121 ? 13.25 42.375 24.141 1 72.88 121 MET B C 1
ATOM 5248 O O . MET B 1 121 ? 14.148 42.719 24.891 1 72.88 121 MET B O 1
ATOM 5252 N N . ALA B 1 122 ? 13.102 41.188 23.609 1 74.25 122 ALA B N 1
ATOM 5253 C CA . ALA B 1 122 ? 14.062 40.156 24 1 74.25 122 ALA B CA 1
ATOM 5254 C C . ALA B 1 122 ? 15.461 40.5 23.5 1 74.25 122 ALA B C 1
ATOM 5256 O O . ALA B 1 122 ? 16.453 40.219 24.188 1 74.25 122 ALA B O 1
ATOM 5257 N N . PHE B 1 123 ? 15.57 41.125 22.375 1 74.75 123 PHE B N 1
ATOM 5258 C CA . PHE B 1 123 ? 16.875 41.406 21.781 1 74.75 123 PHE B CA 1
ATOM 5259 C C . PHE B 1 123 ? 17.422 42.75 22.266 1 74.75 123 PHE B C 1
ATOM 5261 O O . PHE B 1 123 ? 18.641 42.938 22.312 1 74.75 123 PHE B O 1
ATOM 5268 N N . SER B 1 124 ? 16.594 43.688 22.688 1 69.81 124 SER B N 1
ATOM 5269 C CA . SER B 1 124 ? 17.031 45.031 23.031 1 69.81 124 SER B CA 1
ATOM 5270 C C . SER B 1 124 ? 17.312 45.156 24.516 1 69.81 124 SER B C 1
ATOM 5272 O O . SER B 1 124 ? 18.016 46.062 24.938 1 69.81 124 SER B O 1
ATOM 5274 N N . SER B 1 125 ? 16.781 44.219 25.281 1 71.5 125 SER B N 1
ATOM 5275 C CA . SER B 1 125 ? 16.891 44.438 26.719 1 71.5 125 SER B CA 1
ATOM 5276 C C . SER B 1 125 ? 18.234 43.938 27.266 1 71.5 125 SER B C 1
ATOM 5278 O O . SER B 1 125 ? 18.797 42.969 26.734 1 71.5 125 SER B O 1
ATOM 5280 N N . ARG B 1 126 ? 18.922 44.625 28.031 1 72.75 126 ARG B N 1
ATOM 5281 C CA . ARG B 1 126 ? 20.219 44.312 28.625 1 72.75 126 ARG B CA 1
ATOM 5282 C C . ARG B 1 126 ? 20.047 43.469 29.891 1 72.75 126 ARG B C 1
ATOM 5284 O O . ARG B 1 126 ? 20.984 42.812 30.359 1 72.75 126 ARG B O 1
ATOM 5291 N N . ARG B 1 127 ? 18.781 43.438 30.406 1 72.56 127 ARG B N 1
ATOM 5292 C CA . ARG B 1 127 ? 18.578 42.719 31.641 1 72.56 127 ARG B CA 1
ATOM 5293 C C . ARG B 1 127 ? 18.188 41.25 31.359 1 72.56 127 ARG B C 1
ATOM 5295 O O . ARG B 1 127 ? 17.312 41 30.531 1 72.56 127 ARG B O 1
ATOM 5302 N N . ILE B 1 128 ? 18.75 40.406 32.031 1 77.31 128 ILE B N 1
ATOM 5303 C CA . ILE B 1 128 ? 18.625 39 31.812 1 77.31 128 ILE B CA 1
ATOM 5304 C C . ILE B 1 128 ? 17.203 38.531 32.188 1 77.31 128 ILE B C 1
ATOM 5306 O O . ILE B 1 128 ? 16.656 37.625 31.531 1 77.31 128 ILE B O 1
ATOM 5310 N N . THR B 1 129 ? 16.578 39.125 33.188 1 72.56 129 THR B N 1
ATOM 5311 C CA . THR B 1 129 ? 15.258 38.688 33.625 1 72.56 129 THR B CA 1
ATOM 5312 C C . THR B 1 129 ? 14.211 38.969 32.562 1 72.56 129 THR B C 1
ATOM 5314 O O . THR B 1 129 ? 13.305 38.156 32.344 1 72.56 129 THR B O 1
ATOM 5317 N N . ILE B 1 130 ? 14.305 40.062 31.875 1 73.06 130 ILE B N 1
ATOM 5318 C CA . ILE B 1 130 ? 13.375 40.406 30.812 1 73.06 130 ILE B CA 1
ATOM 5319 C C . ILE B 1 130 ? 13.617 39.5 29.594 1 73.06 130 ILE B C 1
ATOM 5321 O O . ILE B 1 130 ? 12.672 39.062 28.938 1 73.06 130 ILE B O 1
ATOM 5325 N N . GLN B 1 131 ? 14.867 39.188 29.469 1 77.44 131 GLN B N 1
ATOM 5326 C CA . GLN B 1 131 ? 15.211 38.312 28.344 1 77.44 131 GLN B CA 1
ATOM 5327 C C . GLN B 1 131 ? 14.641 36.906 28.547 1 77.44 131 GLN B C 1
ATOM 5329 O O . GLN B 1 131 ? 14.062 36.312 27.625 1 77.44 131 GLN B O 1
ATOM 5334 N N . VAL B 1 132 ? 14.688 36.438 29.688 1 74.69 132 VAL B N 1
ATOM 5335 C CA . VAL B 1 132 ? 14.234 35.094 29.969 1 74.69 132 VAL B CA 1
ATOM 5336 C C . VAL B 1 132 ? 12.711 35.031 29.859 1 74.69 132 VAL B C 1
ATOM 5338 O O . VAL B 1 132 ? 12.164 34.062 29.312 1 74.69 132 VAL B O 1
ATOM 5341 N N . THR B 1 133 ? 12.094 36.062 30.312 1 74.06 133 THR B N 1
ATOM 5342 C CA . THR B 1 133 ? 10.633 36.031 30.266 1 74.06 133 THR B CA 1
ATOM 5343 C C . THR B 1 133 ? 10.141 36.156 28.828 1 74.06 133 THR B C 1
ATOM 5345 O O . THR B 1 133 ? 9.195 35.469 28.422 1 74.06 133 THR B O 1
ATOM 5348 N N . ALA B 1 134 ? 10.828 37 28.125 1 75.56 134 ALA B N 1
ATOM 5349 C CA . ALA B 1 134 ? 10.422 37.219 26.734 1 75.56 134 ALA B CA 1
ATOM 5350 C C . ALA B 1 134 ? 10.672 35.969 25.906 1 75.56 134 ALA B C 1
ATOM 5352 O O . ALA B 1 134 ? 9.812 35.531 25.125 1 75.56 134 ALA B O 1
ATOM 5353 N N . TRP B 1 135 ? 11.766 35.344 26.172 1 76.75 135 TRP B N 1
ATOM 5354 C CA . TRP B 1 135 ? 12.086 34.156 25.422 1 76.75 135 TRP B CA 1
ATOM 5355 C C . TRP B 1 135 ? 11.164 33 25.828 1 76.75 135 TRP B C 1
ATOM 5357 O O . TRP B 1 135 ? 10.734 32.219 24.984 1 76.75 135 TRP B O 1
ATOM 5367 N N . SER B 1 136 ? 10.938 32.875 27.047 1 72.75 136 SER B N 1
ATOM 5368 C CA . SER B 1 136 ? 10.039 31.828 27.516 1 72.75 136 SER B CA 1
ATOM 5369 C C . SER B 1 136 ? 8.648 31.984 26.906 1 72.75 136 SER B C 1
ATOM 5371 O O . SER B 1 136 ? 8.023 31 26.516 1 72.75 136 SER B O 1
ATOM 5373 N N . TRP B 1 137 ? 8.328 33.281 26.812 1 72.94 137 TRP B N 1
ATOM 5374 C CA . TRP B 1 137 ? 7.023 33.531 26.219 1 72.94 137 TRP B CA 1
ATOM 5375 C C . TRP B 1 137 ? 7.016 33.188 24.734 1 72.94 137 TRP B C 1
ATOM 5377 O O . TRP B 1 137 ? 6.055 32.594 24.234 1 72.94 137 TRP B O 1
ATOM 5387 N N . PHE B 1 138 ? 8.008 33.438 24.109 1 71.69 138 PHE B N 1
ATOM 5388 C CA . PHE B 1 138 ? 8.148 33.156 22.688 1 71.69 138 PHE B CA 1
ATOM 5389 C C . PHE B 1 138 ? 8.148 31.641 22.453 1 71.69 138 PHE B C 1
ATOM 5391 O O . PHE B 1 138 ? 7.496 31.156 21.531 1 71.69 138 PHE B O 1
ATOM 5398 N N . LEU B 1 139 ? 8.805 31 23.281 1 71 139 LEU B N 1
ATOM 5399 C CA . LEU B 1 139 ? 8.898 29.547 23.141 1 71 139 LEU B CA 1
ATOM 5400 C C . LEU B 1 139 ? 7.543 28.891 23.391 1 71 139 LEU B C 1
ATOM 5402 O O . LEU B 1 139 ? 7.176 27.938 22.703 1 71 139 LEU B O 1
ATOM 5406 N N . VAL B 1 140 ? 6.902 29.391 24.297 1 68.94 140 VAL B N 1
ATOM 5407 C CA . VAL B 1 140 ? 5.586 28.844 24.594 1 68.94 140 VAL B CA 1
ATOM 5408 C C . VAL B 1 140 ? 4.648 29.062 23.406 1 68.94 140 VAL B C 1
ATOM 5410 O O . VAL B 1 140 ? 3.873 28.172 23.062 1 68.94 140 VAL B O 1
ATOM 5413 N N . PHE B 1 141 ? 4.828 30.203 22.797 1 66.56 141 PHE B N 1
ATOM 5414 C CA . PHE B 1 141 ? 3.984 30.516 21.656 1 66.56 141 PHE B CA 1
ATOM 5415 C C . PHE B 1 141 ? 4.305 29.594 20.484 1 66.56 141 PHE B C 1
ATOM 5417 O O . PHE B 1 141 ? 3.396 29.047 19.859 1 66.56 141 PHE B O 1
ATOM 5424 N N . VAL B 1 142 ? 5.48 29.438 20.266 1 66.62 142 VAL B N 1
ATOM 5425 C CA . VAL B 1 142 ? 5.926 28.625 19.156 1 66.62 142 VAL B CA 1
ATOM 5426 C C . VAL B 1 142 ? 5.57 27.156 19.406 1 66.62 142 VAL B C 1
ATOM 5428 O O . VAL B 1 142 ? 5.098 26.469 18.516 1 66.62 142 VAL B O 1
ATOM 5431 N N . ALA B 1 143 ? 5.871 26.766 20.562 1 65.81 143 ALA B N 1
ATOM 5432 C CA . ALA B 1 143 ? 5.598 25.375 20.938 1 65.81 143 ALA B CA 1
ATOM 5433 C C . ALA B 1 143 ? 4.109 25.062 20.797 1 65.81 143 ALA B C 1
ATOM 5435 O O . ALA B 1 143 ? 3.744 23.953 20.391 1 65.81 143 ALA B O 1
ATOM 5436 N N . SER B 1 144 ? 3.363 26.078 21.047 1 64.62 144 SER B N 1
ATOM 5437 C CA . SER B 1 144 ? 1.925 25.844 20.969 1 64.62 144 SER B CA 1
ATOM 5438 C C . SER B 1 144 ? 1.473 25.641 19.531 1 64.62 144 SER B C 1
ATOM 5440 O O . SER B 1 144 ? 0.573 24.844 19.266 1 64.62 144 SER B O 1
ATOM 5442 N N . GLN B 1 145 ? 2.137 26.312 18.719 1 63.06 145 GLN B N 1
ATOM 5443 C CA . GLN B 1 145 ? 1.781 26.172 17.312 1 63.06 145 GLN B CA 1
ATOM 5444 C C . GLN B 1 145 ? 2.336 24.875 16.734 1 63.06 145 GLN B C 1
ATOM 5446 O O . GLN B 1 145 ? 1.67 24.203 15.938 1 63.06 145 GLN B O 1
ATOM 5451 N N . ILE B 1 146 ? 3.471 24.516 17.219 1 64 146 ILE B N 1
ATOM 5452 C CA . ILE B 1 146 ? 4.148 23.328 16.703 1 64 146 ILE B CA 1
ATOM 5453 C C . ILE B 1 146 ? 3.484 22.078 17.266 1 64 146 ILE B C 1
ATOM 5455 O O . ILE B 1 146 ? 3.369 21.062 16.562 1 64 146 ILE B O 1
ATOM 5459 N N . GLY B 1 147 ? 3.133 22.25 18.5 1 62.5 147 GLY B N 1
ATOM 5460 C CA . GLY B 1 147 ? 2.588 21.062 19.141 1 62.5 147 GLY B CA 1
ATOM 5461 C C . GLY B 1 147 ? 1.404 20.469 18.391 1 62.5 147 GLY B C 1
ATOM 5462 O O . GLY B 1 147 ? 1.323 19.25 18.203 1 62.5 147 GLY B O 1
ATOM 5463 N N . LEU B 1 148 ? 0.643 21.281 17.844 1 66.44 148 LEU B N 1
ATOM 5464 C CA . LEU B 1 148 ? -0.547 20.781 17.172 1 66.44 148 LEU B CA 1
ATOM 5465 C C . LEU B 1 148 ? -0.186 20.188 15.812 1 66.44 148 LEU B C 1
ATOM 5467 O O . LEU B 1 148 ? -0.801 19.219 15.367 1 66.44 148 LEU B O 1
ATOM 5471 N N . ALA B 1 149 ? 0.88 20.719 15.273 1 67.38 149 ALA B N 1
ATOM 5472 C CA . ALA B 1 149 ? 1.325 20.203 13.977 1 67.38 149 ALA B CA 1
ATOM 5473 C C . ALA B 1 149 ? 2.006 18.844 14.125 1 67.38 149 ALA B C 1
ATOM 5475 O O . ALA B 1 149 ? 1.94 18 13.227 1 67.38 149 ALA B O 1
ATOM 5476 N N . VAL B 1 150 ? 2.543 18.641 15.281 1 72.31 150 VAL B N 1
ATOM 5477 C CA . VAL B 1 150 ? 3.275 17.406 15.531 1 72.31 150 VAL B CA 1
ATOM 5478 C C . VAL B 1 150 ? 2.295 16.25 15.68 1 72.31 150 VAL B C 1
ATOM 5480 O O . VAL B 1 150 ? 2.639 15.094 15.406 1 72.31 150 VAL B O 1
ATOM 5483 N N . LEU B 1 151 ? 1.114 16.609 16.047 1 77 151 LEU B N 1
ATOM 5484 C CA . LEU B 1 151 ? 0.095 15.578 16.188 1 77 151 LEU B CA 1
ATOM 5485 C C . LEU B 1 151 ? -0.113 14.844 14.867 1 77 151 LEU B C 1
ATOM 5487 O O . LEU B 1 151 ? -0.346 13.633 14.859 1 77 151 LEU B O 1
ATOM 5491 N N . GLY B 1 152 ? 0.091 15.516 13.859 1 72.81 152 GLY B N 1
ATOM 5492 C CA . GLY B 1 152 ? -0.127 14.938 12.539 1 72.81 152 GLY B CA 1
ATOM 5493 C C . GLY B 1 152 ? 0.937 13.93 12.148 1 72.81 152 GLY B C 1
ATOM 5494 O O . GLY B 1 152 ? 0.726 13.117 11.242 1 72.81 152 GLY B O 1
ATOM 5495 N N . LEU B 1 153 ? 1.961 13.859 12.883 1 67.19 153 LEU B N 1
ATOM 5496 C CA . LEU B 1 153 ? 3.055 12.945 12.562 1 67.19 153 LEU B CA 1
ATOM 5497 C C . LEU B 1 153 ? 2.785 11.555 13.125 1 67.19 153 LEU B C 1
ATOM 5499 O O . LEU B 1 153 ? 3.426 10.578 12.719 1 67.19 153 LEU B O 1
ATOM 5503 N N . PHE B 1 154 ? 1.843 11.492 13.977 1 77.5 154 PHE B N 1
ATOM 5504 C CA . PHE B 1 154 ? 1.7 10.234 14.703 1 77.5 154 PHE B CA 1
ATOM 5505 C C . PHE B 1 154 ? 0.482 9.461 14.211 1 77.5 154 PHE B C 1
ATOM 5507 O O . PHE B 1 154 ? 0.107 8.445 14.797 1 77.5 154 PHE B O 1
ATOM 5514 N N . TYR B 1 155 ? -0.122 10 13.234 1 77.31 155 TYR B N 1
ATOM 5515 C CA . TYR B 1 155 ? -1.185 9.234 12.602 1 77.31 155 TYR B CA 1
ATOM 5516 C C . TYR B 1 155 ? -1.147 9.391 11.086 1 77.31 155 TYR B C 1
ATOM 5518 O O . TYR B 1 155 ? -0.654 10.398 10.578 1 77.31 155 TYR B O 1
ATOM 5526 N N . SER B 1 156 ? -1.545 8.273 10.438 1 75.88 156 SER B N 1
ATOM 5527 C CA . SER B 1 156 ? -1.571 8.305 8.977 1 75.88 156 SER B CA 1
ATOM 5528 C C . SER B 1 156 ? -2.783 7.559 8.43 1 75.88 156 SER B C 1
ATOM 5530 O O . SER B 1 156 ? -3.281 6.625 9.062 1 75.88 156 SER B O 1
ATOM 5532 N N . VAL B 1 157 ? -3.246 8.148 7.359 1 75.12 157 VAL B N 1
ATOM 5533 C CA . VAL B 1 157 ? -4.316 7.461 6.645 1 75.12 157 VAL B CA 1
ATOM 5534 C C . VAL B 1 157 ? -3.732 6.645 5.492 1 75.12 157 VAL B C 1
ATOM 5536 O O . VAL B 1 157 ? -3.17 7.207 4.551 1 75.12 157 VAL B O 1
ATOM 5539 N N . ASP B 1 158 ? -3.844 5.359 5.668 1 72.75 158 ASP B N 1
ATOM 5540 C CA . ASP B 1 158 ? -3.27 4.469 4.668 1 72.75 158 ASP B CA 1
ATOM 5541 C C . ASP B 1 158 ? -4.344 3.58 4.039 1 72.75 158 ASP B C 1
ATOM 5543 O O . ASP B 1 158 ? -5.43 3.42 4.602 1 72.75 158 ASP B O 1
ATOM 5547 N N . VAL B 1 159 ? -3.916 3.143 2.869 1 71.62 159 VAL B N 1
ATOM 5548 C CA . VAL B 1 159 ? -4.797 2.158 2.248 1 71.62 159 VAL B CA 1
ATOM 5549 C C . VAL B 1 159 ? -4.836 0.889 3.096 1 71.62 159 VAL B C 1
ATOM 5551 O O . VAL B 1 159 ? -3.799 0.43 3.584 1 71.62 159 VAL B O 1
ATOM 5554 N N . SER B 1 160 ? -6.035 0.427 3.271 1 72.94 160 SER B N 1
ATOM 5555 C CA . SER B 1 160 ? -6.18 -0.757 4.113 1 72.94 160 SER B CA 1
ATOM 5556 C C . SER B 1 160 ? -5.582 -1.988 3.441 1 72.94 160 SER B C 1
ATOM 5558 O O . SER B 1 160 ? -5.75 -2.189 2.236 1 72.94 160 SER B O 1
ATOM 5560 N N . ASP B 1 161 ? -4.844 -2.758 4.16 1 67.19 161 ASP B N 1
ATOM 5561 C CA . ASP B 1 161 ? -4.242 -3.971 3.617 1 67.19 161 ASP B CA 1
ATOM 5562 C C . ASP B 1 161 ? -4.969 -5.219 4.117 1 67.19 161 ASP B C 1
ATOM 5564 O O . ASP B 1 161 ? -4.656 -6.332 3.697 1 67.19 161 ASP B O 1
ATOM 5568 N N . LYS B 1 162 ? -6.039 -5.004 4.883 1 69.94 162 LYS B N 1
ATOM 5569 C CA . LYS B 1 162 ? -6.637 -6.199 5.473 1 69.94 162 LYS B CA 1
ATOM 5570 C C . LYS B 1 162 ? -8.07 -6.391 4.992 1 69.94 162 LYS B C 1
ATOM 5572 O O . LYS B 1 162 ? -8.492 -7.516 4.711 1 69.94 162 LYS B O 1
ATOM 5577 N N . LEU B 1 163 ? -8.805 -5.254 4.977 1 74 163 LEU B N 1
ATOM 5578 C CA . LEU B 1 163 ? -10.219 -5.383 4.645 1 74 163 LEU B CA 1
ATOM 5579 C C . LEU B 1 163 ? -10.578 -4.492 3.457 1 74 163 LEU B C 1
ATOM 5581 O O . LEU B 1 163 ? -10.008 -3.414 3.289 1 74 163 LEU B O 1
ATOM 5585 N N . ALA B 1 164 ? -11.445 -5.07 2.621 1 73.94 164 ALA B N 1
ATOM 5586 C CA . ALA B 1 164 ? -11.977 -4.281 1.513 1 73.94 164 ALA B CA 1
ATOM 5587 C C . ALA B 1 164 ? -13.406 -3.842 1.792 1 73.94 164 ALA B C 1
ATOM 5589 O O . ALA B 1 164 ? -14.102 -4.449 2.609 1 73.94 164 ALA B O 1
ATOM 5590 N N . LEU B 1 165 ? -13.719 -2.715 1.198 1 70.75 165 LEU B N 1
ATOM 5591 C CA . LEU B 1 165 ? -15.078 -2.197 1.345 1 70.75 165 LEU B CA 1
ATOM 5592 C C . LEU B 1 165 ? -15.984 -2.73 0.241 1 70.75 165 LEU B C 1
ATOM 5594 O O . LEU B 1 165 ? -15.602 -2.75 -0.93 1 70.75 165 LEU B O 1
ATOM 5598 N N . GLN B 1 166 ? -17.078 -3.404 0.725 1 70.44 166 GLN B N 1
ATOM 5599 C CA . GLN B 1 166 ? -18.078 -3.885 -0.231 1 70.44 166 GLN B CA 1
ATOM 5600 C C . GLN B 1 166 ? -19.438 -3.24 0.018 1 70.44 166 GLN B C 1
ATOM 5602 O O . GLN B 1 166 ? -20.344 -3.883 0.549 1 70.44 166 GLN B O 1
ATOM 5607 N N . VAL B 1 167 ? -19.531 -1.985 -0.325 1 67.94 167 VAL B N 1
ATOM 5608 C CA . VAL B 1 167 ? -20.75 -1.3 0.091 1 67.94 167 VAL B CA 1
ATOM 5609 C C . VAL B 1 167 ? -21.578 -0.911 -1.138 1 67.94 167 VAL B C 1
ATOM 5611 O O . VAL B 1 167 ? -22.812 -0.955 -1.11 1 67.94 167 VAL B O 1
ATOM 5614 N N . ILE B 1 168 ? -21 -0.74 -2.227 1 72.75 168 ILE B N 1
ATOM 5615 C CA . ILE B 1 168 ? -21.719 -0.243 -3.395 1 72.75 168 ILE B CA 1
ATOM 5616 C C . ILE B 1 168 ? -21.906 -1.372 -4.402 1 72.75 168 ILE B C 1
ATOM 5618 O O . ILE B 1 168 ? -20.938 -2.047 -4.777 1 72.75 168 ILE B O 1
ATOM 5622 N N . PRO B 1 169 ? -23.156 -1.595 -4.715 1 84.81 169 PRO B N 1
ATOM 5623 C CA . PRO B 1 169 ? -23.391 -2.625 -5.73 1 84.81 169 PRO B CA 1
ATOM 5624 C C . PRO B 1 169 ? -22.766 -2.275 -7.078 1 84.81 169 PRO B C 1
ATOM 5626 O O . PRO B 1 169 ? -22.734 -1.103 -7.461 1 84.81 169 PRO B O 1
ATOM 5629 N N . GLY B 1 170 ? -22.172 -3.139 -7.641 1 86.56 170 GLY B N 1
ATOM 5630 C CA . GLY B 1 170 ? -21.531 -2.965 -8.938 1 86.56 170 GLY B CA 1
ATOM 5631 C C . GLY B 1 170 ? -21.141 -4.277 -9.586 1 86.56 170 GLY B C 1
ATOM 5632 O O . GLY B 1 170 ? -21.719 -5.32 -9.289 1 86.56 170 GLY B O 1
ATOM 5633 N N . ASN B 1 171 ? -20.219 -4.113 -10.508 1 88.62 171 ASN B N 1
ATOM 5634 C CA . ASN B 1 171 ? -19.75 -5.285 -11.234 1 88.62 171 ASN B CA 1
ATOM 5635 C C . ASN B 1 171 ? -18.594 -5.965 -10.516 1 88.62 171 ASN B C 1
ATOM 5637 O O . ASN B 1 171 ? -17.688 -5.289 -10.008 1 88.62 171 ASN B O 1
ATOM 5641 N N . VAL B 1 172 ? -18.797 -7.238 -10.398 1 90.88 172 VAL B N 1
ATOM 5642 C CA . VAL B 1 172 ? -17.719 -8.031 -9.797 1 90.88 172 VAL B CA 1
ATOM 5643 C C . VAL B 1 172 ? -17.266 -9.102 -10.781 1 90.88 172 VAL B C 1
ATOM 5645 O O . VAL B 1 172 ? -18.062 -9.617 -11.57 1 90.88 172 VAL B O 1
ATOM 5648 N N . SER B 1 173 ? -16.016 -9.32 -10.758 1 92.62 173 SER B N 1
ATOM 5649 C CA . SER B 1 173 ? -15.453 -10.359 -11.609 1 92.62 173 SER B CA 1
ATOM 5650 C C . SER B 1 173 ? -15.305 -11.68 -10.859 1 92.62 173 SER B C 1
ATOM 5652 O O . SER B 1 173 ? -14.734 -11.711 -9.758 1 92.62 173 SER B O 1
ATOM 5654 N N . ILE B 1 174 ? -15.875 -12.758 -11.422 1 93.88 174 ILE B N 1
ATOM 5655 C CA . ILE B 1 174 ? -15.75 -14.086 -10.836 1 93.88 174 ILE B CA 1
ATOM 5656 C C . ILE B 1 174 ? -15.203 -15.062 -11.875 1 93.88 174 ILE B C 1
ATOM 5658 O O . ILE B 1 174 ? -15.273 -14.797 -13.078 1 93.88 174 ILE B O 1
ATOM 5662 N N . ALA B 1 175 ? -14.594 -16.078 -11.398 1 93.38 175 ALA B N 1
ATOM 5663 C CA . ALA B 1 175 ? -14.047 -17.094 -12.312 1 93.38 175 ALA B CA 1
ATOM 5664 C C . ALA B 1 175 ? -15.156 -17.859 -13.016 1 93.38 175 ALA B C 1
ATOM 5666 O O . ALA B 1 175 ? -16.156 -18.219 -12.391 1 93.38 175 ALA B O 1
ATOM 5667 N N . ASN B 1 176 ? -15.031 -18.047 -14.305 1 94.25 176 ASN B N 1
ATOM 5668 C CA . ASN B 1 176 ? -15.938 -18.906 -15.062 1 94.25 176 ASN B CA 1
ATOM 5669 C C . ASN B 1 176 ? -15.656 -20.391 -14.82 1 94.25 176 ASN B C 1
ATOM 5671 O O . ASN B 1 176 ? -14.688 -20.938 -15.352 1 94.25 176 ASN B O 1
ATOM 5675 N N . MET B 1 177 ? -16.516 -21 -14.078 1 95.38 177 MET B N 1
ATOM 5676 C CA . MET B 1 177 ? -16.281 -22.391 -13.695 1 95.38 177 MET B CA 1
ATOM 5677 C C . MET B 1 177 ? -17.125 -23.344 -14.531 1 95.38 177 MET B C 1
ATOM 5679 O O . MET B 1 177 ? -17.328 -24.5 -14.148 1 95.38 177 MET B O 1
ATOM 5683 N N . SER B 1 178 ? -17.641 -22.938 -15.68 1 93.56 178 SER B N 1
ATOM 5684 C CA . SER B 1 178 ? -18.531 -23.75 -16.5 1 93.56 178 SER B CA 1
ATOM 5685 C C . SER B 1 178 ? -17.781 -24.891 -17.188 1 93.56 178 SER B C 1
ATOM 5687 O O . SER B 1 178 ? -18.359 -25.922 -17.5 1 93.56 178 SER B O 1
ATOM 5689 N N . ALA B 1 179 ? -16.5 -24.625 -17.406 1 92.12 179 ALA B N 1
ATOM 5690 C CA . ALA B 1 179 ? -15.664 -25.641 -18.047 1 92.12 179 ALA B CA 1
ATOM 5691 C C . ALA B 1 179 ? -14.195 -25.469 -17.672 1 92.12 179 ALA B C 1
ATOM 5693 O O . ALA B 1 179 ? -13.797 -24.391 -17.203 1 92.12 179 ALA B O 1
ATOM 5694 N N . VAL B 1 180 ? -13.484 -26.547 -17.844 1 90.62 180 VAL B N 1
ATOM 5695 C CA . VAL B 1 180 ? -12.039 -26.453 -17.672 1 90.62 180 VAL B CA 1
ATOM 5696 C C . VAL B 1 180 ? -11.422 -25.859 -18.938 1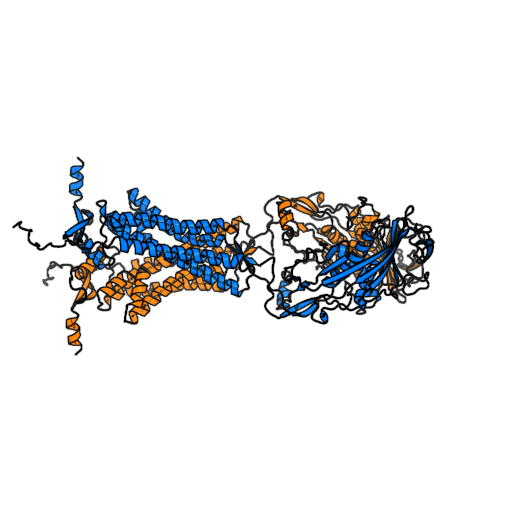 90.62 180 VAL B C 1
ATOM 5698 O O . VAL B 1 180 ? -11.477 -26.469 -20.016 1 90.62 180 VAL B O 1
ATOM 5701 N N . GLN B 1 181 ? -10.891 -24.672 -18.781 1 84.31 181 GLN B N 1
ATOM 5702 C CA . GLN B 1 181 ? -10.273 -24.016 -19.922 1 84.31 181 GLN B CA 1
ATOM 5703 C C . GLN B 1 181 ? -8.766 -24.266 -19.969 1 84.31 181 GLN B C 1
ATOM 5705 O O . GLN B 1 181 ? -8.047 -23.938 -19.031 1 84.31 181 GLN B O 1
ATOM 5710 N N . PRO B 1 182 ? -8.336 -24.922 -20.984 1 78.81 182 PRO B N 1
ATOM 5711 C CA . PRO B 1 182 ? -6.906 -25.219 -21.062 1 78.81 182 PRO B CA 1
ATOM 5712 C C . PRO B 1 182 ? -6.047 -23.969 -21.156 1 78.81 182 PRO B C 1
ATOM 5714 O O . PRO B 1 182 ? -6.5 -22.938 -21.672 1 78.81 182 PRO B O 1
ATOM 5717 N N . LEU B 1 183 ? -4.848 -24.047 -20.516 1 74.31 183 LEU B N 1
ATOM 5718 C CA . LEU B 1 183 ? -3.873 -22.953 -20.562 1 74.31 183 LEU B CA 1
ATOM 5719 C C . LEU B 1 183 ? -3.23 -22.844 -21.938 1 74.31 183 LEU B C 1
ATOM 5721 O O . LEU B 1 183 ? -2.943 -23.859 -22.562 1 74.31 183 LEU B O 1
ATOM 5725 N N . GLY B 1 184 ? -2.932 -21.641 -22.422 1 60.53 184 GLY B N 1
ATOM 5726 C CA . GLY B 1 184 ? -2.176 -21.406 -23.641 1 60.53 184 GLY B CA 1
ATOM 5727 C C . GLY B 1 184 ? -3.057 -21.109 -24.844 1 60.53 184 GLY B C 1
ATOM 5728 O O . GLY B 1 184 ? -4.285 -21.094 -24.734 1 60.53 184 GLY B O 1
ATOM 5729 N N . PHE B 1 185 ? -2.51 -20.531 -25.969 1 48.75 185 PHE B N 1
ATOM 5730 C CA . PHE B 1 185 ? -3.17 -20.203 -27.219 1 48.75 185 PHE B CA 1
ATOM 5731 C C . PHE B 1 185 ? -3.805 -21.453 -27.844 1 48.75 185 PHE B C 1
ATOM 5733 O O . PHE B 1 185 ? -3.104 -22.328 -28.344 1 48.75 185 PHE B O 1
ATOM 5740 N N . VAL B 1 186 ? -4.707 -21.922 -27.125 1 49.16 186 VAL B N 1
ATOM 5741 C CA . VAL B 1 186 ? -5.309 -23.062 -27.828 1 49.16 186 VAL B CA 1
ATOM 5742 C C . VAL B 1 186 ? -5.938 -22.578 -29.141 1 49.16 186 VAL B C 1
ATOM 5744 O O . VAL B 1 186 ? -6.828 -21.734 -29.125 1 49.16 186 VAL B O 1
ATOM 5747 N N . PHE B 1 187 ? -5.16 -22.516 -30.141 1 41.06 187 PHE B N 1
ATOM 5748 C CA . PHE B 1 187 ? -5.723 -22.156 -31.438 1 41.06 187 PHE B CA 1
ATOM 5749 C C . PHE B 1 187 ? -7.098 -22.797 -31.625 1 41.06 187 PHE B C 1
ATOM 5751 O O . PHE B 1 187 ? -7.93 -22.266 -32.375 1 41.06 187 PHE B O 1
ATOM 5758 N N . SER B 1 188 ? -7.125 -24.062 -31.375 1 42.34 188 SER B N 1
ATOM 5759 C CA . SER B 1 188 ? -8.406 -24.594 -31.797 1 42.34 188 SER B CA 1
ATOM 5760 C C . SER B 1 188 ? -9.492 -24.359 -30.75 1 42.34 188 SER B C 1
ATOM 5762 O O . SER B 1 188 ? -9.242 -24.5 -29.562 1 42.34 188 SER B O 1
ATOM 5764 N N . ASP B 1 189 ? -10.344 -23.547 -31 1 45.34 189 ASP B N 1
ATOM 5765 C CA . ASP B 1 189 ? -11.617 -23.344 -30.312 1 45.34 189 ASP B CA 1
ATOM 5766 C C . ASP B 1 189 ? -12.102 -24.656 -29.688 1 45.34 189 ASP B C 1
ATOM 5768 O O . ASP B 1 189 ? -13.242 -24.734 -29.219 1 45.34 189 ASP B O 1
ATOM 5772 N N . SER B 1 190 ? -11.539 -25.781 -30.016 1 49.31 190 SER B N 1
ATOM 5773 C CA . SER B 1 190 ? -12.266 -27 -29.688 1 49.31 190 SER B CA 1
ATOM 5774 C C . SER B 1 190 ? -12.078 -27.391 -28.219 1 49.31 190 SER B C 1
ATOM 5776 O O . SER B 1 190 ? -10.945 -27.547 -27.75 1 49.31 190 SER B O 1
ATOM 5778 N N . GLN B 1 191 ? -12.875 -26.828 -27.359 1 63.59 191 GLN B N 1
ATOM 5779 C CA . GLN B 1 191 ? -13.18 -27.281 -26.016 1 63.59 191 GLN B CA 1
ATOM 5780 C C . GLN B 1 191 ? -13.602 -28.75 -26 1 63.59 191 GLN B C 1
ATOM 5782 O O . GLN B 1 191 ? -14.719 -29.062 -25.578 1 63.59 191 GLN B O 1
ATOM 5787 N N . SER B 1 192 ? -12.711 -29.625 -26.594 1 74.69 192 SER B N 1
ATOM 5788 C CA . SER B 1 192 ? -13.055 -31.031 -26.562 1 74.69 192 SER B CA 1
ATOM 5789 C C . SER B 1 192 ? -12.906 -31.609 -25.156 1 74.69 192 SER B C 1
ATOM 5791 O O . SER B 1 192 ? -12.234 -31.016 -24.312 1 74.69 192 SER B O 1
ATOM 5793 N N . ARG B 1 193 ? -13.664 -32.594 -24.891 1 81.19 193 ARG B N 1
ATOM 5794 C CA . ARG B 1 193 ? -13.625 -33.281 -23.609 1 81.19 193 ARG B CA 1
ATOM 5795 C C . ARG B 1 193 ? -12.211 -33.719 -23.281 1 81.19 193 ARG B C 1
ATOM 5797 O O . ARG B 1 193 ? -11.773 -33.625 -22.125 1 81.19 193 ARG B O 1
ATOM 5804 N N . SER B 1 194 ? -11.469 -34.156 -24.297 1 78.88 194 SER B N 1
ATOM 5805 C CA . SER B 1 194 ? -10.102 -34.625 -24.109 1 78.88 194 SER B CA 1
ATOM 5806 C C . SER B 1 194 ? -9.18 -33.469 -23.672 1 78.88 194 SER B C 1
ATOM 5808 O O . SER B 1 194 ? -8.297 -33.688 -22.844 1 78.88 194 SER B O 1
ATOM 5810 N N . ASP B 1 195 ? -9.5 -32.312 -24.172 1 78.25 195 ASP B N 1
ATOM 5811 C CA . ASP B 1 195 ? -8.695 -31.156 -23.812 1 78.25 195 ASP B CA 1
ATOM 5812 C C . ASP B 1 195 ? -8.938 -30.766 -22.344 1 78.25 195 ASP B C 1
ATOM 5814 O O . ASP B 1 195 ? -7.996 -30.406 -21.641 1 78.25 195 ASP B O 1
ATOM 5818 N N . GLN B 1 196 ? -10.086 -30.922 -22.031 1 86.81 196 GLN B N 1
ATOM 5819 C CA . GLN B 1 196 ? -10.43 -30.562 -20.656 1 86.81 196 GLN B CA 1
ATOM 5820 C C . GLN B 1 196 ? -9.844 -31.547 -19.656 1 86.81 196 GLN B C 1
ATOM 5822 O O . GLN B 1 196 ? -9.383 -31.141 -18.578 1 86.81 196 GLN B O 1
ATOM 5827 N N . GLU B 1 197 ? -9.852 -32.812 -20.047 1 88.88 197 GLU B N 1
ATOM 5828 C CA . GLU B 1 197 ? -9.305 -33.844 -19.156 1 88.88 197 GLU B CA 1
ATOM 5829 C C . GLU B 1 197 ? -7.801 -33.656 -18.969 1 88.88 197 GLU B C 1
ATOM 5831 O O . GLU B 1 197 ? -7.289 -33.812 -17.859 1 88.88 197 GLU B O 1
ATOM 5836 N N . TYR B 1 198 ? -7.176 -33.344 -20 1 83.5 198 TYR B N 1
ATOM 5837 C CA . TYR B 1 198 ? -5.742 -33.094 -19.891 1 83.5 198 TYR B CA 1
ATOM 5838 C C . TYR B 1 198 ? -5.469 -31.859 -19.047 1 83.5 198 TYR B C 1
ATOM 5840 O O . TYR B 1 198 ? -4.562 -31.859 -18.203 1 83.5 198 TYR B O 1
ATOM 5848 N N . ALA B 1 199 ? -6.219 -30.844 -19.359 1 86.5 199 ALA B N 1
ATOM 5849 C CA . ALA B 1 199 ? -6.047 -29.594 -18.594 1 86.5 199 ALA B CA 1
ATOM 5850 C C . ALA B 1 199 ? -6.312 -29.812 -17.109 1 86.5 199 ALA B C 1
ATOM 5852 O O . ALA B 1 199 ? -5.617 -29.266 -16.266 1 86.5 199 ALA B O 1
ATOM 5853 N N . ALA B 1 200 ? -7.262 -30.578 -16.844 1 92.62 200 ALA B N 1
ATOM 5854 C CA . ALA B 1 200 ? -7.594 -30.859 -15.445 1 92.62 200 ALA B CA 1
ATOM 5855 C C . ALA B 1 200 ? -6.426 -31.516 -14.719 1 92.62 200 ALA B C 1
ATOM 5857 O O . ALA B 1 200 ? -6.094 -31.141 -13.594 1 92.62 200 ALA B O 1
ATOM 5858 N N . ASN B 1 201 ? -5.867 -32.469 -15.305 1 91.44 201 ASN B N 1
ATOM 5859 C CA . ASN B 1 201 ? -4.711 -33.125 -14.688 1 91.44 201 ASN B CA 1
ATOM 5860 C C . ASN B 1 201 ? -3.559 -32.125 -14.492 1 91.44 201 ASN B C 1
ATOM 5862 O O . ASN B 1 201 ? -2.934 -32.094 -13.43 1 91.44 201 ASN B O 1
ATOM 5866 N N . MET B 1 202 ? -3.375 -31.375 -15.508 1 86.69 202 MET B N 1
ATOM 5867 C CA . MET B 1 202 ? -2.295 -30.406 -15.43 1 86.69 202 MET B CA 1
ATOM 5868 C C . MET B 1 202 ? -2.547 -29.406 -14.305 1 86.69 202 MET B C 1
ATOM 5870 O O . MET B 1 202 ? -1.625 -29.031 -13.57 1 86.69 202 MET B O 1
ATOM 5874 N N . TYR B 1 203 ? -3.717 -29.031 -14.219 1 91.69 203 TYR B N 1
ATOM 5875 C CA . TYR B 1 203 ? -4.07 -28.078 -13.18 1 91.69 203 TYR B CA 1
ATOM 5876 C C . TYR B 1 203 ? -3.855 -28.672 -11.789 1 91.69 203 TYR B C 1
ATOM 5878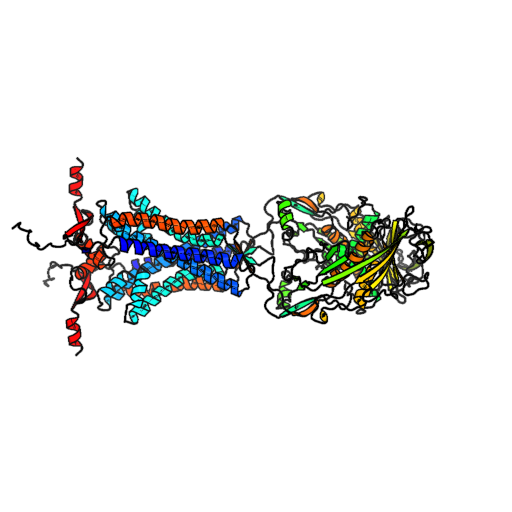 O O . TYR B 1 203 ? -3.414 -27.984 -10.867 1 91.69 203 TYR B O 1
ATOM 5886 N N . GLY B 1 204 ? -4.168 -29.891 -11.633 1 92.62 204 GLY B N 1
ATOM 5887 C CA . GLY B 1 204 ? -3.904 -30.531 -10.359 1 92.62 204 GLY B CA 1
ATOM 5888 C C . GLY B 1 204 ? -2.434 -30.531 -9.984 1 92.62 204 GLY B C 1
ATOM 5889 O O . GLY B 1 204 ? -2.084 -30.25 -8.836 1 92.62 204 GLY B O 1
ATOM 5890 N N . ALA B 1 205 ? -1.667 -30.766 -10.93 1 87.12 205 ALA B N 1
ATOM 5891 C CA . ALA B 1 205 ? -0.226 -30.75 -10.695 1 87.12 205 ALA B CA 1
ATOM 5892 C C . ALA B 1 205 ? 0.277 -29.344 -10.438 1 87.12 205 ALA B C 1
ATOM 5894 O O . ALA B 1 205 ? 1.098 -29.125 -9.547 1 87.12 205 ALA B O 1
ATOM 5895 N N . MET B 1 206 ? -0.27 -28.469 -11.188 1 85.69 206 MET B N 1
ATOM 5896 C CA . MET B 1 206 ? 0.151 -27.062 -11.078 1 85.69 206 MET B CA 1
ATOM 5897 C C . MET B 1 206 ? -0.263 -26.484 -9.734 1 85.69 206 MET B C 1
ATOM 5899 O O . MET B 1 206 ? 0.372 -25.547 -9.234 1 85.69 206 MET B O 1
ATOM 5903 N N . SER B 1 207 ? -1.229 -26.953 -9.195 1 90.12 207 SER B N 1
ATOM 5904 C CA . SER B 1 207 ? -1.761 -26.422 -7.949 1 90.12 207 SER B CA 1
ATOM 5905 C C . SER B 1 207 ? -0.794 -26.641 -6.793 1 90.12 207 SER B C 1
ATOM 5907 O O . SER B 1 207 ? -0.945 -26.047 -5.727 1 90.12 207 SER B O 1
ATOM 5909 N N . LEU B 1 208 ? 0.265 -27.422 -7.039 1 85.31 208 LEU B N 1
ATOM 5910 C CA . LEU B 1 208 ? 1.257 -27.641 -5.992 1 85.31 208 LEU B CA 1
ATOM 5911 C C . LEU B 1 208 ? 2.023 -26.375 -5.676 1 85.31 208 LEU B C 1
ATOM 5913 O O . LEU B 1 208 ? 2.658 -26.266 -4.625 1 85.31 208 LEU B O 1
ATOM 5917 N N . THR B 1 209 ? 1.917 -25.438 -6.562 1 79.88 209 THR B N 1
ATOM 5918 C CA . THR B 1 209 ? 2.6 -24.156 -6.336 1 79.88 209 THR B CA 1
ATOM 5919 C C . THR B 1 209 ? 1.815 -23.297 -5.355 1 79.88 209 THR B C 1
ATOM 5921 O O . THR B 1 209 ? 2.346 -22.312 -4.824 1 79.88 209 THR B O 1
ATOM 5924 N N . TYR B 1 210 ? 0.605 -23.703 -5.141 1 83.5 210 TYR B N 1
ATOM 5925 C CA . TYR B 1 210 ? -0.227 -22.953 -4.215 1 83.5 210 TYR B CA 1
ATOM 5926 C C . TYR B 1 210 ? -0.009 -23.406 -2.779 1 83.5 210 TYR B C 1
ATOM 5928 O O . TYR B 1 210 ? 0.167 -24.609 -2.525 1 83.5 210 TYR B O 1
ATOM 5936 N N . LEU B 1 211 ? -0.156 -22.469 -1.932 1 82.94 211 LEU B N 1
ATOM 5937 C CA . LEU B 1 211 ? -0.097 -22.797 -0.512 1 82.94 211 LEU B CA 1
ATOM 5938 C C . LEU B 1 211 ? -1.396 -23.453 -0.051 1 82.94 211 LEU B C 1
ATOM 5940 O O . LEU B 1 211 ? -2.475 -23.109 -0.546 1 82.94 211 LEU B O 1
ATOM 5944 N N . THR B 1 212 ? -1.155 -24.422 0.783 1 89.25 212 THR B N 1
ATOM 5945 C CA . THR B 1 212 ? -2.311 -25.078 1.383 1 89.25 212 THR B CA 1
ATOM 5946 C C . THR B 1 212 ? -2.475 -24.656 2.842 1 89.25 212 THR B C 1
ATOM 5948 O O . THR B 1 212 ? -1.539 -24.781 3.635 1 89.25 212 THR B O 1
ATOM 5951 N N . GLY B 1 213 ? -3.666 -24.141 3.092 1 89.06 213 GLY B N 1
ATOM 5952 C CA . GLY B 1 213 ? -3.957 -23.766 4.469 1 89.06 213 GLY B CA 1
ATOM 5953 C C . GLY B 1 213 ? -4.59 -24.891 5.266 1 89.06 213 GLY B C 1
ATOM 5954 O O . GLY B 1 213 ? -4.898 -25.953 4.715 1 89.06 213 GLY B O 1
ATOM 5955 N N . VAL B 1 214 ? -4.715 -24.625 6.512 1 90.94 214 VAL B N 1
ATOM 5956 C CA . VAL B 1 214 ? -5.336 -25.578 7.422 1 90.94 214 VAL B CA 1
ATOM 5957 C C . VAL B 1 214 ? -6.84 -25.312 7.488 1 90.94 214 VAL B C 1
ATOM 5959 O O . VAL B 1 214 ? -7.277 -24.172 7.629 1 90.94 214 VAL B O 1
ATOM 5962 N N . ARG B 1 215 ? -7.492 -26.438 7.348 1 91.62 215 ARG B N 1
ATOM 5963 C CA . ARG B 1 215 ? -8.945 -26.328 7.461 1 91.62 215 ARG B CA 1
ATOM 5964 C C . ARG B 1 215 ? -9.344 -25.75 8.82 1 91.62 215 ARG B C 1
ATOM 5966 O O . ARG B 1 215 ? -8.805 -26.156 9.852 1 91.62 215 ARG B O 1
ATOM 5973 N N . GLY B 1 216 ? -10.227 -24.766 8.883 1 86.75 216 GLY B N 1
ATOM 5974 C CA . GLY B 1 216 ? -10.609 -24.078 10.102 1 86.75 216 GLY B CA 1
ATOM 5975 C C . GLY B 1 216 ? -10.023 -22.672 10.195 1 86.75 216 GLY B C 1
ATOM 5976 O O . GLY B 1 216 ? -10.539 -21.844 10.945 1 86.75 216 GLY B O 1
ATOM 5977 N N . LEU B 1 217 ? -8.992 -22.453 9.469 1 88.75 217 LEU B N 1
ATOM 5978 C CA . LEU B 1 217 ? -8.367 -21.141 9.453 1 88.75 217 LEU B CA 1
ATOM 5979 C C . LEU B 1 217 ? -8.641 -20.422 8.141 1 88.75 217 LEU B C 1
ATOM 5981 O O . LEU B 1 217 ? -7.75 -19.766 7.582 1 88.75 217 LEU B O 1
ATOM 5985 N N . GLU B 1 218 ? -9.812 -20.594 7.652 1 90.5 218 GLU B N 1
ATOM 5986 C CA . GLU B 1 218 ? -10.219 -19.922 6.418 1 90.5 218 GLU B CA 1
ATOM 5987 C C . GLU B 1 218 ? -10.422 -18.438 6.641 1 90.5 218 GLU B C 1
ATOM 5989 O O . GLU B 1 218 ? -10.734 -18 7.754 1 90.5 218 GLU B O 1
ATOM 5994 N N . PRO B 1 219 ? -10.203 -17.719 5.668 1 87.75 219 PRO B N 1
ATOM 5995 C CA . PRO B 1 219 ? -10.438 -16.266 5.793 1 87.75 219 PRO B CA 1
ATOM 5996 C C . PRO B 1 219 ? -11.906 -15.922 6.012 1 87.75 219 PRO B C 1
ATOM 5998 O O . PRO B 1 219 ? -12.789 -16.719 5.68 1 87.75 219 PRO B O 1
ATOM 6001 N N . GLN B 1 220 ? -12.078 -14.828 6.57 1 85.75 220 GLN B N 1
ATOM 6002 C CA . GLN B 1 220 ? -13.445 -14.336 6.77 1 85.75 220 GLN B CA 1
ATOM 6003 C C . GLN B 1 220 ? -13.953 -13.625 5.52 1 85.75 220 GLN B C 1
ATOM 6005 O O . GLN B 1 220 ? -13.172 -13.203 4.672 1 85.75 220 GLN B O 1
ATOM 6010 N N . ILE B 1 221 ? -15.242 -13.547 5.457 1 83.62 221 ILE B N 1
ATOM 6011 C CA . ILE B 1 221 ? -15.883 -12.875 4.332 1 83.62 221 ILE B CA 1
ATOM 6012 C C . ILE B 1 221 ? -15.43 -11.422 4.277 1 83.62 221 ILE B C 1
ATOM 6014 O O . ILE B 1 221 ? -15.43 -10.727 5.297 1 83.62 221 ILE B O 1
ATOM 6018 N N . GLY B 1 222 ? -14.969 -11.039 3.127 1 81.44 222 GLY B N 1
ATOM 6019 C CA . GLY B 1 222 ? -14.578 -9.648 2.959 1 81.44 222 GLY B CA 1
ATOM 6020 C C . GLY B 1 222 ? -13.102 -9.414 3.178 1 81.44 222 GLY B C 1
ATOM 6021 O O . GLY B 1 222 ? -12.594 -8.312 2.926 1 81.44 222 GLY B O 1
ATOM 6022 N N . ASP B 1 223 ? -12.391 -10.43 3.617 1 84.31 223 ASP B N 1
ATOM 6023 C CA . ASP B 1 223 ? -10.953 -10.305 3.818 1 84.31 223 ASP B CA 1
ATOM 6024 C C . ASP B 1 223 ? -10.227 -10.094 2.49 1 84.31 223 ASP B C 1
ATOM 6026 O O . ASP B 1 223 ? -10.531 -10.758 1.498 1 84.31 223 ASP B O 1
ATOM 6030 N N . LEU B 1 224 ? -9.328 -9.156 2.562 1 84.69 224 LEU B N 1
ATOM 6031 C CA . LEU B 1 224 ? -8.508 -8.945 1.379 1 84.69 224 LEU B CA 1
ATOM 6032 C C . LEU B 1 224 ? -7.586 -10.133 1.141 1 84.69 224 LEU B C 1
ATOM 6034 O O . LEU B 1 224 ? -6.98 -10.656 2.08 1 84.69 224 LEU B O 1
ATOM 6038 N N . ARG B 1 225 ? -7.574 -10.508 -0.118 1 84.69 225 ARG B N 1
ATOM 6039 C CA . ARG B 1 225 ? -6.738 -11.648 -0.473 1 84.69 225 ARG B CA 1
ATOM 6040 C C . ARG B 1 225 ? -5.641 -11.242 -1.45 1 84.69 225 ARG B C 1
ATOM 6042 O O . ARG B 1 225 ? -5.879 -10.453 -2.365 1 84.69 225 ARG B O 1
ATOM 6049 N N . LEU B 1 226 ? -4.453 -11.758 -1.169 1 76.69 226 LEU B N 1
ATOM 6050 C CA . LEU B 1 226 ? -3.334 -11.578 -2.09 1 76.69 226 LEU B CA 1
ATOM 6051 C C . LEU B 1 226 ? -3.133 -12.82 -2.949 1 76.69 226 LEU B C 1
ATOM 6053 O O . LEU B 1 226 ? -3.633 -13.898 -2.617 1 76.69 226 LEU B O 1
ATOM 6057 N N . ALA B 1 227 ? -2.424 -12.625 -3.955 1 70.75 227 ALA B N 1
ATOM 6058 C CA . ALA B 1 227 ? -2.178 -13.742 -4.867 1 70.75 227 ALA B CA 1
ATOM 6059 C C . ALA B 1 227 ? -1.396 -14.852 -4.18 1 70.75 227 ALA B C 1
ATOM 6061 O O . ALA B 1 227 ? -1.527 -16.031 -4.535 1 70.75 227 ALA B O 1
ATOM 6062 N N . SER B 1 228 ? -0.72 -14.484 -3.119 1 72.5 228 SER B N 1
ATOM 6063 C CA . SER B 1 228 ? 0.124 -15.469 -2.441 1 72.5 228 SER B CA 1
ATOM 6064 C C . SER B 1 228 ? -0.637 -16.172 -1.324 1 72.5 228 SER B C 1
ATOM 6066 O O . SER B 1 228 ? -0.158 -17.156 -0.77 1 72.5 228 SER B O 1
ATOM 6068 N N . ASP B 1 229 ? -1.793 -15.766 -1.05 1 80.38 229 ASP B N 1
ATOM 6069 C CA . ASP B 1 229 ? -2.574 -16.375 0.024 1 80.38 229 ASP B CA 1
ATOM 6070 C C . ASP B 1 229 ? -3.168 -17.703 -0.414 1 80.38 229 ASP B C 1
ATOM 6072 O O . ASP B 1 229 ? -3.502 -17.891 -1.587 1 80.38 229 ASP B O 1
ATOM 6076 N N . PRO B 1 230 ? -3.271 -18.578 0.538 1 88 230 PRO B N 1
ATOM 6077 C CA . PRO B 1 230 ? -3.869 -19.875 0.183 1 88 230 PRO B CA 1
ATOM 6078 C C . PRO B 1 230 ? -5.379 -19.781 -0.025 1 88 230 PRO B C 1
ATOM 6080 O O . PRO B 1 230 ? -6.062 -19.047 0.682 1 88 230 PRO B O 1
ATOM 6083 N N . ASP B 1 231 ? -5.848 -20.469 -0.979 1 89.38 231 ASP B N 1
ATOM 6084 C CA . ASP B 1 231 ? -7.285 -20.578 -1.221 1 89.38 231 ASP B CA 1
ATOM 6085 C C . ASP B 1 231 ? -7.766 -22.016 -0.981 1 89.38 231 ASP B C 1
ATOM 6087 O O . ASP B 1 231 ? -8.953 -22.297 -1.104 1 89.38 231 ASP B O 1
ATOM 6091 N N . LEU B 1 232 ? -6.766 -22.891 -0.701 1 94.69 232 LEU B N 1
ATOM 6092 C CA . LEU B 1 232 ? -7.066 -24.281 -0.398 1 94.69 232 LEU B CA 1
ATOM 6093 C C . LEU B 1 232 ? -6.836 -24.578 1.079 1 94.69 232 LEU B C 1
ATOM 6095 O O . LEU B 1 232 ? -5.801 -24.203 1.638 1 94.69 232 LEU B O 1
ATOM 6099 N N . PHE B 1 233 ? -7.832 -25.219 1.655 1 95.19 233 PHE B N 1
ATOM 6100 C CA . PHE B 1 233 ? -7.742 -25.594 3.061 1 95.19 233 PHE B CA 1
ATOM 6101 C C . PHE B 1 233 ? -8.055 -27.078 3.246 1 95.19 233 PHE B C 1
ATOM 6103 O O . PHE B 1 233 ? -9.148 -27.531 2.916 1 95.19 233 PHE B O 1
ATOM 6110 N N . CYS B 1 234 ? -7.031 -27.781 3.758 1 95.5 234 CYS B N 1
ATOM 6111 C CA . CYS B 1 234 ? -7.172 -29.234 3.811 1 95.5 234 CYS B CA 1
ATOM 6112 C C . CYS B 1 234 ? -6.969 -29.75 5.23 1 95.5 234 CYS B C 1
ATOM 6114 O O . CYS B 1 234 ? -6.332 -29.078 6.051 1 95.5 234 CYS B O 1
ATOM 6116 N N . ASP B 1 235 ? -7.625 -30.844 5.512 1 93.5 235 ASP B N 1
ATOM 6117 C CA . ASP B 1 235 ? -7.406 -31.672 6.699 1 93.5 235 ASP B CA 1
ATOM 6118 C C . ASP B 1 235 ? -7.523 -33.156 6.363 1 93.5 235 ASP B C 1
ATOM 6120 O O . ASP B 1 235 ? -7.477 -33.531 5.191 1 93.5 235 ASP B O 1
ATOM 6124 N N . ILE B 1 236 ? -7.578 -34.031 7.336 1 89.19 236 ILE B N 1
ATOM 6125 C CA . ILE B 1 236 ? -7.586 -35.5 7.141 1 89.19 236 ILE B CA 1
ATOM 6126 C C . ILE B 1 236 ? -8.891 -35.906 6.461 1 89.19 236 ILE B C 1
ATOM 6128 O O . ILE B 1 236 ? -8.93 -36.906 5.754 1 89.19 236 ILE B O 1
ATOM 6132 N N . ASN B 1 237 ? -9.906 -35.031 6.566 1 91.19 237 ASN B N 1
ATOM 6133 C CA . ASN B 1 237 ? -11.219 -35.438 6.066 1 91.19 237 ASN B CA 1
ATOM 6134 C C . ASN B 1 237 ? -11.461 -34.906 4.656 1 91.19 237 ASN B C 1
ATOM 6136 O O . ASN B 1 237 ? -12.438 -35.281 4.008 1 91.19 237 ASN B O 1
ATOM 6140 N N . GLY B 1 238 ? -10.617 -34 4.234 1 95 238 GLY B N 1
ATOM 6141 C CA . GLY B 1 238 ? -10.812 -33.469 2.902 1 95 238 GLY B CA 1
ATOM 6142 C C . GLY B 1 238 ? -10.289 -32.062 2.758 1 95 238 GLY B C 1
ATOM 6143 O O . GLY B 1 238 ? -9.484 -31.594 3.576 1 95 238 GLY B O 1
ATOM 6144 N N . CYS B 1 239 ? -10.617 -31.484 1.626 1 96.94 239 CYS B N 1
ATOM 6145 C CA . CYS B 1 239 ? -10.141 -30.141 1.318 1 96.94 239 CYS B CA 1
ATOM 6146 C C . CYS B 1 239 ? -11.297 -29.234 0.93 1 96.94 239 CYS B C 1
ATOM 6148 O O . CYS B 1 239 ? -12.289 -29.688 0.357 1 96.94 239 CYS B O 1
ATOM 6150 N N . ASP B 1 240 ? -11.172 -27.969 1.288 1 96.56 240 ASP B N 1
ATOM 6151 C CA . ASP B 1 240 ? -12.133 -26.938 0.915 1 96.56 240 ASP B CA 1
ATOM 6152 C C . ASP B 1 240 ? -11.484 -25.891 0.023 1 96.56 240 ASP B C 1
ATOM 6154 O O . ASP B 1 240 ? -10.344 -25.484 0.249 1 96.56 240 ASP B O 1
ATOM 6158 N N . PHE B 1 241 ? -12.211 -25.516 -0.963 1 96.81 241 PHE B N 1
ATOM 6159 C CA . PHE B 1 241 ? -11.805 -24.391 -1.792 1 96.81 241 PHE B CA 1
ATOM 6160 C C . PHE B 1 241 ? -12.719 -23.188 -1.565 1 96.81 241 PHE B C 1
ATOM 6162 O O . PHE B 1 241 ? -13.938 -23.328 -1.618 1 96.81 241 PHE B O 1
ATOM 6169 N N . MET B 1 242 ? -12.078 -22.094 -1.323 1 95.69 242 MET B N 1
ATOM 6170 C CA . MET B 1 242 ? -12.836 -20.875 -1.112 1 95.69 242 MET B CA 1
ATOM 6171 C C . MET B 1 242 ? -12.734 -19.953 -2.328 1 95.69 242 MET B C 1
ATOM 6173 O O . MET B 1 242 ? -11.625 -19.641 -2.779 1 95.69 242 MET B O 1
ATOM 6177 N N . PHE B 1 243 ? -13.883 -19.5 -2.773 1 95.62 243 PHE B N 1
ATOM 6178 C CA . PHE B 1 243 ? -13.906 -18.625 -3.941 1 95.62 243 PHE B CA 1
ATOM 6179 C C . PHE B 1 243 ? -13.555 -17.188 -3.557 1 95.62 243 PHE B C 1
ATOM 6181 O O . PHE B 1 243 ? -13.82 -16.766 -2.432 1 95.62 243 PHE B O 1
ATOM 6188 N N . VAL B 1 244 ? -12.969 -16.547 -4.516 1 92.44 244 VAL B N 1
ATOM 6189 C CA . VAL B 1 244 ? -12.656 -15.125 -4.348 1 92.44 244 VAL B CA 1
ATOM 6190 C C . VAL B 1 244 ? -13.352 -14.305 -5.43 1 92.44 244 VAL B C 1
ATOM 6192 O O . VAL B 1 244 ? -13.719 -14.844 -6.48 1 92.44 244 VAL B O 1
ATOM 6195 N N . GLU B 1 245 ? -13.617 -13.055 -5.117 1 91.06 245 GLU B N 1
ATOM 6196 C CA . GLU B 1 245 ? -14.156 -12.086 -6.07 1 91.06 245 GLU B CA 1
ATOM 6197 C C . GLU B 1 245 ? -13.195 -10.922 -6.277 1 91.06 245 GLU B C 1
ATOM 6199 O O . GLU B 1 245 ? -12.492 -10.516 -5.348 1 91.06 245 GLU B O 1
ATOM 6204 N N . SER B 1 246 ? -13.133 -10.531 -7.512 1 89.44 246 SER B N 1
ATOM 6205 C CA . SER B 1 246 ? -12.188 -9.469 -7.84 1 89.44 246 SER B CA 1
ATOM 6206 C C . SER B 1 246 ? -12.906 -8.234 -8.375 1 89.44 246 SER B C 1
ATOM 6208 O O . SER B 1 246 ? -14.023 -8.328 -8.891 1 89.44 246 SER B O 1
ATOM 6210 N N . SER B 1 247 ? -12.258 -7.074 -8.195 1 86.38 247 SER B N 1
ATOM 6211 C CA . SER B 1 247 ? -12.797 -5.824 -8.719 1 86.38 247 SER B CA 1
ATOM 6212 C C . SER B 1 247 ? -12.578 -5.719 -10.227 1 86.38 247 SER B C 1
ATOM 6214 O O . SER B 1 247 ? -11.68 -6.363 -10.773 1 86.38 247 SER B O 1
ATOM 6216 N N . VAL B 1 248 ? -13.492 -5.043 -10.82 1 82.38 248 VAL B N 1
ATOM 6217 C CA . VAL B 1 248 ? -13.391 -4.801 -12.258 1 82.38 248 VAL B CA 1
ATOM 6218 C C . VAL B 1 248 ? -12.859 -3.393 -12.508 1 82.38 248 VAL B C 1
ATOM 6220 O O . VAL B 1 248 ? -13.203 -2.455 -11.789 1 82.38 248 VAL B O 1
ATOM 6223 N N . PRO B 1 249 ? -11.812 -3.35 -13.445 1 71.25 249 PRO B N 1
ATOM 6224 C CA . PRO B 1 249 ? -11.328 -1.999 -13.727 1 71.25 249 PRO B CA 1
ATOM 6225 C C . PRO B 1 249 ? -12.422 -1.067 -14.242 1 71.25 249 PRO B C 1
ATOM 6227 O O . PRO B 1 249 ? -13.328 -1.505 -14.953 1 71.25 249 PRO B O 1
ATOM 6230 N N . SER B 1 250 ? -12.648 0.052 -13.586 1 60.69 250 SER B N 1
ATOM 6231 C CA . SER B 1 250 ? -13.664 1.015 -13.992 1 60.69 250 SER B CA 1
ATOM 6232 C C . SER B 1 250 ? -13.445 1.485 -15.422 1 60.69 250 SER B C 1
ATOM 6234 O O . SER B 1 250 ? -14.406 1.72 -16.156 1 60.69 250 SER B O 1
ATOM 6236 N N . ASP B 1 251 ? -12.164 1.679 -15.82 1 56.66 251 ASP B N 1
ATOM 6237 C CA . ASP B 1 251 ? -11.844 2.109 -17.188 1 56.66 251 ASP B CA 1
ATOM 6238 C C . ASP B 1 251 ? -10.797 1.197 -17.812 1 56.66 251 ASP B C 1
ATOM 6240 O O . ASP B 1 251 ? -9.609 1.291 -17.5 1 56.66 251 ASP B O 1
ATOM 6244 N N . PRO B 1 252 ? -11.344 0.219 -18.578 1 54.66 252 PRO B N 1
ATOM 6245 C CA . PRO B 1 252 ? -10.43 -0.765 -19.156 1 54.66 252 PRO B CA 1
ATOM 6246 C C . PRO B 1 252 ? -9.273 -0.118 -19.922 1 54.66 252 PRO B C 1
ATOM 6248 O O . PRO B 1 252 ? -8.148 -0.625 -19.891 1 54.66 252 PRO B O 1
ATOM 6251 N N . GLU B 1 253 ? -9.547 0.941 -20.609 1 50.38 253 GLU B N 1
ATOM 6252 C CA . GLU B 1 253 ? -8.523 1.589 -21.422 1 50.38 253 GLU B CA 1
ATOM 6253 C C . GLU B 1 253 ? -7.426 2.195 -20.547 1 50.38 253 GLU B C 1
ATOM 6255 O O . GLU B 1 253 ? -6.242 2.084 -20.875 1 50.38 253 GLU B O 1
ATOM 6260 N N . LYS B 1 254 ? -7.859 2.99 -19.781 1 50.28 254 LYS B N 1
ATOM 6261 C CA . LYS B 1 254 ? -6.867 3.643 -18.938 1 50.28 254 LYS B CA 1
ATOM 6262 C C . LYS B 1 254 ? -6.074 2.621 -18.125 1 50.28 254 LYS B C 1
ATOM 6264 O O . LYS B 1 254 ? -4.875 2.793 -17.891 1 50.28 254 LYS B O 1
ATOM 6269 N N . GLU B 1 255 ? -6.758 1.687 -17.688 1 49.41 255 GLU B N 1
ATOM 6270 C CA . GLU B 1 255 ? -6.121 0.66 -16.875 1 49.41 255 GLU B CA 1
ATOM 6271 C C . GLU B 1 255 ? -5.164 -0.194 -17.703 1 49.41 255 GLU B C 1
ATOM 6273 O O . GLU B 1 255 ? -4.152 -0.674 -17.188 1 49.41 255 GLU B O 1
ATOM 6278 N N . LEU B 1 256 ? -5.602 -0.383 -18.891 1 45.94 256 LEU B N 1
ATOM 6279 C CA . LEU B 1 256 ? -4.641 -1.017 -19.781 1 45.94 256 LEU B CA 1
ATOM 6280 C C . LEU B 1 256 ? -3.354 -0.201 -19.859 1 45.94 256 LEU B C 1
ATOM 6282 O O . LEU B 1 256 ? -2.258 -0.765 -19.906 1 45.94 256 LEU B O 1
ATOM 6286 N N . ALA B 1 257 ? -3.695 1.074 -20.109 1 44.41 257 ALA B N 1
ATOM 6287 C CA . ALA B 1 257 ? -2.518 1.929 -20.219 1 44.41 257 ALA B CA 1
ATOM 6288 C C . ALA B 1 257 ? -1.672 1.875 -18.953 1 44.41 257 ALA B C 1
ATOM 6290 O O . ALA B 1 257 ? -0.442 1.934 -19.016 1 44.41 257 ALA B O 1
ATOM 6291 N N . GLU B 1 258 ? -2.367 1.863 -17.844 1 44.81 258 GLU B N 1
ATOM 6292 C CA . GLU B 1 258 ? -1.645 1.778 -16.578 1 44.81 258 GLU B CA 1
ATOM 6293 C C . GLU B 1 258 ? -1.523 0.332 -16.109 1 44.81 258 GLU B C 1
ATOM 6295 O O . GLU B 1 258 ? -1.551 0.06 -14.906 1 44.81 258 GLU B O 1
ATOM 6300 N N . MET B 1 259 ? -1.927 -0.553 -16.828 1 44.62 259 MET B N 1
ATOM 6301 C CA . MET B 1 259 ? -1.98 -2.002 -16.656 1 44.62 259 MET B CA 1
ATOM 6302 C C . MET B 1 259 ? -0.893 -2.479 -15.703 1 44.62 259 MET B C 1
ATOM 6304 O O . MET B 1 259 ? -1.107 -3.41 -14.922 1 44.62 259 MET B O 1
ATOM 6308 N N . SER B 1 260 ? 0.286 -1.935 -15.945 1 44.72 260 SER B N 1
ATOM 6309 C CA . SER B 1 260 ? 1.393 -2.441 -15.141 1 44.72 260 SER B CA 1
ATOM 6310 C C . SER B 1 260 ? 1.121 -2.262 -13.656 1 44.72 260 SER B C 1
ATOM 6312 O O . SER B 1 260 ? 1.643 -3.014 -12.828 1 44.72 260 SER B O 1
ATOM 6314 N N . SER B 1 261 ? 0.162 -1.254 -13.32 1 51.56 261 SER B N 1
ATOM 6315 C CA . SER B 1 261 ? 0.141 -0.948 -11.891 1 51.56 261 SER B CA 1
ATOM 6316 C C . SER B 1 261 ? -1.191 -1.341 -11.266 1 51.56 261 SER B C 1
ATOM 6318 O O . SER B 1 261 ? -1.353 -1.266 -10.039 1 51.56 261 SER B O 1
ATOM 6320 N N . TRP B 1 262 ? -2.107 -1.834 -12.195 1 57.06 262 TRP B N 1
ATOM 6321 C CA . TRP B 1 262 ? -3.385 -2.119 -11.547 1 57.06 262 TRP B CA 1
ATOM 6322 C C . TRP B 1 262 ? -3.459 -3.576 -11.102 1 57.06 262 TRP B C 1
ATOM 6324 O O . TRP B 1 262 ? -3.164 -4.484 -11.883 1 57.06 262 TRP B O 1
ATOM 6334 N N . GLN B 1 263 ? -3.611 -3.719 -9.844 1 65.75 263 GLN B 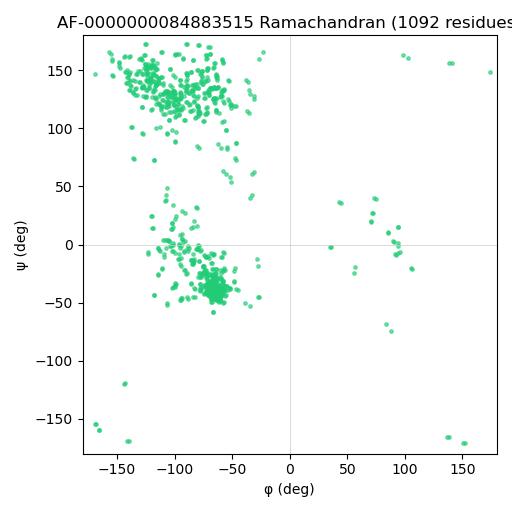N 1
ATOM 6335 C CA . GLN B 1 263 ? -3.902 -5.051 -9.328 1 65.75 263 GLN B CA 1
ATOM 6336 C C . GLN B 1 263 ? -5.34 -5.145 -8.82 1 65.75 263 GLN B C 1
ATOM 6338 O O . GLN B 1 263 ? -5.809 -4.266 -8.094 1 65.75 263 GLN B O 1
ATOM 6343 N N . PRO B 1 264 ? -6.031 -6.055 -9.484 1 77.5 264 PRO B N 1
ATOM 6344 C CA . PRO B 1 264 ? -7.387 -6.227 -8.961 1 77.5 264 PRO B CA 1
ATOM 6345 C C . PRO B 1 264 ? -7.41 -6.508 -7.461 1 77.5 264 PRO B C 1
ATOM 6347 O O . PRO B 1 264 ? -6.52 -7.191 -6.945 1 77.5 264 PRO B O 1
ATOM 6350 N N . ILE B 1 265 ? -8.375 -5.922 -6.859 1 82.38 265 ILE B N 1
ATOM 6351 C CA . ILE B 1 265 ? -8.602 -6.211 -5.449 1 82.38 265 ILE B CA 1
ATOM 6352 C C . ILE B 1 265 ? -9.43 -7.488 -5.305 1 82.38 265 ILE B C 1
ATOM 6354 O O . ILE B 1 265 ? -10.492 -7.617 -5.914 1 82.38 265 ILE B O 1
ATOM 6358 N N . MET B 1 266 ? -8.852 -8.406 -4.59 1 88.44 266 MET B N 1
ATOM 6359 C CA . MET B 1 266 ? -9.531 -9.68 -4.398 1 88.44 266 MET B CA 1
ATOM 6360 C C . MET B 1 266 ? -10.008 -9.828 -2.957 1 88.44 266 MET B C 1
ATOM 6362 O O . MET B 1 266 ? -9.289 -9.477 -2.02 1 88.44 266 MET B O 1
ATOM 6366 N N . VAL B 1 267 ? -11.219 -10.359 -2.838 1 90.25 267 VAL B N 1
ATOM 6367 C CA . VAL B 1 267 ? -11.797 -10.539 -1.508 1 90.25 267 VAL B CA 1
ATOM 6368 C C . VAL B 1 267 ? -12.352 -11.961 -1.376 1 90.25 267 VAL B C 1
ATOM 6370 O O . VAL B 1 267 ? -12.797 -12.555 -2.359 1 90.25 267 VAL B O 1
ATOM 6373 N N . ALA B 1 268 ? -12.305 -12.438 -0.163 1 91.62 268 ALA B N 1
ATOM 6374 C CA . ALA B 1 268 ? -12.844 -13.766 0.119 1 91.62 268 ALA B CA 1
ATOM 6375 C C . ALA B 1 268 ? -14.375 -13.734 0.159 1 91.62 268 ALA B C 1
ATOM 6377 O O . ALA B 1 268 ? -14.969 -12.781 0.67 1 91.62 268 ALA B O 1
ATOM 6378 N N . THR B 1 269 ? -15.039 -14.68 -0.386 1 91.81 269 THR B N 1
ATOM 6379 C CA . THR B 1 269 ? -16.484 -14.836 -0.366 1 91.81 269 THR B CA 1
ATOM 6380 C C . THR B 1 269 ? -16.891 -16.047 0.48 1 91.81 269 THR B C 1
ATOM 6382 O O . THR B 1 269 ? -16.047 -16.859 0.842 1 91.81 269 THR B O 1
ATOM 6385 N N . PRO B 1 270 ? -18.156 -16.141 0.824 1 91.62 270 PRO B N 1
ATOM 6386 C CA . PRO B 1 270 ? -18.578 -17.297 1.592 1 91.62 270 PRO B CA 1
ATOM 6387 C C . PRO B 1 270 ? -18.797 -18.547 0.719 1 91.62 270 PRO B C 1
ATOM 6389 O O . PRO B 1 270 ? -19.094 -19.625 1.233 1 91.62 270 PRO B O 1
ATOM 6392 N N . ARG B 1 271 ? -18.656 -18.391 -0.534 1 95.38 271 ARG B N 1
ATOM 6393 C CA . ARG B 1 271 ? -18.812 -19.531 -1.431 1 95.38 271 ARG B CA 1
ATOM 6394 C C . ARG B 1 271 ? -17.641 -20.516 -1.285 1 95.38 271 ARG B C 1
ATOM 6396 O O . ARG B 1 271 ? -16.469 -20.094 -1.318 1 95.38 271 ARG B O 1
ATOM 6403 N N . LYS B 1 272 ? -17.938 -21.719 -1.145 1 95.88 272 LYS B N 1
ATOM 6404 C CA . LYS B 1 272 ? -16.875 -22.719 -1.004 1 95.88 272 LYS B CA 1
ATOM 6405 C C . LYS B 1 272 ? -17.297 -24.062 -1.604 1 95.88 272 LYS B C 1
ATOM 6407 O O . LYS B 1 272 ? -18.5 -24.297 -1.837 1 95.88 272 LYS B O 1
ATOM 6412 N N . MET B 1 273 ? -16.406 -24.828 -1.941 1 97.31 273 MET B N 1
ATOM 6413 C CA . MET B 1 273 ? -16.594 -26.203 -2.389 1 97.31 273 MET B CA 1
ATOM 6414 C C . MET B 1 273 ? -15.82 -27.172 -1.508 1 97.31 273 MET B C 1
ATOM 6416 O O . MET B 1 273 ? -14.664 -26.922 -1.165 1 97.31 273 MET B O 1
ATOM 6420 N N . ALA B 1 274 ? -16.516 -28.219 -1.161 1 97.31 274 ALA B N 1
ATOM 6421 C CA . ALA B 1 274 ? -15.883 -29.234 -0.324 1 97.31 274 ALA B CA 1
ATOM 6422 C C . ALA B 1 274 ? -15.57 -30.484 -1.131 1 97.31 274 ALA B C 1
ATOM 6424 O O . ALA B 1 274 ? -16.406 -30.969 -1.9 1 97.31 274 ALA B O 1
ATOM 6425 N N . ILE B 1 275 ? -14.398 -30.984 -1.008 1 98 275 ILE B N 1
ATOM 6426 C CA . ILE B 1 275 ? -13.953 -32.219 -1.669 1 98 275 ILE B CA 1
ATOM 6427 C C . ILE B 1 275 ? -13.562 -33.25 -0.621 1 98 275 ILE B C 1
ATOM 6429 O O . ILE B 1 275 ? -12.836 -32.938 0.327 1 98 275 ILE B O 1
ATOM 6433 N N . SER B 1 276 ? -14.023 -34.375 -0.774 1 97.06 276 SER B N 1
ATOM 6434 C CA . SER B 1 276 ? -13.695 -35.469 0.138 1 97.06 276 SER B CA 1
ATOM 6435 C C . SER B 1 276 ? -13.477 -36.781 -0.618 1 97.06 276 SER B C 1
ATOM 6437 O O . SER B 1 276 ? -14.148 -37.031 -1.623 1 97.06 276 SER B O 1
ATOM 6439 N N . THR B 1 277 ? -12.523 -37.531 -0.176 1 97.19 277 THR B N 1
ATOM 6440 C CA . THR B 1 277 ? -12.195 -38.812 -0.768 1 97.19 277 THR B CA 1
ATOM 6441 C C . THR B 1 277 ? -12.234 -39.938 0.286 1 97.19 277 THR B C 1
ATOM 6443 O O . THR B 1 277 ? -11.797 -39.719 1.42 1 97.19 277 THR B O 1
ATOM 6446 N N . LYS B 1 278 ? -12.867 -41.031 -0.023 1 96.56 278 LYS B N 1
ATOM 6447 C CA . LYS B 1 278 ? -12.852 -42.25 0.794 1 96.56 278 LYS B CA 1
ATOM 6448 C C . LYS B 1 278 ? -12.211 -43.406 0.043 1 96.56 278 LYS B C 1
ATOM 6450 O O . LYS B 1 278 ? -12.594 -43.688 -1.088 1 96.56 278 LYS B O 1
ATOM 6455 N N . CYS B 1 279 ? -11.211 -44 0.7 1 95.56 279 CYS B N 1
ATOM 6456 C CA . CYS B 1 279 ? -10.461 -45.031 0.01 1 95.56 279 CYS B CA 1
ATOM 6457 C C . CYS B 1 279 ? -10.461 -46.312 0.814 1 95.56 279 CYS B C 1
ATOM 6459 O O . CYS B 1 279 ? -10.711 -46.312 2.021 1 95.56 279 CYS B O 1
ATOM 6461 N N . GLU B 1 280 ? -10.312 -47.438 0.113 1 93.56 280 GLU B N 1
ATOM 6462 C CA . GLU B 1 280 ? -10 -48.75 0.663 1 93.56 280 GLU B CA 1
ATOM 6463 C C . GLU B 1 280 ? -8.648 -49.25 0.173 1 93.56 280 GLU B C 1
ATOM 6465 O O . GLU B 1 280 ? -8.266 -49 -0.975 1 93.56 280 GLU B O 1
ATOM 6470 N N . SER B 1 281 ? -7.918 -49.812 1.054 1 93.56 281 SER B N 1
ATOM 6471 C CA . SER B 1 281 ? -6.598 -50.312 0.675 1 93.56 281 SER B CA 1
ATOM 6472 C C . SER B 1 281 ? -6.527 -51.844 0.753 1 93.56 281 SER B C 1
ATOM 6474 O O . SER B 1 281 ? -7.113 -52.438 1.65 1 93.56 281 SER B O 1
ATOM 6476 N N . TYR B 1 282 ? -5.773 -52.406 -0.215 1 92.62 282 TYR B N 1
ATOM 6477 C CA . TYR B 1 282 ? -5.598 -53.844 -0.302 1 92.62 282 TYR B CA 1
ATOM 6478 C C . TYR B 1 282 ? -4.145 -54.219 -0.583 1 92.62 282 TYR B C 1
ATOM 6480 O O . TYR B 1 282 ? -3.516 -53.625 -1.468 1 92.62 282 TYR B O 1
ATOM 6488 N N . PRO B 1 283 ? -3.592 -55.156 0.212 1 90.81 283 PRO B N 1
ATOM 6489 C CA . PRO B 1 283 ? -2.248 -55.625 -0.139 1 90.81 283 PRO B CA 1
ATOM 6490 C C . PRO B 1 283 ? -2.234 -56.469 -1.405 1 90.81 283 PRO B C 1
ATOM 6492 O O . PRO B 1 283 ? -3.102 -57.344 -1.585 1 90.81 283 PRO B O 1
ATOM 6495 N N . VAL B 1 284 ? -1.354 -56.156 -2.285 1 91.94 284 VAL B N 1
ATOM 6496 C CA . VAL B 1 284 ? -1.25 -56.906 -3.535 1 91.94 284 VAL B CA 1
ATOM 6497 C C . VAL B 1 284 ? -0.397 -58.156 -3.324 1 91.94 284 VAL B C 1
ATOM 6499 O O . VAL B 1 284 ? 0.706 -58.094 -2.777 1 91.94 284 VAL B O 1
ATOM 6502 N N . ILE B 1 285 ? -0.876 -59.312 -3.791 1 88.94 285 ILE B N 1
ATOM 6503 C CA . ILE B 1 285 ? -0.206 -60.594 -3.531 1 88.94 285 ILE B CA 1
ATOM 6504 C C . ILE B 1 285 ? 0.635 -60.969 -4.742 1 88.94 285 ILE B C 1
ATOM 6506 O O . ILE B 1 285 ? 1.674 -61.625 -4.602 1 88.94 285 ILE B O 1
ATOM 6510 N N . SER B 1 286 ? 0.135 -60.594 -5.898 1 88.62 286 SER B N 1
ATOM 6511 C CA . SER B 1 286 ? 0.879 -60.969 -7.098 1 88.62 286 SER B CA 1
ATOM 6512 C C . SER B 1 286 ? 0.836 -59.844 -8.133 1 88.62 286 SER B C 1
ATOM 6514 O O . SER B 1 286 ? -0.194 -59.188 -8.305 1 88.62 286 SER B O 1
ATOM 6516 N N . GLY B 1 287 ? 2.012 -59.594 -8.812 1 85.69 287 GLY B N 1
ATOM 6517 C CA . GLY B 1 287 ? 2.084 -58.656 -9.922 1 85.69 287 GLY B CA 1
ATOM 6518 C C . GLY B 1 287 ? 2.287 -57.219 -9.469 1 85.69 287 GLY B C 1
ATOM 6519 O O . GLY B 1 287 ? 2.082 -56.281 -10.242 1 85.69 287 GLY B O 1
ATOM 6520 N N . GLY B 1 288 ? 2.562 -57 -8.242 1 86.25 288 GLY B N 1
ATOM 6521 C CA . GLY B 1 288 ? 2.621 -55.656 -7.695 1 86.25 288 GLY B CA 1
ATOM 6522 C C . GLY B 1 288 ? 3.92 -54.938 -8.016 1 86.25 288 GLY B C 1
ATOM 6523 O O . GLY B 1 288 ? 4.094 -53.781 -7.656 1 86.25 288 GLY B O 1
ATOM 6524 N N . ASP B 1 289 ? 4.82 -55.594 -8.703 1 82.44 289 ASP B N 1
ATOM 6525 C CA . ASP B 1 289 ? 6.113 -54.969 -9.016 1 82.44 289 ASP B CA 1
ATOM 6526 C C . ASP B 1 289 ? 6.043 -54.188 -10.312 1 82.44 289 ASP B C 1
ATOM 6528 O O . ASP B 1 289 ? 7.023 -53.531 -10.711 1 82.44 289 ASP B O 1
ATOM 6532 N N . GLY B 1 290 ? 4.961 -54.156 -10.977 1 77.56 290 GLY B N 1
ATOM 6533 C CA . GLY B 1 290 ? 4.801 -53.375 -12.195 1 77.56 290 GLY B CA 1
ATOM 6534 C C . GLY B 1 290 ? 5.078 -54.156 -13.453 1 77.56 290 GLY B C 1
ATOM 6535 O O . GLY B 1 290 ? 4.977 -53.656 -14.562 1 77.56 290 GLY B O 1
ATOM 6536 N N . SER B 1 291 ? 5.41 -55.469 -13.344 1 75 291 SER B N 1
ATOM 6537 C CA . SER B 1 291 ? 5.816 -56.281 -14.492 1 75 291 SER B CA 1
ATOM 6538 C C . SER B 1 291 ? 4.641 -57.062 -15.062 1 75 291 SER B C 1
ATOM 6540 O O . SER B 1 291 ? 4.805 -57.812 -16.016 1 75 291 SER B O 1
ATOM 6542 N N . SER B 1 292 ? 3.559 -56.906 -14.477 1 78.81 292 SER B N 1
ATOM 6543 C CA . SER B 1 292 ? 2.389 -57.656 -14.922 1 78.81 292 SER B CA 1
ATOM 6544 C C . SER B 1 292 ? 1.235 -56.719 -15.273 1 78.81 292 SER B C 1
ATOM 6546 O O . SER B 1 292 ? 1.177 -55.594 -14.781 1 78.81 292 SER B O 1
ATOM 6548 N N . THR B 1 293 ? 0.365 -57.156 -16.188 1 82.94 293 THR B N 1
ATOM 6549 C CA . THR B 1 293 ? -0.812 -56.375 -16.562 1 82.94 293 THR B CA 1
ATOM 6550 C C . THR B 1 293 ? -2.014 -56.781 -15.711 1 82.94 293 THR B C 1
ATOM 6552 O O . THR B 1 293 ? -3.123 -56.281 -15.93 1 82.94 293 THR B O 1
ATOM 6555 N N . GLU B 1 294 ? -1.704 -57.688 -14.828 1 87.44 294 GLU B N 1
ATOM 6556 C CA . GLU B 1 294 ? -2.758 -58.094 -13.906 1 87.44 294 GLU B CA 1
ATOM 6557 C C . GLU B 1 294 ? -2.229 -58.25 -12.484 1 87.44 294 GLU B C 1
ATOM 6559 O O . GLU B 1 294 ? -1.119 -58.75 -12.273 1 87.44 294 GLU B O 1
ATOM 6564 N N . ILE B 1 295 ? -3.062 -57.719 -11.594 1 90.38 295 ILE B N 1
ATOM 6565 C CA . ILE B 1 295 ? -2.674 -57.875 -10.195 1 90.38 295 ILE B CA 1
ATOM 6566 C C . ILE B 1 295 ? -3.758 -58.656 -9.438 1 90.38 295 ILE B C 1
ATOM 6568 O O . ILE B 1 295 ? -4.914 -58.688 -9.867 1 90.38 295 ILE B O 1
ATOM 6572 N N . GLU B 1 296 ? -3.262 -59.312 -8.391 1 91.62 296 GLU B N 1
ATOM 6573 C CA . GLU B 1 296 ? -4.176 -60 -7.492 1 91.62 296 GLU B CA 1
ATOM 6574 C C . GLU B 1 296 ? -4.086 -59.469 -6.074 1 91.62 296 GLU B C 1
ATOM 6576 O O . GLU B 1 296 ? -2.988 -59.219 -5.559 1 91.62 296 GLU B O 1
ATOM 6581 N N . TYR B 1 297 ? -5.242 -59.094 -5.555 1 90.19 297 TYR B N 1
ATOM 6582 C CA . TYR B 1 297 ? -5.258 -58.656 -4.16 1 90.19 297 TYR B CA 1
ATOM 6583 C C . TYR B 1 297 ? -6.336 -59.406 -3.373 1 90.19 297 TYR B C 1
ATOM 6585 O O . TYR B 1 297 ? -7.23 -60.031 -3.959 1 90.19 297 TYR B O 1
ATOM 6593 N N . ARG B 1 298 ? -6.176 -59.438 -2.02 1 83.44 298 ARG B N 1
ATOM 6594 C CA . ARG B 1 298 ? -7.102 -60.125 -1.133 1 83.44 298 ARG B CA 1
ATOM 6595 C C . ARG B 1 298 ? -8.078 -59.156 -0.487 1 83.44 298 ARG B C 1
ATOM 6597 O O . ARG B 1 298 ? -7.672 -58.094 0.037 1 83.44 298 ARG B O 1
ATOM 6604 N N . LYS B 1 299 ? -9.32 -59.281 -0.812 1 82.44 299 LYS B N 1
ATOM 6605 C CA . LYS B 1 299 ? -10.391 -58.531 -0.179 1 82.44 299 LYS B CA 1
ATOM 6606 C C . LYS B 1 299 ? -11.156 -59.375 0.827 1 82.44 299 LYS B C 1
ATOM 6608 O O . LYS B 1 299 ? -11.289 -60.594 0.645 1 82.44 299 LYS B O 1
ATOM 6613 N N . ASN B 1 300 ? -11.414 -58.719 2.008 1 73 300 ASN B N 1
ATOM 6614 C CA . ASN B 1 300 ? -12.242 -59.469 2.953 1 73 300 ASN B CA 1
ATOM 6615 C C . ASN B 1 300 ? -13.641 -59.719 2.396 1 73 300 ASN B C 1
ATOM 6617 O O . ASN B 1 300 ? -14.25 -58.844 1.81 1 73 300 ASN B O 1
ATOM 6621 N N . ALA B 1 301 ? -13.977 -60.906 2.184 1 62.69 301 ALA B N 1
ATOM 6622 C CA . ALA B 1 301 ? -15.281 -61.281 1.646 1 62.69 301 ALA B CA 1
ATOM 6623 C C . ALA B 1 301 ? -16.406 -60.688 2.463 1 62.69 301 ALA B C 1
ATOM 6625 O O . ALA B 1 301 ? -16.297 -60.531 3.68 1 62.69 301 ALA B O 1
ATOM 6626 N N . THR B 1 302 ? -17.375 -59.906 1.799 1 58.97 302 THR B N 1
ATOM 6627 C CA . THR B 1 302 ? -18.562 -59.344 2.438 1 58.97 302 THR B CA 1
ATOM 6628 C C . THR B 1 302 ? -19.266 -60.406 3.283 1 58.97 302 THR B C 1
ATOM 6630 O O . THR B 1 302 ? -20.031 -60.062 4.195 1 58.97 302 THR B O 1
ATOM 6633 N N . SER B 1 303 ? -19.297 -61.625 2.801 1 54.97 303 SER B N 1
ATOM 6634 C CA . SER B 1 303 ? -20.141 -62.625 3.461 1 54.97 303 SER B CA 1
ATOM 6635 C C . SER B 1 303 ? -19.438 -63.188 4.68 1 54.97 303 SER B C 1
ATOM 6637 O O . SER B 1 303 ? -19.875 -64.188 5.23 1 54.97 303 SER B O 1
ATOM 6639 N N . GLY B 1 304 ? -18.609 -62.656 5.48 1 52.47 304 GLY B N 1
ATOM 6640 C CA . GLY B 1 304 ? -18.078 -63.062 6.77 1 52.47 304 GLY B CA 1
ATOM 6641 C C . GLY B 1 304 ? -16.844 -63.938 6.656 1 52.47 304 GLY B C 1
ATOM 6642 O O . GLY B 1 304 ? -15.93 -63.812 7.477 1 52.47 304 GLY B O 1
ATOM 6643 N N . LYS B 1 305 ? -16.719 -65.25 6.289 1 59.69 305 LYS B N 1
ATOM 6644 C CA . LYS B 1 305 ? -15.883 -66.375 6.723 1 59.69 305 LYS B CA 1
ATOM 6645 C C . LYS B 1 305 ? -14.711 -66.625 5.762 1 59.69 305 LYS B C 1
ATOM 6647 O O . LYS B 1 305 ? -13.883 -67.5 5.969 1 59.69 305 LYS B O 1
ATOM 6652 N N . GLY B 1 306 ? -14.305 -65.5 4.676 1 62.75 306 GLY B N 1
ATOM 6653 C CA . GLY B 1 306 ? -13.125 -65.875 3.916 1 62.75 306 GLY B CA 1
ATOM 6654 C C . GLY B 1 306 ? -12.57 -64.75 3.072 1 62.75 306 GLY B C 1
ATOM 6655 O O . GLY B 1 306 ? -13.141 -63.625 3.053 1 62.75 306 GLY B O 1
ATOM 6656 N N . GLN B 1 307 ? -11.25 -64.625 2.85 1 73.44 307 GLN B N 1
ATOM 6657 C CA . GLN B 1 307 ? -10.547 -63.688 1.968 1 73.44 307 GLN B CA 1
ATOM 6658 C C . GLN B 1 307 ? -10.727 -64.062 0.503 1 73.44 307 GLN B C 1
ATOM 6660 O O . GLN B 1 307 ? -10.672 -65.25 0.156 1 73.44 307 GLN B O 1
ATOM 6665 N N . GLU B 1 308 ? -11.422 -63.25 -0.227 1 81.88 308 GLU B N 1
ATOM 6666 C CA . GLU B 1 308 ? -11.562 -63.469 -1.663 1 81.88 308 GLU B CA 1
ATOM 6667 C C . GLU B 1 308 ? -10.445 -62.781 -2.439 1 81.88 308 GLU B C 1
ATOM 6669 O O . GLU B 1 308 ? -10.031 -61.656 -2.08 1 81.88 308 GLU B O 1
ATOM 6674 N N . THR B 1 309 ? -9.836 -63.562 -3.402 1 86.31 309 THR B N 1
ATOM 6675 C CA . THR B 1 309 ? -8.812 -63 -4.281 1 86.31 309 THR B CA 1
ATOM 6676 C C . THR B 1 309 ? -9.445 -62.344 -5.504 1 86.31 309 THR B C 1
ATOM 6678 O O . THR B 1 309 ? -10.258 -62.969 -6.195 1 86.31 309 THR B O 1
ATOM 6681 N N . VAL B 1 310 ? -9.203 -61.094 -5.668 1 88.69 310 VAL B N 1
ATOM 6682 C CA . VAL B 1 310 ? -9.75 -60.344 -6.789 1 88.69 310 VAL B CA 1
ATOM 6683 C C . VAL B 1 310 ? -8.641 -60 -7.777 1 88.69 310 VAL B C 1
ATOM 6685 O O . VAL B 1 310 ? -7.547 -59.594 -7.379 1 88.69 310 VAL B O 1
ATOM 6688 N N . ARG B 1 311 ? -8.875 -60.281 -9.016 1 90.06 311 ARG B N 1
ATOM 6689 C CA . ARG B 1 311 ? -7.93 -59.938 -10.078 1 90.06 311 ARG B CA 1
ATOM 6690 C C . ARG B 1 311 ? -8.367 -58.688 -10.82 1 90.06 311 ARG B C 1
ATOM 6692 O O . ARG B 1 311 ? -9.539 -58.531 -11.18 1 90.06 311 ARG B O 1
ATOM 6699 N N . VAL B 1 312 ? -7.504 -57.719 -10.945 1 86.81 312 VAL B N 1
ATOM 6700 C CA . VAL B 1 312 ? -7.805 -56.469 -11.641 1 86.81 312 VAL B CA 1
ATOM 6701 C C . VAL B 1 312 ? -6.742 -56.188 -12.703 1 86.81 312 VAL B C 1
ATOM 6703 O O . VAL B 1 312 ? -5.559 -56.469 -12.484 1 86.81 312 VAL B O 1
ATOM 6706 N N . GLY B 1 313 ? -7.191 -55.781 -13.883 1 81.88 313 GLY B N 1
ATOM 6707 C CA . GLY B 1 313 ? -6.273 -55.375 -14.938 1 81.88 313 GLY B CA 1
ATOM 6708 C C . GLY B 1 313 ? -5.652 -54.031 -14.703 1 81.88 313 GLY B C 1
ATOM 6709 O O . GLY B 1 313 ? -6.348 -53.062 -14.344 1 81.88 313 GLY B O 1
ATOM 6710 N N . VAL B 1 314 ? -4.281 -53.969 -14.734 1 81.75 314 VAL B N 1
ATOM 6711 C CA . VAL B 1 314 ? -3.564 -52.719 -14.57 1 81.75 314 VAL B CA 1
ATOM 6712 C C . VAL B 1 314 ? -2.623 -52.5 -15.75 1 81.75 314 VAL B C 1
ATOM 6714 O O . VAL B 1 314 ? -2.229 -53.438 -16.422 1 81.75 314 VAL B O 1
ATOM 6717 N N . PRO B 1 315 ? -2.406 -51.25 -15.992 1 74.62 315 PRO B N 1
ATOM 6718 C CA . PRO B 1 315 ? -1.451 -50.969 -17.062 1 74.62 315 PRO B CA 1
ATOM 6719 C C . PRO B 1 315 ? -0.032 -51.406 -16.719 1 74.62 315 PRO B C 1
ATOM 6721 O O . PRO B 1 315 ? 0.339 -51.438 -15.547 1 74.62 315 PRO B O 1
ATOM 6724 N N . PHE B 1 316 ? 0.688 -51.719 -17.797 1 65.94 316 PHE B N 1
ATOM 6725 C CA . PHE B 1 316 ? 2.07 -52.156 -17.656 1 65.94 316 PHE B CA 1
ATOM 6726 C C . PHE B 1 316 ? 3 -50.969 -17.438 1 65.94 316 PHE B C 1
ATOM 6728 O O . PHE B 1 316 ? 2.996 -50.031 -18.234 1 65.94 316 PHE B O 1
ATOM 6735 N N . THR B 1 317 ? 3.699 -50.75 -16.297 1 64.19 317 THR B N 1
ATOM 6736 C CA . THR B 1 317 ? 4.59 -49.625 -16.047 1 64.19 317 THR B CA 1
ATOM 6737 C C . THR B 1 317 ? 6.051 -50.062 -16.188 1 64.19 317 THR B C 1
ATOM 6739 O O . THR B 1 317 ? 6.93 -49.219 -16.359 1 64.19 317 THR B O 1
ATOM 6742 N N . ALA B 1 318 ? 6.359 -51.25 -16.375 1 56.5 318 ALA B N 1
ATOM 6743 C CA . ALA B 1 318 ? 7.684 -51.844 -16.594 1 56.5 318 ALA B CA 1
ATOM 6744 C C . ALA B 1 318 ? 8.625 -51.5 -15.438 1 56.5 318 ALA B C 1
ATOM 6746 O O . ALA B 1 318 ? 9.719 -52.062 -15.344 1 56.5 318 ALA B O 1
ATOM 6747 N N . GLU B 1 319 ? 8.391 -50.438 -14.562 1 65.94 319 GLU B N 1
ATOM 6748 C CA . GLU B 1 319 ? 9.289 -50.062 -13.477 1 65.94 319 GLU B CA 1
ATOM 6749 C C . GLU B 1 319 ? 8.586 -50.156 -12.125 1 65.94 319 GLU B C 1
ATOM 6751 O O . GLU B 1 319 ? 7.359 -50.094 -12.047 1 65.94 319 GLU B O 1
ATOM 6756 N N . THR B 1 320 ? 9.555 -50.344 -11.141 1 72.75 320 THR B N 1
ATOM 6757 C CA . THR B 1 320 ? 9.062 -50.438 -9.766 1 72.75 320 THR B CA 1
ATOM 6758 C C . THR B 1 320 ? 9.078 -49.062 -9.102 1 72.75 320 THR B C 1
ATOM 6760 O O . THR B 1 320 ? 9.602 -48.094 -9.672 1 72.75 320 THR B O 1
ATOM 6763 N N . ASP B 1 321 ? 8.328 -48.906 -8.047 1 78.31 321 ASP B N 1
ATOM 6764 C CA . ASP B 1 321 ? 8.281 -47.719 -7.188 1 78.31 321 ASP B CA 1
ATOM 6765 C C . ASP B 1 321 ? 7.566 -46.562 -7.879 1 78.31 321 ASP B C 1
ATOM 6767 O O . ASP B 1 321 ? 8.062 -45.438 -7.883 1 78.31 321 ASP B O 1
ATOM 6771 N N . GLN B 1 322 ? 6.547 -46.938 -8.547 1 80.12 322 GLN B N 1
ATOM 6772 C CA . GLN B 1 322 ? 5.676 -45.938 -9.18 1 80.12 322 GLN B CA 1
ATOM 6773 C C . GLN B 1 322 ? 4.238 -46.094 -8.688 1 80.12 322 GLN B C 1
ATOM 6775 O O . GLN B 1 322 ? 3.875 -47.094 -8.102 1 80.12 322 GLN B O 1
ATOM 6780 N N . THR B 1 323 ? 3.617 -45.031 -8.789 1 86.38 323 THR B N 1
ATOM 6781 C CA . THR B 1 323 ? 2.188 -45.094 -8.508 1 86.38 323 THR B CA 1
ATOM 6782 C C . THR B 1 323 ? 1.377 -44.812 -9.773 1 86.38 323 THR B C 1
ATOM 6784 O O . THR B 1 323 ? 1.629 -43.844 -10.484 1 86.38 323 THR B O 1
ATOM 6787 N N . ILE B 1 324 ? 0.479 -45.719 -10.023 1 86.88 324 ILE B N 1
ATOM 6788 C CA . ILE B 1 324 ? -0.386 -45.594 -11.195 1 86.88 324 ILE B CA 1
ATOM 6789 C C . ILE B 1 324 ? -1.813 -45.281 -10.742 1 86.88 324 ILE B C 1
ATOM 6791 O O . ILE B 1 324 ? -2.381 -46 -9.922 1 86.88 324 ILE B O 1
ATOM 6795 N N . PHE B 1 325 ? -2.281 -44.281 -11.234 1 92 325 PHE B N 1
ATOM 6796 C CA . PHE B 1 325 ? -3.689 -43.969 -11.016 1 92 325 PHE B CA 1
ATOM 6797 C C . PHE B 1 325 ? -4.52 -44.312 -12.242 1 92 325 PHE B C 1
ATOM 6799 O O . PHE B 1 325 ? -4.148 -44 -13.375 1 92 325 PHE B O 1
ATOM 6806 N N . ILE B 1 326 ? -5.633 -45.031 -11.961 1 90.56 326 ILE B N 1
ATOM 6807 C CA . ILE B 1 326 ? -6.488 -45.531 -13.031 1 90.56 326 ILE B CA 1
ATOM 6808 C C . ILE B 1 326 ? -7.934 -45.125 -12.781 1 90.56 326 ILE B C 1
ATOM 6810 O O . ILE B 1 326 ? -8.406 -45.125 -11.641 1 90.56 326 ILE B O 1
ATOM 6814 N N . THR B 1 327 ? -8.539 -44.656 -13.828 1 93.12 327 THR B N 1
ATOM 6815 C CA . THR B 1 327 ? -9.953 -44.312 -13.688 1 93.12 327 THR B CA 1
ATOM 6816 C C . THR B 1 327 ? -10.734 -44.75 -14.922 1 93.12 327 THR B C 1
ATOM 6818 O O . THR B 1 327 ? -10.164 -44.906 -16 1 93.12 327 THR B O 1
ATOM 6821 N N . ASN B 1 328 ? -11.984 -45.094 -14.648 1 88.12 328 ASN B N 1
ATOM 6822 C CA . ASN B 1 328 ? -12.969 -45.312 -15.703 1 88.12 328 ASN B CA 1
ATOM 6823 C C . ASN B 1 328 ? -13.93 -44.125 -15.82 1 88.12 328 ASN B C 1
ATOM 6825 O O . ASN B 1 328 ? -14.734 -43.875 -14.922 1 88.12 328 ASN B O 1
ATOM 6829 N N . THR B 1 329 ? -13.852 -43.438 -16.938 1 87.5 329 THR B N 1
ATOM 6830 C CA . THR B 1 329 ? -14.586 -42.188 -17.078 1 87.5 329 THR B CA 1
ATOM 6831 C C . THR B 1 329 ? -16.078 -42.469 -17.25 1 87.5 329 THR B C 1
ATOM 6833 O O . THR B 1 329 ? -16.906 -41.531 -17.125 1 87.5 329 THR B O 1
ATOM 6836 N N . SER B 1 330 ? -16.484 -43.688 -17.453 1 82.81 330 SER B N 1
ATOM 6837 C CA . SER B 1 330 ? -17.875 -44 -17.672 1 82.81 330 SER B CA 1
ATOM 6838 C C . SER B 1 330 ? -18.562 -44.438 -16.375 1 82.81 330 SER B C 1
ATOM 6840 O O . SER B 1 330 ? -19.797 -44.531 -16.328 1 82.81 330 SER B O 1
ATOM 6842 N N . THR B 1 331 ? -17.766 -44.625 -15.336 1 81.25 331 THR B N 1
ATOM 6843 C CA . THR B 1 331 ? -18.359 -45.094 -14.078 1 81.25 331 THR B CA 1
ATOM 6844 C C . THR B 1 331 ? -18.406 -43.938 -13.062 1 81.25 331 THR B C 1
ATOM 6846 O O . THR B 1 331 ? -17.453 -43.188 -12.938 1 81.25 331 THR B O 1
ATOM 6849 N N . THR B 1 332 ? -19.625 -43.75 -12.539 1 86.06 332 THR B N 1
ATOM 6850 C CA . THR B 1 332 ? -19.781 -42.719 -11.516 1 86.06 332 THR B CA 1
ATOM 6851 C C . THR B 1 332 ? -20.281 -43.344 -10.203 1 86.06 332 THR B C 1
ATOM 6853 O O . THR B 1 332 ? -20.922 -44.375 -10.211 1 86.06 332 THR B O 1
ATOM 6856 N N . CYS B 1 333 ? -19.891 -42.812 -9.078 1 91.81 333 CYS B N 1
ATOM 6857 C CA . CYS B 1 333 ? -20.297 -43.281 -7.758 1 91.81 333 CYS B CA 1
ATOM 6858 C C . CYS B 1 333 ? -21.359 -42.375 -7.16 1 91.81 333 CYS B C 1
ATOM 6860 O O . CYS B 1 333 ? -21.594 -42.375 -5.949 1 91.81 333 CYS B O 1
ATOM 6862 N N . GLY B 1 334 ? -21.953 -41.531 -7.898 1 91.38 334 GLY B N 1
ATOM 6863 C CA . GLY B 1 334 ? -22.938 -40.562 -7.441 1 91.38 334 GLY B CA 1
ATOM 6864 C C . GLY B 1 334 ? -22.75 -39.188 -8.039 1 91.38 334 GLY B C 1
ATOM 6865 O O . GLY B 1 334 ? -21.984 -39 -8.992 1 91.38 334 GLY B O 1
ATOM 6866 N N . SER B 1 335 ? -23.453 -38.188 -7.406 1 93.38 335 SER B N 1
ATOM 6867 C CA . SER B 1 335 ? -23.391 -36.844 -7.902 1 93.38 335 SER B CA 1
ATOM 6868 C C . SER B 1 335 ? -22.031 -36.188 -7.602 1 93.38 335 SER B C 1
ATOM 6870 O O . SER B 1 335 ? -21.656 -36.062 -6.438 1 93.38 335 SER B O 1
ATOM 6872 N N . GLY B 1 336 ? -21.328 -35.844 -8.656 1 95.5 336 GLY B N 1
ATOM 6873 C CA . GLY B 1 336 ? -20.016 -35.219 -8.5 1 95.5 336 GLY B CA 1
ATOM 6874 C C . GLY B 1 336 ? -18.953 -36.156 -7.988 1 95.5 336 GLY B C 1
ATOM 6875 O O . GLY B 1 336 ? -17.938 -35.719 -7.426 1 95.5 336 GLY B O 1
ATOM 6876 N N . CYS B 1 337 ? -19.203 -37.438 -8.141 1 96.38 337 CYS B N 1
ATOM 6877 C CA . CYS B 1 337 ? -18.297 -38.438 -7.578 1 96.38 337 CYS B CA 1
ATOM 6878 C C . CYS B 1 337 ? -17.75 -39.344 -8.664 1 96.38 337 CYS B C 1
ATOM 6880 O O . CYS B 1 337 ? -18.469 -39.688 -9.617 1 96.38 337 CYS B O 1
ATOM 6882 N N . SER B 1 338 ? -16.516 -39.688 -8.555 1 96.31 338 SER B N 1
ATOM 6883 C CA . SER B 1 338 ? -15.883 -40.656 -9.445 1 96.31 338 SER B CA 1
ATOM 6884 C C . SER B 1 338 ? -14.961 -41.594 -8.68 1 96.31 338 SER B C 1
ATOM 6886 O O . SER B 1 338 ? -14.617 -41.312 -7.523 1 96.31 338 SER B O 1
ATOM 6888 N N . THR B 1 339 ? -14.672 -42.688 -9.352 1 95.31 339 THR B N 1
ATOM 6889 C CA . THR B 1 339 ? -13.805 -43.688 -8.727 1 95.31 339 THR B CA 1
ATOM 6890 C C . THR B 1 339 ? -12.406 -43.656 -9.344 1 95.31 339 THR B C 1
ATOM 6892 O O . THR B 1 339 ? -12.266 -43.594 -10.562 1 95.31 339 THR B O 1
ATOM 6895 N N . VAL B 1 340 ? -11.477 -43.625 -8.477 1 95.06 340 VAL B N 1
ATOM 6896 C CA . VAL B 1 340 ? -10.078 -43.656 -8.891 1 95.06 340 VAL B CA 1
ATOM 6897 C C . VAL B 1 340 ? -9.367 -44.812 -8.203 1 95.06 340 VAL B C 1
ATOM 6899 O O . VAL B 1 340 ? -9.477 -45 -6.984 1 95.06 340 VAL B O 1
ATOM 6902 N N . MET B 1 341 ? -8.734 -45.594 -8.992 1 93.69 341 MET B N 1
ATOM 6903 C CA . MET B 1 341 ? -7.898 -46.656 -8.453 1 93.69 341 MET B CA 1
ATOM 6904 C C . MET B 1 341 ? -6.422 -46.281 -8.492 1 93.69 341 MET B C 1
ATOM 6906 O O . MET B 1 341 ? -5.996 -45.531 -9.367 1 93.69 341 MET B O 1
ATOM 6910 N N . ALA B 1 342 ? -5.746 -46.75 -7.504 1 92.88 342 ALA B N 1
ATOM 6911 C CA . ALA B 1 342 ? -4.316 -46.438 -7.438 1 92.88 342 ALA B CA 1
ATOM 6912 C C . ALA B 1 342 ? -3.514 -47.688 -7.113 1 92.88 342 ALA B C 1
ATOM 6914 O O . ALA B 1 342 ? -3.898 -48.469 -6.238 1 92.88 342 ALA B O 1
ATOM 6915 N N . LEU B 1 343 ? -2.51 -47.969 -7.879 1 90.69 343 LEU B N 1
ATOM 6916 C CA . LEU B 1 343 ? -1.588 -49.062 -7.633 1 90.69 343 LEU B CA 1
ATOM 6917 C C . LEU B 1 343 ? -0.199 -48.531 -7.277 1 90.69 343 LEU B C 1
ATOM 6919 O O . LEU B 1 343 ? 0.433 -47.844 -8.086 1 90.69 343 LEU B O 1
ATOM 6923 N N . GLU B 1 344 ? 0.182 -48.812 -6.121 1 89.44 344 GLU B N 1
ATOM 6924 C CA . GLU B 1 344 ? 1.549 -48.531 -5.691 1 89.44 344 GLU B CA 1
ATOM 6925 C C . GLU B 1 344 ? 2.461 -49.75 -5.949 1 89.44 344 GLU B C 1
ATOM 6927 O O . GLU B 1 344 ? 2.375 -50.75 -5.254 1 89.44 344 GLU B O 1
ATOM 6932 N N . THR B 1 345 ? 3.268 -49.594 -6.906 1 86.81 345 THR B N 1
ATOM 6933 C CA . THR B 1 345 ? 4.141 -50.719 -7.262 1 86.81 345 THR B CA 1
ATOM 6934 C C . THR B 1 345 ? 5.363 -50.75 -6.348 1 86.81 345 THR B C 1
ATOM 6936 O O . THR B 1 345 ? 5.898 -49.719 -5.969 1 86.81 345 THR B O 1
ATOM 6939 N N . SER B 1 346 ? 5.691 -51.844 -5.875 1 85.19 346 SER B N 1
ATOM 6940 C CA . SER B 1 346 ? 6.863 -52.125 -5.043 1 85.19 346 SER B CA 1
ATOM 6941 C C . SER B 1 346 ? 7.324 -53.562 -5.164 1 85.19 346 SER B C 1
ATOM 6943 O O . SER B 1 346 ? 6.508 -54.469 -5.371 1 85.19 346 SER B O 1
ATOM 6945 N N . ALA B 1 347 ? 8.633 -53.688 -5.094 1 81.06 347 ALA B N 1
ATOM 6946 C CA . ALA B 1 347 ? 9.148 -55.062 -5.105 1 81.06 347 ALA B CA 1
ATOM 6947 C C . ALA B 1 347 ? 8.828 -55.781 -3.799 1 81.06 347 ALA B C 1
ATOM 6949 O O . ALA B 1 347 ? 8.672 -57 -3.779 1 81.06 347 ALA B O 1
ATOM 6950 N N . LYS B 1 348 ? 8.648 -55.062 -2.768 1 82 348 LYS B N 1
ATOM 6951 C CA . LYS B 1 348 ? 8.508 -55.656 -1.448 1 82 348 LYS B CA 1
ATOM 6952 C C . LYS B 1 348 ? 7.066 -55.594 -0.958 1 82 348 LYS B C 1
ATOM 6954 O O . LYS B 1 348 ? 6.492 -56.594 -0.545 1 82 348 LYS B O 1
ATOM 6959 N N . ASP B 1 349 ? 6.531 -54.375 -1.027 1 87.06 349 ASP B N 1
ATOM 6960 C CA . ASP B 1 349 ? 5.223 -54.156 -0.417 1 87.06 349 ASP B CA 1
ATOM 6961 C C . ASP B 1 349 ? 4.316 -53.344 -1.337 1 87.06 349 ASP B C 1
ATOM 6963 O O . ASP B 1 349 ? 4 -52.188 -1.041 1 87.06 349 ASP B O 1
ATOM 6967 N N . PRO B 1 350 ? 3.811 -53.969 -2.432 1 90.56 350 PRO B N 1
ATOM 6968 C CA . PRO B 1 350 ? 2.877 -53.281 -3.311 1 90.56 350 PRO B CA 1
ATOM 6969 C C . PRO B 1 350 ? 1.469 -53.188 -2.727 1 90.56 350 PRO B C 1
ATOM 6971 O O . PRO B 1 350 ? 1.019 -54.125 -2.049 1 90.56 350 PRO B O 1
ATOM 6974 N N . TRP B 1 351 ? 0.8 -52.094 -2.971 1 91.75 351 TRP B N 1
ATOM 6975 C CA . TRP B 1 351 ? -0.542 -51.875 -2.443 1 91.75 351 TRP B CA 1
ATOM 6976 C C . TRP B 1 351 ? -1.48 -51.375 -3.541 1 91.75 351 TRP B C 1
ATOM 6978 O O . TRP B 1 351 ? -1.062 -50.656 -4.449 1 91.75 351 TRP B O 1
ATOM 6988 N N . PHE B 1 352 ? -2.701 -51.781 -3.41 1 92.5 352 PHE B N 1
ATOM 6989 C CA . PHE B 1 352 ? -3.777 -51.375 -4.293 1 92.5 352 PHE B CA 1
ATOM 6990 C C . PHE B 1 352 ? -4.84 -50.594 -3.512 1 92.5 352 PHE B C 1
ATOM 6992 O O . PHE B 1 352 ? -5.207 -51 -2.402 1 92.5 352 PHE B O 1
ATOM 6999 N N . TYR B 1 353 ? -5.23 -49.469 -4.086 1 93.56 353 TYR B N 1
ATOM 7000 C CA . TYR B 1 353 ? -6.238 -48.625 -3.449 1 93.56 353 TYR B CA 1
ATOM 7001 C C . TYR B 1 353 ? -7.434 -48.438 -4.371 1 93.56 353 TYR B C 1
ATOM 7003 O O . TYR B 1 353 ? -7.273 -48.312 -5.59 1 93.56 353 TYR B O 1
ATOM 7011 N N . SER B 1 354 ? -8.586 -48.406 -3.861 1 93.69 354 SER B N 1
ATOM 7012 C CA . SER B 1 354 ? -9.812 -48 -4.531 1 93.69 354 SER B CA 1
ATOM 7013 C C . SER B 1 354 ? -10.445 -46.812 -3.824 1 93.69 354 SER B C 1
ATOM 7015 O O . SER B 1 354 ? -10.844 -46.906 -2.662 1 93.69 354 SER B O 1
ATOM 7017 N N . CYS B 1 355 ? -10.508 -45.719 -4.5 1 95.5 355 CYS B N 1
ATOM 7018 C CA . CYS B 1 355 ? -10.914 -44.469 -3.877 1 95.5 355 CYS B CA 1
ATOM 7019 C C . CYS B 1 355 ? -12.141 -43.906 -4.578 1 95.5 355 CYS B C 1
ATOM 7021 O O . CYS B 1 355 ? -12.25 -43.969 -5.801 1 95.5 355 CYS B O 1
ATOM 7023 N N . ASN B 1 356 ? -13.086 -43.375 -3.828 1 96.94 356 ASN B N 1
ATOM 7024 C CA . ASN B 1 356 ? -14.203 -42.562 -4.309 1 96.94 356 ASN B CA 1
ATOM 7025 C C . ASN B 1 356 ? -14.062 -41.125 -3.895 1 96.94 356 ASN B C 1
ATOM 7027 O O . ASN B 1 356 ? -14.062 -40.812 -2.703 1 96.94 356 ASN B O 1
ATOM 7031 N N . THR B 1 357 ? -13.859 -40.312 -4.832 1 97.06 357 THR B N 1
ATOM 7032 C CA . THR B 1 357 ? -13.703 -38.906 -4.578 1 97.06 357 THR B CA 1
ATOM 7033 C C . THR B 1 357 ? -14.977 -38.125 -4.934 1 97.06 357 THR B C 1
ATOM 7035 O O . THR B 1 357 ? -15.492 -38.25 -6.043 1 97.06 357 THR B O 1
ATOM 7038 N N . THR B 1 358 ? -15.492 -37.344 -4.016 1 97.75 358 THR B N 1
ATOM 7039 C CA . THR B 1 358 ? -16.703 -36.562 -4.211 1 97.75 358 THR B CA 1
ATOM 7040 C C . THR B 1 358 ? -16.375 -35.062 -4.172 1 97.75 358 THR B C 1
ATOM 7042 O O . THR B 1 358 ? -15.773 -34.562 -3.211 1 97.75 358 THR B O 1
ATOM 7045 N N . VAL B 1 359 ? -16.688 -34.406 -5.211 1 98 359 VAL B N 1
ATOM 7046 C CA . VAL B 1 359 ? -16.594 -32.938 -5.277 1 98 359 VAL B CA 1
ATOM 7047 C C . VAL B 1 359 ? -17.969 -32.312 -5.062 1 98 359 VAL B C 1
ATOM 7049 O O . VAL B 1 359 ? -18.844 -32.438 -5.922 1 98 359 VAL B O 1
ATOM 7052 N N . GLY B 1 360 ? -18.109 -31.703 -3.967 1 96.69 360 GLY B N 1
ATOM 7053 C CA . GLY B 1 360 ? -19.406 -31.141 -3.609 1 96.69 360 GLY B CA 1
ATOM 7054 C C . GLY B 1 360 ? -19.812 -29.953 -4.473 1 96.69 360 GLY B C 1
ATOM 7055 O O . GLY B 1 360 ? -18.969 -29.375 -5.176 1 96.69 360 GLY B O 1
ATOM 7056 N N . ALA B 1 361 ? -21.125 -29.672 -4.375 1 96.69 361 ALA B N 1
ATOM 7057 C CA . ALA B 1 361 ? -21.609 -28.469 -5.035 1 96.69 361 ALA B CA 1
ATOM 7058 C C . ALA B 1 361 ? -21.172 -27.219 -4.289 1 96.69 361 ALA B C 1
ATOM 7060 O O . ALA B 1 361 ? -20.688 -27.297 -3.158 1 96.69 361 ALA B O 1
ATOM 7061 N N . VAL B 1 362 ? -21.281 -26.141 -5.031 1 97.56 362 VAL B N 1
ATOM 7062 C CA . VAL B 1 362 ? -20.891 -24.859 -4.422 1 97.56 362 VAL B CA 1
ATOM 7063 C C . VAL B 1 362 ? -21.859 -24.516 -3.291 1 97.56 362 VAL B C 1
ATOM 7065 O O . VAL B 1 362 ? -23.078 -24.562 -3.477 1 97.56 362 VAL B O 1
ATOM 7068 N N . THR B 1 363 ? -21.328 -24.281 -2.146 1 96.06 363 THR B N 1
ATOM 7069 C CA . THR B 1 363 ? -22.125 -23.828 -1.014 1 96.06 363 THR B CA 1
ATOM 7070 C C . THR B 1 363 ? -22.203 -22.312 -0.988 1 96.06 363 THR B C 1
ATOM 7072 O O . THR B 1 363 ? -21.219 -21.625 -1.267 1 96.06 363 THR B O 1
ATOM 7075 N N . ASN B 1 364 ? -23.344 -21.766 -0.723 1 93.81 364 ASN B N 1
ATOM 7076 C CA . ASN B 1 364 ? -23.609 -20.328 -0.585 1 93.81 364 ASN B CA 1
ATOM 7077 C C . ASN B 1 364 ? -23.547 -19.609 -1.933 1 93.81 364 ASN B C 1
ATOM 7079 O O . ASN B 1 364 ? -23.078 -18.484 -2.016 1 93.81 364 ASN B O 1
ATOM 7083 N N . GLY B 1 365 ? -23.844 -20.406 -2.936 1 93 365 GLY B N 1
ATOM 7084 C CA . GLY B 1 365 ? -24.016 -19.766 -4.227 1 93 365 GLY B CA 1
ATOM 7085 C C . GLY B 1 365 ? -25.375 -19.125 -4.391 1 93 365 GLY B C 1
ATOM 7086 O O . GLY B 1 365 ? -26.406 -19.719 -4.066 1 93 365 GLY B O 1
ATOM 7087 N N . THR B 1 366 ? -25.422 -17.906 -4.91 1 90.56 366 THR B N 1
ATOM 7088 C CA . THR B 1 366 ? -26.688 -17.172 -4.965 1 90.56 366 THR B CA 1
ATOM 7089 C C . THR B 1 366 ? -27.172 -17.031 -6.406 1 90.56 366 THR B C 1
ATOM 7091 O O . THR B 1 366 ? -28.359 -16.828 -6.652 1 90.56 366 THR B O 1
ATOM 7094 N N . ILE B 1 367 ? -26.297 -17.172 -7.352 1 93.31 367 ILE B N 1
ATOM 7095 C CA . ILE B 1 367 ? -26.672 -17.031 -8.758 1 93.31 367 ILE B CA 1
ATOM 7096 C C . ILE B 1 367 ? -26.219 -18.266 -9.531 1 93.31 367 ILE B C 1
ATOM 7098 O O . ILE B 1 367 ? -25.359 -19.016 -9.07 1 93.31 367 ILE B O 1
ATOM 7102 N N . PRO B 1 368 ? -26.734 -18.469 -10.672 1 93.69 368 PRO B N 1
ATOM 7103 C CA . PRO B 1 368 ? -26.359 -19.656 -11.461 1 93.69 368 PRO B CA 1
ATOM 7104 C C . PRO B 1 368 ? -24.891 -19.656 -11.883 1 93.69 368 PRO B C 1
ATOM 7106 O O . PRO B 1 368 ? -24.281 -20.719 -11.992 1 93.69 368 PRO B O 1
ATOM 7109 N N . GLU B 1 369 ? -24.359 -18.484 -12.055 1 94.19 369 GLU B N 1
ATOM 7110 C CA . GLU B 1 369 ? -22.984 -18.391 -12.5 1 94.19 369 GLU B CA 1
ATOM 7111 C C . GLU B 1 369 ? -22.016 -18.828 -11.398 1 94.19 369 GLU B C 1
ATOM 7113 O O . GLU B 1 369 ? -20.844 -19.094 -11.664 1 94.19 369 GLU B O 1
ATOM 7118 N N . HIS B 1 370 ? -22.609 -19 -10.188 1 94.56 370 HIS B N 1
ATOM 7119 C CA . HIS B 1 370 ? -21.781 -19.422 -9.07 1 94.56 370 HIS B CA 1
ATOM 7120 C C . HIS B 1 370 ? -21.609 -20.938 -9.07 1 94.56 370 HIS B C 1
ATOM 7122 O O . HIS B 1 370 ? -20.703 -21.469 -8.406 1 94.56 370 HIS B O 1
ATOM 7128 N N . GLN B 1 371 ? -22.391 -21.562 -9.797 1 95.31 371 GLN B N 1
ATOM 7129 C CA . GLN B 1 371 ? -22.422 -23.016 -9.703 1 95.31 371 GLN B CA 1
ATOM 7130 C C . GLN B 1 371 ? -21.422 -23.656 -10.656 1 95.31 371 GLN B C 1
ATOM 7132 O O . GLN B 1 371 ? -21.094 -23.094 -11.695 1 95.31 371 GLN B O 1
ATOM 7137 N N . VAL B 1 372 ? -20.891 -24.734 -10.227 1 96.81 372 VAL B N 1
ATOM 7138 C CA . VAL B 1 372 ? -20.047 -25.578 -11.055 1 96.81 372 VAL B CA 1
ATOM 7139 C C . VAL B 1 372 ? -20.859 -26.781 -11.562 1 96.81 372 VAL B C 1
ATOM 7141 O O . VAL B 1 372 ? -21.406 -27.531 -10.766 1 96.81 372 VAL B O 1
ATOM 7144 N N . PRO B 1 373 ? -20.953 -26.891 -12.836 1 96.06 373 PRO B N 1
ATOM 7145 C CA . PRO B 1 373 ? -21.75 -28 -13.383 1 96.06 373 PRO B CA 1
ATOM 7146 C C . PRO B 1 373 ? -21.25 -29.375 -12.914 1 96.06 373 PRO B C 1
ATOM 7148 O O . PRO B 1 373 ? -20.078 -29.516 -12.578 1 96.06 373 PRO B O 1
ATOM 7151 N N . GLU B 1 374 ? -22.141 -30.312 -12.953 1 95.69 374 GLU B N 1
ATOM 7152 C CA . GLU B 1 374 ? -21.844 -31.656 -12.461 1 95.69 374 GLU B CA 1
ATOM 7153 C C . GLU B 1 374 ? -20.766 -32.344 -13.305 1 95.69 374 GLU B C 1
ATOM 7155 O O . GLU B 1 374 ? -19.922 -33.062 -12.773 1 95.69 374 GLU B O 1
ATOM 7160 N N . TYR B 1 375 ? -20.797 -32.125 -14.578 1 94.06 375 TYR B N 1
ATOM 7161 C CA . TYR B 1 375 ? -19.828 -32.812 -15.414 1 94.06 375 TYR B CA 1
ATOM 7162 C C . TYR B 1 375 ? -18.406 -32.344 -15.086 1 94.06 375 TYR B C 1
ATOM 7164 O O . TYR B 1 375 ? -17.453 -33.125 -15.156 1 94.06 375 TYR B O 1
ATOM 7172 N N . VAL B 1 376 ? -18.297 -31.062 -14.758 1 95.75 376 VAL B N 1
ATOM 7173 C CA . VAL B 1 376 ? -16.984 -30.547 -14.359 1 95.75 376 VAL B CA 1
ATOM 7174 C C . VAL B 1 376 ? -16.578 -31.156 -13.023 1 95.75 376 VAL B C 1
ATOM 7176 O O . VAL B 1 376 ? -15.422 -31.531 -12.828 1 95.75 376 VAL B O 1
ATOM 7179 N N . ARG B 1 377 ? -17.484 -31.281 -12.102 1 97.44 377 ARG B N 1
ATOM 7180 C CA . ARG B 1 377 ? -17.203 -31.844 -10.781 1 97.44 377 ARG B CA 1
ATOM 7181 C C . ARG B 1 377 ? -16.734 -33.281 -10.898 1 97.44 377 ARG B C 1
ATOM 7183 O O . ARG B 1 377 ? -15.805 -33.719 -10.219 1 97.44 377 ARG B O 1
ATOM 7190 N N . VAL B 1 378 ? -17.359 -33.969 -11.797 1 96.5 378 VAL B N 1
ATOM 7191 C CA . VAL B 1 378 ? -17 -35.375 -12.016 1 96.5 378 VAL B CA 1
ATOM 7192 C C . VAL B 1 378 ? -15.602 -35.438 -12.633 1 96.5 378 VAL B C 1
ATOM 7194 O O . VAL B 1 378 ? -14.766 -36.25 -12.211 1 96.5 378 VAL B O 1
ATOM 7197 N N . MET B 1 379 ? -15.328 -34.625 -13.539 1 94.88 379 MET B N 1
ATOM 7198 C CA . MET B 1 379 ? -14.023 -34.625 -14.195 1 94.88 379 MET B CA 1
ATOM 7199 C C . MET B 1 379 ? -12.922 -34.312 -13.195 1 94.88 379 MET B C 1
ATOM 7201 O O . MET B 1 379 ? -11.875 -34.938 -13.188 1 94.88 379 MET B O 1
ATOM 7205 N N . VAL B 1 380 ? -13.164 -33.375 -12.383 1 96.88 380 VAL B N 1
ATOM 7206 C CA . VAL B 1 380 ? -12.195 -32.906 -11.398 1 96.88 380 VAL B CA 1
ATOM 7207 C C . VAL B 1 380 ? -11.945 -34.031 -10.375 1 96.88 380 VAL B C 1
ATOM 7209 O O . VAL B 1 380 ? -10.82 -34.188 -9.898 1 96.88 380 VAL B O 1
ATOM 7212 N N . SER B 1 381 ? -12.914 -34.812 -10.023 1 97.25 381 SER B N 1
ATOM 7213 C CA . SER B 1 381 ? -12.836 -35.844 -8.992 1 97.25 381 SER B CA 1
ATOM 7214 C C . SER B 1 381 ? -11.844 -36.906 -9.367 1 97.25 381 SER B C 1
ATOM 7216 O O . SER B 1 381 ? -11.273 -37.594 -8.5 1 97.25 381 SER B O 1
ATOM 7218 N N . HIS B 1 382 ? -11.648 -37.188 -10.641 1 96.44 382 HIS B N 1
ATOM 7219 C CA . HIS B 1 382 ? -10.695 -38.219 -11.031 1 96.44 382 HIS B CA 1
ATOM 7220 C C . HIS B 1 382 ? -9.586 -37.625 -11.906 1 96.44 382 HIS B C 1
ATOM 7222 O O . HIS B 1 382 ? -8.992 -38.344 -12.719 1 96.44 382 HIS B O 1
ATOM 7228 N N . ALA B 1 383 ? -9.344 -36.344 -11.773 1 96.19 383 ALA B N 1
ATOM 7229 C CA . ALA B 1 383 ? -8.391 -35.625 -12.617 1 96.19 383 ALA B CA 1
ATOM 7230 C C . ALA B 1 383 ? -6.988 -36.219 -12.477 1 96.19 383 ALA B C 1
ATOM 7232 O O . ALA B 1 383 ? -6.195 -36.188 -13.414 1 96.19 383 ALA B O 1
ATOM 7233 N N . ILE B 1 384 ? -6.656 -36.781 -11.352 1 94.69 384 ILE B N 1
ATOM 7234 C CA . ILE B 1 384 ? -5.312 -37.281 -11.078 1 94.69 384 ILE B CA 1
ATOM 7235 C C . ILE B 1 384 ? -4.984 -38.438 -12.031 1 94.69 384 ILE B C 1
ATOM 7237 O O . ILE B 1 384 ? -3.814 -38.688 -12.32 1 94.69 384 ILE B O 1
ATOM 7241 N N . ALA B 1 385 ? -5.984 -39.094 -12.523 1 93.56 385 ALA B N 1
ATOM 7242 C CA . ALA B 1 385 ? -5.777 -40.281 -13.375 1 93.56 385 ALA B CA 1
ATOM 7243 C C . ALA B 1 385 ? -6.031 -39.938 -14.844 1 93.56 385 ALA B C 1
ATOM 7245 O O . ALA B 1 385 ? -5.891 -40.781 -15.719 1 93.56 385 ALA B O 1
ATOM 7246 N N . LEU B 1 386 ? -6.402 -38.688 -15.109 1 90.19 386 LEU B N 1
ATOM 7247 C CA . LEU B 1 386 ? -6.77 -38.312 -16.469 1 90.19 386 LEU B CA 1
ATOM 7248 C C . LEU B 1 386 ? -5.531 -37.969 -17.297 1 90.19 386 LEU B C 1
ATOM 7250 O O . LEU B 1 386 ? -4.605 -37.344 -16.781 1 90.19 386 LEU B O 1
ATOM 7254 N N . GLN B 1 387 ? -5.43 -38.375 -18.484 1 81.06 387 GLN B N 1
ATOM 7255 C CA . GLN B 1 387 ? -4.34 -38.031 -19.375 1 81.06 387 GLN B CA 1
ATOM 7256 C C . GLN B 1 387 ? -4.875 -37.375 -20.656 1 81.06 387 GLN B C 1
ATOM 7258 O O . GLN B 1 387 ? -4.102 -36.875 -21.469 1 81.06 387 GLN B O 1
ATOM 7263 N N . GLY B 1 388 ? -6.23 -37.375 -20.844 1 73.44 388 GLY B N 1
ATOM 7264 C CA . GLY B 1 388 ? -6.836 -36.719 -22 1 73.44 388 GLY B CA 1
ATOM 7265 C C . GLY B 1 388 ? -7.023 -37.625 -23.188 1 73.44 388 GLY B C 1
ATOM 7266 O O . GLY B 1 388 ? -7.535 -37.219 -24.234 1 73.44 388 GLY B O 1
ATOM 7267 N N . PHE B 1 389 ? -6.492 -38.844 -23.141 1 70.75 389 PHE B N 1
ATOM 7268 C CA . PHE B 1 389 ? -6.719 -39.812 -24.188 1 70.75 389 PHE B CA 1
ATOM 7269 C C . PHE B 1 389 ? -6.848 -41.219 -23.609 1 70.75 389 PHE B C 1
ATOM 7271 O O . PHE B 1 389 ? -6.375 -41.5 -22.5 1 70.75 389 PHE B O 1
ATOM 7278 N N . SER B 1 390 ? -7.668 -41.969 -24.344 1 64.31 390 SER B N 1
ATOM 7279 C CA . SER B 1 390 ? -7.934 -43.312 -23.859 1 64.31 390 SER B CA 1
ATOM 7280 C C . SER B 1 390 ? -6.672 -44.188 -23.891 1 64.31 390 SER B C 1
ATOM 7282 O O . SER B 1 390 ? -5.84 -44.031 -24.797 1 64.31 390 SER B O 1
ATOM 7284 N N . ALA B 1 391 ? -6.344 -44.781 -22.75 1 59.53 391 ALA B N 1
ATOM 7285 C CA . ALA B 1 391 ? -5.199 -45.688 -22.656 1 59.53 391 ALA B CA 1
ATOM 7286 C C . ALA B 1 391 ? -5.258 -46.75 -23.75 1 59.53 391 ALA B C 1
ATOM 7288 O O . ALA B 1 391 ? -6.34 -47.156 -24.203 1 59.53 391 ALA B O 1
ATOM 7289 N N . ASN B 1 392 ? -4.34 -46.812 -24.547 1 53.28 392 ASN B N 1
ATOM 7290 C CA . ASN B 1 392 ? -4.266 -47.812 -25.625 1 53.28 392 ASN B CA 1
ATOM 7291 C C . ASN B 1 392 ? -5.027 -49.094 -25.266 1 53.28 392 ASN B C 1
ATOM 7293 O O . ASN B 1 392 ? -5.293 -49.344 -24.094 1 53.28 392 ASN B O 1
ATOM 7297 N N . SER B 1 393 ? -5.348 -49.844 -26.359 1 47.84 393 SER B N 1
ATOM 7298 C CA . SER B 1 393 ? -6.121 -51 -26.797 1 47.84 393 SER B CA 1
ATOM 7299 C C . SER B 1 393 ? -5.895 -52.188 -25.875 1 47.84 393 SER B C 1
ATOM 7301 O O . SER B 1 393 ? -6.461 -53.25 -26.094 1 47.84 393 SER B O 1
ATOM 7303 N N . SER B 1 394 ? -4.82 -52.156 -25.141 1 46.19 394 SER B N 1
ATOM 7304 C CA . SER B 1 394 ? -4.832 -53.531 -24.625 1 46.19 394 SER B CA 1
ATOM 7305 C C . SER B 1 394 ? -6.043 -53.75 -23.734 1 46.19 394 SER B C 1
ATOM 7307 O O . SER B 1 394 ? -6.34 -54.906 -23.391 1 46.19 394 SER B O 1
ATOM 7309 N N . PHE B 1 395 ? -6.539 -52.719 -23.188 1 47.72 395 PHE B N 1
ATOM 7310 C CA . PHE B 1 395 ? -7.656 -53.031 -22.297 1 47.72 395 PHE B CA 1
ATOM 7311 C C . PHE B 1 395 ? -8.977 -52.969 -23.062 1 47.72 395 PHE B C 1
ATOM 7313 O O . PHE B 1 395 ? -10.039 -53.188 -22.469 1 47.72 395 PHE B O 1
ATOM 7320 N N . ASN B 1 396 ? -8.914 -53.188 -24.266 1 46.31 396 ASN B N 1
ATOM 7321 C CA . ASN B 1 396 ? -10.141 -53.25 -25.047 1 46.31 396 ASN B CA 1
ATOM 7322 C C . ASN B 1 396 ? -11.18 -52.25 -24.562 1 46.31 396 ASN B C 1
ATOM 7324 O O . ASN B 1 396 ? -12.367 -52.375 -24.859 1 46.31 396 ASN B O 1
ATOM 7328 N N . THR B 1 397 ? -10.93 -51.469 -23.484 1 54.56 397 THR B N 1
ATOM 7329 C CA . THR B 1 397 ? -12.031 -50.625 -23.047 1 54.56 397 THR B CA 1
ATOM 7330 C C . THR B 1 397 ? -11.711 -49.156 -23.297 1 54.56 397 THR B C 1
ATOM 7332 O O . THR B 1 397 ? -10.648 -48.656 -22.906 1 54.56 397 THR B O 1
ATOM 7335 N N . SER B 1 398 ? -12.492 -48.375 -24.141 1 61.16 398 SER B N 1
ATOM 7336 C CA . SER B 1 398 ? -12.367 -47.031 -24.672 1 61.16 398 SER B CA 1
ATOM 7337 C C . SER B 1 398 ? -12.461 -46 -23.578 1 61.16 398 SER B C 1
ATOM 7339 O O . SER B 1 398 ? -12.102 -44.844 -23.781 1 61.16 398 SER B O 1
ATOM 7341 N N . ASP B 1 399 ? -12.805 -46.344 -22.297 1 77.56 399 ASP B N 1
ATOM 7342 C CA . ASP B 1 399 ? -13.047 -45.25 -21.344 1 77.56 399 ASP B CA 1
ATOM 7343 C C . ASP B 1 399 ? -12.078 -45.312 -20.172 1 77.56 399 ASP B C 1
ATOM 7345 O O . ASP B 1 399 ? -12.289 -44.656 -19.156 1 77.56 399 ASP B O 1
ATOM 7349 N N . LEU B 1 400 ? -11 -46.156 -20.375 1 84.5 400 LEU B N 1
ATOM 7350 C CA . LEU B 1 400 ? -10.023 -46.281 -19.297 1 84.5 400 LEU B CA 1
ATOM 7351 C C . LEU B 1 400 ? -8.859 -45.312 -19.516 1 84.5 400 LEU B C 1
ATOM 7353 O O . LEU B 1 400 ? -8.336 -45.219 -20.625 1 84.5 400 LEU B O 1
ATOM 7357 N N . GLN B 1 401 ? -8.609 -44.531 -18.5 1 87.12 401 GLN B N 1
ATOM 7358 C CA . GLN B 1 401 ? -7.445 -43.656 -18.516 1 87.12 401 GLN B CA 1
ATOM 7359 C C . GLN B 1 401 ? -6.543 -43.906 -17.312 1 87.12 401 GLN B C 1
ATOM 7361 O O . GLN B 1 401 ? -7.012 -44.344 -16.266 1 87.12 401 GLN B O 1
ATOM 7366 N N . TYR B 1 402 ? -5.258 -43.781 -17.5 1 86.25 402 TYR B N 1
ATOM 7367 C CA . TYR B 1 402 ? -4.336 -43.938 -16.375 1 86.25 402 TYR B CA 1
ATOM 7368 C C . TYR B 1 402 ? -3.119 -43.031 -16.547 1 86.25 402 TYR B C 1
ATOM 7370 O O . TYR B 1 402 ? -2.795 -42.594 -17.656 1 86.25 402 TYR B O 1
ATOM 7378 N N . LEU B 1 403 ? -2.596 -42.688 -15.484 1 84.12 403 LEU B N 1
ATOM 7379 C CA . LEU B 1 403 ? -1.366 -41.906 -15.445 1 84.12 403 LEU B CA 1
ATOM 7380 C C . LEU B 1 403 ? -0.375 -42.469 -14.445 1 84.12 403 LEU B C 1
ATOM 7382 O O . LEU B 1 403 ? -0.759 -42.875 -13.344 1 84.12 403 LEU B O 1
ATOM 7386 N N . VAL B 1 404 ? 0.873 -42.562 -14.891 1 78.88 404 VAL B N 1
ATOM 7387 C CA . VAL B 1 404 ? 1.931 -43.094 -14.055 1 78.88 404 VAL B CA 1
ATOM 7388 C C . VAL B 1 404 ? 2.744 -41.969 -13.43 1 78.88 404 VAL B C 1
ATOM 7390 O O . VAL B 1 404 ? 3.205 -41.062 -14.141 1 78.88 404 VAL B O 1
ATOM 7393 N N . TYR B 1 405 ? 2.824 -42.031 -12.18 1 81.12 405 TYR B N 1
ATOM 7394 C CA . TYR B 1 405 ? 3.652 -41.062 -11.445 1 81.12 405 TYR B CA 1
ATOM 7395 C C . TYR B 1 405 ? 4.926 -41.719 -10.938 1 81.12 405 TYR B C 1
ATOM 7397 O O . TYR B 1 405 ? 4.867 -42.688 -10.141 1 81.12 405 TYR B O 1
ATOM 7405 N N . PRO B 1 406 ? 5.984 -41.219 -11.398 1 75.19 406 PRO B N 1
ATOM 7406 C CA . PRO B 1 406 ? 7.246 -41.844 -10.992 1 75.19 406 PRO B CA 1
ATOM 7407 C C . PRO B 1 406 ? 7.566 -41.625 -9.516 1 75.19 406 PRO B C 1
ATOM 7409 O O . PRO B 1 406 ? 6.848 -40.875 -8.836 1 75.19 406 PRO B O 1
ATOM 7412 N N . ALA B 1 407 ? 8.555 -42.312 -9.023 1 68.5 407 ALA B N 1
ATOM 7413 C CA . ALA B 1 407 ? 8.945 -42.281 -7.617 1 68.5 407 ALA B CA 1
ATOM 7414 C C . ALA B 1 407 ? 9.266 -40.875 -7.156 1 68.5 407 ALA B C 1
ATOM 7416 O O . ALA B 1 407 ? 9.07 -40.531 -5.988 1 68.5 407 ALA B O 1
ATOM 7417 N N . GLN B 1 408 ? 9.531 -40.094 -8.133 1 65.06 408 GLN B N 1
ATOM 7418 C CA . GLN B 1 408 ? 10.008 -38.75 -7.797 1 65.06 408 GLN B CA 1
ATOM 7419 C C . GLN B 1 408 ? 8.859 -37.75 -7.785 1 65.06 408 GLN B C 1
ATOM 7421 O O . GLN B 1 408 ? 9.039 -36.594 -7.367 1 65.06 408 GLN B O 1
ATOM 7426 N N . SER B 1 409 ? 7.734 -38.219 -8.117 1 73.94 409 SER B N 1
ATOM 7427 C CA . SER B 1 409 ? 6.566 -37.344 -8.141 1 73.94 409 SER B CA 1
ATOM 7428 C C . SER B 1 409 ? 5.996 -37.156 -6.738 1 73.94 409 SER B C 1
ATOM 7430 O O . SER B 1 409 ? 6.043 -38.062 -5.906 1 73.94 409 SER B O 1
ATOM 7432 N N . PRO B 1 410 ? 5.621 -35.844 -6.492 1 73.5 410 PRO B N 1
ATOM 7433 C CA . PRO B 1 410 ? 4.977 -35.625 -5.195 1 73.5 410 PRO B CA 1
ATOM 7434 C C . PRO B 1 410 ? 3.73 -36.469 -4.992 1 73.5 410 PRO B C 1
ATOM 7436 O O . PRO B 1 410 ? 3.25 -36.625 -3.867 1 73.5 410 PRO B O 1
ATOM 7439 N N . PHE B 1 411 ? 3.361 -37.125 -6.004 1 77.19 411 PHE B N 1
ATOM 7440 C CA . PHE B 1 411 ? 2.139 -37.906 -5.902 1 77.19 411 PHE B CA 1
ATOM 7441 C C . PHE B 1 411 ? 2.461 -39.375 -5.695 1 77.19 411 PHE B C 1
ATOM 7443 O O . PHE B 1 411 ? 1.558 -40.219 -5.621 1 77.19 411 PHE B O 1
ATOM 7450 N N . ARG B 1 412 ? 3.812 -39.625 -5.652 1 71.44 412 ARG B N 1
ATOM 7451 C CA . ARG B 1 412 ? 4.219 -41 -5.434 1 71.44 412 ARG B CA 1
ATOM 7452 C C . ARG B 1 412 ? 4.762 -41.188 -4.02 1 71.44 412 ARG B C 1
ATOM 7454 O O . ARG B 1 412 ? 5.445 -42.188 -3.744 1 71.44 412 ARG B O 1
ATOM 7461 N N . THR B 1 413 ? 4.242 -40.812 -2.967 1 65.38 413 THR B N 1
ATOM 7462 C CA . THR B 1 413 ? 4.758 -41.125 -1.641 1 65.38 413 THR B CA 1
ATOM 7463 C C . THR B 1 413 ? 4.254 -42.5 -1.185 1 65.38 413 THR B C 1
ATOM 7465 O O . THR B 1 413 ? 3.061 -42.781 -1.27 1 65.38 413 THR B O 1
ATOM 7468 N N . PRO B 1 414 ? 5.418 -43.375 -1.051 1 72.88 414 PRO B N 1
ATOM 7469 C CA . PRO B 1 414 ? 4.941 -44.656 -0.545 1 72.88 414 PRO B CA 1
ATOM 7470 C C . PRO B 1 414 ? 4.008 -44.5 0.652 1 72.88 414 PRO B C 1
ATOM 7472 O O . PRO B 1 414 ? 4.387 -43.938 1.671 1 72.88 414 PRO B O 1
ATOM 7475 N N . LEU B 1 415 ? 2.83 -44.969 0.46 1 80 415 LEU B N 1
ATOM 7476 C CA . LEU B 1 415 ? 1.824 -44.781 1.502 1 80 415 LEU B CA 1
ATOM 7477 C C . LEU B 1 415 ? 1.657 -46.062 2.32 1 80 415 LEU B C 1
ATOM 7479 O O . LEU B 1 415 ? 1.051 -46.031 3.393 1 80 415 LEU B O 1
ATOM 7483 N N . GLN B 1 416 ? 2.305 -47.156 1.949 1 81.06 416 GLN B N 1
ATOM 7484 C CA . GLN B 1 416 ? 2.336 -48.438 2.658 1 81.06 416 GLN B CA 1
ATOM 7485 C C . GLN B 1 416 ? 0.948 -48.812 3.162 1 81.06 416 GLN B C 1
ATOM 7487 O O . GLN B 1 416 ? 0.79 -49.219 4.316 1 81.06 416 GLN B O 1
ATOM 7492 N N . GLY B 1 417 ? -0.044 -48.5 2.395 1 85.31 417 GLY B N 1
ATOM 7493 C CA . GLY B 1 417 ? -1.393 -48.938 2.713 1 85.31 417 GLY B CA 1
ATOM 7494 C C . GLY B 1 417 ? -2.152 -47.969 3.58 1 85.31 417 GLY B C 1
ATOM 7495 O O . GLY B 1 417 ? -3.289 -48.219 3.979 1 85.31 417 GLY B O 1
ATOM 7496 N N . THR B 1 418 ? -1.586 -46.875 3.896 1 89.31 418 THR B N 1
ATOM 7497 C CA . THR B 1 418 ? -2.268 -45.875 4.715 1 89.31 418 THR B CA 1
ATOM 7498 C C . THR B 1 418 ? -3.365 -45.188 3.914 1 89.31 418 THR B C 1
ATOM 7500 O O . THR B 1 418 ? -3.078 -44.344 3.033 1 89.31 418 THR B O 1
ATOM 7503 N N . VAL B 1 419 ? -4.559 -45.406 4.301 1 92.44 419 VAL B N 1
ATOM 7504 C CA . VAL B 1 419 ? -5.727 -44.938 3.564 1 92.44 419 VAL B CA 1
ATOM 7505 C C . VAL B 1 419 ? -5.852 -43.406 3.699 1 92.44 419 VAL B C 1
ATOM 7507 O O . VAL B 1 419 ? -6.199 -42.719 2.736 1 92.44 419 VAL B O 1
ATOM 7510 N N . GLN B 1 420 ? -5.566 -42.875 4.867 1 90.94 420 GLN B N 1
ATOM 7511 C CA . GLN B 1 420 ? -5.727 -41.438 5.109 1 90.94 420 GLN B CA 1
ATOM 7512 C C . GLN B 1 420 ? -4.789 -40.625 4.223 1 90.94 420 GLN B C 1
ATOM 7514 O O . GLN B 1 420 ? -5.16 -39.562 3.736 1 90.94 420 GLN B O 1
ATOM 7519 N N . ALA B 1 421 ? -3.639 -41.125 3.99 1 89 421 ALA B N 1
ATOM 7520 C CA . ALA B 1 421 ? -2.646 -40.375 3.205 1 89 421 ALA B CA 1
ATOM 7521 C C . ALA B 1 421 ? -3.064 -40.281 1.739 1 89 421 ALA B C 1
ATOM 7523 O O . ALA B 1 421 ? -2.943 -39.25 1.114 1 89 421 ALA B O 1
ATOM 7524 N N . ILE B 1 422 ? -3.541 -41.406 1.199 1 92.25 422 ILE B N 1
ATOM 7525 C CA . ILE B 1 422 ? -3.945 -41.375 -0.202 1 92.25 422 ILE B CA 1
ATOM 7526 C C . ILE B 1 422 ? -5.223 -40.562 -0.362 1 92.25 422 ILE B C 1
ATOM 7528 O O . ILE B 1 422 ? -5.414 -39.875 -1.379 1 92.25 422 ILE B O 1
ATOM 7532 N N . GLU B 1 423 ? -6.074 -40.625 0.643 1 95.12 423 GLU B N 1
ATOM 7533 C CA . GLU B 1 423 ? -7.285 -39.812 0.62 1 95.12 423 GLU B CA 1
ATOM 7534 C C . GLU B 1 423 ? -6.949 -38.344 0.552 1 95.12 423 GLU B C 1
ATOM 7536 O O . GLU B 1 423 ? -7.566 -37.594 -0.21 1 95.12 423 GLU B O 1
ATOM 7541 N N . LEU B 1 424 ? -6.035 -37.969 1.307 1 92.5 424 LEU B N 1
ATOM 7542 C CA . LEU B 1 424 ? -5.625 -36.562 1.314 1 92.5 424 LEU B CA 1
ATOM 7543 C C . LEU B 1 424 ? -4.988 -36.188 -0.015 1 92.5 424 LEU B C 1
ATOM 7545 O O . LEU B 1 424 ? -5.234 -35.094 -0.532 1 92.5 424 LEU B O 1
ATOM 7549 N N . THR B 1 425 ? -4.195 -37.031 -0.588 1 91.25 425 THR B N 1
ATOM 7550 C CA . THR B 1 425 ? -3.516 -36.75 -1.846 1 91.25 425 THR B CA 1
ATOM 7551 C C . THR B 1 425 ? -4.523 -36.562 -2.975 1 91.25 425 THR B C 1
ATOM 7553 O O . THR B 1 425 ? -4.434 -35.594 -3.73 1 91.25 425 THR B O 1
ATOM 7556 N N . VAL B 1 426 ? -5.457 -37.438 -3.051 1 94.94 426 VAL B N 1
ATOM 7557 C CA . VAL B 1 426 ? -6.438 -37.375 -4.129 1 94.94 426 VAL B CA 1
ATOM 7558 C C . VAL B 1 426 ? -7.371 -36.188 -3.918 1 94.94 426 VAL B C 1
ATOM 7560 O O . VAL B 1 426 ? -7.711 -35.469 -4.871 1 94.94 426 VAL B O 1
ATOM 7563 N N . SER B 1 427 ? -7.73 -35.938 -2.674 1 96.06 427 SER B N 1
ATOM 7564 C CA . SER B 1 427 ? -8.586 -34.781 -2.379 1 96.06 427 SER B CA 1
ATOM 7565 C C . SER B 1 427 ? -7.879 -33.469 -2.707 1 96.06 427 SER B C 1
ATOM 7567 O O . SER B 1 427 ? -8.477 -32.562 -3.301 1 96.06 427 SER B O 1
ATOM 7569 N N . ARG B 1 428 ? -6.672 -33.406 -2.266 1 94.81 428 ARG B N 1
ATOM 7570 C CA . ARG B 1 428 ? -5.91 -32.188 -2.521 1 94.81 428 ARG B CA 1
ATOM 7571 C C . ARG B 1 428 ? -5.715 -31.969 -4.02 1 94.81 428 ARG B C 1
ATOM 7573 O O . ARG B 1 428 ? -5.734 -30.828 -4.492 1 94.81 428 ARG B O 1
ATOM 7580 N N . PHE B 1 429 ? -5.461 -33 -4.727 1 94.81 429 PHE B N 1
ATOM 7581 C CA . PHE B 1 429 ? -5.305 -32.906 -6.172 1 94.81 429 PHE B CA 1
ATOM 7582 C C . PHE B 1 429 ? -6.578 -32.375 -6.816 1 94.81 429 PHE B C 1
ATOM 7584 O O . PHE B 1 429 ? -6.523 -31.453 -7.641 1 94.81 429 PHE B O 1
ATOM 7591 N N . ALA B 1 430 ? -7.652 -32.906 -6.438 1 97.44 430 ALA B N 1
ATOM 7592 C CA . ALA B 1 430 ? -8.93 -32.469 -6.988 1 97.44 430 ALA B CA 1
ATOM 7593 C C . ALA B 1 430 ? -9.234 -31.031 -6.598 1 97.44 430 ALA B C 1
ATOM 7595 O O . ALA B 1 430 ? -9.672 -30.234 -7.43 1 97.44 430 ALA B O 1
ATOM 7596 N N . ALA B 1 431 ? -9.023 -30.75 -5.375 1 97.19 431 ALA B N 1
ATOM 7597 C CA . ALA B 1 431 ? -9.219 -29.375 -4.926 1 97.19 431 ALA B CA 1
ATOM 7598 C C . ALA B 1 431 ? -8.297 -28.406 -5.676 1 97.19 431 ALA B C 1
ATOM 7600 O O . ALA B 1 431 ? -8.68 -27.281 -5.98 1 97.19 431 ALA B O 1
ATOM 7601 N N . GLY B 1 432 ? -7.117 -28.859 -5.887 1 95.94 432 GLY B N 1
ATOM 7602 C CA . GLY B 1 432 ? -6.16 -28.062 -6.637 1 95.94 432 GLY B CA 1
ATOM 7603 C C . GLY B 1 432 ? -6.629 -27.75 -8.047 1 95.94 432 GLY B C 1
ATOM 7604 O O . GLY B 1 432 ? -6.398 -26.641 -8.547 1 95.94 432 GLY B O 1
ATOM 7605 N N . VAL B 1 433 ? -7.273 -28.688 -8.656 1 96.56 433 VAL B N 1
ATOM 7606 C CA . VAL B 1 433 ? -7.809 -28.453 -9.992 1 96.56 433 VAL B CA 1
ATOM 7607 C C . VAL B 1 433 ? -8.82 -27.312 -9.953 1 96.56 433 VAL B C 1
ATOM 7609 O O . VAL B 1 433 ? -8.773 -26.406 -10.789 1 96.56 433 VAL B O 1
ATOM 7612 N N . ILE B 1 434 ? -9.648 -27.344 -8.992 1 97.19 434 ILE B N 1
ATOM 7613 C CA . ILE B 1 434 ? -10.664 -26.312 -8.852 1 97.19 434 ILE B CA 1
ATOM 7614 C C . ILE B 1 434 ? -9.992 -24.953 -8.625 1 97.19 434 ILE B C 1
ATOM 7616 O O . ILE B 1 434 ? -10.375 -23.953 -9.227 1 97.19 434 ILE B O 1
ATOM 7620 N N . ALA B 1 435 ? -9.039 -24.969 -7.758 1 94.94 435 ALA B N 1
ATOM 7621 C CA . ALA B 1 435 ? -8.328 -23.719 -7.445 1 94.94 435 ALA B CA 1
ATOM 7622 C C . ALA B 1 435 ? -7.648 -23.156 -8.688 1 94.94 435 ALA B C 1
ATOM 7624 O O . ALA B 1 435 ? -7.727 -21.953 -8.945 1 94.94 435 ALA B O 1
ATOM 7625 N N . MET B 1 436 ? -7.023 -24 -9.406 1 92.75 436 MET B N 1
ATOM 7626 C CA . MET B 1 436 ? -6.332 -23.562 -10.609 1 92.75 436 MET B CA 1
ATOM 7627 C C . MET B 1 436 ? -7.332 -23.109 -11.68 1 92.75 436 MET B C 1
ATOM 7629 O O . MET B 1 436 ? -7.07 -22.156 -12.414 1 92.75 436 MET B O 1
ATOM 7633 N N . MET B 1 437 ? -8.414 -23.766 -11.828 1 93.62 437 MET B N 1
ATOM 7634 C CA . MET B 1 437 ? -9.461 -23.344 -12.742 1 93.62 437 MET B CA 1
ATOM 7635 C C . MET B 1 437 ? -9.922 -21.922 -12.43 1 93.62 437 MET B C 1
ATOM 7637 O O . MET B 1 437 ? -10.078 -21.109 -13.336 1 93.62 437 MET B O 1
ATOM 7641 N N . ALA B 1 438 ? -10.094 -21.703 -11.188 1 93.25 438 ALA B N 1
ATOM 7642 C CA . ALA B 1 438 ? -10.57 -20.406 -10.75 1 93.25 438 ALA B CA 1
ATOM 7643 C C . ALA B 1 438 ? -9.562 -19.312 -11.086 1 93.25 438 ALA B C 1
ATOM 7645 O O . ALA B 1 438 ? -9.938 -18.156 -11.32 1 93.25 438 ALA B O 1
ATOM 7646 N N . LYS B 1 439 ? -8.344 -19.625 -11.094 1 87.31 439 LYS B N 1
ATOM 7647 C CA . LYS B 1 439 ? -7.293 -18.641 -11.344 1 87.31 439 LYS B CA 1
ATOM 7648 C C . LYS B 1 439 ? -7.055 -18.469 -12.844 1 87.31 439 LYS B C 1
ATOM 7650 O O . LYS B 1 439 ? -6.785 -17.359 -13.305 1 87.31 439 LYS B O 1
ATOM 7655 N N . VAL B 1 440 ? -7.215 -19.531 -13.609 1 85.69 440 VAL B N 1
ATOM 7656 C CA . VAL B 1 440 ? -6.762 -19.531 -14.992 1 85.69 440 VAL B CA 1
ATOM 7657 C C . VAL B 1 440 ? -7.941 -19.266 -15.922 1 85.69 440 VAL B C 1
ATOM 7659 O O . VAL B 1 440 ? -7.789 -18.609 -16.969 1 85.69 440 VAL B O 1
ATOM 7662 N N . ASN B 1 441 ? -9.078 -19.766 -15.594 1 88.38 441 ASN B N 1
ATOM 7663 C CA . ASN B 1 441 ? -10.234 -19.578 -16.453 1 88.38 441 ASN B CA 1
ATOM 7664 C C . ASN B 1 441 ? -10.547 -18.094 -16.672 1 88.38 441 ASN B C 1
ATOM 7666 O O . ASN B 1 441 ? -10.148 -17.25 -15.875 1 88.38 441 ASN B O 1
ATOM 7670 N N . ASP B 1 442 ? -11.242 -17.906 -17.734 1 87.19 442 ASP B N 1
ATOM 7671 C CA . ASP B 1 442 ? -11.688 -16.547 -18 1 87.19 442 ASP B CA 1
ATOM 7672 C C . ASP B 1 442 ? -12.648 -16.062 -16.922 1 87.19 442 ASP B C 1
ATOM 7674 O O . ASP B 1 442 ? -13.422 -16.859 -16.359 1 87.19 442 ASP B O 1
ATOM 7678 N N . ALA B 1 443 ? -12.523 -14.828 -16.719 1 89.88 443 ALA B N 1
ATOM 7679 C CA . ALA B 1 443 ? -13.414 -14.242 -15.719 1 89.88 443 ALA B CA 1
ATOM 7680 C C . ALA B 1 443 ? -14.711 -13.766 -16.359 1 89.88 443 ALA B C 1
ATOM 7682 O O . ALA B 1 443 ? -14.742 -13.422 -17.547 1 89.88 443 ALA B O 1
ATOM 7683 N N . ILE B 1 444 ? -15.773 -13.852 -15.609 1 93.38 444 ILE B N 1
ATOM 7684 C CA . ILE B 1 444 ? -17.062 -13.305 -16.031 1 93.38 444 ILE B CA 1
ATOM 7685 C C . ILE B 1 444 ? -17.469 -12.18 -15.078 1 93.38 444 ILE B C 1
ATOM 7687 O O . ILE B 1 444 ? -17.172 -12.227 -13.891 1 93.38 444 ILE B O 1
ATOM 7691 N N . VAL B 1 445 ? -18.109 -11.219 -15.695 1 92.75 445 VAL B N 1
ATOM 7692 C CA . VAL B 1 445 ? -18.547 -10.078 -14.914 1 92.75 445 VAL B CA 1
ATOM 7693 C C . VAL B 1 445 ? -20.016 -10.25 -14.523 1 92.75 445 VAL B C 1
ATOM 7695 O O . VAL B 1 445 ? -20.875 -10.5 -15.383 1 92.75 445 VAL B O 1
ATOM 7698 N N . VAL B 1 446 ? -20.266 -10.258 -13.266 1 93.5 446 VAL B N 1
ATOM 7699 C CA . VAL B 1 446 ? -21.625 -10.406 -12.766 1 93.5 446 VAL B CA 1
ATOM 7700 C C . VAL B 1 446 ? -21.969 -9.242 -11.828 1 93.5 446 VAL B C 1
ATOM 7702 O O . VAL B 1 446 ? -21.078 -8.461 -11.461 1 93.5 446 VAL B O 1
ATOM 7705 N N . ASP B 1 447 ? -23.203 -9.219 -11.469 1 90 447 ASP B N 1
ATOM 7706 C CA . ASP B 1 447 ? -23.641 -8.188 -10.531 1 90 447 ASP B CA 1
ATOM 7707 C C . ASP B 1 447 ? -23.359 -8.617 -9.086 1 90 447 ASP B C 1
ATOM 7709 O O . ASP B 1 447 ? -23.625 -9.758 -8.711 1 90 447 ASP B O 1
ATOM 7713 N N . GLY B 1 448 ? -22.703 -7.758 -8.336 1 88.25 448 GLY B N 1
ATOM 7714 C CA . GLY B 1 448 ? -22.422 -7.992 -6.934 1 88.25 448 GLY B CA 1
ATOM 7715 C C . GLY B 1 448 ? -21.891 -6.762 -6.215 1 88.25 448 GLY B C 1
ATOM 7716 O O . GLY B 1 448 ? -22.344 -5.641 -6.488 1 88.25 448 GLY B O 1
ATOM 7717 N N . LEU B 1 449 ? -21.172 -7.004 -5.191 1 86.12 449 LEU B N 1
ATOM 7718 C CA . LEU B 1 449 ? -20.547 -5.922 -4.438 1 86.12 449 LEU B CA 1
ATOM 7719 C C . LEU B 1 449 ? -19.047 -5.871 -4.703 1 86.12 449 LEU B C 1
ATOM 7721 O O . LEU B 1 449 ? -18.281 -6.609 -4.082 1 86.12 449 LEU B O 1
ATOM 7725 N N . PRO B 1 450 ? -18.672 -5.039 -5.629 1 86.12 450 PRO B N 1
ATOM 7726 C CA . PRO B 1 450 ? -17.25 -4.977 -5.941 1 86.12 450 PRO B CA 1
ATOM 7727 C C . PRO B 1 450 ? -16.406 -4.492 -4.762 1 86.12 450 PRO B C 1
ATOM 7729 O O . PRO B 1 450 ? -16.797 -3.562 -4.055 1 86.12 450 PRO B O 1
ATOM 7732 N N . PRO B 1 451 ? -15.312 -5.191 -4.527 1 85.69 451 PRO B N 1
ATOM 7733 C CA . PRO B 1 451 ? -14.414 -4.742 -3.469 1 85.69 451 PRO B CA 1
ATOM 7734 C C . PRO B 1 451 ? -13.68 -3.451 -3.828 1 85.69 451 PRO B C 1
ATOM 7736 O O . PRO B 1 451 ? -13.227 -3.293 -4.965 1 85.69 451 PRO B O 1
ATOM 7739 N N . THR B 1 452 ? -13.734 -2.539 -2.986 1 79.69 452 THR B N 1
ATOM 7740 C CA . THR B 1 452 ? -13.008 -1.288 -3.172 1 79.69 452 THR B CA 1
ATOM 7741 C C . THR B 1 452 ? -11.969 -1.099 -2.074 1 79.69 452 THR B C 1
ATOM 7743 O O . THR B 1 452 ? -12.109 -1.645 -0.977 1 79.69 452 THR B O 1
ATOM 7746 N N . LYS B 1 453 ? -10.914 -0.385 -2.521 1 74.69 453 LYS B N 1
ATOM 7747 C CA . LYS B 1 453 ? -9.859 -0.117 -1.545 1 74.69 453 LYS B CA 1
ATOM 7748 C C . LYS B 1 453 ? -10.375 0.785 -0.424 1 74.69 453 LYS B C 1
ATOM 7750 O O . LYS B 1 453 ? -11.078 1.761 -0.679 1 74.69 453 LYS B O 1
ATOM 7755 N N . GLY B 1 454 ? -10.266 0.274 0.748 1 76.62 454 GLY B N 1
ATOM 7756 C CA . GLY B 1 454 ? -10.602 1.096 1.9 1 76.62 454 GLY B CA 1
ATOM 7757 C C . GLY B 1 454 ? -9.391 1.75 2.539 1 76.62 454 GLY B C 1
ATOM 7758 O O . GLY B 1 454 ? -8.25 1.443 2.184 1 76.62 454 GLY B O 1
ATOM 7759 N N . TRP B 1 455 ? -9.727 2.773 3.367 1 80.44 455 TRP B N 1
ATOM 7760 C CA . TRP B 1 455 ? -8.672 3.486 4.086 1 80.44 455 TRP B CA 1
ATOM 7761 C C . TRP B 1 455 ? -8.781 3.244 5.59 1 80.44 455 TRP B C 1
ATOM 7763 O O . TRP B 1 455 ? -9.883 3.053 6.117 1 80.44 455 TRP B O 1
ATOM 7773 N N . SER B 1 456 ? -7.621 3.072 6.145 1 83.06 456 SER B N 1
ATOM 7774 C CA . SER B 1 456 ? -7.594 2.902 7.594 1 83.06 456 SER B CA 1
ATOM 7775 C C . SER B 1 456 ? -6.688 3.938 8.258 1 83.06 456 SER B C 1
ATOM 7777 O O . SER B 1 456 ? -5.66 4.316 7.695 1 83.06 456 SER B O 1
ATOM 7779 N N . LEU B 1 457 ? -7.156 4.398 9.383 1 85.81 457 LEU B N 1
ATOM 7780 C CA . LEU B 1 457 ? -6.352 5.312 10.195 1 85.81 457 LEU B CA 1
ATOM 7781 C C . LEU B 1 457 ? -5.422 4.539 11.117 1 85.81 457 LEU B C 1
ATOM 7783 O O . LEU B 1 457 ? -5.883 3.801 11.992 1 85.81 457 LEU B O 1
ATOM 7787 N N . ASN B 1 458 ? -4.148 4.699 10.859 1 81.31 458 ASN B N 1
ATOM 7788 C CA . ASN B 1 458 ? -3.152 4.008 11.672 1 81.31 458 ASN B CA 1
ATOM 7789 C C . ASN B 1 458 ? -2.455 4.965 12.633 1 81.31 458 ASN B C 1
ATOM 7791 O O . ASN B 1 458 ? -1.901 5.984 12.211 1 81.31 458 ASN B O 1
ATOM 7795 N N . VAL B 1 459 ? -2.611 4.594 13.93 1 83.75 459 VAL B N 1
ATOM 7796 C CA . VAL B 1 459 ? -1.927 5.355 14.961 1 83.75 459 VAL B CA 1
ATOM 7797 C C . VAL B 1 459 ? -0.731 4.562 15.484 1 83.75 459 VAL B C 1
ATOM 7799 O O . VAL B 1 459 ? -0.9 3.52 16.125 1 83.75 459 VAL B O 1
ATOM 7802 N N . ASP B 1 460 ? 0.449 4.957 15.148 1 73.19 460 ASP B N 1
ATOM 7803 C CA . ASP B 1 460 ? 1.669 4.238 15.508 1 73.19 460 ASP B CA 1
ATOM 7804 C C . ASP B 1 460 ? 1.852 4.188 17.016 1 73.19 460 ASP B C 1
ATOM 7806 O O . ASP B 1 460 ? 2.178 3.135 17.578 1 73.19 460 ASP B O 1
ATOM 7810 N N . HIS B 1 461 ? 1.69 5.387 17.641 1 81.94 461 HIS B N 1
ATOM 7811 C CA . HIS B 1 461 ? 1.933 5.473 19.062 1 81.94 461 HIS B CA 1
ATOM 7812 C C . HIS B 1 461 ? 0.856 6.297 19.766 1 81.94 461 HIS B C 1
ATOM 7814 O O . HIS B 1 461 ? 0.943 7.527 19.812 1 81.94 461 HIS B O 1
ATOM 7820 N N . TRP B 1 462 ? -0.052 5.66 20.391 1 86.31 462 TRP B N 1
ATOM 7821 C CA . TRP B 1 462 ? -1.108 6.324 21.141 1 86.31 462 TRP B CA 1
ATOM 7822 C C . TRP B 1 462 ? -0.534 7.062 22.359 1 86.31 462 TRP B C 1
ATOM 7824 O O . TRP B 1 462 ? -1.04 8.117 22.734 1 86.31 462 TRP B O 1
ATOM 7834 N N . ASP B 1 463 ? 0.55 6.531 22.797 1 89.69 463 ASP B N 1
ATOM 7835 C CA . ASP B 1 463 ? 1.173 7.129 23.969 1 89.69 463 ASP B CA 1
ATOM 7836 C C . ASP B 1 463 ? 1.66 8.547 23.672 1 89.69 463 ASP B C 1
ATOM 7838 O O . ASP B 1 463 ? 1.475 9.453 24.484 1 89.69 463 ASP B O 1
ATOM 7842 N N . TYR B 1 464 ? 2.236 8.672 22.594 1 84.81 464 TYR B N 1
ATOM 7843 C CA . TYR B 1 464 ? 2.768 9.984 22.266 1 84.81 464 TYR B CA 1
ATOM 7844 C C . TYR B 1 464 ? 1.641 10.992 22.047 1 84.81 464 TYR B C 1
ATOM 7846 O O . TYR B 1 464 ? 1.755 12.156 22.438 1 84.81 464 TYR B O 1
ATOM 7854 N N . ILE B 1 465 ? 0.579 10.555 21.422 1 87 465 ILE B N 1
ATOM 7855 C CA . ILE B 1 465 ? -0.562 11.438 21.203 1 87 465 ILE B CA 1
ATOM 7856 C C . ILE B 1 465 ? -1.134 11.883 22.547 1 87 465 ILE B C 1
ATOM 7858 O O . ILE B 1 465 ? -1.405 13.07 22.75 1 87 465 ILE B O 1
ATOM 7862 N N . LEU B 1 466 ? -1.233 10.984 23.469 1 90.62 466 LEU B N 1
ATOM 7863 C CA . LEU B 1 466 ? -1.775 11.297 24.781 1 90.62 466 LEU B CA 1
ATOM 7864 C C . LEU B 1 466 ? -0.833 12.219 25.562 1 90.62 466 LEU B C 1
ATOM 7866 O O . LEU B 1 466 ? -1.281 13.125 26.266 1 90.62 466 LEU B O 1
ATOM 7870 N N . ILE B 1 467 ? 0.393 11.992 25.359 1 89 467 ILE B N 1
ATOM 7871 C CA . ILE B 1 467 ? 1.373 12.836 26.031 1 89 467 ILE B CA 1
ATOM 7872 C C . ILE B 1 467 ? 1.303 14.258 25.484 1 89 467 ILE B C 1
ATOM 7874 O O . ILE B 1 467 ? 1.335 15.227 26.25 1 89 467 ILE B O 1
ATOM 7878 N N . ILE B 1 468 ? 1.21 14.406 24.234 1 85.44 468 ILE B N 1
ATOM 7879 C CA . ILE B 1 468 ? 1.149 15.734 23.609 1 85.44 468 ILE B CA 1
ATOM 7880 C C . ILE B 1 468 ? -0.092 16.469 24.109 1 85.44 468 ILE B C 1
ATOM 7882 O O . ILE B 1 468 ? -0.005 17.625 24.531 1 85.44 468 ILE B O 1
ATOM 7886 N N . LEU B 1 469 ? -1.21 15.789 24.047 1 89.31 469 LEU B N 1
ATOM 7887 C CA . LEU B 1 469 ? -2.455 16.422 24.484 1 89.31 469 LEU B CA 1
ATOM 7888 C C . LEU B 1 469 ? -2.416 16.719 25.984 1 89.31 469 LEU B C 1
ATOM 7890 O O . LEU B 1 469 ? -2.846 17.797 26.406 1 89.31 469 LEU B O 1
ATOM 7894 N N . ALA B 1 470 ? -1.814 15.836 26.75 1 91.06 470 ALA B N 1
ATOM 7895 C CA . ALA B 1 470 ? -1.706 16.031 28.203 1 91.06 470 ALA B CA 1
ATOM 7896 C C . ALA B 1 470 ? -0.765 17.188 28.531 1 91.06 470 ALA B C 1
ATOM 7898 O O . ALA B 1 470 ? -1.028 17.969 29.438 1 91.06 470 ALA B O 1
ATOM 7899 N N . VAL B 1 471 ? 0.249 17.266 27.812 1 87.12 471 VAL B N 1
ATOM 7900 C CA . VAL B 1 471 ? 1.211 18.344 28.031 1 87.12 471 VAL B CA 1
ATOM 7901 C C . VAL B 1 471 ? 0.553 19.688 27.766 1 87.12 471 VAL B C 1
ATOM 7903 O O . VAL B 1 471 ? 0.755 20.656 28.5 1 87.12 471 VAL B O 1
ATOM 7906 N N . ILE B 1 472 ? -0.231 19.781 26.719 1 84.75 472 ILE B N 1
ATOM 7907 C CA . ILE B 1 472 ? -0.911 21.031 26.391 1 84.75 472 ILE B CA 1
ATOM 7908 C C . ILE B 1 472 ? -1.883 21.406 27.5 1 84.75 472 ILE B C 1
ATOM 7910 O O . ILE B 1 472 ? -1.883 22.547 27.969 1 84.75 472 ILE B O 1
ATOM 7914 N N . VAL B 1 473 ? -2.637 20.438 27.953 1 89.94 473 VAL B N 1
ATOM 7915 C CA . VAL B 1 473 ? -3.652 20.672 28.969 1 89.94 473 VAL B CA 1
ATOM 7916 C C . VAL B 1 473 ? -2.982 21.016 30.297 1 89.94 473 VAL B C 1
ATOM 7918 O O . VAL B 1 473 ? -3.359 22 30.953 1 89.94 473 VAL B O 1
ATOM 7921 N N . TRP B 1 474 ? -1.988 20.328 30.641 1 91 474 TRP B N 1
ATOM 7922 C CA . TRP B 1 474 ? -1.318 20.531 31.922 1 91 474 TRP B CA 1
ATOM 7923 C C . TRP B 1 474 ? -0.508 21.828 31.906 1 91 474 TRP B C 1
ATOM 7925 O O . TRP B 1 474 ? -0.456 22.547 32.906 1 91 474 TRP B O 1
ATOM 7935 N N . PHE B 1 475 ? 0.094 22.031 30.859 1 86 475 PHE B N 1
ATOM 7936 C CA . PHE B 1 475 ? 0.867 23.25 30.734 1 86 475 PHE B CA 1
ATOM 7937 C C . PHE B 1 475 ? -0.038 24.469 30.859 1 86 475 PHE B C 1
ATOM 7939 O O . PHE B 1 475 ? 0.297 25.438 31.547 1 86 475 PHE B O 1
ATOM 7946 N N . GLN B 1 476 ? -1.12 24.5 30.172 1 87.19 476 GLN B N 1
ATOM 7947 C CA . GLN B 1 476 ? -2.049 25.609 30.266 1 87.19 476 GLN B CA 1
ATOM 7948 C C . GLN B 1 476 ? -2.59 25.781 31.688 1 87.19 476 GLN B C 1
ATOM 7950 O O . GLN B 1 476 ? -2.742 26.891 32.156 1 87.19 476 GLN B O 1
ATOM 7955 N N . PHE B 1 477 ? -2.805 24.641 32.312 1 91.19 477 PHE B N 1
ATOM 7956 C CA . PHE B 1 477 ? -3.314 24.688 33.688 1 91.19 477 PHE B CA 1
ATOM 7957 C C . PHE B 1 477 ? -2.273 25.266 34.625 1 91.19 477 PHE B C 1
ATOM 7959 O O . PHE B 1 477 ? -2.574 26.172 35.438 1 91.19 477 PHE B O 1
ATOM 7966 N N . ALA B 1 478 ? -1.094 24.781 34.562 1 89.25 478 ALA B N 1
ATOM 7967 C CA . ALA B 1 478 ? -0.013 25.25 35.438 1 89.25 478 ALA B CA 1
ATOM 7968 C C . ALA B 1 478 ? 0.255 26.734 35.219 1 89.25 478 ALA B C 1
ATOM 7970 O O . ALA B 1 478 ? 0.414 27.484 36.188 1 89.25 478 ALA B O 1
ATOM 7971 N N . PHE B 1 479 ? 0.251 27.094 34 1 85.44 479 PHE B N 1
ATOM 7972 C CA . PHE B 1 479 ? 0.499 28.5 33.688 1 85.44 479 PHE B CA 1
ATOM 7973 C C . PHE B 1 479 ? -0.646 29.375 34.156 1 85.44 479 PHE B C 1
ATOM 7975 O O . PHE B 1 479 ? -0.419 30.484 34.656 1 85.44 479 PHE B O 1
ATOM 7982 N N . SER B 1 480 ? -1.823 28.922 34 1 88.25 480 SER B N 1
ATOM 7983 C CA . SER B 1 480 ? -2.988 29.672 34.438 1 88.25 480 SER B CA 1
ATOM 7984 C C . SER B 1 480 ? -2.984 29.859 35.969 1 88.25 480 SER B C 1
ATOM 7986 O O . SER B 1 480 ? -3.342 30.922 36.469 1 88.25 480 SER B O 1
ATOM 7988 N N . VAL B 1 481 ? -2.545 28.875 36.625 1 87.62 481 VAL B N 1
ATOM 7989 C CA . VAL B 1 481 ? -2.504 28.938 38.094 1 87.62 481 VAL B CA 1
ATOM 7990 C C . VAL B 1 481 ? -1.439 29.938 38.531 1 87.62 481 VAL B C 1
ATOM 7992 O O . VAL B 1 481 ? -1.686 30.766 39.406 1 87.62 481 VAL B O 1
ATOM 7995 N N . VAL B 1 482 ? -0.35 29.891 37.938 1 85.38 482 VAL B N 1
ATOM 7996 C CA . VAL B 1 482 ? 0.733 30.812 38.281 1 85.38 482 VAL B CA 1
ATOM 7997 C C . VAL B 1 482 ? 0.298 32.25 38 1 85.38 482 VAL B C 1
ATOM 7999 O O . VAL B 1 482 ? 0.502 33.125 38.844 1 85.38 482 VAL B O 1
ATOM 8002 N N . VAL B 1 483 ? -0.337 32.438 36.906 1 84.62 483 VAL B N 1
ATOM 8003 C CA . VAL B 1 483 ? -0.753 33.781 36.531 1 84.62 483 VAL B CA 1
ATOM 8004 C C . VAL B 1 483 ? -1.903 34.25 37.406 1 84.62 483 VAL B C 1
ATOM 8006 O O . VAL B 1 483 ? -1.985 35.438 37.781 1 84.62 483 VAL B O 1
ATOM 8009 N N . ALA B 1 484 ? -2.717 33.312 37.75 1 84.44 484 ALA B N 1
ATOM 8010 C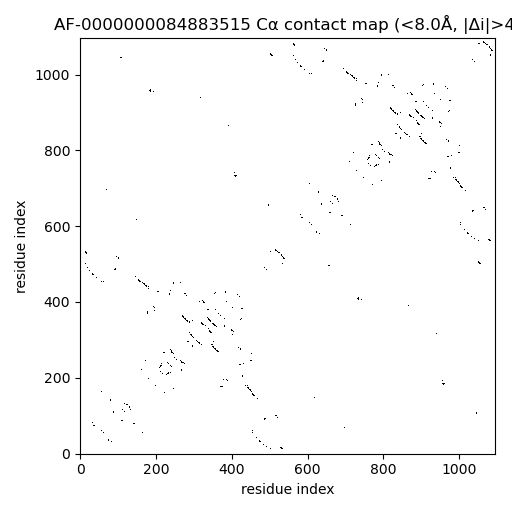 CA . ALA B 1 484 ? -3.805 33.656 38.656 1 84.44 484 ALA B CA 1
ATOM 8011 C C . ALA B 1 484 ? -3.264 34.125 40 1 84.44 484 ALA B C 1
ATOM 8013 O O . ALA B 1 484 ? -3.77 35.062 40.594 1 84.44 484 ALA B O 1
ATOM 8014 N N . PHE B 1 485 ? -2.236 33.531 40.469 1 85.56 485 PHE B N 1
ATOM 8015 C CA . PHE B 1 485 ? -1.618 33.875 41.75 1 85.56 485 PHE B CA 1
ATOM 8016 C C . PHE B 1 485 ? -0.958 35.25 41.656 1 85.56 485 PHE B C 1
ATOM 8018 O O . PHE B 1 485 ? -1.031 36.031 42.594 1 85.56 485 PHE B O 1
ATOM 8025 N N . MET B 1 486 ? -0.444 35.531 40.562 1 82.94 486 MET B N 1
ATOM 8026 C CA . MET B 1 486 ? 0.219 36.812 40.375 1 82.94 486 MET B CA 1
ATOM 8027 C C . MET B 1 486 ? -0.801 37.938 40.156 1 82.94 486 MET B C 1
ATOM 8029 O O . MET B 1 486 ? -0.642 39.031 40.656 1 82.94 486 MET B O 1
ATOM 8033 N N . ALA B 1 487 ? -1.803 37.625 39.438 1 78.69 487 ALA B N 1
ATOM 8034 C CA . ALA B 1 487 ? -2.783 38.625 39.031 1 78.69 487 ALA B CA 1
ATOM 8035 C C . ALA B 1 487 ? -3.693 39 40.188 1 78.69 487 ALA B C 1
ATOM 8037 O O . ALA B 1 487 ? -4.242 40.094 40.219 1 78.69 487 ALA B O 1
ATOM 8038 N N . THR B 1 488 ? -3.836 38.156 41.094 1 80 488 THR B N 1
ATOM 8039 C CA . THR B 1 488 ? -4.715 38.438 42.219 1 80 488 THR B CA 1
ATOM 8040 C C . THR B 1 488 ? -4.008 39.312 43.25 1 80 488 THR B C 1
ATOM 8042 O O . THR B 1 488 ? -4.648 39.875 44.156 1 80 488 THR B O 1
ATOM 8045 N N . ARG B 1 489 ? -2.77 39.625 43.062 1 80.62 489 ARG B N 1
ATOM 8046 C CA . ARG B 1 489 ? -2.016 40.438 44 1 80.62 489 ARG B CA 1
ATOM 8047 C C . ARG B 1 489 ? -2.115 41.906 43.625 1 80.62 489 ARG B C 1
ATOM 8049 O O . ARG B 1 489 ? -1.853 42.781 44.469 1 80.62 489 ARG B O 1
ATOM 8056 N N . VAL B 1 490 ? -2.42 42.125 42.406 1 82.75 490 VAL B N 1
ATOM 8057 C CA . VAL B 1 490 ? -2.527 43.531 41.969 1 82.75 490 VAL B CA 1
ATOM 8058 C C . VAL B 1 490 ? -3.908 43.781 41.375 1 82.75 490 VAL B C 1
ATOM 8060 O O . VAL B 1 490 ? -4.551 42.844 40.875 1 82.75 490 VAL B O 1
ATOM 8063 N N . VAL B 1 491 ? -4.359 44.969 41.562 1 84.25 491 VAL B N 1
ATOM 8064 C CA . VAL B 1 491 ? -5.637 45.312 40.938 1 84.25 491 VAL B CA 1
ATOM 8065 C C . VAL B 1 491 ? -5.426 45.656 39.469 1 84.25 491 VAL B C 1
ATOM 8067 O O . VAL B 1 491 ? -4.625 46.562 39.156 1 84.25 491 VAL B O 1
ATOM 8070 N N . MET B 1 492 ? -6.043 44.938 38.656 1 83.69 492 MET B N 1
ATOM 8071 C CA . MET B 1 492 ? -5.887 45.125 37.219 1 83.69 492 MET B CA 1
ATOM 8072 C C . MET B 1 492 ? -6.988 46 36.688 1 83.69 492 MET B C 1
ATOM 8074 O O . MET B 1 492 ? -8.133 45.938 37.125 1 83.69 492 MET B O 1
ATOM 8078 N N . PRO B 1 493 ? -6.469 46.938 35.781 1 82.19 493 PRO B N 1
ATOM 8079 C CA . PRO B 1 493 ? -7.504 47.719 35.125 1 82.19 493 PRO B CA 1
ATOM 8080 C C . PRO B 1 493 ? -8.445 46.906 34.25 1 82.19 493 PRO B C 1
ATOM 8082 O O . PRO B 1 493 ? -8.062 45.844 33.75 1 82.19 493 PRO B O 1
ATOM 8085 N N . HIS B 1 494 ? -9.695 47.344 34.344 1 71.75 494 HIS B N 1
ATOM 8086 C CA . HIS B 1 494 ? -10.648 46.656 33.469 1 71.75 494 HIS B CA 1
ATOM 8087 C C . HIS B 1 494 ? -10.25 46.781 32 1 71.75 494 HIS B C 1
ATOM 8089 O O . HIS B 1 494 ? -9.625 47.75 31.594 1 71.75 494 HIS B O 1
ATOM 8095 N N . GLY B 1 495 ? -10.141 45.875 31.25 1 68.5 495 GLY B N 1
ATOM 8096 C CA . GLY B 1 495 ? -9.773 45.812 29.844 1 68.5 495 GLY B CA 1
ATOM 8097 C C . GLY B 1 495 ? -10.328 46.969 29.031 1 68.5 495 GLY B C 1
ATOM 8098 O O . GLY B 1 495 ? -11.273 47.625 29.469 1 68.5 495 GLY B O 1
ATOM 8099 N N . GLY B 1 496 ? -9.602 47.531 28.062 1 73.06 496 GLY B N 1
ATOM 8100 C CA . GLY B 1 496 ? -10.039 48.594 27.172 1 73.06 496 GLY B CA 1
ATOM 8101 C C . GLY B 1 496 ? -8.984 49.656 26.938 1 73.06 496 GLY B C 1
ATOM 8102 O O . GLY B 1 496 ? -8.086 49.844 27.75 1 73.06 496 GLY B O 1
ATOM 8103 N N . ALA B 1 497 ? -9.07 50.281 25.953 1 76.94 497 ALA B N 1
ATOM 8104 C CA . ALA B 1 497 ? -8.109 51.281 25.578 1 76.94 497 ALA B CA 1
ATOM 8105 C C . ALA B 1 497 ? -8.242 52.531 26.453 1 76.94 497 ALA B C 1
ATOM 8107 O O . ALA B 1 497 ? -7.25 53.188 26.797 1 76.94 497 ALA B O 1
ATOM 8108 N N . THR B 1 498 ? -9.453 52.812 26.969 1 80.38 498 THR B N 1
ATOM 8109 C CA . THR B 1 498 ? -9.68 54 27.797 1 80.38 498 THR B CA 1
ATOM 8110 C C . THR B 1 498 ? -9.086 53.812 29.188 1 80.38 498 THR B C 1
ATOM 8112 O O . THR B 1 498 ? -8.492 54.719 29.75 1 80.38 498 THR B O 1
ATOM 8115 N N . SER B 1 499 ? -9.328 52.625 29.625 1 82.12 499 SER B N 1
ATOM 8116 C CA . SER B 1 499 ? -8.758 52.344 30.938 1 82.12 499 SER B CA 1
ATOM 8117 C C . SER B 1 499 ? -7.238 52.406 30.906 1 82.12 499 SER B C 1
ATOM 8119 O O . SER B 1 499 ? -6.609 52.906 31.828 1 82.12 499 SER B O 1
ATOM 8121 N N . MET B 1 500 ? -6.746 52 29.844 1 84.69 500 MET B N 1
ATOM 8122 C CA . MET B 1 500 ? -5.293 52.031 29.703 1 84.69 500 MET B CA 1
ATOM 8123 C C . MET B 1 500 ? -4.789 53.469 29.578 1 84.69 500 MET B C 1
ATOM 8125 O O . MET B 1 500 ? -3.748 53.812 30.125 1 84.69 500 MET B O 1
ATOM 8129 N N . ALA B 1 501 ? -5.531 54.219 28.875 1 83.5 501 ALA B N 1
ATOM 8130 C CA . ALA B 1 501 ? -5.145 55.594 28.688 1 83.5 501 ALA B CA 1
ATOM 8131 C C . ALA B 1 501 ? -5.172 56.375 30.016 1 83.5 501 ALA B C 1
ATOM 8133 O O . ALA B 1 501 ? -4.32 57.219 30.266 1 83.5 501 ALA B O 1
ATOM 8134 N N . LYS B 1 502 ? -6.102 56.062 30.844 1 84.81 502 LYS B N 1
ATOM 8135 C CA . LYS B 1 502 ? -6.211 56.719 32.125 1 84.81 502 LYS B CA 1
ATOM 8136 C C . LYS B 1 502 ? -5.051 56.344 33.031 1 84.81 502 LYS B C 1
ATOM 8138 O O . LYS B 1 502 ? -4.539 57.188 33.781 1 84.81 502 LYS B O 1
ATOM 8143 N N . VAL B 1 503 ? -4.707 55.188 32.938 1 86.5 503 VAL B N 1
ATOM 8144 C CA . VAL B 1 503 ? -3.6 54.719 33.75 1 86.5 503 VAL B CA 1
ATOM 8145 C C . VAL B 1 503 ? -2.295 55.375 33.281 1 86.5 503 VAL B C 1
ATOM 8147 O O . VAL B 1 503 ? -1.417 55.688 34.062 1 86.5 503 VAL B O 1
ATOM 8150 N N . LEU B 1 504 ? -2.217 55.594 31.953 1 87.38 504 LEU B N 1
ATOM 8151 C CA . LEU B 1 504 ? -0.969 56.094 31.375 1 87.38 504 LEU B CA 1
ATOM 8152 C C . LEU B 1 504 ? -0.974 57.594 31.266 1 87.38 504 LEU B C 1
ATOM 8154 O O . LEU B 1 504 ? -0.057 58.188 30.688 1 87.38 504 LEU B O 1
ATOM 8158 N N . CYS B 1 505 ? -1.913 58.219 31.812 1 82.19 505 CYS B N 1
ATOM 8159 C CA . CYS B 1 505 ? -2.074 59.656 31.672 1 82.19 505 CYS B CA 1
ATOM 8160 C C . CYS B 1 505 ? -0.857 60.406 32.219 1 82.19 505 CYS B C 1
ATOM 8162 O O . CYS B 1 505 ? -0.35 61.312 31.562 1 82.19 505 CYS B O 1
ATOM 8164 N N . ALA B 1 506 ? -0.367 59.938 33.344 1 81 506 ALA B N 1
ATOM 8165 C CA . ALA B 1 506 ? 0.783 60.625 33.938 1 81 506 ALA B CA 1
ATOM 8166 C C . ALA B 1 506 ? 2.029 60.438 33.062 1 81 506 ALA B C 1
ATOM 8168 O O . ALA B 1 506 ? 2.816 61.406 32.938 1 81 506 ALA B O 1
ATOM 8169 N N . MET B 1 507 ? 2.137 59.375 32.562 1 85.06 507 MET B N 1
ATOM 8170 C CA . MET B 1 507 ? 3.295 59.094 31.703 1 85.06 507 MET B CA 1
ATOM 8171 C C . MET B 1 507 ? 3.174 59.844 30.375 1 85.06 507 MET B C 1
ATOM 8173 O O . MET B 1 507 ? 4.176 60.312 29.828 1 85.06 507 MET B O 1
ATOM 8177 N N . ALA B 1 508 ? 1.997 59.938 29.844 1 80.88 508 ALA B N 1
ATOM 8178 C CA . ALA B 1 508 ? 1.755 60.656 28.578 1 80.88 508 ALA B CA 1
ATOM 8179 C C . ALA B 1 508 ? 1.979 62.156 28.719 1 80.88 508 ALA B C 1
ATOM 8181 O O . ALA B 1 508 ? 2.346 62.812 27.766 1 80.88 508 ALA B O 1
ATOM 8182 N N . ALA B 1 509 ? 1.812 62.594 29.922 1 75.12 509 ALA B N 1
ATOM 8183 C CA . ALA B 1 509 ? 1.951 64.062 30.156 1 75.12 509 ALA B CA 1
ATOM 8184 C C . ALA B 1 509 ? 3.414 64.438 30.359 1 75.12 509 ALA B C 1
ATOM 8186 O O . ALA B 1 509 ? 3.781 65.562 30.219 1 75.12 509 ALA B O 1
ATOM 8187 N N . ASP B 1 510 ? 4.188 63.375 30.609 1 76.44 510 ASP B N 1
ATOM 8188 C CA . ASP B 1 510 ? 5.598 63.656 30.859 1 76.44 510 ASP B CA 1
ATOM 8189 C C . ASP B 1 510 ? 6.359 63.875 29.562 1 76.44 510 ASP B C 1
ATOM 8191 O O . ASP B 1 510 ? 6.289 63.031 28.641 1 76.44 510 ASP B O 1
ATOM 8195 N N . ASP B 1 511 ? 6.965 65.062 29.328 1 63.5 511 ASP B N 1
ATOM 8196 C CA . ASP B 1 511 ? 7.637 65.438 28.094 1 63.5 511 ASP B CA 1
ATOM 8197 C C . ASP B 1 511 ? 9.07 64.938 28.062 1 63.5 511 ASP B C 1
ATOM 8199 O O . ASP B 1 511 ? 9.742 65 27.031 1 63.5 511 ASP B O 1
ATOM 8203 N N . ASP B 1 512 ? 9.602 64.375 29.219 1 65.56 512 ASP B N 1
ATOM 8204 C CA . ASP B 1 512 ? 10.992 63.938 29.203 1 65.56 512 ASP B CA 1
ATOM 8205 C C . ASP B 1 512 ? 11.062 62.406 29.062 1 65.56 512 ASP B C 1
ATOM 8207 O O . ASP B 1 512 ? 10.852 61.688 30.016 1 65.56 512 ASP B O 1
ATOM 8211 N N . PRO B 1 513 ? 11.281 61.938 27.844 1 66.56 513 PRO B N 1
ATOM 8212 C CA . PRO B 1 513 ? 11.242 60.5 27.578 1 66.56 513 PRO B CA 1
ATOM 8213 C C . PRO B 1 513 ? 12.344 59.75 28.312 1 66.56 513 PRO B C 1
ATOM 8215 O O . PRO B 1 513 ? 12.172 58.562 28.625 1 66.56 513 PRO B O 1
ATOM 8218 N N . ASN B 1 514 ? 13.43 60.312 28.609 1 67.06 514 ASN B N 1
ATOM 8219 C CA . ASN B 1 514 ? 14.578 59.562 29.125 1 67.06 514 ASN B CA 1
ATOM 8220 C C . ASN B 1 514 ? 14.828 59.875 30.594 1 67.06 514 ASN B C 1
ATOM 8222 O O . ASN B 1 514 ? 15.727 59.312 31.219 1 67.06 514 ASN B O 1
ATOM 8226 N N . GLY B 1 515 ? 13.969 60.688 31.219 1 69.81 515 GLY B N 1
ATOM 8227 C CA . GLY B 1 515 ? 14.406 61.125 32.531 1 69.81 515 GLY B CA 1
ATOM 8228 C C . GLY B 1 515 ? 13.609 60.5 33.656 1 69.81 515 GLY B C 1
ATOM 8229 O O . GLY B 1 515 ? 13.984 60.594 34.844 1 69.81 515 GLY B O 1
ATOM 8230 N N . THR B 1 516 ? 12.469 59.75 33.344 1 83.62 516 THR B N 1
ATOM 8231 C CA . THR B 1 516 ? 11.617 59.312 34.438 1 83.62 516 THR B CA 1
ATOM 8232 C C . THR B 1 516 ? 11.375 57.812 34.375 1 83.62 516 THR B C 1
ATOM 8234 O O . THR B 1 516 ? 11.172 57.25 33.281 1 83.62 516 THR B O 1
ATOM 8237 N N . ASP B 1 517 ? 11.617 57.125 35.438 1 89 517 ASP B N 1
ATOM 8238 C CA . ASP B 1 517 ? 11.219 55.719 35.562 1 89 517 ASP B CA 1
ATOM 8239 C C . ASP B 1 517 ? 9.812 55.594 36.156 1 89 517 ASP B C 1
ATOM 8241 O O . ASP B 1 517 ? 9.406 56.406 36.969 1 89 517 ASP B O 1
ATOM 8245 N N . TRP B 1 518 ? 9.094 54.594 35.562 1 89.56 518 TRP B N 1
ATOM 8246 C CA . TRP B 1 518 ? 7.688 54.5 35.969 1 89.56 518 TRP B CA 1
ATOM 8247 C C . TRP B 1 518 ? 7.387 53.156 36.625 1 89.56 518 TRP B C 1
ATOM 8249 O O . TRP B 1 518 ? 8.023 52.156 36.312 1 89.56 518 TRP B O 1
ATOM 8259 N N . ILE B 1 519 ? 6.508 53.125 37.562 1 90.25 519 ILE B N 1
ATOM 8260 C CA . ILE B 1 519 ? 6.039 51.906 38.25 1 90.25 519 ILE B CA 1
ATOM 8261 C C . ILE B 1 519 ? 4.52 51.969 38.375 1 90.25 519 ILE B C 1
ATOM 8263 O O . ILE B 1 519 ? 3.941 53.031 38.594 1 90.25 519 ILE B O 1
ATOM 8267 N N . TYR B 1 520 ? 3.885 50.875 38.219 1 90.44 520 TYR B N 1
ATOM 8268 C CA . TYR B 1 520 ? 2.439 50.719 38.375 1 90.44 520 TYR B CA 1
ATOM 8269 C C . TYR B 1 520 ? 2.064 50.594 39.844 1 90.44 520 TYR B C 1
ATOM 8271 O O . TYR B 1 520 ? 2.672 49.812 40.562 1 90.44 520 TYR B O 1
ATOM 8279 N N . ARG B 1 521 ? 1.146 51.438 40.281 1 88.44 521 ARG B N 1
ATOM 8280 C CA . ARG B 1 521 ? 0.708 51.406 41.656 1 88.44 521 ARG B CA 1
ATOM 8281 C C . ARG B 1 521 ? -0.812 51.312 41.75 1 88.44 521 ARG B C 1
ATOM 8283 O O . ARG B 1 521 ? -1.519 51.938 40.969 1 88.44 521 ARG B O 1
ATOM 8290 N N . SER B 1 522 ? -1.237 50.5 42.625 1 86.38 522 SER B N 1
ATOM 8291 C CA . SER B 1 522 ? -2.652 50.406 42.969 1 86.38 522 SER B CA 1
ATOM 8292 C C . SER B 1 522 ? -2.902 50.812 44.406 1 86.38 522 SER B C 1
ATOM 8294 O O . SER B 1 522 ? -2.688 50.031 45.344 1 86.38 522 SER B O 1
ATOM 8296 N N . ARG B 1 523 ? -3.361 52.031 44.562 1 82.88 523 ARG B N 1
ATOM 8297 C CA . ARG B 1 523 ? -3.578 52.531 45.906 1 82.88 523 ARG B CA 1
ATOM 8298 C C . ARG B 1 523 ? -5.051 52.469 46.312 1 82.88 523 ARG B C 1
ATOM 8300 O O . ARG B 1 523 ? -5.922 52.875 45.531 1 82.88 523 ARG B O 1
ATOM 8307 N N . LYS B 1 524 ? -5.289 51.969 47.438 1 83.06 524 LYS B N 1
ATOM 8308 C CA . LYS B 1 524 ? -6.648 51.875 47.969 1 83.06 524 LYS B CA 1
ATOM 8309 C C . LYS B 1 524 ? -7.117 53.219 48.5 1 83.06 524 LYS B C 1
ATOM 8311 O O . LYS B 1 524 ? -6.473 53.812 49.375 1 83.06 524 LYS B O 1
ATOM 8316 N N . VAL B 1 525 ? -8.094 53.812 47.875 1 80.38 525 VAL B N 1
ATOM 8317 C CA . VAL B 1 525 ? -8.555 55.125 48.25 1 80.38 525 VAL B CA 1
ATOM 8318 C C . VAL B 1 525 ? -9.75 55 49.219 1 80.38 525 VAL B C 1
ATOM 8320 O O . VAL B 1 525 ? -9.875 55.781 50.156 1 80.38 525 VAL B O 1
ATOM 8323 N N . SER B 1 526 ? -10.695 54.156 48.844 1 75.62 526 SER B N 1
ATOM 8324 C CA . SER B 1 526 ? -11.867 54.094 49.688 1 75.62 526 SER B CA 1
ATOM 8325 C C . SER B 1 526 ? -12.016 52.719 50.344 1 75.62 526 SER B C 1
ATOM 8327 O O . SER B 1 526 ? -11.461 51.75 49.844 1 75.62 526 SER B O 1
ATOM 8329 N N . ALA B 1 527 ? -12.656 52.812 51.562 1 67.44 527 ALA B N 1
ATOM 8330 C CA . ALA B 1 527 ? -12.922 51.594 52.312 1 67.44 527 ALA B CA 1
ATOM 8331 C C . ALA B 1 527 ? -13.82 50.656 51.531 1 67.44 527 ALA B C 1
ATOM 8333 O O . ALA B 1 527 ? -13.82 49.438 51.781 1 67.44 527 ALA B O 1
ATOM 8334 N N . ASP B 1 528 ? -14.57 51.281 50.562 1 66 528 ASP B N 1
ATOM 8335 C CA . ASP B 1 528 ? -15.562 50.438 49.875 1 66 528 ASP B CA 1
ATOM 8336 C C . ASP B 1 528 ? -14.922 49.656 48.719 1 66 528 ASP B C 1
ATOM 8338 O O . ASP B 1 528 ? -15.625 49.125 47.875 1 66 528 ASP B O 1
ATOM 8342 N N . GLY B 1 529 ? -13.578 49.594 48.688 1 72 529 GLY B N 1
ATOM 8343 C CA . GLY B 1 529 ? -12.961 48.719 47.719 1 72 529 GLY B CA 1
ATOM 8344 C C . GLY B 1 529 ? -12.594 49.438 46.438 1 72 529 GLY B C 1
ATOM 8345 O O . GLY B 1 529 ? -12.531 48.812 45.375 1 72 529 GLY B O 1
ATOM 8346 N N . VAL B 1 530 ? -12.562 50.75 46.406 1 81.12 530 VAL B N 1
ATOM 8347 C CA . VAL B 1 530 ? -12.18 51.5 45.219 1 81.12 530 VAL B CA 1
ATOM 8348 C C . VAL B 1 530 ? -10.688 51.781 45.25 1 81.12 530 VAL B C 1
ATOM 8350 O O . VAL B 1 530 ? -10.133 52.156 46.281 1 81.12 530 VAL B O 1
ATOM 8353 N N . TYR B 1 531 ? -10.047 51.406 44.125 1 85.56 531 TYR B N 1
ATOM 8354 C CA . TYR B 1 531 ? -8.609 51.625 44 1 85.56 531 TYR B CA 1
ATOM 8355 C C . TYR B 1 531 ? -8.289 52.688 42.969 1 85.56 531 TYR B C 1
ATOM 8357 O O . TYR B 1 531 ? -9.055 52.875 42 1 85.56 531 TYR B O 1
ATOM 8365 N N . ASP B 1 532 ? -7.277 53.438 43.25 1 85.81 532 ASP B N 1
ATOM 8366 C CA . ASP B 1 532 ? -6.707 54.344 42.25 1 85.81 532 ASP B CA 1
ATOM 8367 C C . ASP B 1 532 ? -5.5 53.719 41.562 1 85.81 532 ASP B C 1
ATOM 8369 O O . ASP B 1 532 ? -4.492 53.438 42.219 1 85.81 532 ASP B O 1
ATOM 8373 N N . LEU B 1 533 ? -5.648 53.5 40.281 1 88.5 533 LEU B N 1
ATOM 8374 C CA . LEU B 1 533 ? -4.574 52.875 39.5 1 88.5 533 LEU B CA 1
ATOM 8375 C C . LEU B 1 533 ? -3.812 53.938 38.719 1 88.5 533 LEU B C 1
ATOM 8377 O O . LEU B 1 533 ? -4.414 54.719 37.969 1 88.5 533 LEU B O 1
ATOM 8381 N N . TYR B 1 534 ? -2.537 54.062 38.875 1 87.81 534 TYR B N 1
ATOM 8382 C CA . TYR B 1 534 ? -1.751 55.062 38.156 1 87.81 534 TYR B CA 1
ATOM 8383 C C . TYR B 1 534 ? -0.29 54.656 38.062 1 87.81 534 TYR B C 1
ATOM 8385 O O . TYR B 1 534 ? 0.123 53.656 38.688 1 87.81 534 TYR B O 1
ATOM 8393 N N . LEU B 1 535 ? 0.388 55.312 37.219 1 89.56 535 LEU B N 1
ATOM 8394 C CA . LEU B 1 535 ? 1.829 55.125 37.094 1 89.56 535 LEU B CA 1
ATOM 8395 C C . LEU B 1 535 ? 2.586 56.219 37.844 1 89.56 535 LEU B C 1
ATOM 8397 O O . LEU B 1 535 ? 2.297 57.406 37.688 1 89.56 535 LEU B O 1
ATOM 8401 N N . GLU B 1 536 ? 3.445 55.781 38.75 1 87.38 536 GLU B N 1
ATOM 8402 C CA . GLU B 1 536 ? 4.25 56.719 39.5 1 87.38 536 GLU B CA 1
ATOM 8403 C C . GLU B 1 536 ? 5.641 56.875 38.906 1 87.38 536 GLU B C 1
ATOM 8405 O O . GLU B 1 536 ? 6.305 55.906 38.562 1 87.38 536 GLU B O 1
ATOM 8410 N N . GLY B 1 537 ? 5.977 58.188 38.625 1 86.94 537 GLY B N 1
ATOM 8411 C CA . GLY B 1 537 ? 7.27 58.5 38.031 1 86.94 537 GLY B CA 1
ATOM 8412 C C . GLY B 1 537 ? 8.32 58.875 39.031 1 86.94 537 GLY B C 1
ATOM 8413 O O . GLY B 1 537 ? 8.008 59.562 40.031 1 86.94 537 GLY B O 1
ATOM 8414 N N . ARG B 1 538 ? 9.445 58.281 38.969 1 83.5 538 ARG B N 1
ATOM 8415 C CA . ARG B 1 538 ? 10.602 58.688 39.75 1 83.5 538 ARG B CA 1
ATOM 8416 C C . ARG B 1 538 ? 11.727 59.219 38.875 1 83.5 538 ARG B C 1
ATOM 8418 O O . ARG B 1 538 ? 12.141 58.531 37.938 1 83.5 538 ARG B O 1
ATOM 8425 N N . PRO B 1 539 ? 12.164 60.531 39.094 1 78.94 539 PRO B N 1
ATOM 8426 C CA . PRO B 1 539 ? 13.273 61.062 38.281 1 78.94 539 PRO B CA 1
ATOM 8427 C C . PRO B 1 539 ? 14.547 60.25 38.438 1 78.94 539 PRO B C 1
ATOM 8429 O O . PRO B 1 539 ? 14.883 59.781 39.531 1 78.94 539 PRO B O 1
ATOM 8432 N N . ARG B 1 540 ? 15.289 59.812 37.375 1 76.56 540 ARG B N 1
ATOM 8433 C CA . ARG B 1 540 ? 16.5 59 37.344 1 76.56 540 ARG B CA 1
ATOM 8434 C C . ARG B 1 540 ? 17.625 59.688 38.125 1 76.56 540 ARG B C 1
ATOM 8436 O O . ARG B 1 540 ? 18.469 59 38.719 1 76.56 540 ARG B O 1
ATOM 8443 N N . ALA B 1 541 ? 17.781 61.062 38.094 1 61.88 541 ALA B N 1
ATOM 8444 C CA . ALA B 1 541 ? 18.875 61.719 38.812 1 61.88 541 ALA B CA 1
ATOM 8445 C C . ALA B 1 541 ? 18.828 61.406 40.312 1 61.88 541 ALA B C 1
ATOM 8447 O O . ALA B 1 541 ? 19.875 61.344 40.969 1 61.88 541 ALA B O 1
ATOM 8448 N N . GLU B 1 542 ? 17.812 61.281 40.875 1 55.5 542 GLU B N 1
ATOM 8449 C CA . GLU B 1 542 ? 17.766 61.062 42.312 1 55.5 542 GLU B CA 1
ATOM 8450 C C . GLU B 1 542 ? 18.188 59.625 42.656 1 55.5 542 GLU B C 1
ATOM 8452 O O . GLU B 1 542 ? 18.578 59.344 43.781 1 55.5 542 GLU B O 1
ATOM 8457 N N . GLN B 1 543 ? 18.078 58.812 41.812 1 51.69 543 GLN B N 1
ATOM 8458 C CA . GLN B 1 543 ? 18.469 57.438 42.156 1 51.69 543 GLN B CA 1
ATOM 8459 C C . GLN B 1 543 ? 19.984 57.281 42.094 1 51.69 543 GLN B C 1
ATOM 8461 O O . GLN B 1 543 ? 20.516 56.312 42.656 1 51.69 543 GLN B O 1
ATOM 8466 N N . GLN B 1 544 ? 20.719 58.031 41.281 1 46.78 544 GLN B N 1
ATOM 8467 C CA . GLN B 1 544 ? 22.172 57.906 41.406 1 46.78 544 GLN B CA 1
ATOM 8468 C C . GLN B 1 544 ? 22.688 58.375 42.75 1 46.78 544 GLN B C 1
ATOM 8470 O O . GLN B 1 544 ? 23.844 58.156 43.094 1 46.78 544 GLN B O 1
ATOM 8475 N N . GLY B 1 545 ? 22.016 59.344 43.406 1 43.06 545 GLY B N 1
ATOM 8476 C CA . GLY B 1 545 ? 22.594 59.75 44.688 1 43.06 545 GLY B CA 1
ATOM 8477 C C . GLY B 1 545 ? 22.516 58.656 45.75 1 43.06 545 GLY B C 1
ATOM 8478 O O . GLY B 1 545 ? 23.141 58.75 46.812 1 43.06 545 GLY B O 1
ATOM 8479 N N . LYS B 1 546 ? 21.406 57.906 45.875 1 45.19 546 LYS B N 1
ATOM 8480 C CA . LYS B 1 546 ? 21.406 57.031 47.031 1 45.19 546 LYS B CA 1
ATOM 8481 C C . LYS B 1 546 ? 22.281 55.812 46.781 1 45.19 546 LYS B C 1
ATOM 8483 O O . LYS B 1 546 ? 22.297 54.875 47.594 1 45.19 546 LYS B O 1
ATOM 8488 N N . SER B 1 547 ? 22.812 55.656 45.625 1 36.56 547 SER B N 1
ATOM 8489 C CA . SER B 1 547 ? 23.781 54.594 45.656 1 36.56 547 SER B CA 1
ATOM 8490 C C . SER B 1 547 ? 25.109 55.062 46.219 1 36.56 547 SER B C 1
ATOM 8492 O O . SER B 1 547 ? 26.156 54.406 46 1 36.56 547 SER B O 1
ATOM 8494 N N . PHE B 1 548 ? 25.156 56.219 46.906 1 28.92 548 PHE B N 1
ATOM 8495 C CA . PHE B 1 548 ? 26.375 56.188 47.688 1 28.92 548 PHE B CA 1
ATOM 8496 C C . PHE B 1 548 ? 26.188 55.344 48.938 1 28.92 548 PHE B C 1
ATOM 8498 O O . PHE B 1 548 ? 25.109 55.344 49.562 1 28.92 548 PHE B O 1
#

Radius of gyration: 45.67 Å; Cα contacts (8 Å, |Δi|>4): 2090; chains: 2; bounding box: 65×160×124 Å

Solvent-accessible surface area (backbone atoms only — not comparable to full-atom values): 57164 Å² total; per-residue (Å²): 136,80,80,69,79,72,87,64,89,77,78,70,80,31,28,81,35,56,66,70,59,64,65,61,52,50,50,53,56,47,52,55,49,48,51,48,46,50,44,47,50,47,50,50,48,52,53,46,41,44,38,69,70,36,63,64,30,53,75,67,52,51,50,51,46,50,51,51,53,51,50,47,49,51,50,40,45,49,50,50,51,52,50,50,48,53,51,51,65,46,40,40,58,42,60,35,47,71,46,71,35,48,55,68,58,50,39,36,50,74,39,51,84,37,64,66,41,28,51,51,44,33,70,69,49,88,49,65,70,59,29,50,51,31,46,53,50,50,49,52,53,49,46,51,59,45,53,62,58,53,55,57,74,44,45,45,82,37,76,41,83,53,48,42,40,63,79,53,76,37,55,20,30,32,42,39,50,75,54,65,59,57,73,62,84,60,78,63,82,70,83,41,71,42,29,26,32,30,35,36,24,48,27,23,60,46,29,68,78,50,50,74,36,52,57,89,69,66,81,52,72,40,29,47,50,56,91,80,53,54,49,36,23,40,50,83,73,23,22,35,35,51,44,59,39,26,30,55,74,89,46,63,64,62,40,54,73,44,37,93,74,62,69,70,44,30,26,34,45,76,28,32,31,47,25,33,36,52,53,48,60,30,58,38,77,38,44,28,38,18,80,30,50,46,32,31,28,56,38,77,39,89,84,71,89,50,74,39,79,45,77,47,83,42,77,71,62,78,44,61,44,26,26,34,24,35,28,45,79,83,52,66,77,54,86,18,16,14,44,33,34,35,39,36,23,20,85,84,69,15,30,35,35,48,28,41,20,34,30,49,65,52,38,76,53,88,51,76,76,55,42,55,46,57,70,51,29,28,50,34,32,36,13,81,12,33,58,37,53,59,43,69,71,84,66,77,42,81,49,34,22,51,32,78,33,48,58,64,35,67,82,22,66,87,51,84,62,42,43,60,60,54,22,32,51,52,14,46,33,28,43,19,22,54,54,36,38,49,70,66,22,60,69,40,78,43,86,38,55,22,47,35,90,15,33,21,44,45,64,83,44,64,65,58,55,52,47,53,51,46,48,53,49,48,48,53,49,55,50,48,50,53,42,50,60,47,37,69,73,42,72,63,74,64,85,54,59,54,48,50,18,25,27,37,43,54,61,49,67,50,83,57,73,86,45,40,26,36,26,46,42,70,42,76,73,43,94,87,49,37,27,38,30,30,48,47,71,43,60,52,74,64,58,66,62,67,71,106,135,80,81,69,78,73,87,63,88,76,78,71,79,31,29,82,36,57,68,72,58,65,65,61,53,50,50,52,56,47,51,56,49,48,51,50,45,50,44,46,48,49,50,50,47,52,53,45,43,44,37,68,69,35,63,64,28,51,74,67,51,49,51,50,48,50,51,50,52,51,50,47,50,50,50,41,45,50,50,51,51,52,50,51,46,54,50,51,64,48,41,38,57,42,59,36,47,70,46,72,33,47,54,70,57,51,38,37,50,73,38,51,80,36,65,65,42,28,52,51,45,32,72,68,48,88,50,64,69,58,30,52,52,32,46,51,50,49,48,52,53,49,46,53,60,46,53,63,58,53,56,58,74,44,44,45,82,36,74,40,82,53,49,42,40,62,78,53,76,36,56,20,30,34,43,38,51,75,54,67,60,58,71,63,83,59,78,62,82,68,83,42,70,41,28,27,32,31,35,34,24,49,25,22,61,47,29,68,78,52,49,72,37,53,58,87,69,68,81,51,73,39,28,46,50,56,92,79,52,53,51,36,23,39,49,84,72,22,22,34,35,51,43,59,39,26,30,56,76,90,46,63,65,61,41,56,75,44,37,91,74,63,68,71,44,31,25,34,45,79,28,31,31,47,24,34,36,51,52,47,60,30,58,37,77,39,42,28,36,18,80,30,50,46,32,32,28,54,40,77,39,90,85,71,90,49,73,39,78,46,75,47,83,43,77,71,63,75,45,60,45,28,26,35,25,33,27,45,78,81,51,64,76,54,85,17,17,14,43,33,32,35,38,37,23,20,86,83,69,14,31,35,34,48,29,43,20,35,28,49,65,53,39,78,53,86,51,76,77,56,43,54,47,54,70,51,27,27,49,36,31,35,13,81,12,34,58,38,53,58,43,70,68,85,67,75,43,81,48,34,21,50,34,78,32,48,58,62,35,66,83,22,66,87,51,83,62,42,42,60,59,54,22,31,52,52,14,47,32,26,44,20,22,53,54,36,39,50,71,66,21,59,68,40,80,41,86,39,54,22,45,34,88,15,32,21,44,45,64,83,44,66,65,57,54,51,47,53,50,45,48,53,50,48,49,54,48,55,49,50,50,54,42,49,62,47,38,71,74,44,73,65,73,65,82,54,59,52,48,50,17,25,26,37,41,54,60,48,67,49,86,58,74,86,45,41,27,35,25,44,43,70,42,78,74,43,95,88,49,36,26,36,29,30,48,48,72,44,60,52,74,64,59,64,61,68,72,104